Protein AF-0000000081811800 (afdb_homodimer)

pLDDT: mean 91.44, std 15.51, range [19.8, 98.88]

Structure (mmCIF, N/CA/C/O backbone):
data_AF-0000000081811800-model_v1
#
loop_
_entity.id
_entity.type
_entity.pdbx_description
1 polymer 'Aminopeptidase NAALADL1'
#
loop_
_atom_site.group_PDB
_atom_site.id
_atom_site.type_symbol
_atom_site.label_atom_id
_atom_site.label_alt_id
_atom_site.label_comp_id
_atom_site.label_asym_id
_atom_site.label_entity_id
_atom_site.label_seq_id
_atom_site.pdbx_PDB_ins_code
_atom_site.Cartn_x
_atom_site.Cartn_y
_atom_site.Cartn_z
_atom_site.occupancy
_atom_site.B_iso_or_equiv
_atom_site.auth_seq_id
_atom_site.auth_comp_id
_atom_site.auth_asym_id
_atom_site.auth_atom_id
_atom_site.pdbx_PDB_model_num
ATOM 1 N N . MET A 1 1 ? 34.844 41.281 -78.25 1 20.95 1 MET A N 1
ATOM 2 C CA . MET A 1 1 ? 34.562 39.875 -78.062 1 20.95 1 MET A CA 1
ATOM 3 C C . MET A 1 1 ? 35.406 39.281 -76.938 1 20.95 1 MET A C 1
ATOM 5 O O . MET A 1 1 ? 35.125 38.188 -76.438 1 20.95 1 MET A O 1
ATOM 9 N N . VAL A 1 2 ? 36.656 39.844 -76.625 1 21.12 2 VAL A N 1
ATOM 10 C CA . VAL A 1 2 ? 37.844 39.281 -76.062 1 21.12 2 VAL A CA 1
ATOM 11 C C . VAL A 1 2 ? 37.656 39.125 -74.562 1 21.12 2 VAL A C 1
ATOM 13 O O . VAL A 1 2 ? 38.188 38.188 -73.938 1 21.12 2 VAL A O 1
ATOM 16 N N . ALA A 1 3 ? 37.281 40.188 -73.938 1 24.48 3 ALA A N 1
ATOM 17 C CA . ALA A 1 3 ? 37.688 40.562 -72.562 1 24.48 3 ALA A CA 1
ATOM 18 C C . ALA A 1 3 ? 37 39.656 -71.562 1 24.48 3 ALA A C 1
ATOM 20 O O . ALA A 1 3 ? 37.281 39.719 -70.375 1 24.48 3 ALA A O 1
ATOM 21 N N . GLN A 1 4 ? 35.875 39.031 -71.938 1 25.56 4 GLN A N 1
ATOM 22 C CA . GLN A 1 4 ? 34.938 38.594 -70.875 1 25.56 4 GLN A CA 1
ATOM 23 C C . GLN A 1 4 ? 35.406 37.312 -70.25 1 25.56 4 GLN A C 1
ATOM 25 O O . GLN A 1 4 ? 34.656 36.656 -69.5 1 25.56 4 GLN A O 1
ATOM 30 N N . SER A 1 5 ? 36.656 36.75 -70.625 1 28.62 5 SER A N 1
ATOM 31 C CA . SER A 1 5 ? 36.969 35.344 -70.375 1 28.62 5 SER A CA 1
ATOM 32 C C . SER A 1 5 ? 37.344 35.125 -68.875 1 28.62 5 SER A C 1
ATOM 34 O O . SER A 1 5 ? 37.438 34 -68.438 1 28.62 5 SER A O 1
ATOM 36 N N . ASN A 1 6 ? 37.938 36.188 -68.25 1 26.92 6 ASN A N 1
ATOM 37 C CA . ASN A 1 6 ? 38.812 35.875 -67.125 1 26.92 6 ASN A CA 1
ATOM 38 C C . ASN A 1 6 ? 37.969 35.5 -65.875 1 26.92 6 ASN A C 1
ATOM 40 O O . ASN A 1 6 ? 38.531 35.25 -64.812 1 26.92 6 ASN A O 1
ATOM 44 N N . VAL A 1 7 ? 36.688 35.938 -65.812 1 31.7 7 VAL A N 1
ATOM 45 C CA . VAL A 1 7 ? 35.969 35.906 -64.5 1 31.7 7 VAL A CA 1
ATOM 46 C C . VAL A 1 7 ? 35.656 34.469 -64.125 1 31.7 7 VAL A C 1
ATOM 48 O O . VAL A 1 7 ? 35.25 34.219 -62.969 1 31.7 7 VAL A O 1
ATOM 51 N N . ILE A 1 8 ? 35.719 33.469 -65.125 1 29.41 8 ILE A N 1
ATOM 52 C CA . ILE A 1 8 ? 35.094 32.188 -64.812 1 29.41 8 ILE A CA 1
ATOM 53 C C . ILE A 1 8 ? 36.031 31.359 -63.969 1 29.41 8 ILE A C 1
ATOM 55 O O . ILE A 1 8 ? 35.594 30.469 -63.219 1 29.41 8 ILE A O 1
ATOM 59 N N . VAL A 1 9 ? 37.406 31.641 -64 1 31.67 9 VAL A N 1
ATOM 60 C CA . VAL A 1 9 ? 38.312 30.656 -63.438 1 31.67 9 VAL A CA 1
ATOM 61 C C . VAL A 1 9 ? 38.281 30.734 -61.906 1 31.67 9 VAL A C 1
ATOM 63 O O . VAL A 1 9 ? 38.531 29.734 -61.219 1 31.67 9 VAL A O 1
ATOM 66 N N . THR A 1 10 ? 38.031 31.953 -61.312 1 33.56 10 THR A N 1
ATOM 67 C CA . THR A 1 10 ? 38.281 32.125 -59.875 1 33.56 10 THR A CA 1
ATOM 68 C C . THR A 1 10 ? 37.188 31.406 -59.094 1 33.56 10 THR A C 1
ATOM 70 O O . THR A 1 10 ? 37.375 31.078 -57.906 1 33.56 10 THR A O 1
ATOM 73 N N . SER A 1 11 ? 35.969 31.172 -59.719 1 31.98 11 SER A N 1
ATOM 74 C CA . SER A 1 11 ? 34.875 30.625 -58.875 1 31.98 11 SER A CA 1
ATOM 75 C C . SER A 1 11 ? 35.094 29.156 -58.594 1 31.98 11 SER A C 1
ATOM 77 O O . SER A 1 11 ? 34.469 28.609 -57.688 1 31.98 11 SER A O 1
ATOM 79 N N . ILE A 1 12 ? 35.875 28.422 -59.438 1 36.06 12 ILE A N 1
ATOM 80 C CA . ILE A 1 12 ? 35.969 26.984 -59.25 1 36.06 12 ILE A CA 1
ATOM 81 C C . ILE A 1 12 ? 36.844 26.688 -58.031 1 36.06 12 ILE A C 1
ATOM 83 O O . ILE A 1 12 ? 36.594 25.719 -57.312 1 36.06 12 ILE A O 1
ATOM 87 N N . ALA A 1 13 ? 37.875 27.547 -57.719 1 36.97 13 ALA A N 1
ATOM 88 C CA . ALA A 1 13 ? 38.812 27.172 -56.656 1 36.97 13 ALA A CA 1
ATOM 89 C C . ALA A 1 13 ? 38.156 27.25 -55.281 1 36.97 13 ALA A C 1
ATOM 91 O O . ALA A 1 13 ? 38.469 26.453 -54.406 1 36.97 13 ALA A O 1
ATOM 92 N N . LEU A 1 14 ? 37.188 28.172 -55.062 1 40.38 14 LEU A N 1
ATOM 93 C CA . LEU A 1 14 ? 36.625 28.312 -53.719 1 40.38 14 LEU A CA 1
ATOM 94 C C . LEU A 1 14 ? 35.75 27.125 -53.375 1 40.38 14 LEU A C 1
ATOM 96 O O . LEU A 1 14 ? 35.562 26.812 -52.188 1 40.38 14 LEU A O 1
ATOM 100 N N . GLY A 1 15 ? 35.219 26.391 -54.375 1 39.19 15 GLY A N 1
ATOM 101 C CA . GLY A 1 15 ? 34.375 25.25 -54.062 1 39.19 15 GLY A CA 1
ATOM 102 C C . GLY A 1 15 ? 35.156 24.078 -53.5 1 39.19 15 GLY A C 1
ATOM 103 O O . GLY A 1 15 ? 34.594 23.281 -52.719 1 39.19 15 GLY A O 1
ATOM 104 N N . ALA A 1 16 ? 36.406 23.922 -53.938 1 44.5 16 ALA A N 1
ATOM 105 C CA . ALA A 1 16 ? 37.156 22.75 -53.469 1 44.5 16 ALA A CA 1
ATOM 106 C C . ALA A 1 16 ? 37.531 22.891 -52 1 44.5 16 ALA A C 1
ATOM 108 O O . ALA A 1 16 ? 37.594 21.906 -51.281 1 44.5 16 ALA A O 1
ATOM 109 N N . VAL A 1 17 ? 37.781 24.172 -51.531 1 44.5 17 VAL A N 1
ATOM 110 C CA . VAL A 1 17 ? 38.188 24.312 -50.156 1 44.5 17 VAL A CA 1
ATOM 111 C C . VAL A 1 17 ? 37 24 -49.25 1 44.5 17 VAL A C 1
ATOM 113 O O . VAL A 1 17 ? 37.156 23.359 -48.188 1 44.5 17 VAL A O 1
ATOM 116 N N . VAL A 1 18 ? 35.75 24.344 -49.656 1 45.03 18 VAL A N 1
ATOM 117 C CA . VAL A 1 18 ? 34.625 24.047 -48.781 1 45.03 18 VAL A CA 1
ATOM 118 C C . VAL A 1 18 ? 34.375 22.547 -48.719 1 45.03 18 VAL A C 1
ATOM 120 O O . VAL A 1 18 ? 34.125 22 -47.656 1 45.03 18 VAL A O 1
ATOM 123 N N . ALA A 1 19 ? 34.625 21.812 -49.812 1 46.81 19 ALA A N 1
ATOM 124 C CA . ALA A 1 19 ? 34.406 20.375 -49.75 1 46.81 19 ALA A CA 1
ATOM 125 C C . ALA A 1 19 ? 35.469 19.719 -48.844 1 46.81 19 ALA A C 1
ATOM 127 O O . ALA A 1 19 ? 35.188 18.781 -48.094 1 46.81 19 ALA A O 1
ATOM 128 N N . PHE A 1 20 ? 36.688 20.297 -48.875 1 46.12 20 PHE A N 1
ATOM 129 C CA . PHE A 1 20 ? 37.719 19.719 -48 1 46.12 20 PHE A CA 1
ATOM 130 C C . PHE A 1 20 ? 37.375 20 -46.531 1 46.12 20 PHE A C 1
ATOM 132 O O . PHE A 1 20 ? 37.469 19.094 -45.688 1 46.12 20 PHE A O 1
ATOM 139 N N . LEU A 1 21 ? 36.875 21.234 -46.188 1 45.75 21 LEU A N 1
ATOM 140 C CA . LEU A 1 21 ? 36.531 21.5 -44.781 1 45.75 21 LEU A CA 1
ATOM 141 C C . LEU A 1 21 ? 35.312 20.688 -44.375 1 45.75 21 LEU A C 1
ATOM 143 O O . LEU A 1 21 ? 35.25 20.203 -43.25 1 45.75 21 LEU A O 1
ATOM 147 N N . LEU A 1 22 ? 34.375 20.438 -45.344 1 46.72 22 LEU A N 1
ATOM 148 C CA . LEU A 1 22 ? 33.25 19.578 -44.969 1 46.72 22 LEU A CA 1
ATOM 149 C C . LEU A 1 22 ? 33.719 18.141 -44.812 1 46.72 22 LEU A C 1
ATOM 151 O O . LEU A 1 22 ? 33.281 17.438 -43.906 1 46.72 22 LEU A O 1
ATOM 155 N N . GLY A 1 23 ? 34.719 17.672 -45.562 1 44.84 23 GLY A N 1
ATOM 156 C CA . GLY A 1 23 ? 35.25 16.344 -45.344 1 44.84 23 GLY A CA 1
ATOM 157 C C . GLY A 1 23 ? 35.969 16.219 -44 1 44.84 23 GLY A C 1
ATOM 158 O O . GLY A 1 23 ? 35.875 15.172 -43.344 1 44.84 23 GLY A O 1
ATOM 159 N N . MET A 1 24 ? 36.688 17.297 -43.625 1 46.88 24 MET A N 1
ATOM 160 C CA . MET A 1 24 ? 37.344 17.203 -42.312 1 46.88 24 MET A CA 1
ATOM 161 C C . MET A 1 24 ? 36.344 17.203 -41.188 1 46.88 24 MET A C 1
ATOM 163 O O . MET A 1 24 ? 36.531 16.547 -40.156 1 46.88 24 MET A O 1
ATOM 167 N N . ILE A 1 25 ? 35.25 17.969 -41.312 1 45.59 25 ILE A N 1
ATOM 168 C CA . ILE A 1 25 ? 34.219 17.906 -40.281 1 45.59 25 ILE A CA 1
ATOM 169 C C . ILE A 1 25 ? 33.594 16.531 -40.281 1 45.59 25 ILE A C 1
ATOM 171 O O . ILE A 1 25 ? 33.375 15.93 -39.219 1 45.59 25 ILE A O 1
ATOM 175 N N . VAL A 1 26 ? 33.344 15.938 -41.5 1 44.62 26 VAL A N 1
ATOM 176 C CA . VAL A 1 26 ? 32.781 14.586 -41.531 1 44.62 26 VAL A CA 1
ATOM 177 C C . VAL A 1 26 ? 33.812 13.602 -40.969 1 44.62 26 VAL A C 1
ATOM 179 O O . VAL A 1 26 ? 33.469 12.711 -40.188 1 44.62 26 VAL A O 1
ATOM 182 N N . TYR A 1 27 ? 35.094 13.75 -41.219 1 42.38 27 TYR A N 1
ATOM 183 C CA . TYR A 1 27 ? 36.094 12.852 -40.656 1 42.38 27 TYR A CA 1
ATOM 184 C C . TYR A 1 27 ? 36.219 13.023 -39.156 1 42.38 27 TYR A C 1
ATOM 186 O O . TYR A 1 27 ? 36.25 12.031 -38.406 1 42.38 27 TYR A O 1
ATOM 194 N N . GLU A 1 28 ? 36.281 14.234 -38.625 1 41.09 28 GLU A N 1
ATOM 195 C CA . GLU A 1 28 ? 36.312 14.406 -37.156 1 41.09 28 GLU A CA 1
ATOM 196 C C . GLU A 1 28 ? 35 13.938 -36.531 1 41.09 28 GLU A C 1
ATOM 198 O O . GLU A 1 28 ? 35 13.344 -35.438 1 41.09 28 GLU A O 1
ATOM 203 N N . VAL A 1 29 ? 33.875 14.094 -37.156 1 40.25 29 VAL A N 1
ATOM 204 C CA . VAL A 1 29 ? 32.625 13.523 -36.656 1 40.25 29 VAL A CA 1
ATOM 205 C C . VAL A 1 29 ? 32.688 12 -36.719 1 40.25 29 VAL A C 1
ATOM 207 O O . VAL A 1 29 ? 32.281 11.305 -35.781 1 40.25 29 VAL A O 1
ATOM 210 N N . ILE A 1 30 ? 33.344 11.406 -37.719 1 40.19 30 ILE A N 1
ATOM 211 C CA . ILE A 1 30 ? 33.5 9.953 -37.781 1 40.19 30 ILE A CA 1
ATOM 212 C C . ILE A 1 30 ? 34.469 9.5 -36.688 1 40.19 30 ILE A C 1
ATOM 214 O O . ILE A 1 30 ? 34.219 8.508 -36 1 40.19 30 ILE A O 1
ATOM 218 N N . ILE A 1 31 ? 35.594 10.156 -36.438 1 39.25 31 ILE A N 1
ATOM 219 C CA . ILE A 1 31 ? 36.5 9.758 -35.375 1 39.25 31 ILE A CA 1
ATOM 220 C C . ILE A 1 31 ? 35.812 9.992 -34 1 39.25 31 ILE A C 1
ATOM 222 O O . ILE A 1 31 ? 35.906 9.156 -33.125 1 39.25 31 ILE A O 1
ATOM 226 N N . LEU A 1 32 ? 35.156 11.141 -33.781 1 35.09 32 LEU A N 1
ATOM 227 C CA . LEU A 1 32 ? 34.438 11.336 -32.531 1 35.09 32 LEU A CA 1
ATOM 228 C C . LEU A 1 32 ? 33.281 10.32 -32.438 1 35.09 32 LEU A C 1
ATOM 230 O O . LEU A 1 32 ? 33 9.805 -31.344 1 35.09 32 LEU A O 1
ATOM 234 N N . VAL A 1 33 ? 32.625 9.961 -33.562 1 36.19 33 VAL A N 1
ATOM 235 C CA . VAL A 1 33 ? 31.625 8.891 -33.531 1 36.19 33 VAL A CA 1
ATOM 236 C C . VAL A 1 33 ? 32.312 7.547 -33.344 1 36.19 33 VAL A C 1
ATOM 238 O O . VAL A 1 33 ? 31.844 6.691 -32.594 1 36.19 33 VAL A O 1
ATOM 241 N N . GLN A 1 34 ? 33.469 7.297 -33.875 1 35.81 34 GLN A N 1
ATOM 242 C CA . GLN A 1 34 ? 34.188 6.043 -33.656 1 35.81 34 GLN A CA 1
ATOM 243 C C . GLN A 1 34 ? 34.812 6.004 -32.281 1 35.81 34 GLN A C 1
ATOM 245 O O . GLN A 1 34 ? 34.875 4.945 -31.641 1 35.81 34 GLN A O 1
ATOM 250 N N . GLN A 1 35 ? 35.406 7.051 -31.734 1 36.62 35 GLN A N 1
ATOM 251 C CA . GLN A 1 35 ? 35.844 7.082 -30.328 1 36.62 35 GLN A CA 1
ATOM 252 C C . GLN A 1 35 ? 34.656 7.066 -29.391 1 36.62 35 GLN A C 1
ATOM 254 O O . GLN A 1 35 ? 34.719 6.539 -28.281 1 36.62 35 GLN A O 1
ATOM 259 N N . GLY A 1 36 ? 33.5 7.672 -29.641 1 34.72 36 GLY A N 1
ATOM 260 C CA . GLY A 1 36 ? 32.25 7.504 -28.922 1 34.72 36 GLY A CA 1
ATOM 261 C C . GLY A 1 36 ? 31.719 6.082 -28.984 1 34.72 36 GLY A C 1
ATOM 262 O O . GLY A 1 36 ? 31.172 5.582 -27.984 1 34.72 36 GLY A O 1
ATOM 263 N N . THR A 1 37 ? 31.875 5.43 -30.094 1 38.56 37 THR A N 1
ATOM 264 C CA . THR A 1 37 ? 31.516 4.02 -30.219 1 38.56 37 THR A CA 1
ATOM 265 C C . THR A 1 37 ? 32.469 3.148 -29.406 1 38.56 37 THR A C 1
ATOM 267 O O . THR A 1 37 ? 32.062 2.145 -28.828 1 38.56 37 THR A O 1
ATOM 270 N N . ALA A 1 38 ? 33.781 3.309 -29.406 1 42.59 38 ALA A N 1
ATOM 271 C CA . ALA A 1 38 ? 34.719 2.527 -28.609 1 42.59 38 ALA A CA 1
ATOM 272 C C . ALA A 1 38 ? 34.5 2.756 -27.125 1 42.59 38 ALA A C 1
ATOM 274 O O . ALA A 1 38 ? 34.531 1.811 -26.328 1 42.59 38 ALA A O 1
ATOM 275 N N . ASP A 1 39 ? 34.25 4.008 -26.734 1 38.12 39 ASP A N 1
ATOM 276 C CA . ASP A 1 39 ? 33.938 4.316 -25.344 1 38.12 39 ASP A CA 1
ATOM 277 C C . ASP A 1 39 ? 32.562 3.77 -24.969 1 38.12 39 ASP A C 1
ATOM 279 O O . ASP A 1 39 ? 32.375 3.277 -23.859 1 38.12 39 ASP A O 1
ATOM 283 N N . GLU A 1 40 ? 31.656 3.773 -25.859 1 38.22 40 GLU A N 1
ATOM 284 C CA . GLU A 1 40 ? 30.375 3.096 -25.656 1 38.22 40 GLU A CA 1
ATOM 285 C C . GLU A 1 40 ? 30.562 1.582 -25.594 1 38.22 40 GLU A C 1
ATOM 287 O O . GLU A 1 40 ? 29.938 0.912 -24.766 1 38.22 40 GLU A O 1
ATOM 292 N N . ASN A 1 41 ? 31.422 1.091 -26.5 1 40.84 41 ASN A N 1
ATOM 293 C CA . ASN A 1 41 ? 31.734 -0.334 -26.438 1 40.84 41 ASN A CA 1
ATOM 294 C C . ASN A 1 41 ? 32.469 -0.703 -25.156 1 40.84 41 ASN A C 1
ATOM 296 O O . ASN A 1 41 ? 32.188 -1.752 -24.562 1 40.84 41 ASN A O 1
ATOM 300 N N . TYR A 1 42 ? 33.312 0.144 -24.734 1 39.72 42 TYR A N 1
ATOM 301 C CA . TYR A 1 42 ? 34.031 -0.119 -23.484 1 39.72 42 TYR A CA 1
ATOM 302 C C . TYR A 1 42 ? 33.062 -0.025 -22.297 1 39.72 42 TYR A C 1
ATOM 304 O O . TYR A 1 42 ? 33.094 -0.871 -21.406 1 39.72 42 TYR A O 1
ATOM 312 N N . ALA A 1 43 ? 32.281 0.9 -22.234 1 42.84 43 ALA A N 1
ATOM 313 C CA . ALA A 1 43 ? 31.312 1.041 -21.156 1 42.84 43 ALA A CA 1
ATOM 314 C C . ALA A 1 43 ? 30.312 -0.113 -21.188 1 42.84 43 ALA A C 1
ATOM 316 O O . ALA A 1 43 ? 29.953 -0.651 -20.125 1 42.84 43 ALA A O 1
ATOM 317 N N . VAL A 1 44 ? 29.797 -0.459 -22.375 1 44.75 44 VAL A N 1
ATOM 318 C CA . VAL A 1 44 ? 28.906 -1.604 -22.531 1 44.75 44 VAL A CA 1
ATOM 319 C C . VAL A 1 44 ? 29.625 -2.881 -22.094 1 44.75 44 VAL A C 1
ATOM 321 O O . VAL A 1 44 ? 29.047 -3.732 -21.422 1 44.75 44 VAL A O 1
ATOM 324 N N . GLN A 1 45 ? 30.859 -2.902 -22.484 1 45.97 45 GLN A N 1
ATOM 325 C CA . GLN A 1 45 ? 31.641 -4.062 -22.062 1 45.97 45 GLN A CA 1
ATOM 326 C C . GLN A 1 45 ? 31.844 -4.07 -20.547 1 45.97 45 GLN A C 1
ATOM 328 O O . GLN A 1 45 ? 31.734 -5.117 -19.906 1 45.97 45 GLN A O 1
ATOM 333 N N . LYS A 1 46 ? 32.062 -2.916 -19.922 1 48.75 46 LYS A N 1
ATOM 334 C CA . LYS A 1 46 ? 32.281 -2.814 -18.484 1 48.75 46 LYS A CA 1
ATOM 335 C C . LYS A 1 46 ? 31.016 -3.131 -17.703 1 48.75 46 LYS A C 1
ATOM 337 O O . LYS A 1 46 ? 31.047 -3.873 -16.719 1 48.75 46 LYS A O 1
ATOM 342 N N . ILE A 1 47 ? 29.922 -2.568 -18.141 1 45.56 47 ILE A N 1
ATOM 343 C CA . ILE A 1 47 ? 28.656 -2.879 -17.484 1 45.56 47 ILE A CA 1
ATOM 344 C C . ILE A 1 47 ? 28.328 -4.359 -17.672 1 45.56 47 ILE A C 1
ATOM 346 O O . ILE A 1 47 ? 27.859 -5.02 -16.734 1 45.56 47 ILE A O 1
ATOM 350 N N . SER A 1 48 ? 28.562 -4.77 -18.891 1 48.06 48 SER A N 1
ATOM 351 C CA . SER A 1 48 ? 28.375 -6.195 -19.141 1 48.06 48 SER A CA 1
ATOM 352 C C . SER A 1 48 ? 29.25 -7.043 -18.219 1 48.06 48 SER A C 1
ATOM 354 O O . SER A 1 48 ? 28.828 -8.086 -17.734 1 48.06 48 SER A O 1
ATOM 356 N N . GLU A 1 49 ? 30.438 -6.551 -18.016 1 48.72 49 GLU A N 1
ATOM 357 C CA . GLU A 1 49 ? 31.344 -7.273 -17.125 1 48.72 49 GLU A CA 1
ATOM 358 C C . GLU A 1 49 ? 30.828 -7.25 -15.68 1 48.72 49 GLU A C 1
ATOM 360 O O . GLU A 1 49 ? 30.969 -8.234 -14.953 1 48.72 49 GLU A O 1
ATOM 365 N N . LEU A 1 50 ? 30.219 -6.152 -15.383 1 51.22 50 LEU A N 1
ATOM 366 C CA . LEU A 1 50 ? 29.734 -5.965 -14.016 1 51.22 50 LEU A CA 1
ATOM 367 C C . LEU A 1 50 ? 28.438 -6.727 -13.789 1 51.22 50 LEU A C 1
ATOM 369 O O . LEU A 1 50 ? 28.062 -7.008 -12.648 1 51.22 50 LEU A O 1
ATOM 373 N N . THR A 1 51 ? 27.812 -6.918 -14.883 1 46.38 51 THR A N 1
ATOM 374 C CA . THR A 1 51 ? 26.594 -7.727 -14.805 1 46.38 51 THR A CA 1
ATOM 375 C C . THR A 1 51 ? 26.891 -9.18 -15.188 1 46.38 51 THR A C 1
ATOM 377 O O . THR A 1 51 ? 26.031 -10.047 -15.047 1 46.38 51 THR A O 1
ATOM 380 N N . ARG A 1 52 ? 28.219 -9.188 -15.898 1 50.06 52 ARG A N 1
ATOM 381 C CA . ARG A 1 52 ? 28.641 -10.516 -16.328 1 50.06 52 ARG A CA 1
ATOM 382 C C . ARG A 1 52 ? 29.047 -11.383 -15.141 1 50.06 52 ARG A C 1
ATOM 384 O O . ARG A 1 52 ? 29.625 -10.883 -14.172 1 50.06 52 ARG A O 1
ATOM 391 N N . THR A 1 53 ? 28.453 -12.555 -15.031 1 51.16 53 THR A N 1
ATOM 392 C CA . THR A 1 53 ? 28.672 -13.648 -14.094 1 51.16 53 THR A CA 1
ATOM 393 C C . THR A 1 53 ? 30.031 -14.305 -14.32 1 51.16 53 THR A C 1
ATOM 395 O O . THR A 1 53 ? 30.109 -15.5 -14.617 1 51.16 53 THR A O 1
ATOM 398 N N . ASP A 1 54 ? 30.969 -13.617 -14.773 1 47.06 54 ASP A N 1
ATOM 399 C CA . ASP A 1 54 ? 32.219 -14.281 -15.141 1 47.06 54 ASP A CA 1
ATOM 400 C C . ASP A 1 54 ? 32.625 -15.312 -14.086 1 47.06 54 ASP A C 1
ATOM 402 O O . ASP A 1 54 ? 33.281 -16.312 -14.398 1 47.06 54 ASP A O 1
ATOM 406 N N . SER A 1 55 ? 32.281 -14.914 -12.867 1 47.91 55 SER A N 1
ATOM 407 C CA . SER A 1 55 ? 32.75 -15.844 -11.836 1 47.91 55 SER A CA 1
ATOM 408 C C . SER A 1 55 ? 32.031 -17.203 -11.961 1 47.91 55 SER A C 1
ATOM 410 O O . SER A 1 55 ? 32.469 -18.172 -11.352 1 47.91 55 SER A O 1
ATOM 412 N N . VAL A 1 56 ? 30.969 -17.172 -12.672 1 56.84 56 VAL A N 1
ATOM 413 C CA . VAL A 1 56 ? 30.234 -18.438 -12.727 1 56.84 56 VAL A CA 1
ATOM 414 C C . VAL A 1 56 ? 30.578 -19.172 -14.023 1 56.84 56 VAL A C 1
ATOM 416 O O . VAL A 1 56 ? 29.922 -20.156 -14.383 1 56.84 56 VAL A O 1
ATOM 419 N N . LYS A 1 57 ? 31.562 -18.562 -14.906 1 53.62 57 LYS A N 1
ATOM 420 C CA . LYS A 1 57 ? 31.875 -19.094 -16.234 1 53.62 57 LYS A CA 1
ATOM 421 C C . LYS A 1 57 ? 32.375 -20.516 -16.172 1 53.62 57 LYS A C 1
ATOM 423 O O . LYS A 1 57 ? 32.594 -21.156 -17.203 1 53.62 57 LYS A O 1
ATOM 428 N N . ASP A 1 58 ? 32.312 -21.016 -14.938 1 62.16 58 ASP A N 1
ATOM 429 C CA . ASP A 1 58 ? 32.969 -22.328 -14.836 1 62.16 58 ASP A CA 1
ATOM 430 C C . ASP A 1 58 ? 31.953 -23.438 -15.109 1 62.16 58 ASP A C 1
ATOM 432 O O . ASP A 1 58 ? 30.766 -23.281 -14.859 1 62.16 58 ASP A O 1
ATOM 436 N N . ASP A 1 59 ? 32.25 -24.297 -16 1 86.62 59 ASP A N 1
ATOM 437 C CA . ASP A 1 59 ? 31.516 -25.516 -16.375 1 86.62 59 ASP A CA 1
ATOM 438 C C . ASP A 1 59 ? 31.25 -26.391 -15.156 1 86.62 59 ASP A C 1
ATOM 440 O O . ASP A 1 59 ? 30.688 -27.484 -15.281 1 86.62 59 ASP A O 1
ATOM 444 N N . PHE A 1 60 ? 31.562 -25.75 -14.062 1 93.31 60 PHE A N 1
ATOM 445 C CA . PHE A 1 60 ? 31.453 -26.578 -12.859 1 93.31 60 PHE A CA 1
ATOM 446 C C . PHE A 1 60 ? 30 -26.938 -12.602 1 93.31 60 PHE A C 1
ATOM 448 O O . PHE A 1 60 ? 29.672 -28.109 -12.383 1 93.31 60 PHE A O 1
ATOM 455 N N . ILE A 1 61 ? 29.172 -25.922 -12.617 1 96.5 61 ILE A N 1
ATOM 456 C CA . ILE A 1 61 ? 27.766 -26.109 -12.266 1 96.5 61 ILE A CA 1
ATOM 457 C C . ILE A 1 61 ? 27.141 -27.141 -13.203 1 96.5 61 ILE A C 1
ATOM 459 O O . ILE A 1 61 ? 26.5 -28.094 -12.742 1 96.5 61 ILE A O 1
ATOM 463 N N . VAL A 1 62 ? 27.359 -26.984 -14.438 1 97.06 62 VAL A N 1
ATOM 464 C CA . VAL A 1 62 ? 26.781 -27.875 -15.43 1 97.06 62 VAL A CA 1
ATOM 465 C C . VAL A 1 62 ? 27.312 -29.297 -15.227 1 97.06 62 VAL A C 1
ATOM 467 O O . VAL A 1 62 ? 26.562 -30.266 -15.258 1 97.06 62 VAL A O 1
ATOM 470 N N . ASN A 1 63 ? 28.578 -29.406 -14.945 1 96.75 63 ASN A N 1
ATOM 471 C CA . ASN A 1 63 ? 29.219 -30.703 -14.805 1 96.75 63 ASN A CA 1
ATOM 472 C C . ASN A 1 63 ? 28.844 -31.375 -13.492 1 96.75 63 ASN A C 1
ATOM 474 O O . ASN A 1 63 ? 28.891 -32.594 -13.383 1 96.75 63 ASN A O 1
ATOM 478 N N . GLU A 1 64 ? 28.531 -30.562 -12.539 1 97.38 64 GLU A N 1
ATOM 479 C CA . GLU A 1 64 ? 28.234 -31.094 -11.211 1 97.38 64 GLU A CA 1
ATOM 480 C C . GLU A 1 64 ? 26.812 -31.656 -11.141 1 97.38 64 GLU A C 1
ATOM 482 O O . GLU A 1 64 ? 26.516 -32.469 -10.281 1 97.38 64 GLU A O 1
ATOM 487 N N . VAL A 1 65 ? 25.938 -31.219 -11.977 1 98.5 65 VAL A N 1
ATOM 488 C CA . VAL A 1 65 ? 24.562 -31.688 -11.984 1 98.5 65 VAL A CA 1
ATOM 489 C C . VAL A 1 65 ? 24.531 -33.188 -12.195 1 98.5 65 VAL A C 1
ATOM 491 O O . VAL A 1 65 ? 25.203 -33.719 -13.086 1 98.5 65 VAL A O 1
ATOM 494 N N . ASN A 1 66 ? 23.734 -33.875 -11.352 1 98.5 66 ASN A N 1
ATOM 495 C CA . ASN A 1 66 ? 23.688 -35.344 -11.367 1 98.5 66 ASN A CA 1
ATOM 496 C C . ASN A 1 66 ? 22.266 -35.844 -11.57 1 98.5 66 ASN A C 1
ATOM 498 O O . ASN A 1 66 ? 21.453 -35.812 -10.641 1 98.5 66 ASN A O 1
ATOM 502 N N . ALA A 1 67 ? 22.016 -36.406 -12.695 1 98.5 67 ALA A N 1
ATOM 503 C CA . ALA A 1 67 ? 20.688 -36.906 -13.062 1 98.5 67 ALA A CA 1
ATOM 504 C C . ALA A 1 67 ? 20.234 -38.031 -12.133 1 98.5 67 ALA A C 1
ATOM 506 O O . ALA A 1 67 ? 19.047 -38.125 -11.82 1 98.5 67 ALA A O 1
ATOM 507 N N . SER A 1 68 ? 21.125 -38.844 -11.703 1 98.5 68 SER A N 1
ATOM 508 C CA . SER A 1 68 ? 20.781 -39.969 -10.852 1 98.5 68 SER A CA 1
ATOM 509 C C . SER A 1 68 ? 20.281 -39.5 -9.484 1 98.5 68 SER A C 1
ATOM 511 O O . SER A 1 68 ? 19.391 -40.125 -8.898 1 98.5 68 SER A O 1
ATOM 513 N N . LYS A 1 69 ? 20.859 -38.406 -9 1 98.5 69 LYS A N 1
ATOM 514 C CA . LYS A 1 69 ? 20.406 -37.875 -7.723 1 98.5 69 LYS A CA 1
ATOM 515 C C . LYS A 1 69 ? 19.016 -37.281 -7.848 1 98.5 69 LYS A C 1
ATOM 517 O O . LYS A 1 69 ? 18.203 -37.375 -6.914 1 98.5 69 LYS A O 1
ATOM 522 N N . ILE A 1 70 ? 18.797 -36.625 -8.945 1 98.81 70 ILE A N 1
ATOM 523 C CA . ILE A 1 70 ? 17.469 -36.094 -9.211 1 98.81 70 ILE A CA 1
ATOM 524 C C . ILE A 1 70 ? 16.453 -37.25 -9.242 1 98.81 70 ILE A C 1
ATOM 526 O O . ILE A 1 70 ? 15.375 -37.156 -8.664 1 98.81 70 ILE A O 1
ATOM 530 N N . ARG A 1 71 ? 16.844 -38.312 -9.938 1 98.75 71 ARG A N 1
ATOM 531 C CA . ARG A 1 71 ? 16 -39.5 -10.031 1 98.75 71 ARG A CA 1
ATOM 532 C C . ARG A 1 71 ? 15.695 -40.062 -8.648 1 98.75 71 ARG A C 1
ATOM 534 O O . ARG A 1 71 ? 14.555 -40.406 -8.359 1 98.75 71 ARG A O 1
ATOM 541 N N . ASP A 1 72 ? 16.719 -40.188 -7.789 1 98.62 72 ASP A N 1
ATOM 542 C CA . ASP A 1 72 ? 16.547 -40.719 -6.441 1 98.62 72 ASP A CA 1
ATOM 543 C C . ASP A 1 72 ? 15.617 -39.844 -5.613 1 98.62 72 ASP A C 1
ATOM 545 O O . ASP A 1 72 ? 14.781 -40.344 -4.855 1 98.62 72 ASP A O 1
ATOM 549 N N . ASN A 1 73 ? 15.836 -38.531 -5.719 1 98.69 73 ASN A N 1
ATOM 550 C CA . ASN A 1 73 ? 14.945 -37.594 -5.043 1 98.69 73 ASN A CA 1
ATOM 551 C C . ASN A 1 73 ? 13.492 -37.812 -5.445 1 98.69 73 ASN A C 1
ATOM 553 O O . ASN A 1 73 ? 12.602 -37.844 -4.594 1 98.69 73 ASN A O 1
ATOM 557 N N . LEU A 1 74 ? 13.266 -37.875 -6.754 1 98.69 74 LEU A N 1
ATOM 558 C CA . LEU A 1 74 ? 11.906 -38.031 -7.258 1 98.69 74 LEU A CA 1
ATOM 559 C C . LEU A 1 74 ? 11.281 -39.344 -6.77 1 98.69 74 LEU A C 1
ATOM 561 O O . LEU A 1 74 ? 10.102 -39.375 -6.43 1 98.69 74 LEU A O 1
ATOM 565 N N . ARG A 1 75 ? 12.078 -40.406 -6.785 1 98.38 75 ARG A N 1
ATOM 566 C CA . ARG A 1 75 ? 11.602 -41.688 -6.32 1 98.38 75 ARG A CA 1
ATOM 567 C C . ARG A 1 75 ? 11.086 -41.594 -4.887 1 98.38 75 ARG A C 1
ATOM 569 O O . ARG A 1 75 ? 10 -42.094 -4.578 1 98.38 75 ARG A O 1
ATOM 576 N N . TYR A 1 76 ? 11.805 -41.031 -4.062 1 98.06 76 TYR A N 1
ATOM 577 C CA . TYR A 1 76 ? 11.391 -40.875 -2.674 1 98.06 76 TYR A CA 1
ATOM 578 C C . TYR A 1 76 ? 10.109 -40.062 -2.57 1 98.06 76 TYR A C 1
ATOM 580 O O . TYR A 1 76 ? 9.164 -40.438 -1.884 1 98.06 76 TYR A O 1
ATOM 588 N N . LEU A 1 77 ? 10.07 -38.938 -3.23 1 98.31 77 LEU A N 1
ATOM 589 C CA . LEU A 1 77 ? 9 -37.938 -3.1 1 98.31 77 LEU A CA 1
ATOM 590 C C . LEU A 1 77 ? 7.68 -38.5 -3.613 1 98.31 77 LEU A C 1
ATOM 592 O O . LEU A 1 77 ? 6.609 -38.031 -3.232 1 98.31 77 LEU A O 1
ATOM 596 N N . THR A 1 78 ? 7.711 -39.531 -4.508 1 98.06 78 THR A N 1
ATOM 597 C CA . THR A 1 78 ? 6.504 -40.031 -5.145 1 98.06 78 THR A CA 1
ATOM 598 C C . THR A 1 78 ? 6.117 -41.406 -4.562 1 98.06 78 THR A C 1
ATOM 600 O O . THR A 1 78 ? 5.285 -42.094 -5.133 1 98.06 78 THR A O 1
ATOM 603 N N . SER A 1 79 ? 6.688 -41.719 -3.469 1 97.25 79 SER A N 1
ATOM 604 C CA . SER A 1 79 ? 6.492 -43.062 -2.893 1 97.25 79 SER A CA 1
ATOM 605 C C . SER A 1 79 ? 5.133 -43.156 -2.211 1 97.25 79 SER A C 1
ATOM 607 O O . SER A 1 79 ? 4.633 -44.281 -1.984 1 97.25 79 SER A O 1
ATOM 609 N N . ALA A 1 80 ? 4.523 -42.031 -1.881 1 97.81 80 ALA A N 1
ATOM 610 C CA . ALA A 1 80 ? 3.205 -42 -1.257 1 97.81 80 ALA A CA 1
ATOM 611 C C . ALA A 1 80 ? 2.439 -40.75 -1.682 1 97.81 80 ALA A C 1
ATOM 613 O O . ALA A 1 80 ? 3.045 -39.719 -2.018 1 97.81 80 ALA A O 1
ATOM 614 N N . PRO A 1 81 ? 1.09 -40.938 -1.743 1 97.94 81 PRO A N 1
ATOM 615 C CA . PRO A 1 81 ? 0.357 -39.688 -1.924 1 97.94 81 PRO A CA 1
ATOM 616 C C . PRO A 1 81 ? 0.62 -38.688 -0.803 1 97.94 81 PRO A C 1
ATOM 618 O O . PRO A 1 81 ? 0.746 -39.062 0.362 1 97.94 81 PRO A O 1
ATOM 621 N N . HIS A 1 82 ? 0.761 -37.375 -1.076 1 98.19 82 HIS A N 1
ATOM 622 C CA . HIS A 1 82 ? 1.179 -36.438 -0.06 1 98.19 82 HIS A CA 1
ATOM 623 C C . HIS A 1 82 ? 0.443 -35.094 -0.218 1 98.19 82 HIS A C 1
ATOM 625 O O . HIS A 1 82 ? 1.068 -34.062 -0.435 1 98.19 82 HIS A O 1
ATOM 631 N N . VAL A 1 83 ? -0.85 -35.125 0.019 1 98.19 83 VAL A N 1
ATOM 632 C CA . VAL A 1 83 ? -1.725 -33.969 -0.01 1 98.19 83 VAL A CA 1
ATOM 633 C C . VAL A 1 83 ? -1.448 -33.094 1.205 1 98.19 83 VAL A C 1
ATOM 635 O O . VAL A 1 83 ? -1.157 -33.594 2.293 1 98.19 83 VAL A O 1
ATOM 638 N N . ALA A 1 84 ? -1.482 -31.812 1.029 1 98.56 84 ALA A N 1
ATOM 639 C CA . ALA A 1 84 ? -1.258 -30.891 2.143 1 98.56 84 ALA A CA 1
ATOM 640 C C . ALA A 1 84 ? -2.154 -31.234 3.328 1 98.56 84 ALA A C 1
ATOM 642 O O . ALA A 1 84 ? -3.324 -31.578 3.15 1 98.56 84 ALA A O 1
ATOM 643 N N . GLY A 1 85 ? -1.609 -31.062 4.52 1 97.5 85 GLY A N 1
ATOM 644 C CA . GLY A 1 85 ? -2.361 -31.297 5.742 1 97.5 85 GLY A CA 1
ATOM 645 C C . GLY A 1 85 ? -2.357 -32.75 6.172 1 97.5 85 GLY A C 1
ATOM 646 O O . GLY A 1 85 ? -2.961 -33.094 7.188 1 97.5 85 GLY A O 1
ATOM 647 N N . THR A 1 86 ? -1.717 -33.656 5.453 1 97.12 86 THR A N 1
ATOM 648 C CA . THR A 1 86 ? -1.657 -35.062 5.793 1 97.12 86 THR A CA 1
ATOM 649 C C . THR A 1 86 ? -0.319 -35.406 6.438 1 97.12 86 THR A C 1
ATOM 651 O O . THR A 1 86 ? 0.628 -34.625 6.379 1 97.12 86 THR A O 1
ATOM 654 N N . ALA A 1 87 ? -0.278 -36.594 7.051 1 96.81 87 ALA A N 1
ATOM 655 C CA . ALA A 1 87 ? 0.955 -37.062 7.672 1 96.81 87 ALA A CA 1
ATOM 656 C C . ALA A 1 87 ? 2.037 -37.312 6.621 1 96.81 87 ALA A C 1
ATOM 658 O O . ALA A 1 87 ? 3.221 -37.062 6.875 1 96.81 87 ALA A O 1
ATOM 659 N N . GLU A 1 88 ? 1.622 -37.812 5.426 1 97.19 88 GLU A N 1
ATOM 660 C CA . GLU A 1 88 ? 2.568 -38.094 4.352 1 97.19 88 GLU A CA 1
ATOM 661 C C . GLU A 1 88 ? 3.242 -36.812 3.867 1 97.19 88 GLU A C 1
ATOM 663 O O . GLU A 1 88 ? 4.441 -36.812 3.582 1 97.19 88 GLU A O 1
ATOM 668 N N . GLN A 1 89 ? 2.436 -35.812 3.754 1 97.25 89 GLN A N 1
ATOM 669 C CA . GLN A 1 89 ? 3.016 -34.531 3.365 1 97.25 89 GLN A CA 1
ATOM 670 C C . GLN A 1 89 ? 3.984 -34.031 4.426 1 97.25 89 GLN A C 1
ATOM 672 O O . GLN A 1 89 ? 5.035 -33.469 4.102 1 97.25 89 GLN A O 1
ATOM 677 N N . ALA A 1 90 ? 3.674 -34.125 5.715 1 97.5 90 ALA A N 1
ATOM 678 C CA . ALA A 1 90 ? 4.57 -33.75 6.805 1 97.5 90 ALA A CA 1
ATOM 679 C C . ALA A 1 90 ? 5.891 -34.5 6.715 1 97.5 90 ALA A C 1
ATOM 681 O O . ALA A 1 90 ? 6.949 -33.938 7.027 1 97.5 90 ALA A O 1
ATOM 682 N N . ASP A 1 91 ? 5.812 -35.719 6.297 1 97.69 91 ASP A N 1
ATOM 683 C CA . ASP A 1 91 ? 7.016 -36.531 6.121 1 97.69 91 ASP A CA 1
ATOM 684 C C . ASP A 1 91 ? 7.918 -35.938 5.039 1 97.69 91 ASP A C 1
ATOM 686 O O . ASP A 1 91 ? 9.141 -35.938 5.18 1 97.69 91 ASP A O 1
ATOM 690 N N . THR A 1 92 ? 7.316 -35.5 3.957 1 98.06 92 THR A N 1
ATOM 691 C CA . THR A 1 92 ? 8.117 -34.906 2.896 1 98.06 92 THR A CA 1
ATOM 692 C C . THR A 1 92 ? 8.773 -33.625 3.381 1 98.06 92 THR A C 1
ATOM 694 O O . THR A 1 92 ? 9.898 -33.312 2.99 1 98.06 92 THR A O 1
ATOM 697 N N . ALA A 1 93 ? 8.102 -32.812 4.195 1 98.56 93 ALA A N 1
ATOM 698 C CA . ALA A 1 93 ? 8.68 -31.609 4.777 1 98.56 93 ALA A CA 1
ATOM 699 C C . ALA A 1 93 ? 9.898 -31.938 5.633 1 98.56 93 ALA A C 1
ATOM 701 O O . ALA A 1 93 ? 10.93 -31.266 5.543 1 98.56 93 ALA A O 1
ATOM 702 N N . GLN A 1 94 ? 9.703 -32.938 6.461 1 98.44 94 GLN A N 1
ATOM 703 C CA . GLN A 1 94 ? 10.805 -33.375 7.309 1 98.44 94 GLN A CA 1
ATOM 704 C C . GLN A 1 94 ? 11.984 -33.844 6.465 1 98.44 94 GLN A C 1
ATOM 706 O O . GLN A 1 94 ? 13.141 -33.594 6.801 1 98.44 94 GLN A O 1
ATOM 711 N N . TRP A 1 95 ? 11.68 -34.562 5.438 1 98.69 95 TRP A N 1
ATOM 712 C CA . TRP A 1 95 ? 12.727 -35.062 4.551 1 98.69 95 TRP A CA 1
ATOM 713 C C . TRP A 1 95 ? 13.516 -33.906 3.939 1 98.69 95 TRP A C 1
ATOM 715 O O . TRP A 1 95 ? 14.742 -33.938 3.91 1 98.69 95 TRP A O 1
ATOM 725 N N . VAL A 1 96 ? 12.852 -32.906 3.428 1 98.75 96 VAL A N 1
ATOM 726 C CA . VAL A 1 96 ? 13.508 -31.719 2.855 1 98.75 96 VAL A CA 1
ATOM 727 C C . VAL A 1 96 ? 14.375 -31.047 3.918 1 98.75 96 VAL A C 1
ATOM 729 O O . VAL A 1 96 ? 15.523 -30.688 3.652 1 98.75 96 VAL A O 1
ATOM 732 N N . TYR A 1 97 ? 13.781 -30.797 5.113 1 98.69 97 TYR A N 1
ATOM 733 C CA . TYR A 1 97 ? 14.5 -30.219 6.242 1 98.69 97 TYR A CA 1
ATOM 734 C C . TYR A 1 97 ? 15.82 -30.953 6.484 1 98.69 97 TYR A C 1
ATOM 736 O O . TYR A 1 97 ? 16.875 -30.328 6.562 1 98.69 97 TYR A O 1
ATOM 744 N N . ASP A 1 98 ? 15.773 -32.281 6.535 1 98.62 98 ASP A N 1
ATOM 745 C CA . ASP A 1 98 ? 16.938 -33.125 6.82 1 98.62 98 ASP A CA 1
ATOM 746 C C . ASP A 1 98 ? 17.953 -33.062 5.68 1 98.62 98 ASP A C 1
ATOM 748 O O . ASP A 1 98 ? 19.156 -33 5.918 1 98.62 98 ASP A O 1
ATOM 752 N N . GLN A 1 99 ? 17.453 -33.156 4.457 1 98.44 99 GLN A N 1
ATOM 753 C CA . GLN A 1 99 ? 18.344 -33.094 3.301 1 98.44 99 GLN A CA 1
ATOM 754 C C . GLN A 1 99 ? 19.125 -31.781 3.281 1 98.44 99 GLN A C 1
ATOM 756 O O . GLN A 1 99 ? 20.328 -31.781 2.99 1 98.44 99 GLN A O 1
ATOM 761 N N . TRP A 1 100 ? 18.484 -30.656 3.506 1 98.69 100 TRP A N 1
ATOM 762 C CA . TRP A 1 100 ? 19.172 -29.359 3.477 1 98.69 100 TRP A CA 1
ATOM 763 C C . TRP A 1 100 ? 20.203 -29.266 4.594 1 98.69 100 TRP A C 1
ATOM 765 O O . TRP A 1 100 ? 21.297 -28.719 4.395 1 98.69 100 TRP A O 1
ATOM 775 N N . LEU A 1 101 ? 19.875 -29.844 5.754 1 98.25 101 LEU A N 1
ATOM 776 C CA . LEU A 1 101 ? 20.875 -29.906 6.82 1 98.25 101 LEU A CA 1
ATOM 777 C C . LEU A 1 101 ? 22.078 -30.734 6.387 1 98.25 101 LEU A C 1
ATOM 779 O O . LEU A 1 101 ? 23.219 -30.328 6.605 1 98.25 101 LEU A O 1
ATOM 783 N N . GLN A 1 102 ? 21.812 -31.812 5.812 1 98.06 102 GLN A N 1
ATOM 784 C CA . GLN A 1 102 ? 22.859 -32.719 5.379 1 98.06 102 GLN A CA 1
ATOM 785 C C . GLN A 1 102 ? 23.734 -32.094 4.305 1 98.06 102 GLN A C 1
ATOM 787 O O . GLN A 1 102 ? 24.953 -32.344 4.246 1 98.06 102 GLN A O 1
ATOM 792 N N . GLN A 1 103 ? 23.141 -31.312 3.482 1 98 103 GLN A N 1
ATOM 793 C CA . GLN A 1 103 ? 23.859 -30.656 2.402 1 98 103 GLN A CA 1
ATOM 794 C C . GLN A 1 103 ? 24.703 -29.5 2.932 1 98 103 GLN A C 1
ATOM 796 O O . GLN A 1 103 ? 25.562 -28.969 2.221 1 98 103 GLN A O 1
ATOM 801 N N . GLY A 1 104 ? 24.406 -29.047 4.164 1 97.38 104 GLY A N 1
ATOM 802 C CA . GLY A 1 104 ? 25.234 -28.016 4.773 1 97.38 104 GLY A CA 1
ATOM 803 C C . GLY A 1 104 ? 24.578 -26.641 4.754 1 97.38 104 GLY A C 1
ATOM 804 O O . GLY A 1 104 ? 25.234 -25.641 5.074 1 97.38 104 GLY A O 1
ATOM 805 N N . LEU A 1 105 ? 23.328 -26.516 4.352 1 97.75 105 LEU A N 1
ATOM 806 C CA . LEU A 1 105 ? 22.641 -25.234 4.453 1 97.75 105 LEU A CA 1
ATOM 807 C C . LEU A 1 105 ? 22.438 -24.844 5.914 1 97.75 105 LEU A C 1
ATOM 809 O O . LEU A 1 105 ? 22.516 -25.688 6.805 1 97.75 105 LEU A O 1
ATOM 813 N N . VAL A 1 106 ? 22.266 -23.516 6.121 1 94.88 106 VAL A N 1
ATOM 814 C CA . VAL A 1 106 ? 22.109 -23.031 7.484 1 94.88 106 VAL A CA 1
ATOM 815 C C . VAL A 1 106 ? 20.734 -22.375 7.648 1 94.88 106 VAL A C 1
ATOM 817 O O . VAL A 1 106 ? 19.984 -22.25 6.68 1 94.88 106 VAL A O 1
ATOM 820 N N . ASP A 1 107 ? 20.375 -22.109 8.914 1 93.75 107 ASP A N 1
ATOM 821 C CA . ASP A 1 107 ? 19.094 -21.516 9.258 1 93.75 107 ASP A CA 1
ATOM 822 C C . ASP A 1 107 ? 17.938 -22.328 8.672 1 93.75 107 ASP A C 1
ATOM 824 O O . ASP A 1 107 ? 17.031 -21.781 8.055 1 93.75 107 ASP A O 1
ATOM 828 N N . VAL A 1 108 ? 18.125 -23.625 8.711 1 97.88 108 VAL A N 1
ATOM 829 C CA . VAL A 1 108 ? 17.047 -24.484 8.242 1 97.88 108 VAL A CA 1
ATOM 830 C C . VAL A 1 108 ? 15.891 -24.453 9.242 1 97.88 108 VAL A C 1
ATOM 832 O O . VAL A 1 108 ? 16.062 -24.781 10.422 1 97.88 108 VAL A O 1
ATOM 835 N N . LYS A 1 109 ? 14.711 -23.984 8.812 1 97.75 109 LYS A N 1
ATOM 836 C CA . LYS A 1 109 ? 13.57 -23.766 9.695 1 97.75 109 LYS A CA 1
ATOM 837 C C . LYS A 1 109 ? 12.289 -24.328 9.094 1 97.75 109 LYS A C 1
ATOM 839 O O . LYS A 1 109 ? 12.141 -24.375 7.875 1 97.75 109 LYS A O 1
ATOM 844 N N . THR A 1 110 ? 11.453 -24.859 9.953 1 98.06 110 THR A N 1
ATOM 845 C CA . THR A 1 110 ? 10.07 -25.156 9.594 1 98.06 110 THR A CA 1
ATOM 846 C C . THR A 1 110 ? 9.141 -24.031 10.07 1 98.06 110 THR A C 1
ATOM 848 O O . THR A 1 110 ? 9.281 -23.547 11.195 1 98.06 110 THR A O 1
ATOM 851 N N . ILE A 1 111 ? 8.266 -23.531 9.242 1 97.81 111 ILE A N 1
ATOM 852 C CA . ILE A 1 111 ? 7.34 -22.453 9.57 1 97.81 111 ILE A CA 1
ATOM 853 C C . ILE A 1 111 ? 5.902 -22.938 9.398 1 97.81 111 ILE A C 1
ATOM 855 O O . ILE A 1 111 ? 5.402 -23.047 8.273 1 97.81 111 ILE A O 1
ATOM 859 N N . PRO A 1 112 ? 5.184 -23.172 10.43 1 97.75 112 PRO A N 1
ATOM 860 C CA . PRO A 1 112 ? 3.818 -23.703 10.367 1 97.75 112 PRO A CA 1
ATOM 861 C C . PRO A 1 112 ? 2.766 -22.609 10.211 1 97.75 112 PRO A C 1
ATOM 863 O O . PRO A 1 112 ? 2.969 -21.484 10.664 1 97.75 112 PRO A O 1
ATOM 866 N N . TYR A 1 113 ? 1.658 -22.844 9.586 1 98.44 113 TYR A N 1
ATOM 867 C CA . TYR A 1 113 ? 0.442 -22.047 9.508 1 98.44 113 TYR A CA 1
ATOM 868 C C . TYR A 1 113 ? -0.796 -22.922 9.711 1 98.44 113 TYR A C 1
ATOM 870 O O . TYR A 1 113 ? -0.827 -24.078 9.297 1 98.44 113 TYR A O 1
ATOM 878 N N . GLU A 1 114 ? -1.784 -22.438 10.375 1 98 114 GLU A N 1
ATOM 879 C CA . GLU A 1 114 ? -3.09 -23.078 10.477 1 98 114 GLU A CA 1
ATOM 880 C C . GLU A 1 114 ? -4.066 -22.516 9.453 1 98 114 GLU A C 1
ATOM 882 O O . GLU A 1 114 ? -4.465 -21.359 9.531 1 98 114 GLU A O 1
ATOM 887 N N . VAL A 1 115 ? -4.508 -23.375 8.469 1 98.69 115 VAL A N 1
ATOM 888 C CA . VAL A 1 115 ? -5.23 -22.844 7.316 1 98.69 115 VAL A CA 1
ATOM 889 C C . VAL A 1 115 ? -6.438 -23.734 7.012 1 98.69 115 VAL A C 1
ATOM 891 O O . VAL A 1 115 ? -6.496 -24.891 7.449 1 98.69 115 VAL A O 1
ATOM 894 N N . LEU A 1 116 ? -7.398 -23.156 6.301 1 98.69 116 LEU A N 1
ATOM 895 C CA . LEU A 1 116 ? -8.586 -23.891 5.875 1 98.69 116 LEU A CA 1
ATOM 896 C C . LEU A 1 116 ? -8.297 -24.703 4.625 1 98.69 116 LEU A C 1
ATOM 898 O O . LEU A 1 116 ? -8.039 -24.156 3.555 1 98.69 116 LEU A O 1
ATOM 902 N N . LEU A 1 117 ? -8.336 -26.047 4.723 1 98.62 117 LEU A N 1
ATOM 903 C CA . LEU A 1 117 ? -8.156 -26.953 3.586 1 98.62 117 LEU A CA 1
ATOM 904 C C . LEU A 1 117 ? -9.453 -27.688 3.271 1 98.62 117 LEU A C 1
ATOM 906 O O . LEU A 1 117 ? -10.469 -27.484 3.943 1 98.62 117 LEU A O 1
ATOM 910 N N . SER A 1 118 ? -9.469 -28.422 2.229 1 98.62 118 SER A N 1
ATOM 911 C CA . SER A 1 118 ? -10.68 -29.031 1.695 1 98.62 118 SER A CA 1
ATOM 912 C C . SER A 1 118 ? -10.422 -30.469 1.262 1 98.62 118 SER A C 1
ATOM 914 O O . SER A 1 118 ? -9.438 -30.75 0.571 1 98.62 118 SER A O 1
ATOM 916 N N . TYR A 1 119 ? -11.336 -31.422 1.718 1 98.12 119 TYR A N 1
ATOM 917 C CA . TYR A 1 119 ? -11.125 -32.844 1.454 1 98.12 119 TYR A CA 1
ATOM 918 C C . TYR A 1 119 ? -12.43 -33.531 1.058 1 98.12 119 TYR A C 1
ATOM 920 O O . TYR A 1 119 ? -13.508 -33.062 1.44 1 98.12 119 TYR A O 1
ATOM 928 N N . PRO A 1 120 ? -12.305 -34.594 0.188 1 97.62 120 PRO A N 1
ATOM 929 C CA . PRO A 1 120 ? -13.5 -35.406 -0.03 1 97.62 120 PRO A CA 1
ATOM 930 C C . PRO A 1 120 ? -13.867 -36.219 1.191 1 97.62 120 PRO A C 1
ATOM 932 O O . PRO A 1 120 ? -13.031 -36.469 2.059 1 97.62 120 PRO A O 1
ATOM 935 N N . ASP A 1 121 ? -15.133 -36.594 1.261 1 96.69 121 ASP A N 1
ATOM 936 C CA . ASP A 1 121 ? -15.578 -37.5 2.316 1 96.69 121 ASP A CA 1
ATOM 937 C C . ASP A 1 121 ? -15.172 -38.938 2.01 1 96.69 121 ASP A C 1
ATOM 939 O O . ASP A 1 121 ? -15.516 -39.469 0.953 1 96.69 121 ASP A O 1
ATOM 943 N N . GLU A 1 122 ? -14.547 -39.625 2.934 1 92.25 122 GLU A N 1
ATOM 944 C CA . GLU A 1 122 ? -14.016 -40.969 2.721 1 92.25 122 GLU A CA 1
ATOM 945 C C . GLU A 1 122 ? -15.141 -42 2.674 1 92.25 122 GLU A C 1
ATOM 947 O O . GLU A 1 122 ? -15.039 -43 1.968 1 92.25 122 GLU A O 1
ATOM 952 N N . ASN A 1 123 ? -16.172 -41.75 3.383 1 95 123 ASN A N 1
ATOM 953 C CA . ASN A 1 123 ? -17.25 -42.719 3.508 1 95 123 ASN A CA 1
ATOM 954 C C . ASN A 1 123 ? -18.391 -42.406 2.539 1 95 123 ASN A C 1
ATOM 956 O O . ASN A 1 123 ? -19.172 -43.312 2.209 1 95 123 ASN A O 1
ATOM 960 N N . ASN A 1 124 ? -18.484 -41.25 2.119 1 96.44 124 ASN A N 1
ATOM 961 C CA . ASN A 1 124 ? -19.5 -40.812 1.166 1 96.44 124 ASN A CA 1
ATOM 962 C C . ASN A 1 124 ? -18.891 -40.125 -0.041 1 96.44 124 ASN A C 1
ATOM 964 O O . ASN A 1 124 ? -18.984 -38.906 -0.166 1 96.44 124 ASN A O 1
ATOM 968 N N . PRO A 1 125 ? -18.406 -40.875 -0.979 1 97.19 125 PRO A N 1
ATOM 969 C CA . PRO A 1 125 ? -17.719 -40.281 -2.127 1 97.19 125 PRO A CA 1
ATOM 970 C C . PRO A 1 125 ? -18.641 -39.406 -2.988 1 97.19 125 PRO A C 1
ATOM 972 O O . PRO A 1 125 ? -19.859 -39.656 -3.039 1 97.19 125 PRO A O 1
ATOM 975 N N . ASN A 1 126 ? -18.062 -38.406 -3.633 1 98.12 126 ASN A N 1
ATOM 976 C CA . ASN A 1 126 ? -18.781 -37.625 -4.633 1 98.12 126 ASN A CA 1
ATOM 977 C C . ASN A 1 126 ? -19.156 -38.469 -5.844 1 98.12 126 ASN A C 1
ATOM 979 O O . ASN A 1 126 ? -18.438 -39.406 -6.207 1 98.12 126 ASN A O 1
ATOM 983 N N . ARG A 1 127 ? -20.359 -38.094 -6.426 1 96.88 127 ARG A N 1
ATOM 984 C CA . ARG A 1 127 ? -20.828 -38.875 -7.574 1 96.88 127 ARG A CA 1
ATOM 985 C C . ARG A 1 127 ? -21.578 -38 -8.555 1 96.88 127 ARG A C 1
ATOM 987 O O . ARG A 1 127 ? -22.188 -37 -8.164 1 96.88 127 ARG A O 1
ATOM 994 N N . VAL A 1 128 ? -21.438 -38.375 -9.781 1 98.69 128 VAL A N 1
ATOM 995 C CA . VAL A 1 128 ? -22.312 -37.875 -10.844 1 98.69 128 VAL A CA 1
ATOM 996 C C . VAL A 1 128 ? -23.141 -39.031 -11.398 1 98.69 128 VAL A C 1
ATOM 998 O O . VAL A 1 128 ? -22.594 -40.094 -11.781 1 98.69 128 VAL A O 1
ATOM 1001 N N . ARG A 1 129 ? -24.5 -38.812 -11.508 1 98.38 129 ARG A N 1
ATOM 1002 C CA . ARG A 1 129 ? -25.406 -39.906 -11.898 1 98.38 129 ARG A CA 1
ATOM 1003 C C . ARG A 1 129 ? -26.359 -39.438 -13 1 98.38 129 ARG A C 1
ATOM 1005 O O . ARG A 1 129 ? -26.672 -38.25 -13.102 1 98.38 129 ARG A O 1
ATOM 1012 N N . LEU A 1 130 ? -26.672 -40.438 -13.852 1 98.06 130 LEU A N 1
ATOM 1013 C CA . LEU A 1 130 ? -27.875 -40.312 -14.688 1 98.06 130 LEU A CA 1
ATOM 1014 C C . LEU A 1 130 ? -29.078 -40.969 -14.008 1 98.06 130 LEU A C 1
ATOM 1016 O O . LEU A 1 130 ? -29.031 -42.156 -13.656 1 98.06 130 LEU A O 1
ATOM 1020 N N . VAL A 1 131 ? -30.109 -40.125 -13.906 1 97.56 131 VAL A N 1
ATOM 1021 C CA . VAL A 1 131 ? -31.281 -40.594 -13.172 1 97.56 131 VAL A CA 1
ATOM 1022 C C . VAL A 1 131 ? -32.531 -40.469 -14.047 1 97.56 131 VAL A C 1
ATOM 1024 O O . VAL A 1 131 ? -32.656 -39.469 -14.781 1 97.56 131 VAL A O 1
ATOM 1027 N N . SER A 1 132 ? -33.438 -41.438 -13.93 1 96.06 132 SER A N 1
ATOM 1028 C CA . SER A 1 132 ? -34.688 -41.375 -14.648 1 96.06 132 SER A CA 1
ATOM 1029 C C . SER A 1 132 ? -35.688 -40.469 -13.953 1 96.06 132 SER A C 1
ATOM 1031 O O . SER A 1 132 ? -35.938 -40.594 -12.75 1 96.06 132 SER A O 1
ATOM 1033 N N . LYS A 1 133 ? -36.25 -39.625 -14.758 1 92.5 133 LYS A N 1
ATOM 1034 C CA . LYS A 1 133 ? -37.281 -38.75 -14.219 1 92.5 133 LYS A CA 1
ATOM 1035 C C . LYS A 1 133 ? -38.531 -39.531 -13.82 1 92.5 133 LYS A C 1
ATOM 1037 O O . LYS A 1 133 ? -39.281 -39.125 -12.945 1 92.5 133 LYS A O 1
ATOM 1042 N N . THR A 1 134 ? -38.75 -40.594 -14.438 1 92.06 134 THR A N 1
ATOM 1043 C CA . THR A 1 134 ? -39.969 -41.375 -14.297 1 92.06 134 THR A CA 1
ATOM 1044 C C . THR A 1 134 ? -40.031 -42.062 -12.938 1 92.06 134 THR A C 1
ATOM 1046 O O . THR A 1 134 ? -41.062 -42.031 -12.258 1 92.06 134 THR A O 1
ATOM 1049 N N . ASP A 1 135 ? -38.906 -42.688 -12.508 1 93.31 135 ASP A N 1
ATOM 1050 C CA . ASP A 1 135 ? -39 -43.469 -11.281 1 93.31 135 ASP A CA 1
ATOM 1051 C C . ASP A 1 135 ? -37.781 -43.188 -10.367 1 93.31 135 ASP A C 1
ATOM 1053 O O . ASP A 1 135 ? -37.656 -43.812 -9.312 1 93.31 135 ASP A O 1
ATOM 1057 N N . GLY A 1 136 ? -36.969 -42.469 -10.859 1 93 136 GLY A N 1
ATOM 1058 C CA . GLY A 1 136 ? -35.844 -42.094 -10.016 1 93 136 GLY A CA 1
ATOM 1059 C C . GLY A 1 136 ? -34.719 -43.125 -10.047 1 93 136 GLY A C 1
ATOM 1060 O O . GLY A 1 136 ? -33.719 -42.969 -9.344 1 93 136 GLY A O 1
ATOM 1061 N N . SER A 1 137 ? -34.75 -44.031 -10.883 1 95.69 137 SER A N 1
ATOM 1062 C CA . SER A 1 137 ? -33.719 -45.062 -10.953 1 95.69 137 SER A CA 1
ATOM 1063 C C . SER A 1 137 ? -32.438 -44.531 -11.539 1 95.69 137 SER A C 1
ATOM 1065 O O . SER A 1 137 ? -32.438 -43.719 -12.469 1 95.69 137 SER A O 1
ATOM 1067 N N . VAL A 1 138 ? -31.344 -45.062 -11.008 1 96.94 138 VAL A N 1
ATOM 1068 C CA . VAL A 1 138 ? -30.016 -44.656 -11.484 1 96.94 138 VAL A CA 1
ATOM 1069 C C . VAL A 1 138 ? -29.625 -45.531 -12.68 1 96.94 138 VAL A C 1
ATOM 1071 O O . VAL A 1 138 ? -29.547 -46.75 -12.562 1 96.94 138 VAL A O 1
ATOM 1074 N N . VAL A 1 139 ? -29.344 -44.875 -13.812 1 95.5 139 VAL A N 1
ATOM 1075 C CA . VAL A 1 139 ? -29 -45.562 -15.047 1 95.5 139 VAL A CA 1
ATOM 1076 C C . VAL A 1 139 ? -27.484 -45.625 -15.211 1 95.5 139 VAL A C 1
ATOM 1078 O O . VAL A 1 139 ? -26.953 -46.5 -15.891 1 95.5 139 VAL A O 1
ATOM 1081 N N . PHE A 1 140 ? -26.812 -44.719 -14.648 1 97.5 140 PHE A N 1
ATOM 1082 C CA . PHE A 1 140 ? -25.359 -44.625 -14.695 1 97.5 140 PHE A CA 1
ATOM 1083 C C . PHE A 1 140 ? -24.812 -43.875 -13.477 1 97.5 140 PHE A C 1
ATOM 1085 O O . PHE A 1 140 ? -25.453 -42.969 -12.977 1 97.5 140 PHE A O 1
ATOM 1092 N N . GLU A 1 141 ? -23.688 -44.375 -13.008 1 97.81 141 GLU A N 1
ATOM 1093 C CA . GLU A 1 141 ? -22.984 -43.719 -11.906 1 97.81 141 GLU A CA 1
ATOM 1094 C C . GLU A 1 141 ? -21.484 -43.656 -12.18 1 97.81 141 GLU A C 1
ATOM 1096 O O . GLU A 1 141 ? -20.875 -44.656 -12.562 1 97.81 141 GLU A O 1
ATOM 1101 N N . SER A 1 142 ? -20.922 -42.469 -11.953 1 97.69 142 SER A N 1
ATOM 1102 C CA . SER A 1 142 ? -19.5 -42.281 -12.188 1 97.69 142 SER A CA 1
ATOM 1103 C C . SER A 1 142 ? -18.656 -43.031 -11.156 1 97.69 142 SER A C 1
ATOM 1105 O O . SER A 1 142 ? -19.109 -43.25 -10.039 1 97.69 142 SER A O 1
ATOM 1107 N N . VAL A 1 143 ? -17.422 -43.281 -11.539 1 96.38 143 VAL A N 1
ATOM 1108 C CA . VAL A 1 143 ? -16.453 -43.875 -10.609 1 96.38 143 VAL A CA 1
ATOM 1109 C C . VAL A 1 143 ? -15.922 -42.812 -9.672 1 96.38 143 VAL A C 1
ATOM 1111 O O . VAL A 1 143 ? -15.766 -41.656 -10.062 1 96.38 143 VAL A O 1
ATOM 1114 N N . PHE A 1 144 ? -15.703 -43.281 -8.422 1 95.94 144 PHE A N 1
ATOM 1115 C CA . PHE A 1 144 ? -15.266 -42.25 -7.461 1 95.94 144 PHE A CA 1
ATOM 1116 C C . PHE A 1 144 ? -13.781 -42.438 -7.148 1 95.94 144 PHE A C 1
ATOM 1118 O O . PHE A 1 144 ? -13.195 -41.594 -6.449 1 95.94 144 PHE A O 1
ATOM 1125 N N . ARG A 1 145 ? -13.125 -43.438 -7.66 1 96.44 145 ARG A N 1
ATOM 1126 C CA . ARG A 1 145 ? -11.688 -43.656 -7.551 1 96.44 145 ARG A CA 1
ATOM 1127 C C . ARG A 1 145 ? -11.086 -44.062 -8.898 1 96.44 145 ARG A C 1
ATOM 1129 O O . ARG A 1 145 ? -11.688 -44.812 -9.656 1 96.44 145 ARG A O 1
ATOM 1136 N N . GLN A 1 146 ? -9.938 -43.531 -9.148 1 97.25 146 GLN A N 1
ATOM 1137 C CA . GLN A 1 146 ? -9.266 -43.906 -10.391 1 97.25 146 GLN A CA 1
ATOM 1138 C C . GLN A 1 146 ? -8.703 -45.312 -10.32 1 97.25 146 GLN A C 1
ATOM 1140 O O . GLN A 1 146 ? -8.234 -45.75 -9.266 1 97.25 146 GLN A O 1
ATOM 1145 N N . GLU A 1 147 ? -8.648 -45.969 -11.406 1 96.75 147 GLU A N 1
ATOM 1146 C CA . GLU A 1 147 ? -8.219 -47.375 -11.469 1 96.75 147 GLU A CA 1
ATOM 1147 C C . GLU A 1 147 ? -6.699 -47.469 -11.562 1 96.75 147 GLU A C 1
ATOM 1149 O O . GLU A 1 147 ? -6.078 -46.844 -12.414 1 96.75 147 GLU A O 1
ATOM 1154 N N . PRO A 1 148 ? -6.086 -48.312 -10.617 1 97.88 148 PRO A N 1
ATOM 1155 C CA . PRO A 1 148 ? -4.66 -48.594 -10.82 1 97.88 148 PRO A CA 1
ATOM 1156 C C . PRO A 1 148 ? -4.383 -49.312 -12.133 1 97.88 148 PRO A C 1
ATOM 1158 O O . PRO A 1 148 ? -5.066 -50.281 -12.453 1 97.88 148 PRO A O 1
ATOM 1161 N N . LEU A 1 149 ? -3.361 -48.875 -12.812 1 97.88 149 LEU A N 1
ATOM 1162 C CA . LEU A 1 149 ? -3.131 -49.438 -14.133 1 97.88 149 LEU A CA 1
ATOM 1163 C C . LEU A 1 149 ? -1.738 -50.062 -14.227 1 97.88 149 LEU A C 1
ATOM 1165 O O . LEU A 1 149 ? -1.514 -51 -15.008 1 97.88 149 LEU A O 1
ATOM 1169 N N . TYR A 1 150 ? -0.765 -49.562 -13.5 1 97.75 150 TYR A N 1
ATOM 1170 C CA . TYR A 1 150 ? 0.587 -50 -13.805 1 97.75 150 TYR A CA 1
ATOM 1171 C C . TYR A 1 150 ? 1.471 -49.938 -12.562 1 97.75 150 TYR A C 1
ATOM 1173 O O . TYR A 1 150 ? 1.837 -51 -12 1 97.75 150 TYR A O 1
ATOM 1181 N N . ALA A 1 151 ? 1.78 -48.719 -12.07 1 97.12 151 ALA A N 1
ATOM 1182 C CA . ALA A 1 151 ? 2.707 -48.531 -10.953 1 97.12 151 ALA A CA 1
ATOM 1183 C C . ALA A 1 151 ? 2.104 -49.062 -9.648 1 97.12 151 ALA A C 1
ATOM 1185 O O . ALA A 1 151 ? 0.909 -48.875 -9.398 1 97.12 151 ALA A O 1
ATOM 1186 N N . PRO A 1 152 ? 2.912 -49.688 -8.805 1 95.5 152 PRO A N 1
ATOM 1187 C CA . PRO A 1 152 ? 2.381 -50.25 -7.57 1 95.5 152 PRO A CA 1
ATOM 1188 C C . PRO A 1 152 ? 1.726 -49.219 -6.664 1 95.5 152 PRO A C 1
ATOM 1190 O O . PRO A 1 152 ? 0.737 -49.531 -5.988 1 95.5 152 PRO A O 1
ATOM 1193 N N . GLU A 1 153 ? 2.26 -48.062 -6.602 1 95.44 153 GLU A N 1
ATOM 1194 C CA . GLU A 1 153 ? 1.749 -47.031 -5.699 1 95.44 153 GLU A CA 1
ATOM 1195 C C . GLU A 1 153 ? 0.341 -46.594 -6.094 1 95.44 153 GLU A C 1
ATOM 1197 O O . GLU A 1 153 ? -0.385 -46 -5.289 1 95.44 153 GLU A O 1
ATOM 1202 N N . GLU A 1 154 ? -0.076 -46.875 -7.332 1 97.62 154 GLU A N 1
ATOM 1203 C CA . GLU A 1 154 ? -1.41 -46.5 -7.797 1 97.62 154 GLU A CA 1
ATOM 1204 C C . GLU A 1 154 ? -2.49 -47.156 -6.957 1 97.62 154 GLU A C 1
ATOM 1206 O O . GLU A 1 154 ? -3.629 -46.688 -6.906 1 97.62 154 GLU A O 1
ATOM 1211 N N . ALA A 1 155 ? -2.111 -48.25 -6.324 1 97.06 155 ALA A N 1
ATOM 1212 C CA . ALA A 1 155 ? -3.08 -49 -5.535 1 97.06 155 ALA A CA 1
ATOM 1213 C C . ALA A 1 155 ? -3.049 -48.594 -4.07 1 97.06 155 ALA A C 1
ATOM 1215 O O . ALA A 1 155 ? -3.719 -49.188 -3.229 1 97.06 155 ALA A O 1
ATOM 1216 N N . ASP A 1 156 ? -2.338 -47.594 -3.711 1 97.25 156 ASP A N 1
ATOM 1217 C CA . ASP A 1 156 ? -2.246 -47.125 -2.336 1 97.25 156 ASP A CA 1
ATOM 1218 C C . ASP A 1 156 ? -3.617 -46.719 -1.803 1 97.25 156 ASP A C 1
ATOM 1220 O O . ASP A 1 156 ? -4.285 -45.844 -2.391 1 97.25 156 ASP A O 1
ATOM 1224 N N . PRO A 1 157 ? -4.027 -47.188 -0.658 1 95.44 157 PRO A N 1
ATOM 1225 C CA . PRO A 1 157 ? -5.367 -46.906 -0.146 1 95.44 157 PRO A CA 1
ATOM 1226 C C . PRO A 1 157 ? -5.516 -45.469 0.344 1 95.44 157 PRO A C 1
ATOM 1228 O O . PRO A 1 157 ? -6.633 -45 0.563 1 95.44 157 PRO A O 1
ATOM 1231 N N . ARG A 1 158 ? -4.508 -44.844 0.568 1 95.25 158 ARG A N 1
ATOM 1232 C CA . ARG A 1 158 ? -4.531 -43.5 1.09 1 95.25 158 ARG A CA 1
ATOM 1233 C C . ARG A 1 158 ? -4.832 -42.469 -0.017 1 95.25 158 ARG A C 1
ATOM 1235 O O . ARG A 1 158 ? -4.965 -41.281 0.244 1 95.25 158 ARG A O 1
ATOM 1242 N N . VAL A 1 159 ? -4.867 -42.875 -1.305 1 97.25 159 VAL A N 1
ATOM 1243 C CA . VAL A 1 159 ? -5.25 -42 -2.412 1 97.25 159 VAL A CA 1
ATOM 1244 C C . VAL A 1 159 ? -6.68 -41.531 -2.209 1 97.25 159 VAL A C 1
ATOM 1246 O O . VAL A 1 159 ? -7.578 -42.312 -1.915 1 97.25 159 VAL A O 1
ATOM 1249 N N . LEU A 1 160 ? -6.887 -40.25 -2.389 1 96.25 160 LEU A N 1
ATOM 1250 C CA . LEU A 1 160 ? -8.188 -39.625 -2.152 1 96.25 160 LEU A CA 1
ATOM 1251 C C . LEU A 1 160 ? -9.156 -39.969 -3.283 1 96.25 160 LEU A C 1
ATOM 1253 O O . LEU A 1 160 ? -8.734 -40.25 -4.406 1 96.25 160 LEU A O 1
ATOM 1257 N N . HIS A 1 161 ? -10.461 -39.906 -2.904 1 97.44 161 HIS A N 1
ATOM 1258 C CA . HIS A 1 161 ? -11.5 -39.969 -3.924 1 97.44 161 HIS A CA 1
ATOM 1259 C C . HIS A 1 161 ? -11.43 -38.781 -4.875 1 97.44 161 HIS A C 1
ATOM 1261 O O . HIS A 1 161 ? -10.891 -37.75 -4.52 1 97.44 161 HIS A O 1
ATOM 1267 N N . ASN A 1 162 ? -11.969 -39 -6.113 1 98.06 162 ASN A N 1
ATOM 1268 C CA . ASN A 1 162 ? -12.023 -37.938 -7.082 1 98.06 162 ASN A CA 1
ATOM 1269 C C . ASN A 1 162 ? -12.836 -36.75 -6.551 1 98.06 162 ASN A C 1
ATOM 1271 O O . ASN A 1 162 ? -13.93 -36.938 -6.023 1 98.06 162 ASN A O 1
ATOM 1275 N N . TYR A 1 163 ? -12.266 -35.5 -6.66 1 98.38 163 TYR A N 1
ATOM 1276 C CA . TYR A 1 163 ? -13.016 -34.344 -6.219 1 98.38 163 TYR A CA 1
ATOM 1277 C C . TYR A 1 163 ? -12.336 -33.031 -6.664 1 98.38 163 TYR A C 1
ATOM 1279 O O . TYR A 1 163 ? -11.195 -33.062 -7.141 1 98.38 163 TYR A O 1
ATOM 1287 N N . ASN A 1 164 ? -13 -31.984 -6.641 1 98.5 164 ASN A N 1
ATOM 1288 C CA . ASN A 1 164 ? -12.453 -30.625 -6.664 1 98.5 164 ASN A CA 1
ATOM 1289 C C . ASN A 1 164 ? -12.492 -29.984 -5.281 1 98.5 164 ASN A C 1
ATOM 1291 O O . ASN A 1 164 ? -13.555 -29.859 -4.676 1 98.5 164 ASN A O 1
ATOM 1295 N N . ALA A 1 165 ? -11.305 -29.578 -4.848 1 98.56 165 ALA A N 1
ATOM 1296 C CA . ALA A 1 165 ? -11.211 -28.953 -3.527 1 98.56 165 ALA A CA 1
ATOM 1297 C C . ALA A 1 165 ? -12.016 -27.656 -3.473 1 98.56 165 ALA A C 1
ATOM 1299 O O . ALA A 1 165 ? -12.023 -26.875 -4.43 1 98.56 165 ALA A O 1
ATOM 1300 N N . TYR A 1 166 ? -12.789 -27.406 -2.311 1 98.38 166 TYR A N 1
ATOM 1301 C CA . TYR A 1 166 ? -13.594 -26.25 -1.96 1 98.38 166 TYR A CA 1
ATOM 1302 C C . TYR A 1 166 ? -14.914 -26.25 -2.723 1 98.38 166 TYR A C 1
ATOM 1304 O O . TYR A 1 166 ? -15.648 -25.266 -2.705 1 98.38 166 TYR A O 1
ATOM 1312 N N . SER A 1 167 ? -15.164 -27.328 -3.469 1 98 167 SER A N 1
ATOM 1313 C CA . SER A 1 167 ? -16.516 -27.516 -3.996 1 98 167 SER A CA 1
ATOM 1314 C C . SER A 1 167 ? -17.562 -27.422 -2.885 1 98 167 SER A C 1
ATOM 1316 O O . SER A 1 167 ? -17.344 -27.922 -1.781 1 98 167 SER A O 1
ATOM 1318 N N . ALA A 1 168 ? -18.688 -26.812 -3.213 1 97.44 168 ALA A N 1
ATOM 1319 C CA . ALA A 1 168 ? -19.781 -26.828 -2.246 1 97.44 168 ALA A CA 1
ATOM 1320 C C . ALA A 1 168 ? -20.312 -28.234 -2.031 1 97.44 168 ALA A C 1
ATOM 1322 O O . ALA A 1 168 ? -20.391 -29.031 -2.975 1 97.44 168 ALA A O 1
ATOM 1323 N N . ALA A 1 169 ? -20.609 -28.531 -0.797 1 97.5 169 ALA A N 1
ATOM 1324 C CA . ALA A 1 169 ? -21.297 -29.797 -0.5 1 97.5 169 ALA A CA 1
ATOM 1325 C C . ALA A 1 169 ? -22.797 -29.672 -0.761 1 97.5 169 ALA A C 1
ATOM 1327 O O . ALA A 1 169 ? -23.484 -28.891 -0.107 1 97.5 169 ALA A O 1
ATOM 1328 N N . ALA A 1 170 ? -23.266 -30.406 -1.741 1 97.88 170 ALA A N 1
ATOM 1329 C CA . ALA A 1 170 ? -24.672 -30.344 -2.107 1 97.88 170 ALA A CA 1
ATOM 1330 C C . ALA A 1 170 ? -25.047 -31.484 -3.053 1 97.88 170 ALA A C 1
ATOM 1332 O O . ALA A 1 170 ? -24.172 -32.125 -3.629 1 97.88 170 ALA A O 1
ATOM 1333 N N . THR A 1 171 ? -26.328 -31.766 -3.105 1 98.06 171 THR A N 1
ATOM 1334 C CA . THR A 1 171 ? -26.922 -32.625 -4.129 1 98.06 171 THR A CA 1
ATOM 1335 C C . THR A 1 171 ? -27.875 -31.828 -5.016 1 98.06 171 THR A C 1
ATOM 1337 O O . THR A 1 171 ? -28.859 -31.266 -4.531 1 98.06 171 THR A O 1
ATOM 1340 N N . VAL A 1 172 ? -27.5 -31.781 -6.234 1 98.38 172 VAL A N 1
ATOM 1341 C CA . VAL A 1 172 ? -28.344 -31.062 -7.191 1 98.38 172 VAL A CA 1
ATOM 1342 C C . VAL A 1 172 ? -28.719 -31.984 -8.344 1 98.38 172 VAL A C 1
ATOM 1344 O O . VAL A 1 172 ? -27.984 -32.938 -8.656 1 98.38 172 VAL A O 1
ATOM 1347 N N . GLN A 1 173 ? -29.844 -31.781 -8.914 1 97.88 173 GLN A N 1
ATOM 1348 C CA . GLN A 1 173 ? -30.375 -32.594 -10 1 97.88 173 GLN A CA 1
ATOM 1349 C C . GLN A 1 173 ? -31.125 -31.75 -11.023 1 97.88 173 GLN A C 1
ATOM 1351 O O . GLN A 1 173 ? -31.844 -30.812 -10.656 1 97.88 173 GLN A O 1
ATOM 1356 N N . GLY A 1 174 ? -30.859 -32.031 -12.289 1 96.88 174 GLY A N 1
ATOM 1357 C CA . GLY A 1 174 ? -31.562 -31.266 -13.32 1 96.88 174 GLY A CA 1
ATOM 1358 C C . GLY A 1 174 ? -31.047 -31.562 -14.719 1 96.88 174 GLY A C 1
ATOM 1359 O O . GLY A 1 174 ? -30.344 -32.531 -14.945 1 96.88 174 GLY A O 1
ATOM 1360 N N . ASP A 1 175 ? -31.5 -30.703 -15.648 1 97.19 175 ASP A N 1
ATOM 1361 C CA . ASP A 1 175 ? -31.062 -30.781 -17.031 1 97.19 175 ASP A CA 1
ATOM 1362 C C . ASP A 1 175 ? -29.578 -30.438 -17.172 1 97.19 175 ASP A C 1
ATOM 1364 O O . ASP A 1 175 ? -28.969 -29.938 -16.219 1 97.19 175 ASP A O 1
ATOM 1368 N N . LEU A 1 176 ? -29.047 -30.797 -18.312 1 98.31 176 LEU A N 1
ATOM 1369 C CA . LEU A 1 176 ? -27.609 -30.672 -18.516 1 98.31 176 LEU A CA 1
ATOM 1370 C C . LEU A 1 176 ? -27.312 -29.781 -19.734 1 98.31 176 LEU A C 1
ATOM 1372 O O . LEU A 1 176 ? -27.953 -29.922 -20.781 1 98.31 176 LEU A O 1
ATOM 1376 N N . VAL A 1 177 ? -26.391 -28.844 -19.531 1 98.81 177 VAL A N 1
ATOM 1377 C CA . VAL A 1 177 ? -25.938 -28 -20.641 1 98.81 177 VAL A CA 1
ATOM 1378 C C . VAL A 1 177 ? -24.438 -28.188 -20.859 1 98.81 177 VAL A C 1
ATOM 1380 O O . VAL A 1 177 ? -23.656 -28.125 -19.922 1 98.81 177 VAL A O 1
ATOM 1383 N N . TYR A 1 178 ? -24.047 -28.484 -22.125 1 98.81 178 TYR A N 1
ATOM 1384 C CA . TYR A 1 178 ? -22.656 -28.562 -22.516 1 98.81 178 TYR A CA 1
ATOM 1385 C C . TYR A 1 178 ? -22.094 -27.188 -22.844 1 98.81 178 TYR A C 1
ATOM 1387 O O . TYR A 1 178 ? -22.578 -26.5 -23.75 1 98.81 178 TYR A O 1
ATOM 1395 N N . ALA A 1 179 ? -21.031 -26.828 -22.109 1 98.62 179 ALA A N 1
ATOM 1396 C CA . ALA A 1 179 ? -20.531 -25.469 -22.234 1 98.62 179 ALA A CA 1
ATOM 1397 C C . ALA A 1 179 ? -19.078 -25.453 -22.703 1 98.62 179 ALA A C 1
ATOM 1399 O O . ALA A 1 179 ? -18.281 -24.641 -22.234 1 98.62 179 ALA A O 1
ATOM 1400 N N . ASN A 1 180 ? -18.672 -26.344 -23.531 1 98.44 180 ASN A N 1
ATOM 1401 C CA . ASN A 1 180 ? -17.328 -26.375 -24.078 1 98.44 180 ASN A CA 1
ATOM 1402 C C . ASN A 1 180 ? -16.266 -26.281 -22.969 1 98.44 180 ASN A C 1
ATOM 1404 O O . ASN A 1 180 ? -16.25 -27.094 -22.047 1 98.44 180 ASN A O 1
ATOM 1408 N N . TYR A 1 181 ? -15.477 -25.203 -22.938 1 97.56 181 TYR A N 1
ATOM 1409 C CA . TYR A 1 181 ? -14.43 -25.094 -21.922 1 97.56 181 TYR A CA 1
ATOM 1410 C C . TYR A 1 181 ? -14.891 -24.234 -20.75 1 97.56 181 TYR A C 1
ATOM 1412 O O . TYR A 1 181 ? -14.109 -23.938 -19.844 1 97.56 181 TYR A O 1
ATOM 1420 N N . GLY A 1 182 ? -16.094 -23.859 -20.75 1 96.88 182 GLY A N 1
ATOM 1421 C CA . GLY A 1 182 ? -16.656 -23.109 -19.656 1 96.88 182 GLY A CA 1
ATOM 1422 C C . GLY A 1 182 ? -16.047 -21.719 -19.516 1 96.88 182 GLY A C 1
ATOM 1423 O O . GLY A 1 182 ? -15.883 -21.203 -18.406 1 96.88 182 GLY A O 1
ATOM 1424 N N . ARG A 1 183 ? -15.555 -21.078 -20.562 1 93.81 183 ARG A N 1
ATOM 1425 C CA . ARG A 1 183 ? -15.023 -19.719 -20.562 1 93.81 183 ARG A CA 1
ATOM 1426 C C . ARG A 1 183 ? -16.141 -18.703 -20.672 1 93.81 183 ARG A C 1
ATOM 1428 O O . ARG A 1 183 ? -17.266 -19.031 -21.062 1 93.81 183 ARG A O 1
ATOM 1435 N N . GLU A 1 184 ? -15.828 -17.5 -20.391 1 89.62 184 GLU A N 1
ATOM 1436 C CA . GLU A 1 184 ? -16.812 -16.438 -20.516 1 89.62 184 GLU A CA 1
ATOM 1437 C C . GLU A 1 184 ? -17.375 -16.359 -21.938 1 89.62 184 GLU A C 1
ATOM 1439 O O . GLU A 1 184 ? -18.562 -16.141 -22.125 1 89.62 184 GLU A O 1
ATOM 1444 N N . GLU A 1 185 ? -16.484 -16.5 -22.891 1 90.75 185 GLU A N 1
ATOM 1445 C CA . GLU A 1 185 ? -16.922 -16.453 -24.297 1 90.75 185 GLU A CA 1
ATOM 1446 C C . GLU A 1 185 ? -17.828 -17.625 -24.625 1 90.75 185 GLU A C 1
ATOM 1448 O O . GLU A 1 185 ? -18.703 -17.516 -25.484 1 90.75 185 GLU A O 1
ATOM 1453 N N . ASP A 1 186 ? -17.672 -18.781 -23.969 1 96.69 186 ASP A N 1
ATOM 1454 C CA . ASP A 1 186 ? -18.531 -19.938 -24.188 1 96.69 186 ASP A CA 1
ATOM 1455 C C . ASP A 1 186 ? -19.938 -19.703 -23.656 1 96.69 186 ASP A C 1
ATOM 1457 O O . ASP A 1 186 ? -20.922 -20.047 -24.312 1 96.69 186 ASP A O 1
ATOM 1461 N N . PHE A 1 187 ? -20.062 -19.109 -22.562 1 95.81 187 PHE A N 1
ATOM 1462 C CA . PHE A 1 187 ? -21.375 -18.797 -22.016 1 95.81 187 PHE A CA 1
ATOM 1463 C C . PHE A 1 187 ? -22.078 -17.734 -22.859 1 95.81 187 PHE A C 1
ATOM 1465 O O . PHE A 1 187 ? -23.297 -17.797 -23.031 1 95.81 187 PHE A O 1
ATOM 1472 N N . ALA A 1 188 ? -21.25 -16.781 -23.344 1 91.75 188 ALA A N 1
ATOM 1473 C CA . ALA A 1 188 ? -21.812 -15.781 -24.25 1 91.75 188 ALA A CA 1
ATOM 1474 C C . ALA A 1 188 ? -22.375 -16.438 -25.5 1 91.75 188 ALA A C 1
ATOM 1476 O O . ALA A 1 188 ? -23.422 -16.047 -26 1 91.75 188 ALA A O 1
ATOM 1477 N N . GLU A 1 189 ? -21.656 -17.375 -26 1 95.62 189 GLU A N 1
ATOM 1478 C CA . GLU A 1 189 ? -22.094 -18.094 -27.188 1 95.62 189 GLU A CA 1
ATOM 1479 C C . GLU A 1 189 ? -23.359 -18.891 -26.906 1 95.62 189 GLU A C 1
ATOM 1481 O O . GLU A 1 189 ? -24.266 -18.938 -27.75 1 95.62 189 GLU A O 1
ATOM 1486 N N . LEU A 1 190 ? -23.469 -19.562 -25.797 1 97.69 190 LEU A N 1
ATOM 1487 C CA . LEU A 1 190 ? -24.688 -20.281 -25.406 1 97.69 190 LEU A CA 1
ATOM 1488 C C . LEU A 1 190 ? -25.875 -19.328 -25.359 1 97.69 190 LEU A C 1
ATOM 1490 O O . LEU A 1 190 ? -26.953 -19.656 -25.875 1 97.69 190 LEU A O 1
ATOM 1494 N N . ALA A 1 191 ? -25.641 -18.188 -24.766 1 94.88 191 ALA A N 1
ATOM 1495 C CA . ALA A 1 191 ? -26.703 -17.203 -24.688 1 94.88 191 ALA A CA 1
ATOM 1496 C C . ALA A 1 191 ? -27.156 -16.766 -26.078 1 94.88 191 ALA A C 1
ATOM 1498 O O . ALA A 1 191 ? -28.359 -16.609 -26.328 1 94.88 191 ALA A O 1
ATOM 1499 N N . ARG A 1 192 ? -26.219 -16.484 -26.922 1 94.56 192 ARG A N 1
ATOM 1500 C CA . ARG A 1 192 ? -26.516 -16.078 -28.297 1 94.56 192 ARG A CA 1
ATOM 1501 C C . ARG A 1 192 ? -27.344 -17.141 -29 1 94.56 192 ARG A C 1
ATOM 1503 O O . ARG A 1 192 ? -28.203 -16.812 -29.828 1 94.56 192 ARG A O 1
ATOM 1510 N N . ARG A 1 193 ? -27.188 -18.391 -28.609 1 96.12 193 ARG A N 1
ATOM 1511 C CA . ARG A 1 193 ? -27.891 -19.516 -29.234 1 96.12 193 ARG A CA 1
ATOM 1512 C C . ARG A 1 193 ? -29.188 -19.828 -28.516 1 96.12 193 ARG A C 1
ATOM 1514 O O . ARG A 1 193 ? -29.906 -20.766 -28.891 1 96.12 193 ARG A O 1
ATOM 1521 N N . GLY A 1 194 ? -29.438 -19.078 -27.484 1 95.69 194 GLY A N 1
ATOM 1522 C CA . GLY A 1 194 ? -30.688 -19.219 -26.75 1 95.69 194 GLY A CA 1
ATOM 1523 C C . GLY A 1 194 ? -30.656 -20.344 -25.75 1 95.69 194 GLY A C 1
ATOM 1524 O O . GLY A 1 194 ? -31.719 -20.812 -25.312 1 95.69 194 GLY A O 1
ATOM 1525 N N . VAL A 1 195 ? -29.5 -20.844 -25.422 1 97.12 195 VAL A N 1
ATOM 1526 C CA . VAL A 1 195 ? -29.359 -21.906 -24.422 1 97.12 195 VAL A CA 1
ATOM 1527 C C . VAL A 1 195 ? -29.156 -21.297 -23.047 1 97.12 195 VAL A C 1
ATOM 1529 O O . VAL A 1 195 ? -28.125 -20.656 -22.781 1 97.12 195 VAL A O 1
ATOM 1532 N N . ASP A 1 196 ? -30.062 -21.516 -22.156 1 95.56 196 ASP A N 1
ATOM 1533 C CA . ASP A 1 196 ? -30.047 -20.953 -20.812 1 95.56 196 ASP A CA 1
ATOM 1534 C C . ASP A 1 196 ? -29.516 -21.969 -19.797 1 95.56 196 ASP A C 1
ATOM 1536 O O . ASP A 1 196 ? -30.016 -23.094 -19.719 1 95.56 196 ASP A O 1
ATOM 1540 N N . VAL A 1 197 ? -28.531 -21.531 -18.969 1 97.75 197 VAL A N 1
ATOM 1541 C CA . VAL A 1 197 ? -27.891 -22.469 -18.047 1 97.75 197 VAL A CA 1
ATOM 1542 C C . VAL A 1 197 ? -28.5 -22.312 -16.656 1 97.75 197 VAL A C 1
ATOM 1544 O O . VAL A 1 197 ? -28.219 -23.109 -15.758 1 97.75 197 VAL A O 1
ATOM 1547 N N . THR A 1 198 ? -29.344 -21.281 -16.438 1 97.75 198 THR A N 1
ATOM 1548 C CA . THR A 1 198 ? -29.938 -21.031 -15.133 1 97.75 198 THR A CA 1
ATOM 1549 C C . THR A 1 198 ? -30.719 -22.25 -14.633 1 97.75 198 THR A C 1
ATOM 1551 O O . THR A 1 198 ? -31.578 -22.766 -15.336 1 97.75 198 THR A O 1
ATOM 1554 N N . GLY A 1 199 ? -30.391 -22.641 -13.477 1 97.75 199 GLY A N 1
ATOM 1555 C CA . GLY A 1 199 ? -31.109 -23.75 -12.859 1 97.75 199 GLY A CA 1
ATOM 1556 C C . GLY A 1 199 ? -30.75 -25.094 -13.469 1 97.75 199 GLY A C 1
ATOM 1557 O O . GLY A 1 199 ? -31.484 -26.062 -13.281 1 97.75 199 GLY A O 1
ATOM 1558 N N . LYS A 1 200 ? -29.734 -25.203 -14.227 1 98.31 200 LYS A N 1
ATOM 1559 C CA . LYS A 1 200 ? -29.281 -26.438 -14.859 1 98.31 200 LYS A CA 1
ATOM 1560 C C . LYS A 1 200 ? -27.875 -26.812 -14.391 1 98.31 200 LYS A C 1
ATOM 1562 O O . LYS A 1 200 ? -27.219 -26.016 -13.703 1 98.31 200 LYS A O 1
ATOM 1567 N N . ILE A 1 201 ? -27.531 -28.016 -14.656 1 98.69 201 ILE A N 1
ATOM 1568 C CA . ILE A 1 201 ? -26.172 -28.453 -14.422 1 98.69 201 ILE A CA 1
ATOM 1569 C C . ILE A 1 201 ? -25.328 -28.25 -15.688 1 98.69 201 ILE A C 1
ATOM 1571 O O . ILE A 1 201 ? -25.812 -28.469 -16.797 1 98.69 201 ILE A O 1
ATOM 1575 N N . VAL A 1 202 ? -24.141 -27.781 -15.508 1 98.88 202 VAL A N 1
ATOM 1576 C CA . VAL A 1 202 ? -23.25 -27.531 -16.641 1 98.88 202 VAL A CA 1
ATOM 1577 C C . VAL A 1 202 ? -22.172 -28.609 -16.688 1 98.88 202 VAL A C 1
ATOM 1579 O O . VAL A 1 202 ? -21.656 -29.016 -15.641 1 98.88 202 VAL A O 1
ATOM 1582 N N . ILE A 1 203 ? -21.859 -29.125 -17.828 1 98.81 203 ILE A N 1
ATOM 1583 C CA . ILE A 1 203 ? -20.688 -29.953 -18.062 1 98.81 203 ILE A CA 1
ATOM 1584 C C . ILE A 1 203 ? -19.719 -29.25 -19 1 98.81 203 ILE A C 1
ATOM 1586 O O . ILE A 1 203 ? -20.141 -28.672 -20.016 1 98.81 203 ILE A O 1
ATOM 1590 N N . ALA A 1 204 ? -18.453 -29.188 -18.641 1 98.81 204 ALA A N 1
ATOM 1591 C CA . ALA A 1 204 ? -17.453 -28.469 -19.438 1 98.81 204 ALA A CA 1
ATOM 1592 C C . ALA A 1 204 ? -16.141 -29.25 -19.484 1 98.81 204 ALA A C 1
ATOM 1594 O O . ALA A 1 204 ? -15.867 -30.062 -18.594 1 98.81 204 ALA A O 1
ATOM 1595 N N . LYS A 1 205 ? -15.359 -28.969 -20.5 1 98.31 205 LYS A N 1
ATOM 1596 C CA . LYS A 1 205 ? -14.023 -29.531 -20.656 1 98.31 205 LYS A CA 1
ATOM 1597 C C . LYS A 1 205 ? -13.023 -28.844 -19.734 1 98.31 205 LYS A C 1
ATOM 1599 O O . LYS A 1 205 ? -13.109 -27.625 -19.516 1 98.31 205 LYS A O 1
ATOM 1604 N N . TYR A 1 206 ? -12.094 -29.656 -19.188 1 96.62 206 TYR A N 1
ATOM 1605 C CA . TYR A 1 206 ? -10.867 -29.047 -18.688 1 96.62 206 TYR A CA 1
ATOM 1606 C C . TYR A 1 206 ? -10.07 -28.406 -19.812 1 96.62 206 TYR A C 1
ATOM 1608 O O . TYR A 1 206 ? -10.219 -28.781 -20.984 1 96.62 206 TYR A O 1
ATOM 1616 N N . GLY A 1 207 ? -9.242 -27.328 -19.422 1 92.69 207 GLY A N 1
ATOM 1617 C CA . GLY A 1 207 ? -8.336 -26.719 -20.375 1 92.69 207 GLY A CA 1
ATOM 1618 C C . GLY A 1 207 ? -8.672 -25.266 -20.672 1 92.69 207 GLY A C 1
ATOM 1619 O O . GLY A 1 207 ? -9.773 -24.812 -20.375 1 92.69 207 GLY A O 1
ATOM 1620 N N . LYS A 1 208 ? -7.707 -24.531 -21.125 1 90.38 208 LYS A N 1
ATOM 1621 C CA . LYS A 1 208 ? -7.766 -23.172 -21.641 1 90.38 208 LYS A CA 1
ATOM 1622 C C . LYS A 1 208 ? -7.836 -22.156 -20.516 1 90.38 208 LYS A C 1
ATOM 1624 O O . LYS A 1 208 ? -7.246 -21.078 -20.594 1 90.38 208 LYS A O 1
ATOM 1629 N N . ASN A 1 209 ? -8.609 -22.375 -19.516 1 90.62 209 ASN A N 1
ATOM 1630 C CA . ASN A 1 209 ? -8.695 -21.453 -18.375 1 90.62 209 ASN A CA 1
ATOM 1631 C C . ASN A 1 209 ? -8.688 -22.219 -17.047 1 90.62 209 ASN A C 1
ATOM 1633 O O . ASN A 1 209 ? -8.703 -23.438 -17.031 1 90.62 209 ASN A O 1
ATOM 1637 N N . PHE A 1 210 ? -8.555 -21.453 -15.945 1 92.38 210 PHE A N 1
ATOM 1638 C CA . PHE A 1 210 ? -8.531 -22 -14.586 1 92.38 210 PHE A CA 1
ATOM 1639 C C . PHE A 1 210 ? -9.883 -22.594 -14.227 1 92.38 210 PHE A C 1
ATOM 1641 O O . PHE A 1 210 ? -10.93 -21.984 -14.469 1 92.38 210 PHE A O 1
ATOM 1648 N N . ARG A 1 211 ? -9.953 -23.734 -13.68 1 95.5 211 ARG A N 1
ATOM 1649 C CA . ARG A 1 211 ? -11.18 -24.453 -13.336 1 95.5 211 ARG A CA 1
ATOM 1650 C C . ARG A 1 211 ? -12.016 -23.656 -12.344 1 95.5 211 ARG A C 1
ATOM 1652 O O . ARG A 1 211 ? -13.25 -23.719 -12.375 1 95.5 211 ARG A O 1
ATOM 1659 N N . GLY A 1 212 ? -11.32 -22.891 -11.43 1 94.94 212 GLY A N 1
ATOM 1660 C CA . GLY A 1 212 ? -12.062 -22.047 -10.523 1 94.94 212 GLY A CA 1
ATOM 1661 C C . GLY A 1 212 ? -12.836 -20.938 -11.227 1 94.94 212 GLY A C 1
ATOM 1662 O O . GLY A 1 212 ? -13.914 -20.547 -10.781 1 94.94 212 GLY A O 1
ATOM 1663 N N . ASP A 1 213 ? -12.32 -20.438 -12.305 1 94 213 ASP A N 1
ATOM 1664 C CA . ASP A 1 213 ? -13.008 -19.422 -13.094 1 94 213 ASP A CA 1
ATOM 1665 C C . ASP A 1 213 ? -14.258 -20 -13.766 1 94 213 ASP A C 1
ATOM 1667 O O . ASP A 1 213 ? -15.258 -19.297 -13.938 1 94 213 ASP A O 1
ATOM 1671 N N . LYS A 1 214 ? -14.203 -21.297 -14.133 1 96.5 214 LYS A N 1
ATOM 1672 C CA . LYS A 1 214 ? -15.375 -21.969 -14.688 1 96.5 214 LYS A CA 1
ATOM 1673 C C . LYS A 1 214 ? -16.5 -22.047 -13.656 1 96.5 214 LYS A C 1
ATOM 1675 O O . LYS A 1 214 ? -17.656 -21.797 -13.977 1 96.5 214 LYS A O 1
ATOM 1680 N N . ALA A 1 215 ? -16.094 -22.484 -12.492 1 97.31 215 ALA A N 1
ATOM 1681 C CA . ALA A 1 215 ? -17.078 -22.594 -11.414 1 97.31 215 ALA A CA 1
ATOM 1682 C C . ALA A 1 215 ? -17.703 -21.234 -11.109 1 97.31 215 ALA A C 1
ATOM 1684 O O . ALA A 1 215 ? -18.922 -21.141 -10.914 1 97.31 215 ALA A O 1
ATOM 1685 N N . LYS A 1 216 ? -16.859 -20.234 -11.062 1 95.31 216 LYS A N 1
ATOM 1686 C CA . LYS A 1 216 ? -17.359 -18.891 -10.82 1 95.31 216 LYS A CA 1
ATOM 1687 C C . LYS A 1 216 ? -18.328 -18.438 -11.914 1 95.31 216 LYS A C 1
ATOM 1689 O O . LYS A 1 216 ? -19.375 -17.875 -11.625 1 95.31 216 LYS A O 1
ATOM 1694 N N . ALA A 1 217 ? -17.984 -18.641 -13.172 1 95 217 ALA A N 1
ATOM 1695 C CA . ALA A 1 217 ? -18.859 -18.297 -14.297 1 95 217 ALA A CA 1
ATOM 1696 C C . ALA A 1 217 ? -20.188 -19.016 -14.195 1 95 217 ALA A C 1
ATOM 1698 O O . ALA A 1 217 ? -21.25 -18.422 -14.422 1 95 217 ALA A O 1
ATOM 1699 N N . CYS A 1 218 ? -20.172 -20.312 -13.883 1 97.62 218 CYS A N 1
ATOM 1700 C CA . CYS A 1 218 ? -21.391 -21.094 -13.703 1 97.62 218 CYS A CA 1
ATOM 1701 C C . CYS A 1 218 ? -22.281 -20.484 -12.633 1 97.62 218 CYS A C 1
ATOM 1703 O O . CYS A 1 218 ? -23.484 -20.312 -12.844 1 97.62 218 CYS A O 1
ATOM 1705 N N . GLN A 1 219 ? -21.641 -20.203 -11.539 1 96.31 219 GLN A N 1
ATOM 1706 C CA . GLN A 1 219 ? -22.375 -19.594 -10.43 1 96.31 219 GLN A CA 1
ATOM 1707 C C . GLN A 1 219 ? -23 -18.266 -10.859 1 96.31 219 GLN A C 1
ATOM 1709 O O . GLN A 1 219 ? -24.172 -18.016 -10.578 1 96.31 219 GLN A O 1
ATOM 1714 N N . GLU A 1 220 ? -22.266 -17.422 -11.516 1 94.31 220 GLU A N 1
ATOM 1715 C CA . GLU A 1 220 ? -22.719 -16.094 -11.922 1 94.31 220 GLU A CA 1
ATOM 1716 C C . GLU A 1 220 ? -23.844 -16.172 -12.945 1 94.31 220 GLU A C 1
ATOM 1718 O O . GLU A 1 220 ? -24.719 -15.305 -12.992 1 94.31 220 GLU A O 1
ATOM 1723 N N . HIS A 1 221 ? -23.859 -17.25 -13.734 1 96.31 221 HIS A N 1
ATOM 1724 C CA . HIS A 1 221 ? -24.906 -17.422 -14.742 1 96.31 221 HIS A CA 1
ATOM 1725 C C . HIS A 1 221 ? -26.062 -18.25 -14.203 1 96.31 221 HIS A C 1
ATOM 1727 O O . HIS A 1 221 ? -27 -18.578 -14.945 1 96.31 221 HIS A O 1
ATOM 1733 N N . GLY A 1 222 ? -25.984 -18.688 -12.938 1 97.44 222 GLY A N 1
ATOM 1734 C CA . GLY A 1 222 ? -27.125 -19.266 -12.25 1 97.44 222 GLY A CA 1
ATOM 1735 C C . GLY A 1 222 ? -27.188 -20.781 -12.359 1 97.44 222 GLY A C 1
ATOM 1736 O O . GLY A 1 222 ? -28.219 -21.391 -12.094 1 97.44 222 GLY A O 1
ATOM 1737 N N . ALA A 1 223 ? -26.109 -21.438 -12.766 1 98.5 223 ALA A N 1
ATOM 1738 C CA . ALA A 1 223 ? -26.062 -22.906 -12.844 1 98.5 223 ALA A CA 1
ATOM 1739 C C . ALA A 1 223 ? -26.156 -23.531 -11.461 1 98.5 223 ALA A C 1
ATOM 1741 O O . ALA A 1 223 ? -25.75 -22.922 -10.469 1 98.5 223 ALA A O 1
ATOM 1742 N N . LEU A 1 224 ? -26.656 -24.75 -11.398 1 98.19 224 LEU A N 1
ATOM 1743 C CA . LEU A 1 224 ? -26.812 -25.469 -10.141 1 98.19 224 LEU A CA 1
ATOM 1744 C C . LEU A 1 224 ? -25.516 -26.156 -9.742 1 98.19 224 LEU A C 1
ATOM 1746 O O . LEU A 1 224 ? -25.281 -26.406 -8.562 1 98.19 224 LEU A O 1
ATOM 1750 N N . GLY A 1 225 ? -24.75 -26.531 -10.727 1 98.5 225 GLY A N 1
ATOM 1751 C CA . GLY A 1 225 ? -23.516 -27.266 -10.516 1 98.5 225 GLY A CA 1
ATOM 1752 C C . GLY A 1 225 ? -22.672 -27.391 -11.766 1 98.5 225 GLY A C 1
ATOM 1753 O O . GLY A 1 225 ? -23.094 -26.984 -12.852 1 98.5 225 GLY A O 1
ATOM 1754 N N . LEU A 1 226 ? -21.469 -27.922 -11.555 1 98.88 226 LEU A N 1
ATOM 1755 C CA . LEU A 1 226 ? -20.5 -28.031 -12.641 1 98.88 226 LEU A CA 1
ATOM 1756 C C . LEU A 1 226 ? -19.844 -29.422 -12.641 1 98.88 226 LEU A C 1
ATOM 1758 O O . LEU A 1 226 ? -19.391 -29.891 -11.594 1 98.88 226 LEU A O 1
ATOM 1762 N N . VAL A 1 227 ? -19.891 -30.062 -13.734 1 98.88 227 VAL A N 1
ATOM 1763 C CA . VAL A 1 227 ? -19.141 -31.297 -13.977 1 98.88 227 VAL A CA 1
ATOM 1764 C C . VAL A 1 227 ? -18 -31.016 -14.953 1 98.88 227 VAL A C 1
ATOM 1766 O O . VAL A 1 227 ? -18.203 -30.422 -16.016 1 98.88 227 VAL A O 1
ATOM 1769 N N . LEU A 1 228 ? -16.812 -31.453 -14.594 1 98.81 228 LEU A N 1
ATOM 1770 C CA . LEU A 1 228 ? -15.648 -31.25 -15.438 1 98.81 228 LEU A CA 1
ATOM 1771 C C . LEU A 1 228 ? -15.078 -32.594 -15.93 1 98.81 228 LEU A C 1
ATOM 1773 O O . LEU A 1 228 ? -15.117 -33.562 -15.203 1 98.81 228 LEU A O 1
ATOM 1777 N N . TYR A 1 229 ? -14.562 -32.531 -17.141 1 98.5 229 TYR A N 1
ATOM 1778 C CA . TYR A 1 229 ? -13.883 -33.719 -17.656 1 98.5 229 TYR A CA 1
ATOM 1779 C C . TYR A 1 229 ? -12.797 -33.344 -18.656 1 98.5 229 TYR A C 1
ATOM 1781 O O . TYR A 1 229 ? -12.812 -32.219 -19.188 1 98.5 229 TYR A O 1
ATOM 1789 N N . ASN A 1 230 ? -11.828 -34.25 -18.844 1 97.88 230 ASN A N 1
ATOM 1790 C CA . ASN A 1 230 ? -10.773 -34.062 -19.844 1 97.88 230 ASN A CA 1
ATOM 1791 C C . ASN A 1 230 ? -11.148 -34.719 -21.188 1 97.88 230 ASN A C 1
ATOM 1793 O O . ASN A 1 230 ? -11.125 -35.938 -21.312 1 97.88 230 ASN A O 1
ATOM 1797 N N . ASP A 1 231 ? -11.414 -33.875 -22.172 1 97.69 231 ASP A N 1
ATOM 1798 C CA . ASP A 1 231 ? -11.828 -34.406 -23.469 1 97.69 231 ASP A CA 1
ATOM 1799 C C . ASP A 1 231 ? -10.648 -35 -24.219 1 97.69 231 ASP A C 1
ATOM 1801 O O . ASP A 1 231 ? -9.57 -34.406 -24.297 1 97.69 231 ASP A O 1
ATOM 1805 N N . PRO A 1 232 ? -10.852 -36.156 -24.859 1 95.62 232 PRO A N 1
ATOM 1806 C CA . PRO A 1 232 ? -9.734 -36.812 -25.531 1 95.62 232 PRO A CA 1
ATOM 1807 C C . PRO A 1 232 ? -9.195 -36 -26.703 1 95.62 232 PRO A C 1
ATOM 1809 O O . PRO A 1 232 ? -8.055 -36.219 -27.141 1 95.62 232 PRO A O 1
ATOM 1812 N N . ALA A 1 233 ? -9.992 -35.094 -27.203 1 94.81 233 ALA A N 1
ATOM 1813 C CA . ALA A 1 233 ? -9.484 -34.25 -28.266 1 94.81 233 ALA A CA 1
ATOM 1814 C C . ALA A 1 233 ? -8.234 -33.469 -27.828 1 94.81 233 ALA A C 1
ATOM 1816 O O . ALA A 1 233 ? -7.352 -33.188 -28.641 1 94.81 233 ALA A O 1
ATOM 1817 N N . ASP A 1 234 ? -8.172 -33.219 -26.562 1 94.06 234 ASP A N 1
ATOM 1818 C CA . ASP A 1 234 ? -7.051 -32.438 -26.016 1 94.06 234 ASP A CA 1
ATOM 1819 C C . ASP A 1 234 ? -6.004 -33.375 -25.406 1 94.06 234 ASP A C 1
ATOM 1821 O O . ASP A 1 234 ? -4.812 -33.062 -25.406 1 94.06 234 ASP A O 1
ATOM 1825 N N . TYR A 1 235 ? -6.398 -34.562 -24.922 1 93.44 235 TYR A N 1
ATOM 1826 C CA . TYR A 1 235 ? -5.531 -35.312 -24.016 1 93.44 235 TYR A CA 1
ATOM 1827 C C . TYR A 1 235 ? -5.203 -36.656 -24.594 1 93.44 235 TYR A C 1
ATOM 1829 O O . TYR A 1 235 ? -4.395 -37.406 -24.031 1 93.44 235 TYR A O 1
ATOM 1837 N N . ASP A 1 236 ? -5.812 -37 -25.672 1 90.44 236 ASP A N 1
ATOM 1838 C CA . ASP A 1 236 ? -5.527 -38.188 -26.5 1 90.44 236 ASP A CA 1
ATOM 1839 C C . ASP A 1 236 ? -5.957 -37.938 -27.938 1 90.44 236 ASP A C 1
ATOM 1841 O O . ASP A 1 236 ? -6.742 -38.719 -28.5 1 90.44 236 ASP A O 1
ATOM 1845 N N . PRO A 1 237 ? -5.371 -36.969 -28.578 1 86.69 237 PRO A N 1
ATOM 1846 C CA . PRO A 1 237 ? -5.898 -36.531 -29.875 1 86.69 237 PRO A CA 1
ATOM 1847 C C . PRO A 1 237 ? -5.789 -37.594 -30.953 1 86.69 237 PRO A C 1
ATOM 1849 O O . PRO A 1 237 ? -6.621 -37.625 -31.859 1 86.69 237 PRO A O 1
ATOM 1852 N N . ASP A 1 238 ? -4.852 -38.406 -30.906 1 84.62 238 ASP A N 1
ATOM 1853 C CA . ASP A 1 238 ? -4.648 -39.406 -31.969 1 84.62 238 ASP A CA 1
ATOM 1854 C C . ASP A 1 238 ? -5.422 -40.688 -31.688 1 84.62 238 ASP A C 1
ATOM 1856 O O . ASP A 1 238 ? -5.625 -41.5 -32.562 1 84.62 238 ASP A O 1
ATOM 1860 N N . GLY A 1 239 ? -5.859 -40.844 -30.484 1 84.19 239 GLY A N 1
ATOM 1861 C CA . GLY A 1 239 ? -6.617 -42.031 -30.109 1 84.19 239 GLY A CA 1
ATOM 1862 C C . GLY A 1 239 ? -5.812 -43.312 -30.188 1 84.19 239 GLY A C 1
ATOM 1863 O O . GLY A 1 239 ? -6.348 -44.344 -30.547 1 84.19 239 GLY A O 1
ATOM 1864 N N . LEU A 1 240 ? -4.633 -43.156 -29.922 1 86.69 240 LEU A N 1
ATOM 1865 C CA . LEU A 1 240 ? -3.736 -44.312 -30.016 1 86.69 240 LEU A CA 1
ATOM 1866 C C . LEU A 1 240 ? -3.436 -44.875 -28.625 1 86.69 240 LEU A C 1
ATOM 1868 O O . LEU A 1 240 ? -4.352 -45.125 -27.828 1 86.69 240 LEU A O 1
ATOM 1872 N N . GLU A 1 241 ? -2.188 -45 -28.297 1 91.94 241 GLU A N 1
ATOM 1873 C CA . GLU A 1 241 ? -1.82 -45.594 -27 1 91.94 241 GLU A CA 1
ATOM 1874 C C . GLU A 1 241 ? -1.954 -44.562 -25.875 1 91.94 241 GLU A C 1
ATOM 1876 O O . GLU A 1 241 ? -1.634 -43.375 -26.062 1 91.94 241 GLU A O 1
ATOM 1881 N N . VAL A 1 242 ? -2.467 -45.062 -24.812 1 96.25 242 VAL A N 1
ATOM 1882 C CA . VAL A 1 242 ? -2.602 -44.219 -23.609 1 96.25 242 VAL A CA 1
ATOM 1883 C C . VAL A 1 242 ? -1.789 -44.844 -22.469 1 96.25 242 VAL A C 1
ATOM 1885 O O . VAL A 1 242 ? -1.158 -45.875 -22.641 1 96.25 242 VAL A O 1
ATOM 1888 N N . TYR A 1 243 ? -1.602 -44.094 -21.375 1 96.5 243 TYR A N 1
ATOM 1889 C CA . TYR A 1 243 ? -0.949 -44.625 -20.188 1 96.5 243 TYR A CA 1
ATOM 1890 C C . TYR A 1 243 ? -1.529 -45.969 -19.797 1 96.5 243 TYR A C 1
ATOM 1892 O O . TYR A 1 243 ? -2.748 -46.156 -19.797 1 96.5 243 TYR A O 1
ATOM 1900 N N . PRO A 1 244 ? -0.687 -46.969 -19.547 1 96.88 244 PRO A N 1
ATOM 1901 C CA . PRO A 1 244 ? 0.731 -46.844 -19.203 1 96.88 244 PRO A CA 1
ATOM 1902 C C . PRO A 1 244 ? 1.648 -47.031 -20.406 1 96.88 244 PRO A C 1
ATOM 1904 O O . PRO A 1 244 ? 2.871 -47.094 -20.25 1 96.88 244 PRO A O 1
ATOM 1907 N N . ASP A 1 245 ? 1.071 -47.094 -21.578 1 96.12 245 ASP A N 1
ATOM 1908 C CA . ASP A 1 245 ? 1.896 -47.375 -22.75 1 96.12 245 ASP A CA 1
ATOM 1909 C C . ASP A 1 245 ? 2.393 -46.062 -23.375 1 96.12 245 ASP A C 1
ATOM 1911 O O . ASP A 1 245 ? 3.312 -46.062 -24.203 1 96.12 245 ASP A O 1
ATOM 1915 N N . SER A 1 246 ? 1.812 -45.031 -23.062 1 94.88 246 SER A N 1
ATOM 1916 C CA . SER A 1 246 ? 2.219 -43.719 -23.484 1 94.88 246 SER A CA 1
ATOM 1917 C C . SER A 1 246 ? 1.908 -42.656 -22.422 1 94.88 246 SER A C 1
ATOM 1919 O O . SER A 1 246 ? 1.397 -43 -21.344 1 94.88 246 SER A O 1
ATOM 1921 N N . VAL A 1 247 ? 2.209 -41.438 -22.75 1 94.56 247 VAL A N 1
ATOM 1922 C CA . VAL A 1 247 ? 2.006 -40.375 -21.781 1 94.56 247 VAL A CA 1
ATOM 1923 C C . VAL A 1 247 ? 0.597 -39.812 -21.922 1 94.56 247 VAL A C 1
ATOM 1925 O O . VAL A 1 247 ? 0.199 -38.906 -21.156 1 94.56 247 VAL A O 1
ATOM 1928 N N . MET A 1 248 ? -0.202 -40.281 -22.906 1 96.25 248 MET A N 1
ATOM 1929 C CA . MET A 1 248 ? -1.547 -39.781 -23.156 1 96.25 248 MET A CA 1
ATOM 1930 C C . MET A 1 248 ? -2.531 -40.281 -22.109 1 96.25 248 MET A C 1
ATOM 1932 O O . MET A 1 248 ? -2.295 -41.312 -21.484 1 96.25 248 MET A O 1
ATOM 1936 N N . MET A 1 249 ? -3.578 -39.625 -21.953 1 97.12 249 MET A N 1
ATOM 1937 C CA . MET A 1 249 ? -4.516 -39.875 -20.859 1 97.12 249 MET A CA 1
ATOM 1938 C C . MET A 1 249 ? -5.398 -41.094 -21.141 1 97.12 249 MET A C 1
ATOM 1940 O O . MET A 1 249 ? -5.988 -41.188 -22.219 1 97.12 249 MET A O 1
ATOM 1944 N N . PRO A 1 250 ? -5.48 -42.031 -20.172 1 97.12 250 PRO A N 1
ATOM 1945 C CA . PRO A 1 250 ? -6.441 -43.125 -20.312 1 97.12 250 PRO A CA 1
ATOM 1946 C C . PRO A 1 250 ? -7.863 -42.719 -19.938 1 97.12 250 PRO A C 1
ATOM 1948 O O . PRO A 1 250 ? -8.062 -41.688 -19.297 1 97.12 250 PRO A O 1
ATOM 1951 N N . SER A 1 251 ? -8.859 -43.5 -20.328 1 96.62 251 SER A N 1
ATOM 1952 C CA . SER A 1 251 ? -10.273 -43.156 -20.141 1 96.62 251 SER A CA 1
ATOM 1953 C C . SER A 1 251 ? -10.672 -43.219 -18.672 1 96.62 251 SER A C 1
ATOM 1955 O O . SER A 1 251 ? -11.742 -42.75 -18.297 1 96.62 251 SER A O 1
ATOM 1957 N N . THR A 1 252 ? -9.789 -43.688 -17.812 1 96.5 252 THR A N 1
ATOM 1958 C CA . THR A 1 252 ? -10.102 -43.844 -16.406 1 96.5 252 THR A CA 1
ATOM 1959 C C . THR A 1 252 ? -9.523 -42.688 -15.586 1 96.5 252 THR A C 1
ATOM 1961 O O . THR A 1 252 ? -9.766 -42.594 -14.375 1 96.5 252 THR A O 1
ATOM 1964 N N . ALA A 1 253 ? -8.758 -41.844 -16.188 1 97.88 253 ALA A N 1
ATOM 1965 C CA . ALA A 1 253 ? -8.078 -40.781 -15.477 1 97.88 253 ALA A CA 1
ATOM 1966 C C . ALA A 1 253 ? -9.055 -39.625 -15.141 1 97.88 253 ALA A C 1
ATOM 1968 O O . ALA A 1 253 ? -9.922 -39.312 -15.953 1 97.88 253 ALA A O 1
ATOM 1969 N N . THR A 1 254 ? -8.961 -39.094 -13.969 1 98 254 THR A N 1
ATOM 1970 C CA . THR A 1 254 ? -9.719 -37.938 -13.539 1 98 254 THR A CA 1
ATOM 1971 C C . THR A 1 254 ? -8.789 -36.844 -13 1 98 254 THR A C 1
ATOM 1973 O O . THR A 1 254 ? -8.062 -37.062 -12.031 1 98 254 THR A O 1
ATOM 1976 N N . GLN A 1 255 ? -8.789 -35.688 -13.617 1 98 255 GLN A N 1
ATOM 1977 C CA . GLN A 1 255 ? -7.984 -34.531 -13.156 1 98 255 GLN A CA 1
ATOM 1978 C C . GLN A 1 255 ? -8.625 -33.875 -11.938 1 98 255 GLN A C 1
ATOM 1980 O O . GLN A 1 255 ? -9.766 -33.406 -12 1 98 255 GLN A O 1
ATOM 1985 N N . MET A 1 256 ? -7.914 -33.906 -10.836 1 97.94 256 MET A N 1
ATOM 1986 C CA . MET A 1 256 ? -8.359 -33.219 -9.625 1 97.94 256 MET A CA 1
ATOM 1987 C C . MET A 1 256 ? -7.805 -31.797 -9.57 1 97.94 256 MET A C 1
ATOM 1989 O O . MET A 1 256 ? -7.113 -31.359 -10.492 1 97.94 256 MET A O 1
ATOM 1993 N N . GLY A 1 257 ? -8.18 -31.016 -8.477 1 97.5 257 GLY A N 1
ATOM 1994 C CA . GLY A 1 257 ? -7.648 -29.688 -8.289 1 97.5 257 GLY A CA 1
ATOM 1995 C C . GLY A 1 257 ? -8.555 -28.797 -7.461 1 97.5 257 GLY A C 1
ATOM 1996 O O . GLY A 1 257 ? -9.711 -29.141 -7.203 1 97.5 257 GLY A O 1
ATOM 1997 N N . SER A 1 258 ? -8.016 -27.703 -7.121 1 97.56 258 SER A N 1
ATOM 1998 C CA . SER A 1 258 ? -8.766 -26.719 -6.355 1 97.56 258 SER A CA 1
ATOM 1999 C C . SER A 1 258 ? -9.586 -25.812 -7.273 1 97.56 258 SER A C 1
ATOM 2001 O O . SER A 1 258 ? -9.164 -25.5 -8.391 1 97.56 258 SER A O 1
ATOM 2003 N N . ILE A 1 259 ? -10.742 -25.344 -6.82 1 97.25 259 ILE A N 1
ATOM 2004 C CA . ILE A 1 259 ? -11.5 -24.359 -7.566 1 97.25 259 ILE A CA 1
ATOM 2005 C C . ILE A 1 259 ? -11.578 -23.062 -6.762 1 97.25 259 ILE A C 1
ATOM 2007 O O . ILE A 1 259 ? -12.414 -22.188 -7.039 1 97.25 259 ILE A O 1
ATOM 2011 N N . LEU A 1 260 ? -10.719 -22.953 -5.754 1 96.25 260 LEU A N 1
ATOM 2012 C CA . LEU A 1 260 ? -10.633 -21.719 -4.973 1 96.25 260 LEU A CA 1
ATOM 2013 C C . LEU A 1 260 ? -10.133 -20.562 -5.832 1 96.25 260 LEU A C 1
ATOM 2015 O O . LEU A 1 260 ? -9.086 -20.672 -6.473 1 96.25 260 LEU A O 1
ATOM 2019 N N . GLY A 1 261 ? -10.844 -19.438 -5.805 1 92.06 261 GLY A N 1
ATOM 2020 C CA . GLY A 1 261 ? -10.469 -18.297 -6.617 1 92.06 261 GLY A CA 1
ATOM 2021 C C . GLY A 1 261 ? -9.469 -17.375 -5.93 1 92.06 261 GLY A C 1
ATOM 2022 O O . GLY A 1 261 ? -8.688 -16.703 -6.594 1 92.06 261 GLY A O 1
ATOM 2023 N N . THR A 1 262 ? -9.406 -17.312 -4.617 1 93.5 262 THR A N 1
ATOM 2024 C CA . THR A 1 262 ? -8.531 -16.422 -3.855 1 93.5 262 THR A CA 1
ATOM 2025 C C . THR A 1 262 ? -7.184 -17.094 -3.6 1 93.5 262 THR A C 1
ATOM 2027 O O . THR A 1 262 ? -7.035 -18.297 -3.812 1 93.5 262 THR A O 1
ATOM 2030 N N . LYS A 1 263 ? -6.184 -16.344 -3.283 1 96.69 263 LYS A N 1
ATOM 2031 C CA . LYS A 1 263 ? -4.863 -16.844 -2.936 1 96.69 263 LYS A CA 1
ATOM 2032 C C . LYS A 1 263 ? -4.609 -16.75 -1.434 1 96.69 263 LYS A C 1
ATOM 2034 O O . LYS A 1 263 ? -5.008 -15.766 -0.8 1 96.69 263 LYS A O 1
ATOM 2039 N N . GLY A 1 264 ? -3.926 -17.781 -0.896 1 97.88 264 GLY A N 1
ATOM 2040 C CA . GLY A 1 264 ? -3.727 -17.797 0.545 1 97.88 264 GLY A CA 1
ATOM 2041 C C . GLY A 1 264 ? -4.918 -18.344 1.303 1 97.88 264 GLY A C 1
ATOM 2042 O O . GLY A 1 264 ? -5.883 -18.828 0.696 1 97.88 264 GLY A O 1
ATOM 2043 N N . ASP A 1 265 ? -4.848 -18.391 2.605 1 98.56 265 ASP A N 1
ATOM 2044 C CA . ASP A 1 265 ? -5.938 -18.875 3.453 1 98.56 265 ASP A CA 1
ATOM 2045 C C . ASP A 1 265 ? -7.176 -17.984 3.301 1 98.56 265 ASP A C 1
ATOM 2047 O O . ASP A 1 265 ? -7.125 -16.781 3.578 1 98.56 265 ASP A O 1
ATOM 2051 N N . PRO A 1 266 ? -8.344 -18.594 2.928 1 98.12 266 PRO A N 1
ATOM 2052 C CA . PRO A 1 266 ? -9.539 -17.781 2.725 1 98.12 266 PRO A CA 1
ATOM 2053 C C . PRO A 1 266 ? -10.062 -17.172 4.023 1 98.12 266 PRO A C 1
ATOM 2055 O O . PRO A 1 266 ? -10.859 -16.234 3.99 1 98.12 266 PRO A O 1
ATOM 2058 N N . GLN A 1 267 ? -9.578 -17.688 5.168 1 98.25 267 GLN A N 1
ATOM 2059 C CA . GLN A 1 267 ? -10.086 -17.188 6.441 1 98.25 267 GLN A CA 1
ATOM 2060 C C . GLN A 1 267 ? -9.266 -15.992 6.926 1 98.25 267 GLN A C 1
ATOM 2062 O O . GLN A 1 267 ? -9.688 -15.273 7.84 1 98.25 267 GLN A O 1
ATOM 2067 N N . THR A 1 268 ? -8.141 -15.789 6.418 1 98.12 268 THR A N 1
ATOM 2068 C CA . THR A 1 268 ? -7.293 -14.68 6.852 1 98.12 268 THR A CA 1
ATOM 2069 C C . THR A 1 268 ? -6.816 -13.859 5.652 1 98.12 268 THR A C 1
ATOM 2071 O O . THR A 1 268 ? -5.613 -13.672 5.469 1 98.12 268 THR A O 1
ATOM 2074 N N . PRO A 1 269 ? -7.676 -13.375 4.82 1 97 269 PRO A N 1
ATOM 2075 C CA . PRO A 1 269 ? -7.273 -12.617 3.631 1 97 269 PRO A CA 1
ATOM 2076 C C . PRO A 1 269 ? -6.359 -11.438 3.963 1 97 269 PRO A C 1
ATOM 2078 O O . PRO A 1 269 ? -6.59 -10.734 4.949 1 97 269 PRO A O 1
ATOM 2081 N N . PHE A 1 270 ? -5.199 -11.289 3.266 1 96.25 270 PHE A N 1
ATOM 2082 C CA . PHE A 1 270 ? -4.27 -10.164 3.281 1 96.25 270 PHE A CA 1
ATOM 2083 C C . PHE A 1 270 ? -3.301 -10.281 4.453 1 96.25 270 PHE A C 1
ATOM 2085 O O . PHE A 1 270 ? -2.332 -9.523 4.543 1 96.25 270 PHE A O 1
ATOM 2092 N N . TYR A 1 271 ? -3.547 -11.188 5.414 1 97.69 271 TYR A N 1
ATOM 2093 C CA . TYR A 1 271 ? -2.703 -11.375 6.59 1 97.69 271 TYR A CA 1
ATOM 2094 C C . TYR A 1 271 ? -2.322 -12.844 6.762 1 97.69 271 TYR A C 1
ATOM 2096 O O . TYR A 1 271 ? -3.037 -13.734 6.293 1 97.69 271 TYR A O 1
ATOM 2104 N N . PRO A 1 272 ? -1.169 -13.094 7.383 1 98.12 272 PRO A N 1
ATOM 2105 C CA . PRO A 1 272 ? -0.746 -14.484 7.527 1 98.12 272 PRO A CA 1
ATOM 2106 C C . PRO A 1 272 ? -1.625 -15.273 8.5 1 98.12 272 PRO A C 1
ATOM 2108 O O . PRO A 1 272 ? -2.08 -14.719 9.508 1 98.12 272 PRO A O 1
ATOM 2111 N N . ALA A 1 273 ? -1.773 -16.5 8.242 1 98.38 273 ALA A N 1
ATOM 2112 C CA . ALA A 1 273 ? -2.607 -17.375 9.055 1 98.38 273 ALA A CA 1
ATOM 2113 C C . ALA A 1 273 ? -1.866 -17.828 10.312 1 98.38 273 ALA A C 1
ATOM 2115 O O . ALA A 1 273 ? -1.607 -19.016 10.5 1 98.38 273 ALA A O 1
ATOM 2116 N N . ILE A 1 274 ? -1.588 -16.953 11.156 1 97.19 274 ILE A N 1
ATOM 2117 C CA . ILE A 1 274 ? -0.886 -17.219 12.406 1 97.19 274 ILE A CA 1
ATOM 2118 C C . ILE A 1 274 ? -1.859 -17.109 13.578 1 97.19 274 ILE A C 1
ATOM 2120 O O . ILE A 1 274 ? -3.037 -16.797 13.383 1 97.19 274 ILE A O 1
ATOM 2124 N N . GLU A 1 275 ? -1.427 -17.344 14.781 1 95.81 275 GLU A N 1
ATOM 2125 C CA . GLU A 1 275 ? -2.271 -17.453 15.969 1 95.81 275 GLU A CA 1
ATOM 2126 C C . GLU A 1 275 ? -3.045 -16.172 16.219 1 95.81 275 GLU A C 1
ATOM 2128 O O . GLU A 1 275 ? -4.219 -16.203 16.594 1 95.81 275 GLU A O 1
ATOM 2133 N N . SER A 1 276 ? -2.459 -15.023 16 1 95.75 276 SER A N 1
ATOM 2134 C CA . SER A 1 276 ? -3.051 -13.742 16.359 1 95.75 276 SER A CA 1
ATOM 2135 C C . SER A 1 276 ? -3.986 -13.234 15.266 1 95.75 276 SER A C 1
ATOM 2137 O O . SER A 1 276 ? -4.637 -12.203 15.43 1 95.75 276 SER A O 1
ATOM 2139 N N . SER A 1 277 ? -4.113 -13.945 14.227 1 97.06 277 SER A N 1
ATOM 2140 C CA . SER A 1 277 ? -4.883 -13.453 13.094 1 97.06 277 SER A CA 1
ATOM 2141 C C . SER A 1 277 ? -6.383 -13.5 13.375 1 97.06 277 SER A C 1
ATOM 2143 O O . SER A 1 277 ? -6.852 -14.375 14.109 1 97.06 277 SER A O 1
ATOM 2145 N N . PHE A 1 278 ? -7.102 -12.492 12.883 1 97.25 278 PHE A N 1
ATOM 2146 C CA . PHE A 1 278 ? -8.555 -12.586 12.812 1 97.25 278 PHE A CA 1
ATOM 2147 C C . PHE A 1 278 ? -8.984 -13.578 11.734 1 97.25 278 PHE A C 1
ATOM 2149 O O . PHE A 1 278 ? -8.5 -13.516 10.602 1 97.25 278 PHE A O 1
ATOM 2156 N N . ARG A 1 279 ? -9.828 -14.453 12.047 1 97.56 279 ARG A N 1
ATOM 2157 C CA . ARG A 1 279 ? -10.312 -15.461 11.109 1 97.56 279 ARG A CA 1
ATOM 2158 C C . ARG A 1 279 ? -11.789 -15.266 10.805 1 97.56 279 ARG A C 1
ATOM 2160 O O . ARG A 1 279 ? -12.625 -15.25 11.711 1 97.56 279 ARG A O 1
ATOM 2167 N N . TYR A 1 280 ? -12.102 -15.125 9.602 1 97.12 280 TYR A N 1
ATOM 2168 C CA . TYR A 1 280 ? -13.492 -15.055 9.172 1 97.12 280 TYR A CA 1
ATOM 2169 C C . TYR A 1 280 ? -14.164 -16.422 9.281 1 97.12 280 TYR A C 1
ATOM 2171 O O . TYR A 1 280 ? -13.547 -17.438 8.984 1 97.12 280 TYR A O 1
ATOM 2179 N N . PRO A 1 281 ? -15.453 -16.344 9.703 1 96.19 281 PRO A N 1
ATOM 2180 C CA . PRO A 1 281 ? -16.203 -17.594 9.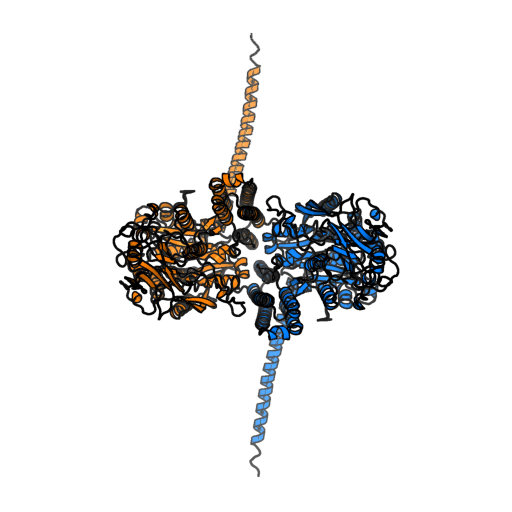586 1 96.19 281 PRO A CA 1
ATOM 2181 C C . PRO A 1 281 ? -16.328 -18.062 8.141 1 96.19 281 PRO A C 1
ATOM 2183 O O . PRO A 1 281 ? -16.359 -17.25 7.215 1 96.19 281 PRO A O 1
ATOM 2186 N N . GLU A 1 282 ? -16.359 -19.375 7.984 1 95.81 282 GLU A N 1
ATOM 2187 C CA . GLU A 1 282 ? -16.344 -19.984 6.656 1 95.81 282 GLU A CA 1
ATOM 2188 C C . GLU A 1 282 ? -17.438 -19.406 5.766 1 95.81 282 GLU A C 1
ATOM 2190 O O . GLU A 1 282 ? -17.219 -19.203 4.566 1 95.81 282 GLU A O 1
ATOM 2195 N N . ASP A 1 283 ? -18.625 -19.141 6.328 1 94.94 283 ASP A N 1
ATOM 2196 C CA . ASP A 1 283 ? -19.781 -18.688 5.551 1 94.94 283 ASP A CA 1
ATOM 2197 C C . ASP A 1 283 ? -19.594 -17.25 5.074 1 94.94 283 ASP A C 1
ATOM 2199 O O . ASP A 1 283 ? -20.359 -16.766 4.234 1 94.94 283 ASP A O 1
ATOM 2203 N N . GLU A 1 284 ? -18.484 -16.594 5.582 1 95.38 284 GLU A N 1
ATOM 2204 C CA . GLU A 1 284 ? -18.172 -15.234 5.145 1 95.38 284 GLU A CA 1
ATOM 2205 C C . GLU A 1 284 ? -16.984 -15.227 4.188 1 95.38 284 GLU A C 1
ATOM 2207 O O . GLU A 1 284 ? -16.641 -14.188 3.623 1 95.38 284 GLU A O 1
ATOM 2212 N N . CYS A 1 285 ? -16.359 -16.328 3.984 1 96.12 285 CYS A N 1
ATOM 2213 C CA . CYS A 1 285 ? -15.211 -16.453 3.086 1 96.12 285 CYS A CA 1
ATOM 2214 C C . CYS A 1 285 ? -15.664 -16.5 1.632 1 96.12 285 CYS A C 1
ATOM 2216 O O . CYS A 1 285 ? -16.797 -16.906 1.341 1 96.12 285 CYS A O 1
ATOM 2218 N N . GLU A 1 286 ? -14.836 -15.984 0.788 1 93.75 286 GLU A N 1
ATOM 2219 C CA . GLU A 1 286 ? -15.094 -16.094 -0.644 1 93.75 286 GLU A CA 1
ATOM 2220 C C . GLU A 1 286 ? -14.812 -17.516 -1.144 1 93.75 286 GLU A C 1
ATOM 2222 O O . GLU A 1 286 ? -13.758 -17.766 -1.732 1 93.75 286 GLU A O 1
ATOM 2227 N N . LEU A 1 287 ? -15.773 -18.406 -1.02 1 96.81 287 LEU A N 1
ATOM 2228 C CA . LEU A 1 287 ? -15.68 -19.797 -1.442 1 96.81 287 LEU A CA 1
ATOM 2229 C C . LEU A 1 287 ? -16.688 -20.094 -2.549 1 96.81 287 LEU A C 1
ATOM 2231 O O . LEU A 1 287 ? -17.719 -19.422 -2.66 1 96.81 287 LEU A O 1
ATOM 2235 N N . PRO A 1 288 ? -16.328 -21.062 -3.434 1 96.06 288 PRO A N 1
ATOM 2236 C CA . PRO A 1 288 ? -17.328 -21.484 -4.426 1 96.06 288 PRO A CA 1
ATOM 2237 C C . PRO A 1 288 ? -18.641 -21.938 -3.787 1 96.06 288 PRO A C 1
ATOM 2239 O O . PRO A 1 288 ? -18.625 -22.609 -2.744 1 96.06 288 PRO A O 1
ATOM 2242 N N . ALA A 1 289 ? -19.734 -21.641 -4.5 1 95.62 289 ALA A N 1
ATOM 2243 C CA . ALA A 1 289 ? -21.047 -21.859 -3.865 1 95.62 289 ALA A CA 1
ATOM 2244 C C . ALA A 1 289 ? -21.812 -22.969 -4.555 1 95.62 289 ALA A C 1
ATOM 2246 O O . ALA A 1 289 ? -22.922 -23.328 -4.129 1 95.62 289 ALA A O 1
ATOM 2247 N N . ILE A 1 290 ? -21.328 -23.547 -5.598 1 97.44 290 ILE A N 1
ATOM 2248 C CA . ILE A 1 290 ? -22 -24.641 -6.285 1 97.44 290 ILE A CA 1
ATOM 2249 C C . ILE A 1 290 ? -21.141 -25.906 -6.238 1 97.44 290 ILE A C 1
ATOM 2251 O O . ILE A 1 290 ? -19.922 -25.812 -6.133 1 97.44 290 ILE A O 1
ATOM 2255 N N . PRO A 1 291 ? -21.828 -27.062 -6.254 1 98.31 291 PRO A N 1
ATOM 2256 C CA . PRO A 1 291 ? -21.031 -28.281 -6.34 1 98.31 291 PRO A CA 1
ATOM 2257 C C . PRO A 1 291 ? -20.297 -28.422 -7.676 1 98.31 291 PRO A C 1
ATOM 2259 O O . PRO A 1 291 ? -20.844 -28.047 -8.719 1 98.31 291 PRO A O 1
ATOM 2262 N N . CYS A 1 292 ? -19.094 -28.828 -7.633 1 98.69 292 CYS A N 1
ATOM 2263 C CA . CYS A 1 292 ? -18.25 -29.094 -8.781 1 98.69 292 CYS A CA 1
ATOM 2264 C C . CYS A 1 292 ? -17.562 -30.453 -8.648 1 98.69 292 CYS A C 1
ATOM 2266 O O . CYS A 1 292 ? -16.922 -30.734 -7.633 1 98.69 292 CYS A O 1
ATOM 2268 N N . GLN A 1 293 ? -17.688 -31.266 -9.641 1 98.69 293 GLN A N 1
ATOM 2269 C CA . GLN A 1 293 ? -17.125 -32.594 -9.578 1 98.69 293 GLN A CA 1
ATOM 2270 C C . GLN A 1 293 ? -16.453 -33 -10.898 1 98.69 293 GLN A C 1
ATOM 2272 O O . GLN A 1 293 ? -17.062 -32.875 -11.961 1 98.69 293 GLN A O 1
ATOM 2277 N N . PRO A 1 294 ? -15.211 -33.406 -10.797 1 98.69 294 PRO A N 1
ATOM 2278 C CA . PRO A 1 294 ? -14.539 -33.938 -11.984 1 98.69 294 PRO A CA 1
ATOM 2279 C C . PRO A 1 294 ? -14.828 -35.406 -12.211 1 98.69 294 PRO A C 1
ATOM 2281 O O . PRO A 1 294 ? -14.945 -36.188 -11.25 1 98.69 294 PRO A O 1
ATOM 2284 N N . ILE A 1 295 ? -14.938 -35.812 -13.438 1 98.69 295 ILE A N 1
ATOM 2285 C CA . ILE A 1 295 ? -15.109 -37.219 -13.82 1 98.69 295 ILE A CA 1
ATOM 2286 C C . ILE A 1 295 ? -14.164 -37.562 -14.969 1 98.69 295 ILE A C 1
ATOM 2288 O O . ILE A 1 295 ? -13.578 -36.656 -15.586 1 98.69 295 ILE A O 1
ATOM 2292 N N . SER A 1 296 ? -13.961 -38.844 -15.227 1 98.19 296 SER A N 1
ATOM 2293 C CA . SER A 1 296 ? -13.133 -39.281 -16.344 1 98.19 296 SER A CA 1
ATOM 2294 C C . SER A 1 296 ? -13.852 -39.094 -17.672 1 98.19 296 SER A C 1
ATOM 2296 O O . SER A 1 296 ? -15.078 -38.938 -17.703 1 98.19 296 SER A O 1
ATOM 2298 N N . TYR A 1 297 ? -13.016 -39.031 -18.734 1 97.75 297 TYR A N 1
ATOM 2299 C CA . TYR A 1 297 ? -13.703 -38.906 -20.016 1 97.75 297 TYR A CA 1
ATOM 2300 C C . TYR A 1 297 ? -14.43 -40.188 -20.375 1 97.75 297 TYR A C 1
ATOM 2302 O O . TYR A 1 297 ? -15.359 -40.188 -21.188 1 97.75 297 TYR A O 1
ATOM 2310 N N . GLY A 1 298 ? -14.078 -41.344 -19.719 1 97.44 298 GLY A N 1
ATOM 2311 C CA . GLY A 1 298 ? -14.883 -42.531 -19.828 1 97.44 298 GLY A CA 1
ATOM 2312 C C . GLY A 1 298 ? -16.266 -42.406 -19.234 1 97.44 298 GLY A C 1
ATOM 2313 O O . GLY A 1 298 ? -17.25 -42.844 -19.812 1 97.44 298 GLY A O 1
ATOM 2314 N N . ASP A 1 299 ? -16.344 -41.812 -18.125 1 98.19 299 ASP A N 1
ATOM 2315 C CA . ASP A 1 299 ? -17.625 -41.531 -17.484 1 98.19 299 ASP A CA 1
ATOM 2316 C C . ASP A 1 299 ? -18.422 -40.5 -18.281 1 98.19 299 ASP A C 1
ATOM 2318 O O . ASP A 1 299 ? -19.625 -40.656 -18.453 1 98.19 299 ASP A O 1
ATOM 2322 N N . ALA A 1 300 ? -17.719 -39.5 -18.719 1 98.5 300 ALA A N 1
ATOM 2323 C CA . ALA A 1 300 ? -18.375 -38.406 -19.469 1 98.5 300 ALA A CA 1
ATOM 2324 C C . ALA A 1 300 ? -19.031 -38.969 -20.734 1 98.5 300 ALA A C 1
ATOM 2326 O O . ALA A 1 300 ? -20.047 -38.438 -21.188 1 98.5 300 ALA A O 1
ATOM 2327 N N . TYR A 1 301 ? -18.453 -40 -21.312 1 98 301 TYR A N 1
ATOM 2328 C CA . TYR A 1 301 ? -19 -40.625 -22.5 1 98 301 TYR A CA 1
ATOM 2329 C C . TYR A 1 301 ? -20.469 -41.031 -22.297 1 98 301 TYR A C 1
ATOM 2331 O O . TYR A 1 301 ? -21.312 -40.719 -23.141 1 98 301 TYR A O 1
ATOM 2339 N N . HIS A 1 302 ? -20.812 -41.594 -21.188 1 97.19 302 HIS A N 1
ATOM 2340 C CA . HIS A 1 302 ? -22.156 -42.094 -20.891 1 97.19 302 HIS A CA 1
ATOM 2341 C C . HIS A 1 302 ? -23.125 -40.938 -20.688 1 97.19 302 HIS A C 1
ATOM 2343 O O . HIS A 1 302 ? -24.297 -41.031 -21.062 1 97.19 302 HIS A O 1
ATOM 2349 N N . ILE A 1 303 ? -22.625 -39.875 -20.156 1 97.94 303 ILE A N 1
ATOM 2350 C CA . ILE A 1 303 ? -23.469 -38.719 -19.828 1 97.94 303 ILE A CA 1
ATOM 2351 C C . ILE A 1 303 ? -23.719 -37.906 -21.078 1 97.94 303 ILE A C 1
ATOM 2353 O O . ILE A 1 303 ? -24.875 -37.594 -21.422 1 97.94 303 ILE A O 1
ATOM 2357 N N . LEU A 1 304 ? -22.656 -37.594 -21.797 1 98.25 304 LEU A N 1
ATOM 2358 C CA . LEU A 1 304 ? -22.75 -36.688 -22.953 1 98.25 304 LEU A CA 1
ATOM 2359 C C . LEU A 1 304 ? -23.5 -37.375 -24.094 1 98.25 304 LEU A C 1
ATOM 2361 O O . LEU A 1 304 ? -24.203 -36.688 -24.859 1 98.25 304 LEU A O 1
ATOM 2365 N N . ARG A 1 305 ? -23.391 -38.656 -24.234 1 96.94 305 ARG A N 1
ATOM 2366 C CA . ARG A 1 305 ? -24.062 -39.375 -25.328 1 96.94 305 ARG A CA 1
ATOM 2367 C C . ARG A 1 305 ? -25.578 -39.312 -25.172 1 96.94 305 ARG A C 1
ATOM 2369 O O . ARG A 1 305 ? -26.312 -39.438 -26.156 1 96.94 305 ARG A O 1
ATOM 2376 N N . ALA A 1 306 ? -26.047 -39.094 -23.953 1 96.75 306 ALA A N 1
ATOM 2377 C CA . ALA A 1 306 ? -27.484 -39.062 -23.672 1 96.75 306 ALA A CA 1
ATOM 2378 C C . ALA A 1 306 ? -28.062 -37.688 -23.953 1 96.75 306 ALA A C 1
ATOM 2380 O O . ALA A 1 306 ? -29.297 -37.5 -23.938 1 96.75 306 ALA A O 1
ATOM 2381 N N . MET A 1 307 ? -27.25 -36.688 -24.266 1 97.5 307 MET A N 1
ATOM 2382 C CA . MET A 1 307 ? -27.719 -35.312 -24.375 1 97.5 307 MET A CA 1
ATOM 2383 C C . MET A 1 307 ? -28.453 -35.094 -25.703 1 97.5 307 MET A C 1
ATOM 2385 O O . MET A 1 307 ? -28.047 -35.656 -26.734 1 97.5 307 MET A O 1
ATOM 2389 N N . GLU A 1 308 ? -29.469 -34.375 -25.656 1 96.19 308 GLU A N 1
ATOM 2390 C CA . GLU A 1 308 ? -30.203 -33.906 -26.828 1 96.19 308 GLU A CA 1
ATOM 2391 C C . GLU A 1 308 ? -30.031 -32.406 -27.047 1 96.19 308 GLU A C 1
ATOM 2393 O O . GLU A 1 308 ? -29.047 -31.828 -26.562 1 96.19 308 GLU A O 1
ATOM 2398 N N . GLY A 1 309 ? -30.906 -31.844 -27.844 1 95.44 309 GLY A N 1
ATOM 2399 C CA . GLY A 1 309 ? -30.812 -30.422 -28.141 1 95.44 309 GLY A CA 1
ATOM 2400 C C . GLY A 1 309 ? -30 -30.141 -29.391 1 95.44 309 GLY A C 1
ATOM 2401 O O . GLY A 1 309 ? -29.672 -31.047 -30.156 1 95.44 309 GLY A O 1
ATOM 2402 N N . ASP A 1 310 ? -29.594 -28.875 -29.562 1 97 310 ASP A N 1
ATOM 2403 C CA . ASP A 1 310 ? -28.875 -28.453 -30.766 1 97 310 ASP A CA 1
ATOM 2404 C C . ASP A 1 310 ? -27.484 -29.094 -30.812 1 97 310 ASP A C 1
ATOM 2406 O O . ASP A 1 310 ? -26.828 -29.234 -29.781 1 97 310 ASP A O 1
ATOM 2410 N N . GLU A 1 311 ? -27.125 -29.469 -32.062 1 97.44 311 GLU A N 1
ATOM 2411 C CA . GLU A 1 311 ? -25.75 -29.891 -32.25 1 97.44 311 GLU A CA 1
ATOM 2412 C C . GLU A 1 311 ? -24.766 -28.797 -31.875 1 97.44 311 GLU A C 1
ATOM 2414 O O . GLU A 1 311 ? -24.953 -27.625 -32.219 1 97.44 311 GLU A O 1
ATOM 2419 N N . ALA A 1 312 ? -23.766 -29.172 -31.062 1 98.06 312 ALA A N 1
ATOM 2420 C CA . ALA A 1 312 ? -22.734 -28.188 -30.719 1 98.06 312 ALA A CA 1
ATOM 2421 C C . ALA A 1 312 ? -22.016 -27.688 -31.953 1 98.06 312 ALA A C 1
ATOM 2423 O O . ALA A 1 312 ? -21.844 -28.422 -32.938 1 98.06 312 ALA A O 1
ATOM 2424 N N . PRO A 1 313 ? -21.484 -26.422 -31.906 1 96.81 313 PRO A N 1
ATOM 2425 C CA . PRO A 1 313 ? -20.688 -25.922 -33.031 1 96.81 313 PRO A CA 1
ATOM 2426 C C . PRO A 1 313 ? -19.469 -26.812 -33.312 1 96.81 313 PRO A C 1
ATOM 2428 O O . PRO A 1 313 ? -18.984 -27.516 -32.438 1 96.81 313 PRO A O 1
ATOM 2431 N N . ALA A 1 314 ? -19 -26.703 -34.562 1 96.69 314 ALA A N 1
ATOM 2432 C CA . ALA A 1 314 ? -17.875 -27.516 -35.031 1 96.69 314 ALA A CA 1
ATOM 2433 C C . ALA A 1 314 ? -16.672 -27.359 -34.094 1 96.69 314 ALA A C 1
ATOM 2435 O O . ALA A 1 314 ? -15.992 -28.328 -33.781 1 96.69 314 ALA A O 1
ATOM 2436 N N . SER A 1 315 ? -16.453 -26.172 -33.656 1 96.25 315 SER A N 1
ATOM 2437 C CA . SER A 1 315 ? -15.289 -25.875 -32.844 1 96.25 315 SER A CA 1
ATOM 2438 C C . SER A 1 315 ? -15.469 -26.406 -31.406 1 96.25 315 SER A C 1
ATOM 2440 O O . SER A 1 315 ? -14.516 -26.469 -30.641 1 96.25 315 SER A O 1
ATOM 2442 N N . TRP A 1 316 ? -16.719 -26.812 -31.062 1 97.94 316 TRP A N 1
ATOM 2443 C CA . TRP A 1 316 ? -17.016 -27.312 -29.719 1 97.94 316 TRP A CA 1
ATOM 2444 C C . TRP A 1 316 ? -17.016 -28.844 -29.688 1 97.94 316 TRP A C 1
ATOM 2446 O O . TRP A 1 316 ? -17.031 -29.453 -28.625 1 97.94 316 TRP A O 1
ATOM 2456 N N . GLN A 1 317 ? -16.984 -29.438 -30.875 1 97.5 317 GLN A N 1
ATOM 2457 C CA . GLN A 1 317 ? -16.922 -30.891 -30.922 1 97.5 317 GLN A CA 1
ATOM 2458 C C . GLN A 1 317 ? -15.648 -31.406 -30.266 1 97.5 317 GLN A C 1
ATOM 2460 O O . GLN A 1 317 ? -14.641 -30.703 -30.203 1 97.5 317 GLN A O 1
ATOM 2465 N N . GLY A 1 318 ? -15.781 -32.688 -29.766 1 96.38 318 GLY A N 1
ATOM 2466 C CA . GLY A 1 318 ? -14.656 -33.281 -29.062 1 96.38 318 GLY A CA 1
ATOM 2467 C C . GLY A 1 318 ? -14.219 -34.625 -29.641 1 96.38 318 GLY A C 1
ATOM 2468 O O . GLY A 1 318 ? -14.445 -34.875 -30.812 1 96.38 318 GLY A O 1
ATOM 2469 N N . GLY A 1 319 ? -13.453 -35.312 -28.828 1 96 319 GLY A N 1
ATOM 2470 C CA . GLY A 1 319 ? -12.828 -36.531 -29.328 1 96 319 GLY A CA 1
ATOM 2471 C C . GLY A 1 319 ? -13.617 -37.781 -28.984 1 96 319 GLY A C 1
ATOM 2472 O O . GLY A 1 319 ? -13.227 -38.875 -29.375 1 96 319 GLY A O 1
ATOM 2473 N N . LEU A 1 320 ? -14.695 -37.688 -28.266 1 96.44 320 LEU A N 1
ATOM 2474 C CA . LEU A 1 320 ? -15.531 -38.844 -28 1 96.44 320 LEU A CA 1
ATOM 2475 C C . LEU A 1 320 ? -16.359 -39.188 -29.234 1 96.44 320 LEU A C 1
ATOM 2477 O O . LEU A 1 320 ? -16.766 -38.312 -30 1 96.44 320 LEU A O 1
ATOM 2481 N N . ASN A 1 321 ? -16.625 -40.438 -29.453 1 94 321 ASN A N 1
ATOM 2482 C CA . ASN A 1 321 ? -17.172 -40.938 -30.703 1 94 321 ASN A CA 1
ATOM 2483 C C . ASN A 1 321 ? -18.688 -40.781 -30.781 1 94 321 ASN A C 1
ATOM 2485 O O . ASN A 1 321 ? -19.422 -41.75 -30.906 1 94 321 ASN A O 1
ATOM 2489 N N . PHE A 1 322 ? -19.188 -39.594 -30.766 1 96.25 322 PHE A N 1
ATOM 2490 C CA . PHE A 1 322 ? -20.578 -39.188 -30.984 1 96.25 322 PHE A CA 1
ATOM 2491 C C . PHE A 1 322 ? -20.641 -37.688 -31.312 1 96.25 322 PHE A C 1
ATOM 2493 O O . PHE A 1 322 ? -19.656 -36.969 -31.188 1 96.25 322 PHE A O 1
ATOM 2500 N N . THR A 1 323 ? -21.766 -37.25 -31.828 1 97.38 323 THR A N 1
ATOM 2501 C CA . THR A 1 323 ? -21.984 -35.844 -32.062 1 97.38 323 THR A CA 1
ATOM 2502 C C . THR A 1 323 ? -22.359 -35.125 -30.75 1 97.38 323 THR A C 1
ATOM 2504 O O . THR A 1 323 ? -23.312 -35.531 -30.078 1 97.38 323 THR A O 1
ATOM 2507 N N . TYR A 1 324 ? -21.656 -34.125 -30.422 1 98.31 324 TYR A N 1
ATOM 2508 C CA . TYR A 1 324 ? -21.906 -33.375 -29.203 1 98.31 324 TYR A CA 1
ATOM 2509 C C . TYR A 1 324 ? -23.141 -32.469 -29.375 1 98.31 324 TYR A C 1
ATOM 2511 O O . TYR A 1 324 ? -23.344 -31.875 -30.422 1 98.31 324 TYR A O 1
ATOM 2519 N N . HIS A 1 325 ? -23.953 -32.406 -28.359 1 98.25 325 HIS A N 1
ATOM 2520 C CA . HIS A 1 325 ? -25.141 -31.578 -28.328 1 98.25 325 HIS A CA 1
ATOM 2521 C C . HIS A 1 325 ? -25.094 -30.609 -27.141 1 98.25 325 HIS A C 1
ATOM 2523 O O . HIS A 1 325 ? -24.438 -30.875 -26.141 1 98.25 325 HIS A O 1
ATOM 2529 N N . LEU A 1 326 ? -25.797 -29.578 -27.219 1 98.31 326 LEU A N 1
ATOM 2530 C CA . LEU A 1 326 ? -25.719 -28.5 -26.234 1 98.31 326 LEU A CA 1
ATOM 2531 C C . LEU A 1 326 ? -26.672 -28.766 -25.062 1 98.31 326 LEU A C 1
ATOM 2533 O O . LEU A 1 326 ? -26.438 -28.281 -23.953 1 98.31 326 LEU A O 1
ATOM 2537 N N . GLY A 1 327 ? -27.656 -29.594 -25.219 1 96.06 327 GLY A N 1
ATOM 2538 C CA . GLY A 1 327 ? -28.719 -29.734 -24.234 1 96.06 327 GLY A CA 1
ATOM 2539 C C . GLY A 1 327 ? -29.859 -28.766 -24.438 1 96.06 327 GLY A C 1
ATOM 2540 O O . GLY A 1 327 ? -30.062 -28.25 -25.547 1 96.06 327 GLY A O 1
ATOM 2541 N N . PRO A 1 328 ? -30.688 -28.625 -23.406 1 96.25 328 PRO A N 1
ATOM 2542 C CA . PRO A 1 328 ? -30.469 -29.047 -22.031 1 96.25 328 PRO A CA 1
ATOM 2543 C C . PRO A 1 328 ? -31.062 -30.422 -21.734 1 96.25 328 PRO A C 1
ATOM 2545 O O . PRO A 1 328 ? -30.781 -31 -20.672 1 96.25 328 PRO A O 1
ATOM 2548 N N . THR A 1 329 ? -31.875 -30.906 -22.672 1 94.19 329 THR A N 1
ATOM 2549 C CA . THR A 1 329 ? -32.625 -32.125 -22.375 1 94.19 329 THR A CA 1
ATOM 2550 C C . THR A 1 329 ? -31.766 -33.375 -22.656 1 94.19 329 THR A C 1
ATOM 2552 O O . THR A 1 329 ? -30.828 -33.312 -23.453 1 94.19 329 THR A O 1
ATOM 2555 N N . LEU A 1 330 ? -32.062 -34.469 -21.906 1 95.94 330 LEU A N 1
ATOM 2556 C CA . LEU A 1 330 ? -31.453 -35.781 -22.125 1 95.94 330 LEU A CA 1
ATOM 2557 C C . LEU A 1 330 ? -32.469 -36.781 -22.656 1 95.94 330 LEU A C 1
ATOM 2559 O O . LEU A 1 330 ? -33.656 -36.688 -22.359 1 95.94 330 LEU A O 1
ATOM 2563 N N . ALA A 1 331 ? -31.984 -37.656 -23.328 1 92.38 331 ALA A N 1
ATOM 2564 C CA . ALA A 1 331 ? -32.844 -38.688 -23.922 1 92.38 331 ALA A CA 1
ATOM 2565 C C . ALA A 1 331 ? -33.531 -39.531 -22.844 1 92.38 331 ALA A C 1
ATOM 2567 O O . ALA A 1 331 ? -33 -39.688 -21.734 1 92.38 331 ALA A O 1
ATOM 2568 N N . SER A 1 332 ? -34.75 -40 -23.234 1 91.19 332 SER A N 1
ATOM 2569 C CA . SER A 1 332 ? -35.469 -41 -22.453 1 91.19 332 SER A CA 1
ATOM 2570 C C . SER A 1 332 ? -35.844 -40.469 -21.078 1 91.19 332 SER A C 1
ATOM 2572 O O . SER A 1 332 ? -35.875 -41.219 -20.094 1 91.19 332 SER A O 1
ATOM 2574 N N . GLY A 1 333 ? -35.969 -39.188 -20.906 1 93.19 333 GLY A N 1
ATOM 2575 C CA . GLY A 1 333 ? -36.406 -38.562 -19.672 1 93.19 333 GLY A CA 1
ATOM 2576 C C . GLY A 1 333 ? -35.375 -38.625 -18.562 1 93.19 333 GLY A C 1
ATOM 2577 O O . GLY A 1 333 ? -35.719 -38.75 -17.391 1 93.19 333 GLY A O 1
ATOM 2578 N N . LEU A 1 334 ? -34.156 -38.594 -18.922 1 96.56 334 LEU A N 1
ATOM 2579 C CA . LEU A 1 334 ? -33.062 -38.656 -17.953 1 96.56 334 LEU A CA 1
ATOM 2580 C C . LEU A 1 334 ? -32.688 -37.25 -17.469 1 96.56 334 LEU A C 1
ATOM 2582 O O . LEU A 1 334 ? -32.969 -36.281 -18.156 1 96.56 334 LEU A O 1
ATOM 2586 N N . GLU A 1 335 ? -32.125 -37.25 -16.25 1 97.31 335 GLU A N 1
ATOM 2587 C CA . GLU A 1 335 ? -31.5 -36.062 -15.656 1 97.31 335 GLU A CA 1
ATOM 2588 C C . GLU A 1 335 ? -30.141 -36.406 -15.062 1 97.31 335 GLU A C 1
ATOM 2590 O O . GLU A 1 335 ? -29.812 -37.594 -14.883 1 97.31 335 GLU A O 1
ATOM 2595 N N . VAL A 1 336 ? -29.406 -35.344 -14.812 1 98.25 336 VAL A N 1
ATOM 2596 C CA . VAL A 1 336 ? -28.109 -35.531 -14.164 1 98.25 336 VAL A CA 1
ATOM 2597 C C . VAL A 1 336 ? -28.219 -35.156 -12.688 1 98.25 336 VAL A C 1
ATOM 2599 O O . VAL A 1 336 ? -28.875 -34.188 -12.344 1 98.25 336 VAL A O 1
ATOM 2602 N N . GLN A 1 337 ? -27.641 -35.938 -11.875 1 98.44 337 GLN A N 1
ATOM 2603 C CA . GLN A 1 337 ? -27.5 -35.625 -10.453 1 98.44 337 GLN A CA 1
ATOM 2604 C C . GLN A 1 337 ? -26.031 -35.5 -10.062 1 98.44 337 GLN A C 1
ATOM 2606 O O . GLN A 1 337 ? -25.234 -36.375 -10.391 1 98.44 337 GLN A O 1
ATOM 2611 N N . VAL A 1 338 ? -25.656 -34.406 -9.492 1 98.69 338 VAL A N 1
ATOM 2612 C CA . VAL A 1 338 ? -24.328 -34.188 -8.93 1 98.69 338 VAL A CA 1
ATOM 2613 C C . VAL A 1 338 ? -24.406 -34.188 -7.402 1 98.69 338 VAL A C 1
ATOM 2615 O O . VAL A 1 338 ? -25.125 -33.375 -6.82 1 98.69 338 VAL A O 1
ATOM 2618 N N . GLU A 1 339 ? -23.719 -35.094 -6.781 1 98.25 339 GLU A N 1
ATOM 2619 C CA . GLU A 1 339 ? -23.688 -35.188 -5.328 1 98.25 339 GLU A CA 1
ATOM 2620 C C . GLU A 1 339 ? -22.266 -35.031 -4.797 1 98.25 339 GLU A C 1
ATOM 2622 O O . GLU A 1 339 ? -21.391 -35.875 -5.07 1 98.25 339 GLU A O 1
ATOM 2627 N N . THR A 1 340 ? -22.031 -33.969 -4.098 1 98.44 340 THR A N 1
ATOM 2628 C CA . THR A 1 340 ? -20.703 -33.688 -3.52 1 98.44 340 THR A CA 1
ATOM 2629 C C . THR A 1 340 ? -20.797 -33.625 -1.998 1 98.44 340 THR A C 1
ATOM 2631 O O . THR A 1 340 ? -21.75 -33.094 -1.443 1 98.44 340 THR A O 1
ATOM 2634 N N . HIS A 1 341 ? -19.828 -34.281 -1.356 1 98 341 HIS A N 1
ATOM 2635 C CA . HIS A 1 341 ? -19.719 -34.312 0.097 1 98 341 HIS A CA 1
ATOM 2636 C C . HIS A 1 341 ? -18.375 -33.75 0.556 1 98 341 HIS A C 1
ATOM 2638 O O . HIS A 1 341 ? -17.859 -34.156 1.6 1 98 341 HIS A O 1
ATOM 2644 N N . THR A 1 342 ? -17.797 -32.906 -0.241 1 96.81 342 THR A N 1
ATOM 2645 C CA . THR A 1 342 ? -16.531 -32.25 0.076 1 96.81 342 THR A CA 1
ATOM 2646 C C . THR A 1 342 ? -16.672 -31.406 1.329 1 96.81 342 THR A C 1
ATOM 2648 O O . THR A 1 342 ? -17.656 -30.672 1.48 1 96.81 342 THR A O 1
ATOM 2651 N N . THR A 1 343 ? -15.734 -31.5 2.246 1 95.56 343 THR A N 1
ATOM 2652 C CA . THR A 1 343 ? -15.773 -30.719 3.48 1 95.56 343 THR A CA 1
ATOM 2653 C C . THR A 1 343 ? -14.469 -29.969 3.686 1 95.56 343 THR A C 1
ATOM 2655 O O . THR A 1 343 ? -13.406 -30.406 3.246 1 95.56 343 THR A O 1
ATOM 2658 N N . ASN A 1 344 ? -14.578 -28.844 4.312 1 97.62 344 ASN A N 1
ATOM 2659 C CA . ASN A 1 344 ? -13.414 -28.031 4.668 1 97.62 344 ASN A CA 1
ATOM 2660 C C . ASN A 1 344 ? -13.047 -28.203 6.141 1 97.62 344 ASN A C 1
ATOM 2662 O O . ASN A 1 344 ? -13.914 -28.438 6.98 1 97.62 344 ASN A O 1
ATOM 2666 N N . ARG A 1 345 ? -11.805 -28.156 6.453 1 96.69 345 ARG A N 1
ATOM 2667 C CA . ARG A 1 345 ? -11.344 -28.172 7.84 1 96.69 345 ARG A CA 1
ATOM 2668 C C . ARG A 1 345 ? -10.016 -27.438 7.988 1 96.69 345 ARG A C 1
ATOM 2670 O O . ARG A 1 345 ? -9.234 -27.359 7.035 1 96.69 345 ARG A O 1
ATOM 2677 N N . ARG A 1 346 ? -9.789 -26.953 9.156 1 97.06 346 ARG A N 1
ATOM 2678 C CA . ARG A 1 346 ? -8.5 -26.344 9.453 1 97.06 346 ARG A CA 1
ATOM 2679 C C . ARG A 1 346 ? -7.422 -27.391 9.688 1 97.06 346 ARG A C 1
ATOM 2681 O O . ARG A 1 346 ? -7.672 -28.406 10.336 1 97.06 346 ARG A O 1
ATOM 2688 N N . ALA A 1 347 ? -6.277 -27.156 9.141 1 97.62 347 ALA A N 1
ATOM 2689 C CA . ALA A 1 347 ? -5.125 -28.047 9.305 1 97.62 347 ALA A CA 1
ATOM 2690 C C . ALA A 1 347 ? -3.826 -27.234 9.336 1 97.62 347 ALA A C 1
ATOM 2692 O O . ALA A 1 347 ? -3.781 -26.094 8.883 1 97.62 347 ALA A O 1
ATOM 2693 N N . THR A 1 348 ? -2.812 -27.812 9.898 1 97.69 348 THR A N 1
ATOM 2694 C CA . THR A 1 348 ? -1.493 -27.188 9.93 1 97.69 348 THR A CA 1
ATOM 2695 C C . THR A 1 348 ? -0.704 -27.531 8.664 1 97.69 348 THR A C 1
ATOM 2697 O O . THR A 1 348 ? -0.605 -28.703 8.297 1 97.69 348 THR A O 1
ATOM 2700 N N . ILE A 1 349 ? -0.272 -26.609 7.977 1 98.5 349 ILE A N 1
ATOM 2701 C CA . ILE A 1 349 ? 0.694 -26.812 6.902 1 98.5 349 ILE A CA 1
ATOM 2702 C C . ILE A 1 349 ? 2.066 -26.312 7.34 1 98.5 349 ILE A C 1
ATOM 2704 O O . ILE A 1 349 ? 2.174 -25.547 8.297 1 98.5 349 ILE A O 1
ATOM 2708 N N . THR A 1 350 ? 3.146 -26.719 6.633 1 98.38 350 THR A N 1
ATOM 2709 C CA . THR A 1 350 ? 4.492 -26.391 7.09 1 98.38 350 THR A CA 1
ATOM 2710 C C . THR A 1 350 ? 5.395 -26.062 5.906 1 98.38 350 THR A C 1
ATOM 2712 O O . THR A 1 350 ? 5.668 -26.906 5.059 1 98.38 350 THR A O 1
ATOM 2715 N N . ASN A 1 351 ? 5.84 -24.828 5.836 1 98.69 351 ASN A N 1
ATOM 2716 C CA . ASN A 1 351 ? 6.93 -24.469 4.934 1 98.69 351 ASN A CA 1
ATOM 2717 C C . ASN A 1 351 ? 8.281 -24.891 5.5 1 98.69 351 ASN A C 1
ATOM 2719 O O . ASN A 1 351 ? 8.445 -24.984 6.719 1 98.69 351 ASN A O 1
ATOM 2723 N N . VAL A 1 352 ? 9.242 -25.172 4.672 1 98.81 352 VAL A N 1
ATOM 2724 C CA . VAL A 1 352 ? 10.641 -25.375 5.059 1 98.81 352 VAL A CA 1
ATOM 2725 C C . VAL A 1 352 ? 11.523 -24.359 4.348 1 98.81 352 VAL A C 1
ATOM 2727 O O . VAL A 1 352 ? 11.469 -24.219 3.121 1 98.81 352 VAL A O 1
ATOM 2730 N N . ILE A 1 353 ? 12.281 -23.609 5.105 1 98.44 353 ILE A N 1
ATOM 2731 C CA . ILE A 1 353 ? 13.156 -22.578 4.586 1 98.44 353 ILE A CA 1
ATOM 2732 C C . ILE A 1 353 ? 14.602 -22.875 4.961 1 98.44 353 ILE A C 1
ATOM 2734 O O . ILE A 1 353 ? 14.875 -23.391 6.051 1 98.44 353 ILE A O 1
ATOM 2738 N N . ALA A 1 354 ? 15.555 -22.594 4.074 1 98.25 354 ALA A N 1
ATOM 2739 C CA . ALA A 1 354 ? 16.984 -22.766 4.324 1 98.25 354 ALA A CA 1
ATOM 2740 C C . ALA A 1 354 ? 17.797 -21.703 3.584 1 98.25 354 ALA A C 1
ATOM 2742 O O . ALA A 1 354 ? 17.312 -21.109 2.615 1 98.25 354 ALA A O 1
ATOM 2743 N N . THR A 1 355 ? 19.062 -21.531 4.051 1 96.5 355 THR A N 1
ATOM 2744 C CA . THR A 1 355 ? 19.844 -20.438 3.467 1 96.5 355 THR A CA 1
ATOM 2745 C C . THR A 1 355 ? 21.25 -20.906 3.129 1 96.5 355 THR A C 1
ATOM 2747 O O . THR A 1 355 ? 21.844 -21.703 3.857 1 96.5 355 THR A O 1
ATOM 2750 N N . ILE A 1 356 ? 21.719 -20.531 1.998 1 96.12 356 ILE A N 1
ATOM 2751 C CA . ILE A 1 356 ? 23.156 -20.375 1.74 1 96.12 356 ILE A CA 1
ATOM 2752 C C . ILE A 1 356 ? 23.562 -18.922 1.992 1 96.12 356 ILE A C 1
ATOM 2754 O O . ILE A 1 356 ? 23.234 -18.031 1.205 1 96.12 356 ILE A O 1
ATOM 2758 N N . PRO A 1 357 ? 24.219 -18.672 3.061 1 91.25 357 PRO A N 1
ATOM 2759 C CA . PRO A 1 357 ? 24.516 -17.281 3.422 1 91.25 357 PRO A CA 1
ATOM 2760 C C . PRO A 1 357 ? 25.578 -16.656 2.516 1 91.25 357 PRO A C 1
ATOM 2762 O O . PRO A 1 357 ? 26.438 -17.359 1.99 1 91.25 357 PRO A O 1
ATOM 2765 N N . GLN A 1 358 ? 25.422 -15.344 2.428 1 85.94 358 GLN A N 1
ATOM 2766 C CA . GLN A 1 358 ? 26.484 -14.602 1.75 1 85.94 358 GLN A CA 1
ATOM 2767 C C . GLN A 1 358 ? 27.812 -14.758 2.482 1 85.94 358 GLN A C 1
ATOM 2769 O O . GLN A 1 358 ? 27.844 -14.805 3.713 1 85.94 358 GLN A O 1
ATOM 2774 N N . THR A 1 359 ? 28.797 -14.789 1.771 1 73.25 359 THR A N 1
ATOM 2775 C CA . THR A 1 359 ? 30.109 -14.891 2.402 1 73.25 359 THR A CA 1
ATOM 2776 C C . THR A 1 359 ? 31.047 -13.805 1.89 1 73.25 359 THR A C 1
ATOM 2778 O O . THR A 1 359 ? 32.156 -13.641 2.398 1 73.25 359 THR A O 1
ATOM 2781 N N . ALA A 1 360 ? 30.516 -13.125 0.883 1 67.69 360 ALA A N 1
ATOM 2782 C CA . ALA A 1 360 ? 31.297 -11.969 0.439 1 67.69 360 ALA A CA 1
ATOM 2783 C C . ALA A 1 360 ? 30.703 -10.672 0.992 1 67.69 360 ALA A C 1
ATOM 2785 O O . ALA A 1 360 ? 29.516 -10.602 1.292 1 67.69 360 ALA A O 1
ATOM 2786 N N . GLY A 1 361 ? 31.422 -9.82 1.598 1 61.91 361 GLY A N 1
ATOM 2787 C CA . GLY A 1 361 ? 31.062 -8.648 2.379 1 61.91 361 GLY A CA 1
ATOM 2788 C C . GLY A 1 361 ? 30.406 -7.559 1.553 1 61.91 361 GLY A C 1
ATOM 2789 O O . GLY A 1 361 ? 30.281 -6.422 2.004 1 61.91 361 GLY A O 1
ATOM 2790 N N . ASP A 1 362 ? 29.656 -7.762 0.417 1 68.25 362 ASP A N 1
ATOM 2791 C CA . ASP A 1 362 ? 29.297 -6.605 -0.389 1 68.25 362 ASP A CA 1
ATOM 2792 C C . ASP A 1 362 ? 27.797 -6.312 -0.274 1 68.25 362 ASP A C 1
ATOM 2794 O O . ASP A 1 362 ? 27.391 -5.152 -0.199 1 68.25 362 ASP A O 1
ATOM 2798 N N . ASP A 1 363 ? 26.906 -7.348 -0.276 1 78.19 363 ASP A N 1
ATOM 2799 C CA . ASP A 1 363 ? 25.469 -7.141 -0.143 1 78.19 363 ASP A CA 1
ATOM 2800 C C . ASP A 1 363 ? 24.844 -8.172 0.798 1 78.19 363 ASP A C 1
ATOM 2802 O O . ASP A 1 363 ? 23.953 -8.93 0.403 1 78.19 363 ASP A O 1
ATOM 2806 N N . PRO A 1 364 ? 25.25 -8.102 2.018 1 71.56 364 PRO A N 1
ATOM 2807 C CA . PRO A 1 364 ? 24.875 -9.203 2.908 1 71.56 364 PRO A CA 1
ATOM 2808 C C . PRO A 1 364 ? 23.391 -9.203 3.27 1 71.56 364 PRO A C 1
ATOM 2810 O O . PRO A 1 364 ? 22.875 -10.203 3.783 1 71.56 364 PRO A O 1
ATOM 2813 N N . ASP A 1 365 ? 22.688 -8.211 2.898 1 85.44 365 ASP A N 1
ATOM 2814 C CA . ASP A 1 365 ? 21.312 -8.141 3.365 1 85.44 365 ASP A CA 1
ATOM 2815 C C . ASP A 1 365 ? 20.328 -8.312 2.207 1 85.44 365 ASP A C 1
ATOM 2817 O O . ASP A 1 365 ? 19.156 -7.945 2.316 1 85.44 365 ASP A O 1
ATOM 2821 N N . ARG A 1 366 ? 20.812 -8.836 1.102 1 93.44 366 ARG A N 1
ATOM 2822 C CA . ARG A 1 366 ? 19.938 -9.086 -0.038 1 93.44 366 ARG A CA 1
ATOM 2823 C C . ARG A 1 366 ? 19.734 -10.578 -0.262 1 93.44 366 ARG A C 1
ATOM 2825 O O . ARG A 1 366 ? 20.609 -11.383 0.072 1 93.44 366 ARG A O 1
ATOM 2832 N N . PHE A 1 367 ? 18.547 -10.914 -0.882 1 95.69 367 PHE A N 1
ATOM 2833 C CA . PHE A 1 367 ? 18.156 -12.32 -1.021 1 95.69 367 PHE A CA 1
ATOM 2834 C C . PHE A 1 367 ? 17.891 -12.664 -2.48 1 95.69 367 PHE A C 1
ATOM 2836 O O . PHE A 1 367 ? 17.219 -11.906 -3.184 1 95.69 367 PHE A O 1
ATOM 2843 N N . VAL A 1 368 ? 18.453 -13.75 -2.914 1 97.94 368 VAL A N 1
ATOM 2844 C CA . VAL A 1 368 ? 17.922 -14.492 -4.055 1 97.94 368 VAL A CA 1
ATOM 2845 C C . VAL A 1 368 ? 17.062 -15.656 -3.559 1 97.94 368 VAL A C 1
ATOM 2847 O O . VAL A 1 368 ? 17.547 -16.562 -2.879 1 97.94 368 VAL A O 1
ATOM 2850 N N . VAL A 1 369 ? 15.773 -15.633 -3.922 1 98.69 369 VAL A N 1
ATOM 2851 C CA . VAL A 1 369 ? 14.859 -16.625 -3.371 1 98.69 369 VAL A CA 1
ATOM 2852 C C . VAL A 1 369 ? 14.555 -17.688 -4.422 1 98.69 369 VAL A C 1
ATOM 2854 O O . VAL A 1 369 ? 14.312 -17.375 -5.59 1 98.69 369 VAL A O 1
ATOM 2857 N N . VAL A 1 370 ? 14.633 -18.938 -4.051 1 98.88 370 VAL A N 1
ATOM 2858 C CA . VAL A 1 370 ? 14.289 -20.078 -4.883 1 98.88 370 VAL A CA 1
ATOM 2859 C C . VAL A 1 370 ? 13.172 -20.875 -4.219 1 98.88 370 VAL A C 1
ATOM 2861 O O . VAL A 1 370 ? 13.266 -21.234 -3.039 1 98.88 370 VAL A O 1
ATOM 2864 N N . GLY A 1 371 ? 12.117 -21.172 -4.984 1 98.75 371 GLY A N 1
ATOM 2865 C CA . GLY A 1 371 ? 11.016 -21.844 -4.309 1 98.75 371 GLY A CA 1
ATOM 2866 C C . GLY A 1 371 ? 10.336 -22.906 -5.168 1 98.75 371 GLY A C 1
ATOM 2867 O O . GLY A 1 371 ? 10.336 -22.797 -6.398 1 98.75 371 GLY A O 1
ATOM 2868 N N . ASN A 1 372 ? 9.789 -23.875 -4.562 1 98.69 372 ASN A N 1
ATOM 2869 C CA . ASN A 1 372 ? 8.922 -24.922 -5.086 1 98.69 372 ASN A CA 1
ATOM 2870 C C . ASN A 1 372 ? 7.918 -25.406 -4.039 1 98.69 372 ASN A C 1
ATOM 2872 O O . ASN A 1 372 ? 8.219 -25.422 -2.846 1 98.69 372 ASN A O 1
ATOM 2876 N N . HIS A 1 373 ? 6.75 -25.688 -4.469 1 98.62 373 HIS A N 1
ATOM 2877 C CA . HIS A 1 373 ? 5.84 -26.344 -3.533 1 98.62 373 HIS A CA 1
ATOM 2878 C C . HIS A 1 373 ? 6 -27.859 -3.57 1 98.62 373 HIS A C 1
ATOM 2880 O O . HIS A 1 373 ? 6.398 -28.422 -4.594 1 98.62 373 HIS A O 1
ATOM 2886 N N . ARG A 1 374 ? 5.602 -28.516 -2.488 1 97.88 374 ARG A N 1
ATOM 2887 C CA . ARG A 1 374 ? 5.863 -29.938 -2.324 1 97.88 374 ARG A CA 1
ATOM 2888 C C . ARG A 1 374 ? 4.562 -30.734 -2.332 1 97.88 374 ARG A C 1
ATOM 2890 O O . ARG A 1 374 ? 4.559 -31.922 -2.666 1 97.88 374 ARG A O 1
ATOM 2897 N N . ASP A 1 375 ? 3.484 -30.141 -1.933 1 98.5 375 ASP A N 1
ATOM 2898 C CA . ASP A 1 375 ? 2.221 -30.859 -1.822 1 98.5 375 ASP A CA 1
ATOM 2899 C C . ASP A 1 375 ? 1.676 -31.234 -3.201 1 98.5 375 ASP A C 1
ATOM 2901 O O . ASP A 1 375 ? 1.804 -30.453 -4.152 1 98.5 375 ASP A O 1
ATOM 2905 N N . ALA A 1 376 ? 1.132 -32.406 -3.312 1 98.38 376 ALA A N 1
ATOM 2906 C CA . ALA A 1 376 ? 0.516 -32.906 -4.535 1 98.38 376 ALA A CA 1
ATOM 2907 C C . ALA A 1 376 ? -0.874 -33.469 -4.254 1 98.38 376 ALA A C 1
ATOM 2909 O O . ALA A 1 376 ? -1.176 -33.875 -3.121 1 98.38 376 ALA A O 1
ATOM 2910 N N . TRP A 1 377 ? -1.674 -33.5 -5.223 1 98 377 TRP A N 1
ATOM 2911 C CA . TRP A 1 377 ? -2.994 -34.094 -5.062 1 98 377 TRP A CA 1
ATOM 2912 C C . TRP A 1 377 ? -2.883 -35.625 -4.855 1 98 377 TRP A C 1
ATOM 2914 O O . TRP A 1 377 ? -3.738 -36.219 -4.203 1 98 377 TRP A O 1
ATOM 2924 N N . MET A 1 378 ? -1.851 -36.281 -5.383 1 97.56 378 MET A N 1
ATOM 2925 C CA . MET A 1 378 ? -1.548 -37.719 -5.234 1 97.56 378 MET A CA 1
ATOM 2926 C C . MET A 1 378 ? -0.043 -37.938 -5.141 1 97.56 378 MET A C 1
ATOM 2928 O O . MET A 1 378 ? 0.602 -37.469 -4.195 1 97.56 378 MET A O 1
ATOM 2932 N N . PHE A 1 379 ? 0.537 -38.531 -6.254 1 98 379 PHE A N 1
ATOM 2933 C CA . PHE A 1 379 ? 1.969 -38.781 -6.18 1 98 379 PHE A CA 1
ATOM 2934 C C . PHE A 1 379 ? 2.766 -37.625 -6.777 1 98 379 PHE A C 1
ATOM 2936 O O . PHE A 1 379 ? 3.91 -37.375 -6.391 1 98 379 PHE A O 1
ATOM 2943 N N . GLY A 1 380 ? 2.244 -36.969 -7.75 1 97.94 380 GLY A N 1
ATOM 2944 C CA . GLY A 1 380 ? 2.736 -35.719 -8.281 1 97.94 380 GLY A CA 1
ATOM 2945 C C . GLY A 1 380 ? 4.152 -35.812 -8.82 1 97.94 380 GLY A C 1
ATOM 2946 O O . GLY A 1 380 ? 4.98 -34.938 -8.555 1 97.94 380 GLY A O 1
ATOM 2947 N N . SER A 1 381 ? 4.457 -36.844 -9.625 1 98.25 381 SER A N 1
ATOM 2948 C CA . SER A 1 381 ? 5.812 -37 -10.141 1 98.25 381 SER A CA 1
ATOM 2949 C C . SER A 1 381 ? 6.199 -35.812 -11.039 1 98.25 381 SER A C 1
ATOM 2951 O O . SER A 1 381 ? 7.375 -35.438 -11.125 1 98.25 381 SER A O 1
ATOM 2953 N N . VAL A 1 382 ? 5.207 -35.25 -11.734 1 97.56 382 VAL A N 1
ATOM 2954 C CA . VAL A 1 382 ? 5.438 -34.062 -12.555 1 97.56 382 VAL A CA 1
ATOM 2955 C C . VAL A 1 382 ? 5.105 -32.812 -11.758 1 97.56 382 VAL A C 1
ATOM 2957 O O . VAL A 1 382 ? 5.969 -3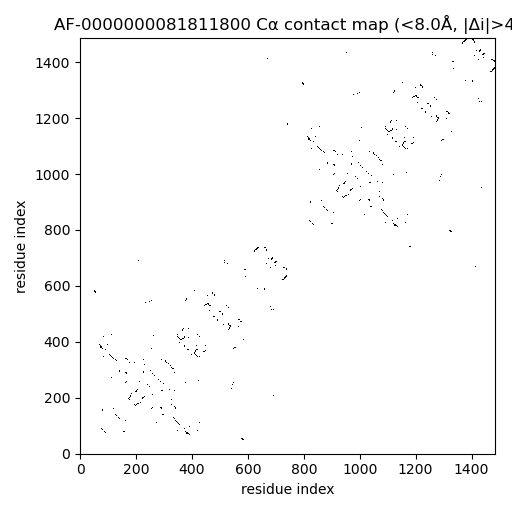1.969 -11.547 1 97.56 382 VAL A O 1
ATOM 2960 N N . ASP A 1 383 ? 3.996 -32.781 -11.258 1 97.31 383 ASP A N 1
ATOM 2961 C CA . ASP A 1 383 ? 3.531 -31.656 -10.453 1 97.31 383 ASP A CA 1
ATOM 2962 C C . ASP A 1 383 ? 3.223 -32.094 -9.023 1 97.31 383 ASP A C 1
ATOM 2964 O O . ASP A 1 383 ? 2.188 -32.719 -8.766 1 97.31 383 ASP A O 1
ATOM 2968 N N . PRO A 1 384 ? 4.074 -31.781 -8.164 1 97.94 384 PRO A N 1
ATOM 2969 C CA . PRO A 1 384 ? 5.188 -30.844 -8.297 1 97.94 384 PRO A CA 1
ATOM 2970 C C . PRO A 1 384 ? 6.543 -31.484 -8.008 1 97.94 384 PRO A C 1
ATOM 2972 O O . PRO A 1 384 ? 7.562 -30.781 -7.969 1 97.94 384 PRO A O 1
ATOM 2975 N N . SER A 1 385 ? 6.574 -32.719 -7.785 1 98.5 385 SER A N 1
ATOM 2976 C CA . SER A 1 385 ? 7.75 -33.344 -7.176 1 98.5 385 SER A CA 1
ATOM 2977 C C . SER A 1 385 ? 8.961 -33.25 -8.102 1 98.5 385 SER A C 1
ATOM 2979 O O . SER A 1 385 ? 10.102 -33.312 -7.645 1 98.5 385 SER A O 1
ATOM 2981 N N . SER A 1 386 ? 8.68 -33.125 -9.414 1 98.5 386 SER A N 1
ATOM 2982 C CA . SER A 1 386 ? 9.789 -32.844 -10.328 1 98.5 386 SER A CA 1
ATOM 2983 C C . SER A 1 386 ? 10.531 -31.578 -9.914 1 98.5 386 SER A C 1
ATOM 2985 O O . SER A 1 386 ? 11.766 -31.531 -9.961 1 98.5 386 SER A O 1
ATOM 2987 N N . GLY A 1 387 ? 9.781 -30.531 -9.492 1 98.62 387 GLY A N 1
ATOM 2988 C CA . GLY A 1 387 ? 10.375 -29.281 -9.039 1 98.62 387 GLY A CA 1
ATOM 2989 C C . GLY A 1 387 ? 11.156 -29.422 -7.746 1 98.62 387 GLY A C 1
ATOM 2990 O O . GLY A 1 387 ? 12.25 -28.875 -7.609 1 98.62 387 GLY A O 1
ATOM 2991 N N . THR A 1 388 ? 10.602 -30.141 -6.762 1 98.75 388 THR A N 1
ATOM 2992 C CA . THR A 1 388 ? 11.32 -30.375 -5.516 1 98.75 388 THR A CA 1
ATOM 2993 C C . THR A 1 388 ? 12.602 -31.156 -5.77 1 98.75 388 THR A C 1
ATOM 2995 O O . THR A 1 388 ? 13.648 -30.859 -5.184 1 98.75 388 THR A O 1
ATOM 2998 N N . ALA A 1 389 ? 12.484 -32.188 -6.629 1 98.81 389 ALA A N 1
ATOM 2999 C CA . ALA A 1 389 ? 13.656 -33 -6.957 1 98.81 389 ALA A CA 1
ATOM 3000 C C . ALA A 1 389 ? 14.781 -32.125 -7.531 1 98.81 389 ALA A C 1
ATOM 3002 O O . ALA A 1 389 ? 15.938 -32.281 -7.145 1 98.81 389 ALA A O 1
ATOM 3003 N N . VAL A 1 390 ? 14.398 -31.297 -8.414 1 98.69 390 VAL A N 1
ATOM 3004 C CA . VAL A 1 390 ? 15.344 -30.391 -9.07 1 98.69 390 VAL A CA 1
ATOM 3005 C C . VAL A 1 390 ? 15.883 -29.391 -8.055 1 98.69 390 VAL A C 1
ATOM 3007 O O . VAL A 1 390 ? 17.078 -29.094 -8.047 1 98.69 390 VAL A O 1
ATOM 3010 N N . MET A 1 391 ? 15.047 -28.797 -7.23 1 98.81 391 MET A N 1
ATOM 3011 C CA . MET A 1 391 ? 15.461 -27.812 -6.238 1 98.81 391 MET A CA 1
ATOM 3012 C C . MET A 1 391 ? 16.484 -28.406 -5.273 1 98.81 391 MET A C 1
ATOM 3014 O O . MET A 1 391 ? 17.453 -27.75 -4.906 1 98.81 391 MET A O 1
ATOM 3018 N N . MET A 1 392 ? 16.297 -29.688 -4.871 1 98.75 392 MET A N 1
ATOM 3019 C CA . MET A 1 392 ? 17.25 -30.359 -4.004 1 98.75 392 MET A CA 1
ATOM 3020 C C . MET A 1 392 ? 18.609 -30.5 -4.691 1 98.75 392 MET A C 1
ATOM 3022 O O . MET A 1 392 ? 19.656 -30.391 -4.047 1 98.75 392 MET A O 1
ATOM 3026 N N . GLU A 1 393 ? 18.562 -30.766 -5.953 1 98.81 393 GLU A N 1
ATOM 3027 C CA . GLU A 1 393 ? 19.812 -30.875 -6.699 1 98.81 393 GLU A CA 1
ATOM 3028 C C . GLU A 1 393 ? 20.469 -29.516 -6.875 1 98.81 393 GLU A C 1
ATOM 3030 O O . GLU A 1 393 ? 21.703 -29.406 -6.844 1 98.81 393 GLU A O 1
ATOM 3035 N N . ILE A 1 394 ? 19.703 -28.438 -7.105 1 98.81 394 ILE A N 1
ATOM 3036 C CA . ILE A 1 394 ? 20.25 -27.094 -7.211 1 98.81 394 ILE A CA 1
ATOM 3037 C C . ILE A 1 394 ? 21.016 -26.734 -5.941 1 98.81 394 ILE A C 1
ATOM 3039 O O . ILE A 1 394 ? 22.156 -26.281 -6.004 1 98.81 394 ILE A O 1
ATOM 3043 N N . SER A 1 395 ? 20.391 -26.938 -4.742 1 98.69 395 SER A N 1
ATOM 3044 C CA . SER A 1 395 ? 21.062 -26.609 -3.484 1 98.69 395 SER A CA 1
ATOM 3045 C C . SER A 1 395 ? 22.328 -27.438 -3.295 1 98.69 395 SER A C 1
ATOM 3047 O O . SER A 1 395 ? 23.344 -26.922 -2.854 1 98.69 395 SER A O 1
ATOM 3049 N N . ARG A 1 396 ? 22.312 -28.719 -3.709 1 98.56 396 ARG A N 1
ATOM 3050 C CA . ARG A 1 396 ? 23.484 -29.562 -3.602 1 98.56 396 ARG A CA 1
ATOM 3051 C C . ARG A 1 396 ? 24.609 -29.047 -4.492 1 98.56 396 ARG A C 1
ATOM 3053 O O . ARG A 1 396 ? 25.766 -28.969 -4.062 1 98.56 396 ARG A O 1
ATOM 3060 N N . VAL A 1 397 ? 24.266 -28.766 -5.703 1 98.25 397 VAL A N 1
ATOM 3061 C CA . VAL A 1 397 ? 25.234 -28.312 -6.691 1 98.25 397 VAL A CA 1
ATOM 3062 C C . VAL A 1 397 ? 25.891 -27.016 -6.215 1 98.25 397 VAL A C 1
ATOM 3064 O O . VAL A 1 397 ? 27.094 -26.844 -6.328 1 98.25 397 VAL A O 1
ATOM 3067 N N . LEU A 1 398 ? 25.094 -26.094 -5.703 1 97.69 398 LEU A N 1
ATOM 3068 C CA . LEU A 1 398 ? 25.625 -24.812 -5.258 1 97.69 398 LEU A CA 1
ATOM 3069 C C . LEU A 1 398 ? 26.516 -24.984 -4.027 1 97.69 398 LEU A C 1
ATOM 3071 O O . LEU A 1 398 ? 27.516 -24.297 -3.883 1 97.69 398 LEU A O 1
ATOM 3075 N N . MET A 1 399 ? 26.109 -25.906 -3.119 1 97.12 399 MET A N 1
ATOM 3076 C CA . MET A 1 399 ? 26.969 -26.203 -1.972 1 97.12 399 MET A CA 1
ATOM 3077 C C . MET A 1 399 ? 28.281 -26.828 -2.422 1 97.12 399 MET A C 1
ATOM 3079 O O . MET A 1 399 ? 29.344 -26.5 -1.888 1 97.12 399 MET A O 1
ATOM 3083 N N . ALA A 1 400 ? 28.25 -27.688 -3.398 1 96.69 400 ALA A N 1
ATOM 3084 C CA . ALA A 1 400 ? 29.469 -28.25 -3.969 1 96.69 400 ALA A CA 1
ATOM 3085 C C . ALA A 1 400 ? 30.328 -27.172 -4.605 1 96.69 400 ALA A C 1
ATOM 3087 O O . ALA A 1 400 ? 31.562 -27.203 -4.496 1 96.69 400 ALA A O 1
ATOM 3088 N N . TYR A 1 401 ? 29.641 -26.328 -5.289 1 95.31 401 TYR A N 1
ATOM 3089 C CA . TYR A 1 401 ? 30.344 -25.219 -5.922 1 95.31 401 TYR A CA 1
ATOM 3090 C C . TYR A 1 401 ? 31.125 -24.406 -4.891 1 95.31 401 TYR A C 1
ATOM 3092 O O . TYR A 1 401 ? 32.281 -24.062 -5.105 1 95.31 401 TYR A O 1
ATOM 3100 N N . ILE A 1 402 ? 30.562 -24.109 -3.799 1 94.25 402 ILE A N 1
ATOM 3101 C CA . ILE A 1 402 ? 31.203 -23.391 -2.707 1 94.25 402 ILE A CA 1
ATOM 3102 C C . ILE A 1 402 ? 32.375 -24.219 -2.156 1 94.25 402 ILE A C 1
ATOM 3104 O O . ILE A 1 402 ? 33.469 -23.719 -2.053 1 94.25 402 ILE A O 1
ATOM 3108 N N . ASN A 1 403 ? 32.125 -25.422 -1.837 1 93.88 403 ASN A N 1
ATOM 3109 C CA . ASN A 1 403 ? 33.094 -26.266 -1.138 1 93.88 403 ASN A CA 1
ATOM 3110 C C . ASN A 1 403 ? 34.312 -26.562 -2.008 1 93.88 403 ASN A C 1
ATOM 3112 O O . ASN A 1 403 ? 35.438 -26.672 -1.505 1 93.88 403 ASN A O 1
ATOM 3116 N N . GLU A 1 404 ? 34.125 -26.625 -3.254 1 93.44 404 GLU A N 1
ATOM 3117 C CA . GLU A 1 404 ? 35.188 -27.109 -4.117 1 93.44 404 GLU A CA 1
ATOM 3118 C C . GLU A 1 404 ? 35.938 -25.938 -4.777 1 93.44 404 GLU A C 1
ATOM 3120 O O . GLU A 1 404 ? 37.094 -26.062 -5.105 1 93.44 404 GLU A O 1
ATOM 3125 N N . THR A 1 405 ? 35.219 -24.875 -4.977 1 91.88 405 THR A N 1
ATOM 3126 C CA . THR A 1 405 ? 35.844 -23.797 -5.727 1 91.88 405 THR A CA 1
ATOM 3127 C C . THR A 1 405 ? 36.094 -22.594 -4.828 1 91.88 405 THR A C 1
ATOM 3129 O O . THR A 1 405 ? 36.844 -21.672 -5.203 1 91.88 405 THR A O 1
ATOM 3132 N N . GLY A 1 406 ? 35.469 -22.516 -3.715 1 90.62 406 GLY A N 1
ATOM 3133 C CA . GLY A 1 406 ? 35.562 -21.344 -2.852 1 90.62 406 GLY A CA 1
ATOM 3134 C C . GLY A 1 406 ? 34.656 -20.203 -3.285 1 90.62 406 GLY A C 1
ATOM 3135 O O . GLY A 1 406 ? 34.844 -19.062 -2.846 1 90.62 406 GLY A O 1
ATOM 3136 N N . TRP A 1 407 ? 33.719 -20.531 -4.156 1 90.75 407 TRP A N 1
ATOM 3137 C CA . TRP A 1 407 ? 32.75 -19.531 -4.578 1 90.75 407 TRP A CA 1
ATOM 3138 C C . TRP A 1 407 ? 32.094 -18.891 -3.371 1 90.75 407 TRP A C 1
ATOM 3140 O O . TRP A 1 407 ? 31.719 -19.578 -2.414 1 90.75 407 TRP A O 1
ATOM 3150 N N . SER A 1 408 ? 32 -17.547 -3.434 1 88.56 408 SER A N 1
ATOM 3151 C CA . SER A 1 408 ? 31.391 -16.766 -2.359 1 88.56 408 SER A CA 1
ATOM 3152 C C . SER A 1 408 ? 30.297 -15.859 -2.891 1 88.56 408 SER A C 1
ATOM 3154 O O . SER A 1 408 ? 30.562 -14.75 -3.354 1 88.56 408 SER A O 1
ATOM 3156 N N . PRO A 1 409 ? 29.047 -16.281 -2.729 1 92.5 409 PRO A N 1
ATOM 3157 C CA . PRO A 1 409 ? 27.953 -15.422 -3.217 1 92.5 409 PRO A CA 1
ATOM 3158 C C . PRO A 1 409 ? 27.906 -14.07 -2.504 1 92.5 409 PRO A C 1
ATOM 3160 O O . PRO A 1 409 ? 28.141 -13.992 -1.296 1 92.5 409 PRO A O 1
ATOM 3163 N N . ARG A 1 410 ? 27.578 -13.031 -3.244 1 91.75 410 ARG A N 1
ATOM 3164 C CA . ARG A 1 410 ? 27.453 -11.672 -2.723 1 91.75 410 ARG A CA 1
ATOM 3165 C C . ARG A 1 410 ? 26.125 -11.484 -1.994 1 91.75 410 ARG A C 1
ATOM 3167 O O . ARG A 1 410 ? 26 -10.594 -1.154 1 91.75 410 ARG A O 1
ATOM 3174 N N . ARG A 1 411 ? 25.203 -12.312 -2.299 1 94.31 411 ARG A N 1
ATOM 3175 C CA . ARG A 1 411 ? 23.859 -12.289 -1.729 1 94.31 411 ARG A CA 1
ATOM 3176 C C . ARG A 1 411 ? 23.469 -13.664 -1.208 1 94.31 411 ARG A C 1
ATOM 3178 O O . ARG A 1 411 ? 23.844 -14.688 -1.775 1 94.31 411 ARG A O 1
ATOM 3185 N N . SER A 1 412 ? 22.656 -13.633 -0.153 1 94.69 412 SER A N 1
ATOM 3186 C CA . SER A 1 412 ? 22.203 -14.914 0.384 1 94.69 412 SER A CA 1
ATOM 3187 C C . SER A 1 412 ? 21.188 -15.562 -0.538 1 94.69 412 SER A C 1
ATOM 3189 O O . SER A 1 412 ? 20.375 -14.875 -1.158 1 94.69 412 SER A O 1
ATOM 3191 N N . ILE A 1 413 ? 21.281 -16.844 -0.611 1 97.44 413 ILE A N 1
ATOM 3192 C CA . ILE A 1 413 ? 20.297 -17.625 -1.34 1 97.44 413 ILE A CA 1
ATOM 3193 C C . ILE A 1 413 ? 19.328 -18.281 -0.355 1 97.44 413 ILE A C 1
ATOM 3195 O O . ILE A 1 413 ? 19.75 -18.969 0.568 1 97.44 413 ILE A O 1
ATOM 3199 N N . VAL A 1 414 ? 18.078 -18 -0.498 1 98.12 414 VAL A N 1
ATOM 3200 C CA . VAL A 1 414 ? 17.047 -18.562 0.387 1 98.12 414 VAL A CA 1
ATOM 3201 C C . VAL A 1 414 ? 16.219 -19.594 -0.369 1 98.12 414 VAL A C 1
ATOM 3203 O O . VAL A 1 414 ? 15.539 -19.266 -1.336 1 98.12 414 VAL A O 1
ATOM 3206 N N . PHE A 1 415 ? 16.328 -20.844 0.067 1 98.75 415 PHE A N 1
ATOM 3207 C CA . PHE A 1 415 ? 15.523 -21.922 -0.501 1 98.75 415 PHE A CA 1
ATOM 3208 C C . PHE A 1 415 ? 14.227 -22.094 0.271 1 98.75 415 PHE A C 1
ATOM 3210 O O . PHE A 1 415 ? 14.227 -22.109 1.504 1 98.75 415 PHE A O 1
ATOM 3217 N N . CYS A 1 416 ? 13.164 -22.188 -0.487 1 98.81 416 CYS A N 1
ATOM 3218 C CA . CYS A 1 416 ? 11.836 -22.266 0.119 1 98.81 416 CYS A CA 1
ATOM 3219 C C . CYS A 1 416 ? 11.047 -23.453 -0.42 1 98.81 416 CYS A C 1
ATOM 3221 O O . CYS A 1 416 ? 10.742 -23.5 -1.612 1 98.81 416 CYS A O 1
ATOM 3223 N N . SER A 1 417 ? 10.719 -24.375 0.423 1 98.88 417 SER A N 1
ATOM 3224 C CA . SER A 1 417 ? 9.781 -25.453 0.127 1 98.88 417 SER A CA 1
ATOM 3225 C C . SER A 1 417 ? 8.391 -25.156 0.667 1 98.88 417 SER A C 1
ATOM 3227 O O . SER A 1 417 ? 8.164 -25.219 1.876 1 98.88 417 SER A O 1
ATOM 3229 N N . TRP A 1 418 ? 7.5 -24.859 -0.232 1 98.81 418 TRP A N 1
ATOM 3230 C CA . TRP A 1 418 ? 6.172 -24.391 0.149 1 98.81 418 TRP A CA 1
ATOM 3231 C C . TRP A 1 418 ? 5.223 -25.562 0.366 1 98.81 418 TRP A C 1
ATOM 3233 O O . TRP A 1 418 ? 5.379 -26.609 -0.25 1 98.81 418 TRP A O 1
ATOM 3243 N N . ASP A 1 419 ? 4.238 -25.328 1.225 1 98.75 419 ASP A N 1
ATOM 3244 C CA . ASP A 1 419 ? 3.146 -26.281 1.453 1 98.75 419 ASP A CA 1
ATOM 3245 C C . ASP A 1 419 ? 1.815 -25.703 0.978 1 98.75 419 ASP A C 1
ATOM 3247 O O . ASP A 1 419 ? 1.667 -24.484 0.867 1 98.75 419 ASP A O 1
ATOM 3251 N N . ALA A 1 420 ? 0.902 -26.562 0.503 1 98.75 420 ALA A N 1
ATOM 3252 C CA . ALA A 1 420 ? -0.493 -26.281 0.177 1 98.75 420 ALA A CA 1
ATOM 3253 C C . ALA A 1 420 ? -0.597 -25.312 -1 1 98.75 420 ALA A C 1
ATOM 3255 O O . ALA A 1 420 ? -1.469 -24.438 -1.021 1 98.75 420 ALA A O 1
ATOM 3256 N N . GLU A 1 421 ? 0.323 -25.312 -1.9 1 98.62 421 GLU A N 1
ATOM 3257 C CA . GLU A 1 421 ? 0.16 -24.562 -3.145 1 98.62 421 GLU A CA 1
ATOM 3258 C C . GLU A 1 421 ? -1.09 -25.016 -3.896 1 98.62 421 GLU A C 1
ATOM 3260 O O . GLU A 1 421 ? -1.821 -24.188 -4.445 1 98.62 421 GLU A O 1
ATOM 3265 N N . GLU A 1 422 ? -1.342 -26.281 -3.902 1 98.12 422 GLU A N 1
ATOM 3266 C CA . GLU A 1 422 ? -2.42 -26.891 -4.68 1 98.12 422 GLU A CA 1
ATOM 3267 C C . GLU A 1 422 ? -3.783 -26.375 -4.215 1 98.12 422 GLU A C 1
ATOM 3269 O O . GLU A 1 422 ? -4.758 -26.422 -4.969 1 98.12 422 GLU A O 1
ATOM 3274 N N . PHE A 1 423 ? -3.857 -25.953 -3.01 1 98.31 423 PHE A N 1
ATOM 3275 C CA . PHE A 1 423 ? -5.133 -25.5 -2.459 1 98.31 423 PHE A CA 1
ATOM 3276 C C . PHE A 1 423 ? -5.359 -24.031 -2.734 1 98.31 423 PHE A C 1
ATOM 3278 O O . PHE A 1 423 ? -6.43 -23.484 -2.449 1 98.31 423 PHE A O 1
ATOM 3285 N N . GLY A 1 424 ? -4.395 -23.375 -3.256 1 97.31 424 GLY A N 1
ATOM 3286 C CA . GLY A 1 424 ? -4.551 -21.953 -3.521 1 97.31 424 GLY A CA 1
ATOM 3287 C C . GLY A 1 424 ? -3.328 -21.141 -3.145 1 97.31 424 GLY A C 1
ATOM 3288 O O . GLY A 1 424 ? -3.453 -20.047 -2.584 1 97.31 424 GLY A O 1
ATOM 3289 N N . LEU A 1 425 ? -2.154 -21.656 -3.355 1 98.25 425 LEU A N 1
ATOM 3290 C CA . LEU A 1 425 ? -0.877 -21 -3.107 1 98.25 425 LEU A CA 1
ATOM 3291 C C . LEU A 1 425 ? -0.762 -20.562 -1.648 1 98.25 425 LEU A C 1
ATOM 3293 O O . LEU A 1 425 ? -0.318 -19.453 -1.357 1 98.25 425 LEU A O 1
ATOM 3297 N N . ILE A 1 426 ? -1.134 -21.328 -0.744 1 98.75 426 ILE A N 1
ATOM 3298 C CA . ILE A 1 426 ? -1.358 -20.906 0.632 1 98.75 426 ILE A CA 1
ATOM 3299 C C . ILE A 1 426 ? -0.019 -20.703 1.336 1 98.75 426 ILE A C 1
ATOM 3301 O O . ILE A 1 426 ? 0.245 -19.641 1.888 1 98.75 426 ILE A O 1
ATOM 3305 N N . GLY A 1 427 ? 0.888 -21.688 1.263 1 98.69 427 GLY A N 1
ATOM 3306 C CA . GLY A 1 427 ? 2.135 -21.609 2.008 1 98.69 427 GLY A CA 1
ATOM 3307 C C . GLY A 1 427 ? 2.973 -20.391 1.654 1 98.69 427 GLY A C 1
ATOM 3308 O O . GLY A 1 427 ? 3.424 -19.672 2.541 1 98.69 427 GLY A O 1
ATOM 3309 N N . SER A 1 428 ? 3.234 -20.188 0.363 1 98.75 428 SER A N 1
ATOM 3310 C CA . SER A 1 428 ? 4.043 -19.062 -0.081 1 98.75 428 SER A CA 1
ATOM 3311 C C . SER A 1 428 ? 3.357 -17.734 0.236 1 98.75 428 SER A C 1
ATOM 3313 O O . SER A 1 428 ? 4.012 -16.781 0.648 1 98.75 428 SER A O 1
ATOM 3315 N N . THR A 1 429 ? 2.008 -17.656 0.066 1 98.62 429 THR A N 1
ATOM 3316 C CA . THR A 1 429 ? 1.263 -16.438 0.334 1 98.62 429 THR A CA 1
ATOM 3317 C C . THR A 1 429 ? 1.341 -16.078 1.813 1 98.62 429 THR A C 1
ATOM 3319 O O . THR A 1 429 ? 1.611 -14.922 2.158 1 98.62 429 THR A O 1
ATOM 3322 N N . GLU A 1 430 ? 1.147 -17.078 2.705 1 98.62 430 GLU A N 1
ATOM 3323 C CA . GLU A 1 430 ? 1.229 -16.812 4.141 1 98.62 430 GLU A CA 1
ATOM 3324 C C . GLU A 1 430 ? 2.611 -16.297 4.527 1 98.62 430 GLU A C 1
ATOM 3326 O O . GLU A 1 430 ? 2.727 -15.359 5.324 1 98.62 430 GLU A O 1
ATOM 3331 N N . TRP A 1 431 ? 3.625 -16.891 3.969 1 98.69 431 TRP A N 1
ATOM 3332 C CA . TRP A 1 431 ? 4.992 -16.516 4.312 1 98.69 431 TRP A CA 1
ATOM 3333 C C . TRP A 1 431 ? 5.32 -15.109 3.816 1 98.69 431 TRP A C 1
ATOM 3335 O O . TRP A 1 431 ? 5.93 -14.32 4.535 1 98.69 431 TRP A O 1
ATOM 3345 N N . THR A 1 432 ? 4.906 -14.789 2.613 1 98.25 432 THR A N 1
ATOM 3346 C CA . THR A 1 432 ? 5.188 -13.461 2.068 1 98.25 432 THR A CA 1
ATOM 3347 C C . THR A 1 432 ? 4.387 -12.398 2.807 1 98.25 432 THR A C 1
ATOM 3349 O O . THR A 1 432 ? 4.844 -11.258 2.953 1 98.25 432 THR A O 1
ATOM 3352 N N . GLN A 1 433 ? 3.174 -12.742 3.293 1 97.94 433 GLN A N 1
ATOM 3353 C CA . GLN A 1 433 ? 2.4 -11.82 4.113 1 97.94 433 GLN A CA 1
ATOM 3354 C C . GLN A 1 433 ? 3.061 -11.602 5.473 1 97.94 433 GLN A C 1
ATOM 3356 O O . GLN A 1 433 ? 3.104 -10.477 5.973 1 97.94 433 GLN A O 1
ATOM 3361 N N . GLN A 1 434 ? 3.592 -12.641 6 1 97.75 434 GLN A N 1
ATOM 3362 C CA . GLN A 1 434 ? 4.203 -12.555 7.324 1 97.75 434 GLN A CA 1
ATOM 3363 C C . GLN A 1 434 ? 5.488 -11.734 7.281 1 97.75 434 GLN A C 1
ATOM 3365 O O . GLN A 1 434 ? 5.781 -10.984 8.219 1 97.75 434 GLN A O 1
ATOM 3370 N N . PHE A 1 435 ? 6.246 -11.859 6.211 1 97.62 435 PHE A N 1
ATOM 3371 C CA . PHE A 1 435 ? 7.555 -11.219 6.125 1 97.62 435 PHE A CA 1
ATOM 3372 C C . PHE A 1 435 ? 7.598 -10.219 4.977 1 97.62 435 PHE A C 1
ATOM 3374 O O . PHE A 1 435 ? 8.633 -10.062 4.324 1 97.62 435 PHE A O 1
ATOM 3381 N N . SER A 1 436 ? 6.469 -9.594 4.684 1 96.88 436 SER A N 1
ATOM 3382 C CA . SER A 1 436 ? 6.309 -8.703 3.537 1 96.88 436 SER A CA 1
ATOM 3383 C C . SER A 1 436 ? 7.312 -7.559 3.584 1 96.88 436 SER A C 1
ATOM 3385 O O . SER A 1 436 ? 7.863 -7.164 2.555 1 96.88 436 SER A O 1
ATOM 3387 N N . LYS A 1 437 ? 7.637 -7.004 4.773 1 95.44 437 LYS A N 1
ATOM 3388 C CA . LYS A 1 437 ? 8.508 -5.836 4.895 1 95.44 437 LYS A CA 1
ATOM 3389 C C . LYS A 1 437 ? 9.938 -6.176 4.477 1 95.44 437 LYS A C 1
ATOM 3391 O O . LYS A 1 437 ? 10.531 -5.48 3.645 1 95.44 437 LYS A O 1
ATOM 3396 N N . GLN A 1 438 ? 10.453 -7.273 4.938 1 94.44 438 GLN A N 1
ATOM 3397 C CA . GLN A 1 438 ? 11.812 -7.711 4.621 1 94.44 438 GLN A CA 1
ATOM 3398 C C . GLN A 1 438 ? 11.938 -8.094 3.15 1 94.44 438 GLN A C 1
ATOM 3400 O O . GLN A 1 438 ? 12.906 -7.711 2.488 1 94.44 438 GLN A O 1
ATOM 3405 N N . LEU A 1 439 ? 10.953 -8.82 2.738 1 97.19 439 LEU A N 1
ATOM 3406 C CA . LEU A 1 439 ? 11.039 -9.352 1.383 1 97.19 439 LEU A CA 1
ATOM 3407 C C . LEU A 1 439 ? 10.922 -8.234 0.352 1 97.19 439 LEU A C 1
ATOM 3409 O O . LEU A 1 439 ? 11.664 -8.219 -0.636 1 97.19 439 LEU A O 1
ATOM 3413 N N . SER A 1 440 ? 10.039 -7.332 0.555 1 95.12 440 SER A N 1
ATOM 3414 C CA . SER A 1 440 ? 9.906 -6.203 -0.362 1 95.12 440 SER A CA 1
ATOM 3415 C C . SER A 1 440 ? 11.18 -5.367 -0.398 1 95.12 440 SER A C 1
ATOM 3417 O O . SER A 1 440 ? 11.57 -4.859 -1.453 1 95.12 440 SER A O 1
ATOM 3419 N N . ASP A 1 441 ? 11.805 -5.266 0.703 1 93.69 441 ASP A N 1
ATOM 3420 C CA . ASP A 1 441 ? 12.969 -4.402 0.835 1 93.69 441 ASP A CA 1
ATOM 3421 C C . ASP A 1 441 ? 14.234 -5.105 0.348 1 93.69 441 ASP A C 1
ATOM 3423 O O . ASP A 1 441 ? 15.164 -4.461 -0.136 1 93.69 441 ASP A O 1
ATOM 3427 N N . ARG A 1 442 ? 14.25 -6.48 0.414 1 95 442 ARG A N 1
ATOM 3428 C CA . ARG A 1 442 ? 15.57 -7.113 0.354 1 95 442 ARG A CA 1
ATOM 3429 C C . ARG A 1 442 ? 15.617 -8.172 -0.741 1 95 442 ARG A C 1
ATOM 3431 O O . ARG A 1 442 ? 16.703 -8.555 -1.192 1 95 442 ARG A O 1
ATOM 3438 N N . ALA A 1 443 ? 14.539 -8.727 -1.154 1 97.56 443 ALA A N 1
ATOM 3439 C CA . ALA A 1 443 ? 14.578 -9.758 -2.186 1 97.56 443 ALA A CA 1
ATOM 3440 C C . ALA A 1 443 ? 14.844 -9.156 -3.561 1 97.56 443 ALA A C 1
ATOM 3442 O O . ALA A 1 443 ? 14.203 -8.172 -3.949 1 97.56 443 ALA A O 1
ATOM 3443 N N . VAL A 1 444 ? 15.828 -9.75 -4.297 1 97.56 444 VAL A N 1
ATOM 3444 C CA . VAL A 1 444 ? 16.203 -9.148 -5.57 1 97.56 444 VAL A CA 1
ATOM 3445 C C . VAL A 1 444 ? 15.602 -9.938 -6.723 1 97.56 444 VAL A C 1
ATOM 3447 O O . VAL A 1 444 ? 15.453 -9.422 -7.832 1 97.56 444 VAL A O 1
ATOM 3450 N N . ALA A 1 445 ? 15.266 -11.211 -6.461 1 98.69 445 ALA A N 1
ATOM 3451 C CA . ALA A 1 445 ? 14.625 -12.062 -7.457 1 98.69 445 ALA A CA 1
ATOM 3452 C C . ALA A 1 445 ? 14.008 -13.297 -6.809 1 98.69 445 ALA A C 1
ATOM 3454 O O . ALA A 1 445 ? 14.469 -13.75 -5.762 1 98.69 445 ALA A O 1
ATOM 3455 N N . TYR A 1 446 ? 12.969 -13.758 -7.379 1 98.75 446 TYR A N 1
ATOM 3456 C CA . TYR A 1 446 ? 12.352 -15.016 -6.996 1 98.75 446 TYR A CA 1
ATOM 3457 C C . TYR A 1 446 ? 12.328 -15.992 -8.164 1 98.75 446 TYR A C 1
ATOM 3459 O O . TYR A 1 446 ? 11.758 -15.695 -9.219 1 98.75 446 TYR A O 1
ATOM 3467 N N . LEU A 1 447 ? 12.961 -17.078 -8.016 1 98.81 447 LEU A N 1
ATOM 3468 C CA . LEU A 1 447 ? 12.93 -18.156 -9 1 98.81 447 LEU A CA 1
ATOM 3469 C C . LEU A 1 447 ? 11.977 -19.266 -8.562 1 98.81 447 LEU A C 1
ATOM 3471 O O . LEU A 1 447 ? 12.227 -19.953 -7.566 1 98.81 447 LEU A O 1
ATOM 3475 N N . ASN A 1 448 ? 10.961 -19.422 -9.297 1 98.69 448 ASN A N 1
ATOM 3476 C CA . ASN A 1 448 ? 9.953 -20.453 -9.07 1 98.69 448 ASN A CA 1
ATOM 3477 C C . ASN A 1 448 ? 10.188 -21.672 -9.961 1 98.69 448 ASN A C 1
ATOM 3479 O O . ASN A 1 448 ? 10.398 -21.531 -11.164 1 98.69 448 ASN A O 1
ATOM 3483 N N . ILE A 1 449 ? 10.188 -22.812 -9.375 1 97.88 449 ILE A N 1
ATOM 3484 C CA . ILE A 1 449 ? 10.156 -24.078 -10.117 1 97.88 449 ILE A CA 1
ATOM 3485 C C . ILE A 1 449 ? 8.914 -24.875 -9.734 1 97.88 449 ILE A C 1
ATOM 3487 O O . ILE A 1 449 ? 9 -25.812 -8.922 1 97.88 449 ILE A O 1
ATOM 3491 N N . ASP A 1 450 ? 7.898 -24.562 -10.305 1 96.81 450 ASP A N 1
ATOM 3492 C CA . ASP A 1 450 ? 6.652 -25.266 -10.023 1 96.81 450 ASP A CA 1
ATOM 3493 C C . ASP A 1 450 ? 6.75 -26.734 -10.414 1 96.81 450 ASP A C 1
ATOM 3495 O O . ASP A 1 450 ? 6.895 -27.609 -9.547 1 96.81 450 ASP A O 1
ATOM 3499 N N . GLN A 1 451 ? 6.762 -26.969 -11.742 1 96.5 451 GLN A N 1
ATOM 3500 C CA . GLN A 1 451 ? 7.188 -28.203 -12.406 1 96.5 451 GLN A CA 1
ATOM 3501 C C . GLN A 1 451 ? 8.484 -27.984 -13.18 1 96.5 451 GLN A C 1
ATOM 3503 O O . GLN A 1 451 ? 8.602 -27.031 -13.953 1 96.5 451 GLN A O 1
ATOM 3508 N N . ALA A 1 452 ? 9.398 -28.859 -12.922 1 97.19 452 ALA A N 1
ATOM 3509 C CA . ALA A 1 452 ? 10.648 -28.734 -13.664 1 97.19 452 ALA A CA 1
ATOM 3510 C C . ALA A 1 452 ? 10.5 -29.266 -15.086 1 97.19 452 ALA A C 1
ATOM 3512 O O . ALA A 1 452 ? 11.312 -28.953 -15.961 1 97.19 452 ALA A O 1
ATOM 3513 N N . PHE A 1 453 ? 9.445 -30.047 -15.148 1 94.25 453 PHE A N 1
ATOM 3514 C CA . PHE A 1 453 ? 9.305 -30.812 -16.375 1 94.25 453 PHE A CA 1
ATOM 3515 C C . PHE A 1 453 ? 7.852 -31.25 -16.578 1 94.25 453 PHE A C 1
ATOM 3517 O O . PHE A 1 453 ? 7.223 -31.781 -15.672 1 94.25 453 PHE A O 1
ATOM 3524 N N . ASN A 1 454 ? 7.324 -30.953 -17.828 1 93.88 454 ASN A N 1
ATOM 3525 C CA . ASN A 1 454 ? 6.055 -31.578 -18.172 1 93.88 454 ASN A CA 1
ATOM 3526 C C . ASN A 1 454 ? 6.008 -31.953 -19.656 1 93.88 454 ASN A C 1
ATOM 3528 O O . ASN A 1 454 ? 4.938 -32 -20.25 1 93.88 454 ASN A O 1
ATOM 3532 N N . GLY A 1 455 ? 7.164 -32.156 -20.234 1 94.19 455 GLY A N 1
ATOM 3533 C CA . GLY A 1 455 ? 7.387 -32.531 -21.609 1 94.19 455 GLY A CA 1
ATOM 3534 C C . GLY A 1 455 ? 8.82 -32.312 -22.062 1 94.19 455 GLY A C 1
ATOM 3535 O O . GLY A 1 455 ? 9.594 -31.641 -21.391 1 94.19 455 GLY A O 1
ATOM 3536 N N . ASN A 1 456 ? 9.195 -32.875 -23.203 1 94.62 456 ASN A N 1
ATOM 3537 C CA . ASN A 1 456 ? 10.594 -32.844 -23.609 1 94.62 456 ASN A CA 1
ATOM 3538 C C . ASN A 1 456 ? 10.773 -32.156 -24.969 1 94.62 456 ASN A C 1
ATOM 3540 O O . ASN A 1 456 ? 11.781 -32.375 -25.641 1 94.62 456 ASN A O 1
ATOM 3544 N N . TYR A 1 457 ? 9.781 -31.359 -25.344 1 95.75 457 TYR A N 1
ATOM 3545 C CA . TYR A 1 457 ? 9.805 -30.766 -26.672 1 95.75 457 TYR A CA 1
ATOM 3546 C C . TYR A 1 457 ? 10.641 -29.484 -26.672 1 95.75 457 TYR A C 1
ATOM 3548 O O . TYR A 1 457 ? 11.453 -29.266 -27.578 1 95.75 457 TYR A O 1
ATOM 3556 N N . THR A 1 458 ? 10.461 -28.656 -25.719 1 97.56 458 THR A N 1
ATOM 3557 C CA . THR A 1 458 ? 11.172 -27.391 -25.672 1 97.56 458 THR A CA 1
ATOM 3558 C C . THR A 1 458 ? 11.258 -26.859 -24.234 1 97.56 458 THR A C 1
ATOM 3560 O O . THR A 1 458 ? 10.492 -27.297 -23.359 1 97.56 458 THR A O 1
ATOM 3563 N N . PHE A 1 459 ? 12.266 -25.984 -24.031 1 97.88 459 PHE A N 1
ATOM 3564 C CA . PHE A 1 459 ? 12.328 -25.172 -22.828 1 97.88 459 PHE A CA 1
ATOM 3565 C C . PHE A 1 459 ? 11.266 -24.078 -22.859 1 97.88 459 PHE A C 1
ATOM 3567 O O . PHE A 1 459 ? 10.844 -23.656 -23.938 1 97.88 459 PHE A O 1
ATOM 3574 N N . ARG A 1 460 ? 10.773 -23.703 -21.734 1 97 460 ARG A N 1
ATOM 3575 C CA . ARG A 1 460 ? 9.812 -22.609 -21.578 1 97 460 ARG A CA 1
ATOM 3576 C C . ARG A 1 460 ? 10.102 -21.797 -20.328 1 97 460 ARG A C 1
ATOM 3578 O O . ARG A 1 460 ? 10.461 -22.359 -19.281 1 97 460 ARG A O 1
ATOM 3585 N N . ALA A 1 461 ? 9.914 -20.516 -20.453 1 97.5 461 ALA A N 1
ATOM 3586 C CA . ALA A 1 461 ? 10.039 -19.625 -19.297 1 97.5 461 ALA A CA 1
ATOM 3587 C C . ALA A 1 461 ? 8.938 -18.578 -19.281 1 97.5 461 ALA A C 1
ATOM 3589 O O . ALA A 1 461 ? 8.445 -18.172 -20.344 1 97.5 461 ALA A O 1
ATOM 3590 N N . GLN A 1 462 ? 8.484 -18.203 -18.141 1 96.69 462 GLN A N 1
ATOM 3591 C CA . GLN A 1 462 ? 7.73 -17 -17.844 1 96.69 462 GLN A CA 1
ATOM 3592 C C . GLN A 1 462 ? 8.477 -16.109 -16.844 1 96.69 462 GLN A C 1
ATOM 3594 O O . GLN A 1 462 ? 9.133 -16.625 -15.938 1 96.69 462 GLN A O 1
ATOM 3599 N N . ALA A 1 463 ? 8.43 -14.812 -17.094 1 97.81 463 ALA A N 1
ATOM 3600 C CA . ALA A 1 463 ? 9.258 -13.992 -16.219 1 97.81 463 ALA A CA 1
ATOM 3601 C C . ALA A 1 463 ? 8.844 -12.523 -16.281 1 97.81 463 ALA A C 1
ATOM 3603 O O . ALA A 1 463 ? 8.195 -12.102 -17.234 1 97.81 463 ALA A O 1
ATOM 3604 N N . SER A 1 464 ? 9.227 -11.82 -15.195 1 97.5 464 SER A N 1
ATOM 3605 C CA . SER A 1 464 ? 9.312 -10.367 -15.305 1 97.5 464 SER A CA 1
ATOM 3606 C C . SER A 1 464 ? 10.195 -9.953 -16.469 1 97.5 464 SER A C 1
ATOM 3608 O O . SER A 1 464 ? 11.234 -10.57 -16.719 1 97.5 464 SER A O 1
ATOM 3610 N N . PRO A 1 465 ? 9.828 -8.812 -17.109 1 97 465 PRO A N 1
ATOM 3611 C CA . PRO A 1 465 ? 10.695 -8.312 -18.188 1 97 465 PRO A CA 1
ATOM 3612 C C . PRO A 1 465 ? 12.125 -8.047 -17.703 1 97 465 PRO A C 1
ATOM 3614 O O . PRO A 1 465 ? 13.07 -8.141 -18.484 1 97 465 PRO A O 1
ATOM 3617 N N . LEU A 1 466 ? 12.312 -7.832 -16.484 1 98.12 466 LEU A N 1
ATOM 3618 C CA . LEU A 1 466 ? 13.617 -7.504 -15.914 1 98.12 466 LEU A CA 1
ATOM 3619 C C . LEU A 1 466 ? 14.547 -8.711 -15.945 1 98.12 466 LEU A C 1
ATOM 3621 O O . LEU A 1 466 ? 15.758 -8.57 -15.805 1 98.12 466 LEU A O 1
ATOM 3625 N N . LEU A 1 467 ? 14 -9.922 -16.094 1 98.38 467 LEU A N 1
ATOM 3626 C CA . LEU A 1 467 ? 14.828 -11.117 -15.945 1 98.38 467 LEU A CA 1
ATOM 3627 C C . LEU A 1 467 ? 15.008 -11.828 -17.281 1 98.38 467 LEU A C 1
ATOM 3629 O O . LEU A 1 467 ? 15.453 -12.977 -17.328 1 98.38 467 LEU A O 1
ATOM 3633 N N . ARG A 1 468 ? 14.703 -11.203 -18.375 1 97.25 468 ARG A N 1
ATOM 3634 C CA . ARG A 1 468 ? 14.727 -11.781 -19.703 1 97.25 468 ARG A CA 1
ATOM 3635 C C . ARG A 1 468 ? 16.141 -12.242 -20.078 1 97.25 468 ARG A C 1
ATOM 3637 O O . ARG A 1 468 ? 16.344 -13.414 -20.391 1 97.25 468 ARG A O 1
ATOM 3644 N N . ASP A 1 469 ? 17.125 -11.383 -20.016 1 97.31 469 ASP A N 1
ATOM 3645 C CA . ASP A 1 469 ? 18.453 -11.656 -20.547 1 97.31 469 ASP A CA 1
ATOM 3646 C C . ASP A 1 469 ? 19.172 -12.695 -19.703 1 97.31 469 ASP A C 1
ATOM 3648 O O . ASP A 1 469 ? 19.969 -13.492 -20.234 1 97.31 469 ASP A O 1
ATOM 3652 N N . ILE A 1 470 ? 18.938 -12.703 -18.422 1 97.56 470 ILE A N 1
ATOM 3653 C CA . ILE A 1 470 ? 19.641 -13.672 -17.594 1 97.56 470 ILE A CA 1
ATOM 3654 C C . ILE A 1 470 ? 19.156 -15.078 -17.922 1 97.56 470 ILE A C 1
ATOM 3656 O O . ILE A 1 470 ? 19.938 -16.031 -17.859 1 97.56 470 ILE A O 1
ATOM 3660 N N . ILE A 1 471 ? 17.922 -15.25 -18.297 1 98.56 471 ILE A N 1
ATOM 3661 C CA . ILE A 1 471 ? 17.406 -16.547 -18.703 1 98.56 471 ILE A CA 1
ATOM 3662 C C . ILE A 1 471 ? 18.031 -16.953 -20.031 1 98.56 471 ILE A C 1
ATOM 3664 O O . ILE A 1 471 ? 18.484 -18.094 -20.188 1 98.56 471 ILE A O 1
ATOM 3668 N N . TYR A 1 472 ? 18.094 -16 -20.984 1 98.31 472 TYR A N 1
ATOM 3669 C CA . TYR A 1 472 ? 18.703 -16.281 -22.266 1 98.31 472 TYR A CA 1
ATOM 3670 C C . TYR A 1 472 ? 20.156 -16.703 -22.094 1 98.31 472 TYR A C 1
ATOM 3672 O O . TYR A 1 472 ? 20.578 -17.719 -22.656 1 98.31 472 TYR A O 1
ATOM 3680 N N . ASN A 1 473 ? 20.859 -15.977 -21.344 1 97.12 473 ASN A N 1
ATOM 3681 C CA . ASN A 1 473 ? 22.281 -16.25 -21.172 1 97.12 473 ASN A CA 1
ATOM 3682 C C . ASN A 1 473 ? 22.531 -17.609 -20.531 1 97.12 473 ASN A C 1
ATOM 3684 O O . ASN A 1 473 ? 23.406 -18.359 -20.984 1 97.12 473 ASN A O 1
ATOM 3688 N N . ALA A 1 474 ? 21.766 -17.891 -19.531 1 97.69 474 ALA A N 1
ATOM 3689 C CA . ALA A 1 474 ? 21.938 -19.188 -18.859 1 97.69 474 ALA A CA 1
ATOM 3690 C C . ALA A 1 474 ? 21.625 -20.328 -19.812 1 97.69 474 ALA A C 1
ATOM 3692 O O . ALA A 1 474 ? 22.344 -21.344 -19.828 1 97.69 474 ALA A O 1
ATOM 3693 N N . THR A 1 475 ? 20.625 -20.234 -20.625 1 98.38 475 THR A N 1
ATOM 3694 C CA . THR A 1 475 ? 20.219 -21.328 -21.516 1 98.38 475 THR A CA 1
ATOM 3695 C C . THR A 1 475 ? 21.203 -21.484 -22.656 1 98.38 475 THR A C 1
ATOM 3697 O O . THR A 1 475 ? 21.328 -22.578 -23.234 1 98.38 475 THR A O 1
ATOM 3700 N N . LYS A 1 476 ? 21.906 -20.469 -23 1 97.88 476 LYS A N 1
ATOM 3701 C CA . LYS A 1 476 ? 22.953 -20.562 -24.016 1 97.88 476 LYS A CA 1
ATOM 3702 C C . LYS A 1 476 ? 24.141 -21.359 -23.5 1 97.88 476 LYS A C 1
ATOM 3704 O O . LYS A 1 476 ? 24.859 -21.984 -24.297 1 97.88 476 LYS A O 1
ATOM 3709 N N . GLU A 1 477 ? 24.25 -21.422 -22.219 1 96.75 477 GLU A N 1
ATOM 3710 C CA . GLU A 1 477 ? 25.422 -22.031 -21.625 1 96.75 477 GLU A CA 1
ATOM 3711 C C . GLU A 1 477 ? 25.172 -23.484 -21.234 1 96.75 477 GLU A C 1
ATOM 3713 O O . GLU A 1 477 ? 26.094 -24.219 -20.875 1 96.75 477 GLU A O 1
ATOM 3718 N N . VAL A 1 478 ? 24.016 -23.938 -21.297 1 98.06 478 VAL A N 1
ATOM 3719 C CA . VAL A 1 478 ? 23.688 -25.297 -20.906 1 98.06 478 VAL A CA 1
ATOM 3720 C C . VAL A 1 478 ? 23.516 -26.188 -22.141 1 98.06 478 VAL A C 1
ATOM 3722 O O . VAL A 1 478 ? 22.75 -25.844 -23.047 1 98.06 478 VAL A O 1
ATOM 3725 N N . PRO A 1 479 ? 24.203 -27.312 -22.188 1 97.69 479 PRO A N 1
ATOM 3726 C CA . PRO A 1 479 ? 24.094 -28.203 -23.344 1 97.69 479 PRO A CA 1
ATOM 3727 C C . PRO A 1 479 ? 22.672 -28.734 -23.562 1 97.69 479 PRO A C 1
ATOM 3729 O O . PRO A 1 479 ? 21.953 -28.969 -22.594 1 97.69 479 PRO A O 1
ATOM 3732 N N . ASN A 1 480 ? 22.391 -28.953 -24.828 1 98 480 ASN A N 1
ATOM 3733 C CA . ASN A 1 480 ? 21.094 -29.516 -25.188 1 98 480 ASN A CA 1
ATOM 3734 C C . ASN A 1 480 ? 20.969 -30.953 -24.719 1 98 480 ASN A C 1
ATOM 3736 O O . ASN A 1 480 ? 21.828 -31.797 -25.016 1 98 480 ASN A O 1
ATOM 3740 N N . PRO A 1 481 ? 19.922 -31.25 -24.016 1 97.69 481 PRO A N 1
ATOM 3741 C CA . PRO A 1 481 ? 19.766 -32.625 -23.516 1 97.69 481 PRO A CA 1
ATOM 3742 C C . PRO A 1 481 ? 19.266 -33.594 -24.578 1 97.69 481 PRO A C 1
ATOM 3744 O O . PRO A 1 481 ? 19.266 -34.781 -24.375 1 97.69 481 PRO A O 1
ATOM 3747 N N . ASP A 1 482 ? 18.797 -33.125 -25.672 1 96.56 482 ASP A N 1
ATOM 3748 C CA . ASP A 1 482 ? 18.25 -33.969 -26.75 1 96.56 482 ASP A CA 1
ATOM 3749 C C . ASP A 1 482 ? 19.312 -34.281 -27.797 1 96.56 482 ASP A C 1
ATOM 3751 O O . ASP A 1 482 ? 19.703 -33.438 -28.594 1 96.56 482 ASP A O 1
ATOM 3755 N N . PRO A 1 483 ? 19.688 -35.531 -27.875 1 95.19 483 PRO A N 1
ATOM 3756 C CA . PRO A 1 483 ? 20.75 -35.906 -28.812 1 95.19 483 PRO A CA 1
ATOM 3757 C C . PRO A 1 483 ? 20.359 -35.656 -30.281 1 95.19 483 PRO A C 1
ATOM 3759 O O . PRO A 1 483 ? 21.219 -35.312 -31.094 1 95.19 483 PRO A O 1
ATOM 3762 N N . ALA A 1 484 ? 19.109 -35.844 -30.609 1 96.38 484 ALA A N 1
ATOM 3763 C CA . ALA A 1 484 ? 18.672 -35.594 -31.984 1 96.38 484 ALA A CA 1
ATOM 3764 C C . ALA A 1 484 ? 18.828 -34.125 -32.344 1 96.38 484 ALA A C 1
ATOM 3766 O O . ALA A 1 484 ? 19.188 -33.781 -33.469 1 96.38 484 ALA A O 1
ATOM 3767 N N . GLU A 1 485 ? 18.531 -33.281 -31.422 1 97.31 485 GLU A N 1
ATOM 3768 C CA . GLU A 1 485 ? 18.688 -31.844 -31.656 1 97.31 485 GLU A CA 1
ATOM 3769 C C . GLU A 1 485 ? 20.156 -31.469 -31.766 1 97.31 485 GLU A C 1
ATOM 3771 O O . GLU A 1 485 ? 20.516 -30.609 -32.562 1 97.31 485 GLU A O 1
ATOM 3776 N N . VAL A 1 486 ? 20.984 -32.031 -30.922 1 97.62 486 VAL A N 1
ATOM 3777 C CA . VAL A 1 486 ? 22.422 -31.797 -31 1 97.62 486 VAL A CA 1
ATOM 3778 C C . VAL A 1 486 ? 22.953 -32.188 -32.375 1 97.62 486 VAL A C 1
ATOM 3780 O O . VAL A 1 486 ? 23.719 -31.453 -33 1 97.62 486 VAL A O 1
ATOM 3783 N N . ALA A 1 487 ? 22.531 -33.312 -32.844 1 97.75 487 ALA A N 1
ATOM 3784 C CA . ALA A 1 487 ? 22.953 -33.812 -34.156 1 97.75 487 ALA A CA 1
ATOM 3785 C C . ALA A 1 487 ? 22.5 -32.875 -35.25 1 97.75 487 ALA A C 1
ATOM 3787 O O . ALA A 1 487 ? 23.156 -32.75 -36.281 1 97.75 487 ALA A O 1
ATOM 3788 N N . ALA A 1 488 ? 21.391 -32.25 -35.031 1 98 488 ALA A N 1
ATOM 3789 C CA . ALA A 1 488 ? 20.844 -31.312 -36 1 98 488 ALA A CA 1
ATOM 3790 C C . ALA A 1 488 ? 21.516 -29.953 -35.906 1 98 488 ALA A C 1
ATOM 3792 O O . ALA A 1 488 ? 21.156 -29.016 -36.625 1 98 488 ALA A O 1
ATOM 3793 N N . GLY A 1 489 ? 22.453 -29.734 -35 1 97.88 489 GLY A N 1
ATOM 3794 C CA . GLY A 1 489 ? 23.25 -28.531 -34.906 1 97.88 489 GLY A CA 1
ATOM 3795 C C . GLY A 1 489 ? 22.797 -27.594 -33.781 1 97.88 489 GLY A C 1
ATOM 3796 O O . GLY A 1 489 ? 23.312 -26.484 -33.656 1 97.88 489 GLY A O 1
ATOM 3797 N N . ARG A 1 490 ? 21.812 -27.906 -33.062 1 98.5 490 ARG A N 1
ATOM 3798 C CA . ARG A 1 490 ? 21.328 -27.141 -31.938 1 98.5 490 ARG A CA 1
ATOM 3799 C C . ARG A 1 490 ? 21.906 -27.672 -30.625 1 98.5 490 ARG A C 1
ATOM 3801 O O . ARG A 1 490 ? 21.359 -28.594 -30.031 1 98.5 490 ARG A O 1
ATOM 3808 N N . THR A 1 491 ? 22.906 -27.062 -30.156 1 98.25 491 THR A N 1
ATOM 3809 C CA . THR A 1 491 ? 23.797 -27.688 -29.188 1 98.25 491 THR A CA 1
ATOM 3810 C C . THR A 1 491 ? 23.484 -27.188 -27.781 1 98.25 491 THR A C 1
ATOM 3812 O O . THR A 1 491 ? 23.938 -27.766 -26.797 1 98.25 491 THR A O 1
ATOM 3815 N N . SER A 1 492 ? 22.656 -26.172 -27.672 1 98.38 492 SER A N 1
ATOM 3816 C CA . SER A 1 492 ? 22.312 -25.641 -26.344 1 98.38 492 SER A CA 1
ATOM 3817 C C . SER A 1 492 ? 20.797 -25.656 -26.125 1 98.38 492 SER A C 1
ATOM 3819 O O . SER A 1 492 ? 20.031 -25.812 -27.078 1 98.38 492 SER A O 1
ATOM 3821 N N . VAL A 1 493 ? 20.422 -25.562 -24.859 1 98.56 493 VAL A N 1
ATOM 3822 C CA . VAL A 1 493 ? 19.016 -25.438 -24.5 1 98.56 493 VAL A CA 1
ATOM 3823 C C . VAL A 1 493 ? 18.391 -24.266 -25.266 1 98.56 493 VAL A C 1
ATOM 3825 O O . VAL A 1 493 ? 17.281 -24.375 -25.781 1 98.56 493 VAL A O 1
ATOM 3828 N N . TYR A 1 494 ? 19.125 -23.172 -25.422 1 98.69 494 TYR A N 1
ATOM 3829 C CA . TYR A 1 494 ? 18.672 -21.969 -26.109 1 98.69 494 TYR A CA 1
ATOM 3830 C C . TYR A 1 494 ? 18.328 -22.25 -27.562 1 98.69 494 TYR A C 1
ATOM 3832 O O . TYR A 1 494 ? 17.328 -21.766 -28.078 1 98.69 494 TYR A O 1
ATOM 3840 N N . ASP A 1 495 ? 19.172 -23.016 -28.188 1 98.56 495 ASP A N 1
ATOM 3841 C CA . ASP A 1 495 ? 19.031 -23.266 -29.625 1 98.56 495 ASP A CA 1
ATOM 3842 C C . ASP A 1 495 ? 17.688 -23.906 -29.938 1 98.56 495 ASP A C 1
ATOM 3844 O O . ASP A 1 495 ? 16.984 -23.484 -30.859 1 98.56 495 ASP A O 1
ATOM 3848 N N . THR A 1 496 ? 17.359 -24.969 -29.25 1 98.5 496 THR A N 1
ATOM 3849 C CA . THR A 1 496 ? 16.094 -25.641 -29.484 1 98.5 496 THR A CA 1
ATOM 3850 C C . THR A 1 496 ? 14.914 -24.781 -29.047 1 98.5 496 THR A C 1
ATOM 3852 O O . THR A 1 496 ? 13.859 -24.797 -29.688 1 98.5 496 THR A O 1
ATOM 3855 N N . TRP A 1 497 ? 15.117 -24.078 -27.922 1 98.62 497 TRP A N 1
ATOM 3856 C CA . TRP A 1 497 ? 14.086 -23.156 -27.469 1 98.62 497 TRP A CA 1
ATOM 3857 C C . TRP A 1 497 ? 13.75 -22.141 -28.547 1 98.62 497 TRP A C 1
ATOM 3859 O O . TRP A 1 497 ? 12.586 -21.938 -28.891 1 98.62 497 TRP A O 1
ATOM 3869 N N . LEU A 1 498 ? 14.695 -21.5 -29.156 1 98.38 498 LEU A N 1
ATOM 3870 C CA . LEU A 1 498 ? 14.523 -20.531 -30.219 1 98.38 498 LEU A CA 1
ATOM 3871 C C . LEU A 1 498 ? 13.867 -21.172 -31.438 1 98.38 498 LEU A C 1
ATOM 3873 O O . LEU A 1 498 ? 12.969 -20.594 -32.062 1 98.38 498 LEU A O 1
ATOM 3877 N N . HIS A 1 499 ? 14.289 -22.328 -31.734 1 97.88 499 HIS A N 1
ATOM 3878 C CA . HIS A 1 499 ? 13.82 -23.031 -32.938 1 97.88 499 HIS A CA 1
ATOM 3879 C C . HIS A 1 499 ? 12.344 -23.406 -32.781 1 97.88 499 HIS A C 1
ATOM 3881 O O . HIS A 1 499 ? 11.586 -23.297 -33.75 1 97.88 499 HIS A O 1
ATOM 3887 N N . ARG A 1 500 ? 11.969 -23.844 -31.656 1 97.75 500 ARG A N 1
ATOM 3888 C CA . ARG A 1 500 ? 10.648 -24.453 -31.516 1 97.75 500 ARG A CA 1
ATOM 3889 C C . ARG A 1 500 ? 9.648 -23.484 -30.891 1 97.75 500 ARG A C 1
ATOM 3891 O O . ARG A 1 500 ? 8.438 -23.703 -31 1 97.75 500 ARG A O 1
ATOM 3898 N N . LEU A 1 501 ? 10.141 -22.469 -30.25 1 97.56 501 LEU A N 1
ATOM 3899 C CA . LEU A 1 501 ? 9.258 -21.531 -29.562 1 97.56 501 LEU A CA 1
ATOM 3900 C C . LEU A 1 501 ? 9.797 -20.109 -29.656 1 97.56 501 LEU A C 1
ATOM 3902 O O . LEU A 1 501 ? 10.039 -19.453 -28.641 1 97.56 501 LEU A O 1
ATOM 3906 N N . ALA A 1 502 ? 9.922 -19.609 -30.797 1 96.69 502 ALA A N 1
ATOM 3907 C CA . ALA A 1 502 ? 10.406 -18.25 -31.047 1 96.69 502 ALA A CA 1
ATOM 3908 C C . ALA A 1 502 ? 9.352 -17.219 -30.688 1 96.69 502 ALA A C 1
ATOM 3910 O O . ALA A 1 502 ? 8.156 -17.516 -30.672 1 96.69 502 ALA A O 1
ATOM 3911 N N . ASP A 1 503 ? 9.875 -16.062 -30.312 1 94.19 503 ASP A N 1
ATOM 3912 C CA . ASP A 1 503 ? 8.992 -14.914 -30.109 1 94.19 503 ASP A CA 1
ATOM 3913 C C . ASP A 1 503 ? 8.406 -14.445 -31.438 1 94.19 503 ASP A C 1
ATOM 3915 O O . ASP A 1 503 ? 9.141 -14.031 -32.344 1 94.19 503 ASP A O 1
ATOM 3919 N N . LEU A 1 504 ? 7.156 -14.445 -31.609 1 90.56 504 LEU A N 1
ATOM 3920 C CA . LEU A 1 504 ? 6.504 -14.125 -32.875 1 90.56 504 LEU A CA 1
ATOM 3921 C C . LEU A 1 504 ? 6.676 -12.648 -33.219 1 90.56 504 LEU A C 1
ATOM 3923 O O . LEU A 1 504 ? 6.574 -12.266 -34.375 1 90.56 504 LEU A O 1
ATOM 3927 N N . ASP A 1 505 ? 6.871 -11.812 -32.219 1 86.56 505 ASP A N 1
ATOM 3928 C CA . ASP A 1 505 ? 7.109 -10.391 -32.469 1 86.56 505 ASP A CA 1
ATOM 3929 C C . ASP A 1 505 ? 8.555 -10.148 -32.875 1 86.56 505 ASP A C 1
ATOM 3931 O O . ASP A 1 505 ? 8.867 -9.109 -33.469 1 86.56 505 ASP A O 1
ATOM 3935 N N . ASP A 1 506 ? 9.422 -11.008 -32.5 1 92.06 506 ASP A N 1
ATOM 3936 C CA . ASP A 1 506 ?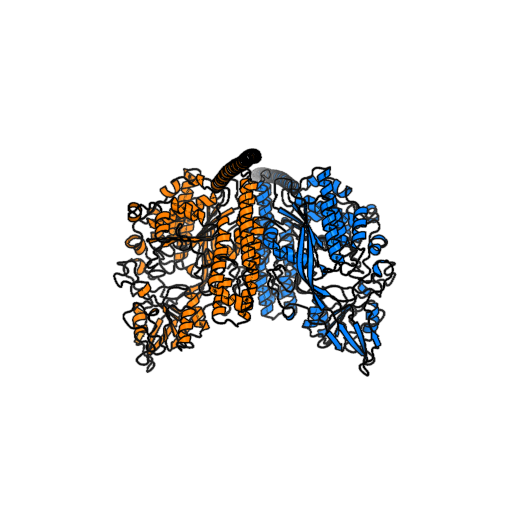 10.836 -10.969 -32.844 1 92.06 506 ASP A CA 1
ATOM 3937 C C . ASP A 1 506 ? 11.414 -12.375 -32.969 1 92.06 506 ASP A C 1
ATOM 3939 O O . ASP A 1 506 ? 11.906 -12.93 -31.984 1 92.06 506 ASP A O 1
ATOM 3943 N N . LEU A 1 507 ? 11.531 -12.922 -34.125 1 95.38 507 LEU A N 1
ATOM 3944 C CA . LEU A 1 507 ? 11.836 -14.32 -34.344 1 95.38 507 LEU A CA 1
ATOM 3945 C C . LEU A 1 507 ? 13.305 -14.617 -34.062 1 95.38 507 LEU A C 1
ATOM 3947 O O . LEU A 1 507 ? 13.734 -15.773 -34.094 1 95.38 507 LEU A O 1
ATOM 3951 N N . THR A 1 508 ? 14.055 -13.633 -33.656 1 96.12 508 THR A N 1
ATOM 3952 C CA . THR A 1 508 ? 15.477 -13.828 -33.375 1 96.12 508 THR A CA 1
ATOM 3953 C C . THR A 1 508 ? 15.703 -14.211 -31.922 1 96.12 508 THR A C 1
ATOM 3955 O O . THR A 1 508 ? 16.844 -14.406 -31.484 1 96.12 508 THR A O 1
ATOM 3958 N N . ARG A 1 509 ? 14.68 -14.359 -31.172 1 96.94 509 ARG A N 1
ATOM 3959 C CA . ARG A 1 509 ? 14.789 -14.734 -29.766 1 96.94 509 ARG A CA 1
ATOM 3960 C C . ARG A 1 509 ? 13.648 -15.664 -29.359 1 96.94 509 ARG A C 1
ATOM 3962 O O . ARG A 1 509 ? 12.578 -15.648 -29.969 1 96.94 509 ARG A O 1
ATOM 3969 N N . PRO A 1 510 ? 13.867 -16.469 -28.281 1 98 510 PRO A N 1
ATOM 3970 C CA . PRO A 1 510 ? 12.773 -17.297 -27.797 1 98 510 PRO A CA 1
ATOM 3971 C C . PRO A 1 510 ? 11.688 -16.5 -27.094 1 98 510 PRO A C 1
ATOM 3973 O O . PRO A 1 510 ? 11.961 -15.414 -26.562 1 98 510 PRO A O 1
ATOM 3976 N N . TRP A 1 511 ? 10.531 -17.047 -27.031 1 96.88 511 TRP A N 1
ATOM 3977 C CA . TRP A 1 511 ? 9.398 -16.422 -26.375 1 96.88 511 TRP A CA 1
ATOM 3978 C C . TRP A 1 511 ? 9.453 -16.641 -24.875 1 96.88 511 TRP A C 1
ATOM 3980 O O . TRP A 1 511 ? 9.688 -17.766 -24.406 1 96.88 511 TRP A O 1
ATOM 3990 N N . ILE A 1 512 ? 9.352 -15.602 -24.109 1 96.69 512 ILE A N 1
ATOM 3991 C CA . ILE A 1 512 ? 9.156 -15.656 -22.656 1 96.69 512 ILE A CA 1
ATOM 3992 C C . ILE A 1 512 ? 7.762 -15.141 -22.312 1 96.69 512 ILE A C 1
ATOM 3994 O O . ILE A 1 512 ? 7.398 -14.023 -22.672 1 96.69 512 ILE A O 1
ATOM 3998 N N . GLY A 1 513 ? 7 -15.938 -21.641 1 94.81 513 GLY A N 1
ATOM 3999 C CA . GLY A 1 513 ? 5.645 -15.547 -21.266 1 94.81 513 GLY A CA 1
ATOM 4000 C C . GLY A 1 513 ? 5.598 -14.617 -20.062 1 94.81 513 GLY A C 1
ATOM 4001 O O . GLY A 1 513 ? 6.566 -14.516 -19.312 1 94.81 513 GLY A O 1
ATOM 4002 N N . ASN A 1 514 ? 4.449 -13.969 -19.906 1 93.56 514 ASN A N 1
ATOM 4003 C CA . ASN A 1 514 ? 4.199 -13.133 -18.734 1 93.56 514 ASN A CA 1
ATOM 4004 C C . ASN A 1 514 ? 3.748 -13.969 -17.547 1 93.56 514 ASN A C 1
ATOM 4006 O O . ASN A 1 514 ? 3.033 -14.961 -17.703 1 93.56 514 ASN A O 1
ATOM 4010 N N . LEU A 1 515 ? 4.148 -13.523 -16.375 1 92.88 515 LEU A N 1
ATOM 4011 C CA . LEU A 1 515 ? 3.721 -14.195 -15.148 1 92.88 515 LEU A CA 1
ATOM 4012 C C . LEU A 1 515 ? 2.279 -13.836 -14.805 1 92.88 515 LEU A C 1
ATOM 4014 O O . LEU A 1 515 ? 1.872 -12.68 -14.945 1 92.88 515 LEU A O 1
ATOM 4018 N N . ALA A 1 516 ? 1.541 -14.781 -14.414 1 87.62 516 ALA A N 1
ATOM 4019 C CA . ALA A 1 516 ? 0.181 -14.586 -13.914 1 87.62 516 ALA A CA 1
ATOM 4020 C C . ALA A 1 516 ? 0.093 -14.914 -12.422 1 87.62 516 ALA A C 1
ATOM 4022 O O . ALA A 1 516 ? 0.888 -14.422 -11.625 1 87.62 516 ALA A O 1
ATOM 4023 N N . SER A 1 517 ? -0.895 -15.664 -12.055 1 87.5 517 SER A N 1
ATOM 4024 C CA . SER A 1 517 ? -1.053 -16.031 -10.648 1 87.5 517 SER A CA 1
ATOM 4025 C C . SER A 1 517 ? -1.249 -17.531 -10.477 1 87.5 517 SER A C 1
ATOM 4027 O O . SER A 1 517 ? -1.986 -17.969 -9.594 1 87.5 517 SER A O 1
ATOM 4029 N N . GLY A 1 518 ? -0.601 -18.281 -11.297 1 89.75 518 GLY A N 1
ATOM 4030 C CA . GLY A 1 518 ? -0.854 -19.719 -11.305 1 89.75 518 GLY A CA 1
ATOM 4031 C C . GLY A 1 518 ? 0.078 -20.484 -10.391 1 89.75 518 GLY A C 1
ATOM 4032 O O . GLY A 1 518 ? -0.074 -21.703 -10.219 1 89.75 518 GLY A O 1
ATOM 4033 N N . SER A 1 519 ? 1.063 -19.781 -9.859 1 95.19 519 SER A N 1
ATOM 4034 C CA . SER A 1 519 ? 1.998 -20.469 -8.969 1 95.19 519 SER A CA 1
ATOM 4035 C C . SER A 1 519 ? 2.564 -19.5 -7.93 1 95.19 519 SER A C 1
ATOM 4037 O O . SER A 1 519 ? 2.074 -18.391 -7.777 1 95.19 519 SER A O 1
ATOM 4039 N N . ASP A 1 520 ? 3.523 -19.984 -7.223 1 97.94 520 ASP A N 1
ATOM 4040 C CA . ASP A 1 520 ? 3.969 -19.328 -5.992 1 97.94 520 ASP A CA 1
ATOM 4041 C C . ASP A 1 520 ? 4.723 -18.047 -6.293 1 97.94 520 ASP A C 1
ATOM 4043 O O . ASP A 1 520 ? 5.09 -17.297 -5.375 1 97.94 520 ASP A O 1
ATOM 4047 N N . TYR A 1 521 ? 4.902 -17.609 -7.543 1 97.62 521 TYR A N 1
ATOM 4048 C CA . TYR A 1 521 ? 5.504 -16.328 -7.867 1 97.62 521 TYR A CA 1
ATOM 4049 C C . TYR A 1 521 ? 4.508 -15.188 -7.668 1 97.62 521 TYR A C 1
ATOM 4051 O O . TYR A 1 521 ? 4.891 -14.008 -7.656 1 97.62 521 TYR A O 1
ATOM 4059 N N . TYR A 1 522 ? 3.227 -15.461 -7.457 1 96.75 522 TYR A N 1
ATOM 4060 C CA . TYR A 1 522 ? 2.143 -14.492 -7.344 1 96.75 522 TYR A CA 1
ATOM 4061 C C . TYR A 1 522 ? 2.48 -13.406 -6.324 1 96.75 522 TYR A C 1
ATOM 4063 O O . TYR A 1 522 ? 2.537 -12.227 -6.66 1 96.75 522 TYR A O 1
ATOM 4071 N N . SER A 1 523 ? 2.732 -13.805 -5.113 1 97.56 523 SER A N 1
ATOM 4072 C CA . SER A 1 523 ? 2.92 -12.836 -4.031 1 97.56 523 SER A CA 1
ATOM 4073 C C . SER A 1 523 ? 4.18 -12.008 -4.242 1 97.56 523 SER A C 1
ATOM 4075 O O . SER A 1 523 ? 4.219 -10.828 -3.887 1 97.56 523 SER A O 1
ATOM 4077 N N . PHE A 1 524 ? 5.215 -12.594 -4.84 1 98.25 524 PHE A N 1
ATOM 4078 C CA . PHE A 1 524 ? 6.465 -11.891 -5.086 1 98.25 524 PHE A CA 1
ATOM 4079 C C . PHE A 1 524 ? 6.301 -10.867 -6.199 1 98.25 524 PHE A C 1
ATOM 4081 O O . PHE A 1 524 ? 6.645 -9.695 -6.027 1 98.25 524 PHE A O 1
ATOM 4088 N N . GLN A 1 525 ? 5.66 -11.328 -7.27 1 97.12 525 GLN A N 1
ATOM 4089 C CA . GLN A 1 525 ? 5.547 -10.484 -8.453 1 97.12 525 GLN A CA 1
ATOM 4090 C C . GLN A 1 525 ? 4.391 -9.5 -8.328 1 97.12 525 GLN A C 1
ATOM 4092 O O . GLN A 1 525 ? 4.547 -8.305 -8.602 1 97.12 525 GLN A O 1
ATOM 4097 N N . GLN A 1 526 ? 3.217 -9.953 -7.898 1 96.44 526 GLN A N 1
ATOM 4098 C CA . GLN A 1 526 ? 1.98 -9.188 -7.992 1 96.44 526 GLN A CA 1
ATOM 4099 C C . GLN A 1 526 ? 1.78 -8.312 -6.762 1 96.44 526 GLN A C 1
ATOM 4101 O O . GLN A 1 526 ? 1.041 -7.328 -6.805 1 96.44 526 GLN A O 1
ATOM 4106 N N . VAL A 1 527 ? 2.449 -8.656 -5.656 1 97.31 527 VAL A N 1
ATOM 4107 C CA . VAL A 1 527 ? 2.141 -7.977 -4.402 1 97.31 527 VAL A CA 1
ATOM 4108 C C . VAL A 1 527 ? 3.375 -7.227 -3.906 1 97.31 527 VAL A C 1
ATOM 4110 O O . VAL A 1 527 ? 3.293 -6.047 -3.557 1 97.31 527 VAL A O 1
ATOM 4113 N N . LEU A 1 528 ? 4.551 -7.855 -3.939 1 97.75 528 LEU A N 1
ATOM 4114 C CA . LEU A 1 528 ? 5.734 -7.285 -3.301 1 97.75 528 LEU A CA 1
ATOM 4115 C C . LEU A 1 528 ? 6.598 -6.551 -4.32 1 97.75 528 LEU A C 1
ATOM 4117 O O . LEU A 1 528 ? 7.488 -5.781 -3.945 1 97.75 528 LEU A O 1
ATOM 4121 N N . GLY A 1 529 ? 6.445 -6.793 -5.617 1 97.25 529 GLY A N 1
ATOM 4122 C CA . GLY A 1 529 ? 7.266 -6.156 -6.637 1 97.25 529 GLY A CA 1
ATOM 4123 C C . GLY A 1 529 ? 8.656 -6.742 -6.73 1 97.25 529 GLY A C 1
ATOM 4124 O O . GLY A 1 529 ? 9.625 -6.027 -7.012 1 97.25 529 GLY A O 1
ATOM 4125 N N . VAL A 1 530 ? 8.828 -8.031 -6.41 1 98.44 530 VAL A N 1
ATOM 4126 C CA . VAL A 1 530 ? 10.078 -8.766 -6.586 1 98.44 530 VAL A CA 1
ATOM 4127 C C . VAL A 1 530 ? 10.078 -9.461 -7.949 1 98.44 530 VAL A C 1
ATOM 4129 O O . VAL A 1 530 ? 9.258 -10.336 -8.203 1 98.44 530 VAL A O 1
ATOM 4132 N N . PRO A 1 531 ? 10.969 -9.047 -8.836 1 98.56 531 PRO A N 1
ATOM 4133 C CA . PRO A 1 531 ? 10.992 -9.727 -10.133 1 98.56 531 PRO A CA 1
ATOM 4134 C C . PRO A 1 531 ? 11.078 -11.242 -10 1 98.56 531 PRO A C 1
ATOM 4136 O O . PRO A 1 531 ? 11.922 -11.758 -9.258 1 98.56 531 PRO A O 1
ATOM 4139 N N . SER A 1 532 ? 10.227 -11.93 -10.734 1 98.56 532 SER A N 1
ATOM 4140 C CA . SER A 1 532 ? 10.094 -13.375 -10.578 1 98.56 532 SER A CA 1
ATOM 4141 C C . SER A 1 532 ? 10.18 -14.086 -11.922 1 98.56 532 SER A C 1
ATOM 4143 O O . SER A 1 532 ? 10.047 -13.453 -12.977 1 98.56 532 SER A O 1
ATOM 4145 N N . MET A 1 533 ? 10.461 -15.336 -11.859 1 98.56 533 MET A N 1
ATOM 4146 C CA . MET A 1 533 ? 10.508 -16.188 -13.047 1 98.56 533 MET A CA 1
ATOM 4147 C C . MET A 1 533 ? 10.039 -17.594 -12.711 1 98.56 533 MET A C 1
ATOM 4149 O O . MET A 1 533 ? 10.07 -18.016 -11.555 1 98.56 533 MET A O 1
ATOM 4153 N N . ASP A 1 534 ? 9.586 -18.25 -13.672 1 98.06 534 ASP A N 1
ATOM 4154 C CA . ASP A 1 534 ? 9.211 -19.672 -13.68 1 98.06 534 ASP A CA 1
ATOM 4155 C C . ASP A 1 534 ? 9.758 -20.375 -14.914 1 98.06 534 ASP A C 1
ATOM 4157 O O . ASP A 1 534 ? 9.812 -19.781 -16 1 98.06 534 ASP A O 1
ATOM 4161 N N . MET A 1 535 ? 10.258 -21.594 -14.742 1 98 535 MET A N 1
ATOM 4162 C CA . MET A 1 535 ? 10.852 -22.266 -15.898 1 98 535 MET A CA 1
ATOM 4163 C C . MET A 1 535 ? 10.617 -23.766 -15.82 1 98 535 MET A C 1
ATOM 4165 O O . MET A 1 535 ? 10.5 -24.328 -14.727 1 98 535 MET A O 1
ATOM 4169 N N . ARG A 1 536 ? 10.602 -24.406 -16.984 1 97.88 536 ARG A N 1
ATOM 4170 C CA . ARG A 1 536 ? 10.438 -25.844 -17.125 1 97.88 536 ARG A CA 1
ATOM 4171 C C . ARG A 1 536 ? 10.719 -26.281 -18.547 1 97.88 536 ARG A C 1
ATOM 4173 O O . ARG A 1 536 ? 10.766 -25.469 -19.469 1 97.88 536 ARG A O 1
ATOM 4180 N N . TYR A 1 537 ? 10.953 -27.562 -18.719 1 97.5 537 TYR A N 1
ATOM 4181 C CA . TYR A 1 537 ? 10.766 -28.172 -20.031 1 97.5 537 TYR A CA 1
ATOM 4182 C C . TYR A 1 537 ? 9.305 -28.562 -20.25 1 97.5 537 TYR A C 1
ATOM 4184 O O . TYR A 1 537 ? 8.633 -29.031 -19.328 1 97.5 537 TYR A O 1
ATOM 4192 N N . THR A 1 538 ? 8.844 -28.375 -21.516 1 96.19 538 THR A N 1
ATOM 4193 C CA . THR A 1 538 ? 7.434 -28.609 -21.812 1 96.19 538 THR A CA 1
ATOM 4194 C C . THR A 1 538 ? 7.266 -29.203 -23.203 1 96.19 538 THR A C 1
ATOM 4196 O O . THR A 1 538 ? 8.242 -29.391 -23.938 1 96.19 538 THR A O 1
ATOM 4199 N N . ASP A 1 539 ? 6.098 -29.688 -23.484 1 92.5 539 ASP A N 1
ATOM 4200 C CA . ASP A 1 539 ? 5.676 -30.109 -24.812 1 92.5 539 ASP A CA 1
ATOM 4201 C C . ASP A 1 539 ? 4.477 -29.297 -25.297 1 92.5 539 ASP A C 1
ATOM 4203 O O . ASP A 1 539 ? 3.338 -29.562 -24.906 1 92.5 539 ASP A O 1
ATOM 4207 N N . THR A 1 540 ? 4.699 -28.344 -26.156 1 85.75 540 THR A N 1
ATOM 4208 C CA . THR A 1 540 ? 3.676 -27.406 -26.594 1 85.75 540 THR A CA 1
ATOM 4209 C C . THR A 1 540 ? 2.693 -28.078 -27.547 1 85.75 540 THR A C 1
ATOM 4211 O O . THR A 1 540 ? 1.67 -27.5 -27.906 1 85.75 540 THR A O 1
ATOM 4214 N N . ARG A 1 541 ? 2.965 -29.281 -28 1 79.19 541 ARG A N 1
ATOM 4215 C CA . ARG A 1 541 ? 2.131 -29.984 -28.969 1 79.19 541 ARG A CA 1
ATOM 4216 C C . ARG A 1 541 ? 0.923 -30.625 -28.297 1 79.19 541 ARG A C 1
ATOM 4218 O O . ARG A 1 541 ? -0.172 -30.641 -28.859 1 79.19 541 ARG A O 1
ATOM 4225 N N . TYR A 1 542 ? 1.115 -31.078 -26.984 1 76.81 542 TYR A N 1
ATOM 4226 C CA . TYR A 1 542 ? -0.017 -31.734 -26.344 1 76.81 542 TYR A CA 1
ATOM 4227 C C . TYR A 1 542 ? -0.076 -31.359 -24.859 1 76.81 542 TYR A C 1
ATOM 4229 O O . TYR A 1 542 ? -1.011 -31.75 -24.156 1 76.81 542 TYR A O 1
ATOM 4237 N N . GLY A 1 543 ? 0.833 -30.609 -24.359 1 84.38 543 GLY A N 1
ATOM 4238 C CA . GLY A 1 543 ? 0.796 -30.203 -22.969 1 84.38 543 GLY A CA 1
ATOM 4239 C C . GLY A 1 543 ? 1.127 -31.328 -22.016 1 84.38 543 GLY A C 1
ATOM 4240 O O . GLY A 1 543 ? 2.08 -32.062 -22.234 1 84.38 543 GLY A O 1
ATOM 4241 N N . GLU A 1 544 ? 0.449 -31.375 -20.812 1 89.81 544 GLU A N 1
ATOM 4242 C CA . GLU A 1 544 ? 0.633 -32.375 -19.766 1 89.81 544 GLU A CA 1
ATOM 4243 C C . GLU A 1 544 ? -0.634 -33.219 -19.578 1 89.81 544 GLU A C 1
ATOM 4245 O O . GLU A 1 544 ? -1.383 -33 -18.625 1 89.81 544 GLU A O 1
ATOM 4250 N N . PRO A 1 545 ? -0.728 -34.25 -20.297 1 93.75 545 PRO A N 1
ATOM 4251 C CA . PRO A 1 545 ? -2.012 -34.969 -20.328 1 93.75 545 PRO A CA 1
ATOM 4252 C C . PRO A 1 545 ? -2.391 -35.562 -18.969 1 93.75 545 PRO A C 1
ATOM 4254 O O . PRO A 1 545 ? -3.574 -35.594 -18.625 1 93.75 545 PRO A O 1
ATOM 4257 N N . LEU A 1 546 ? -1.441 -35.938 -18.203 1 96.44 546 LEU A N 1
ATOM 4258 C CA . LEU A 1 546 ? -1.761 -36.688 -17 1 96.44 546 LEU A CA 1
ATOM 4259 C C . LEU A 1 546 ? -1.701 -35.812 -15.773 1 96.44 546 LEU A C 1
ATOM 4261 O O . LEU A 1 546 ? -1.658 -36.281 -14.641 1 96.44 546 LEU A O 1
ATOM 4265 N N . TYR A 1 547 ? -1.746 -34.5 -15.992 1 95.06 547 TYR A N 1
ATOM 4266 C CA . TYR A 1 547 ? -1.703 -33.469 -14.961 1 95.06 547 TYR A CA 1
ATOM 4267 C C . TYR A 1 547 ? -2.754 -33.719 -13.891 1 95.06 547 TYR A C 1
ATOM 4269 O O . TYR A 1 547 ? -3.936 -33.875 -14.195 1 95.06 547 TYR A O 1
ATOM 4277 N N . HIS A 1 548 ? -2.338 -33.844 -12.555 1 97.12 548 HIS A N 1
ATOM 4278 C CA . HIS A 1 548 ? -3.197 -33.938 -11.375 1 97.12 548 HIS A CA 1
ATOM 4279 C C . HIS A 1 548 ? -4.02 -35.219 -11.367 1 97.12 548 HIS A C 1
ATOM 4281 O O . HIS A 1 548 ? -5.148 -35.219 -10.875 1 97.12 548 HIS A O 1
ATOM 4287 N N . THR A 1 549 ? -3.535 -36.312 -11.992 1 98.06 549 THR A N 1
ATOM 4288 C CA . THR A 1 549 ? -4.207 -37.594 -11.961 1 98.06 549 THR A CA 1
ATOM 4289 C C . THR A 1 549 ? -3.408 -38.594 -11.133 1 98.06 549 THR A C 1
ATOM 4291 O O . THR A 1 549 ? -2.299 -38.312 -10.688 1 98.06 549 THR A O 1
ATOM 4294 N N . LEU A 1 550 ? -4.047 -39.781 -11 1 98.31 550 LEU A N 1
ATOM 4295 C CA . LEU A 1 550 ? -3.43 -40.906 -10.281 1 98.31 550 LEU A CA 1
ATOM 4296 C C . LEU A 1 550 ? -2.133 -41.344 -10.961 1 98.31 550 LEU A C 1
ATOM 4298 O O . LEU A 1 550 ? -1.256 -41.906 -10.32 1 98.31 550 LEU A O 1
ATOM 4302 N N . TYR A 1 551 ? -1.938 -40.969 -12.148 1 98.06 551 TYR A N 1
ATOM 4303 C CA . TYR A 1 551 ? -0.938 -41.656 -12.977 1 98.06 551 TYR A CA 1
ATOM 4304 C C . TYR A 1 551 ? 0.344 -40.812 -13.047 1 98.06 551 TYR A C 1
ATOM 4306 O O . TYR A 1 551 ? 1.277 -41.188 -13.766 1 98.06 551 TYR A O 1
ATOM 4314 N N . GLU A 1 552 ? 0.409 -39.75 -12.281 1 97.12 552 GLU A N 1
ATOM 4315 C CA . GLU A 1 552 ? 1.675 -39.062 -12.086 1 97.12 552 GLU A CA 1
ATOM 4316 C C . GLU A 1 552 ? 2.586 -39.812 -11.133 1 97.12 552 GLU A C 1
ATOM 4318 O O . GLU A 1 552 ? 2.953 -39.281 -10.07 1 97.12 552 GLU A O 1
ATOM 4323 N N . THR A 1 553 ? 3.012 -40.906 -11.578 1 97.81 553 THR A N 1
ATOM 4324 C CA . THR A 1 553 ? 3.854 -41.781 -10.789 1 97.81 553 THR A CA 1
ATOM 4325 C C . THR A 1 553 ? 5.324 -41.625 -11.164 1 97.81 553 THR A C 1
ATOM 4327 O O . THR A 1 553 ? 5.645 -40.938 -12.141 1 97.81 553 THR A O 1
ATOM 4330 N N . PHE A 1 554 ? 6.18 -42.219 -10.281 1 98.12 554 PHE A N 1
ATOM 4331 C CA . PHE A 1 554 ? 7.605 -42.25 -10.594 1 98.12 554 PHE A CA 1
ATOM 4332 C C . PHE A 1 554 ? 7.852 -42.906 -11.938 1 98.12 554 PHE A C 1
ATOM 4334 O O . PHE A 1 554 ? 8.648 -42.438 -12.742 1 98.12 554 PHE A O 1
ATOM 4341 N N . GLU A 1 555 ? 7.16 -44 -12.281 1 97.81 555 GLU A N 1
ATOM 4342 C CA . GLU A 1 555 ? 7.332 -44.781 -13.5 1 97.81 555 GLU A CA 1
ATOM 4343 C C . GLU A 1 555 ? 6.973 -43.969 -14.742 1 97.81 555 GLU A C 1
ATOM 4345 O O . GLU A 1 555 ? 7.582 -44.125 -15.797 1 97.81 555 GLU A O 1
ATOM 4350 N N . LEU A 1 556 ? 5.969 -43.125 -14.602 1 97.19 556 LEU A N 1
ATOM 4351 C CA . LEU A 1 556 ? 5.605 -42.25 -15.711 1 97.19 556 LEU A CA 1
ATOM 4352 C C . LEU A 1 556 ? 6.82 -41.469 -16.203 1 97.19 556 LEU A C 1
ATOM 4354 O O . LEU A 1 556 ? 7.086 -41.406 -17.406 1 97.19 556 LEU A O 1
ATOM 4358 N N . VAL A 1 557 ? 7.57 -40.875 -15.266 1 97.5 557 VAL A N 1
ATOM 4359 C CA . VAL A 1 557 ? 8.703 -40.031 -15.617 1 97.5 557 VAL A CA 1
ATOM 4360 C C . VAL A 1 557 ? 9.898 -40.875 -16 1 97.5 557 VAL A C 1
ATOM 4362 O O . VAL A 1 557 ? 10.531 -40.656 -17.031 1 97.5 557 VAL A O 1
ATOM 4365 N N . ASP A 1 558 ? 10.195 -41.875 -15.219 1 97.62 558 ASP A N 1
ATOM 4366 C CA . ASP A 1 558 ? 11.391 -42.688 -15.328 1 97.62 558 ASP A CA 1
ATOM 4367 C C . ASP A 1 558 ? 11.359 -43.531 -16.594 1 97.62 558 ASP A C 1
ATOM 4369 O O . ASP A 1 558 ? 12.398 -43.75 -17.234 1 97.62 558 ASP A O 1
ATOM 4373 N N . GLU A 1 559 ? 10.148 -44 -17 1 97.25 559 GLU A N 1
ATOM 4374 C CA . GLU A 1 559 ? 10.086 -44.969 -18.062 1 97.25 559 GLU A CA 1
ATOM 4375 C C . GLU A 1 559 ? 9.508 -44.375 -19.344 1 97.25 559 GLU A C 1
ATOM 4377 O O . GLU A 1 559 ? 9.719 -44.906 -20.438 1 97.25 559 GLU A O 1
ATOM 4382 N N . LEU A 1 560 ? 8.766 -43.281 -19.188 1 95.06 560 LEU A N 1
ATOM 4383 C CA . LEU A 1 560 ? 8.062 -42.812 -20.375 1 95.06 560 LEU A CA 1
ATOM 4384 C C . LEU A 1 560 ? 8.508 -41.406 -20.734 1 95.06 560 LEU A C 1
ATOM 4386 O O . LEU A 1 560 ? 8.859 -41.125 -21.891 1 95.06 560 LEU A O 1
ATOM 4390 N N . TYR A 1 561 ? 8.562 -40.469 -19.875 1 92.88 561 TYR A N 1
ATOM 4391 C CA . TYR A 1 561 ? 8.664 -39.031 -20.141 1 92.88 561 TYR A CA 1
ATOM 4392 C C . TYR A 1 561 ? 10.117 -38.594 -20.281 1 92.88 561 TYR A C 1
ATOM 4394 O O . TYR A 1 561 ? 10.469 -37.875 -21.234 1 92.88 561 TYR A O 1
ATOM 4402 N N . ASP A 1 562 ? 10.922 -38.938 -19.281 1 96.44 562 ASP A N 1
ATOM 4403 C CA . ASP A 1 562 ? 12.289 -38.438 -19.25 1 96.44 562 ASP A CA 1
ATOM 4404 C C . ASP A 1 562 ? 13.273 -39.531 -18.844 1 96.44 562 ASP A C 1
ATOM 4406 O O . ASP A 1 562 ? 13.945 -39.438 -17.828 1 96.44 562 ASP A O 1
ATOM 4410 N N . LYS A 1 563 ? 13.406 -40.5 -19.734 1 95.81 563 LYS A N 1
ATOM 4411 C CA . LYS A 1 563 ? 14.359 -41.562 -19.5 1 95.81 563 LYS A CA 1
ATOM 4412 C C . LYS A 1 563 ? 15.773 -41.031 -19.312 1 95.81 563 LYS A C 1
ATOM 4414 O O . LYS A 1 563 ? 16.281 -40.281 -20.172 1 95.81 563 LYS A O 1
ATOM 4419 N N . GLY A 1 564 ? 16.312 -41.344 -18.203 1 97 564 GLY A N 1
ATOM 4420 C CA . GLY A 1 564 ? 17.656 -40.875 -17.891 1 97 564 GLY A CA 1
ATOM 4421 C C . GLY A 1 564 ? 17.688 -39.531 -17.219 1 97 564 GLY A C 1
ATOM 4422 O O . GLY A 1 564 ? 18.75 -39.031 -16.828 1 97 564 GLY A O 1
ATOM 4423 N N . PHE A 1 565 ? 16.562 -38.844 -17.094 1 98.38 565 PHE A N 1
ATOM 4424 C CA . PHE A 1 565 ? 16.359 -37.594 -16.391 1 98.38 565 PHE A CA 1
ATOM 4425 C C . PHE A 1 565 ? 17.219 -36.5 -16.984 1 98.38 565 PHE A C 1
ATOM 4427 O O . PHE A 1 565 ? 17.797 -35.688 -16.266 1 98.38 565 PHE A O 1
ATOM 4434 N N . LEU A 1 566 ? 17.344 -36.469 -18.266 1 97.69 566 LEU A N 1
ATOM 4435 C CA . LEU A 1 566 ? 18.219 -35.531 -18.984 1 97.69 566 LEU A CA 1
ATOM 4436 C C . LEU A 1 566 ? 17.625 -34.125 -19 1 97.69 566 LEU A C 1
ATOM 4438 O O . LEU A 1 566 ? 18.344 -33.156 -18.859 1 97.69 566 LEU A O 1
ATOM 4442 N N . TYR A 1 567 ? 16.375 -34.094 -19.188 1 98.12 567 TYR A N 1
ATOM 4443 C CA . TYR A 1 567 ? 15.719 -32.781 -19.25 1 98.12 567 TYR A CA 1
ATOM 4444 C C . TYR A 1 567 ? 15.586 -32.156 -17.859 1 98.12 567 TYR A C 1
ATOM 4446 O O . TYR A 1 567 ? 15.727 -30.953 -17.688 1 98.12 567 TYR A O 1
ATOM 4454 N N . HIS A 1 568 ? 15.367 -33 -16.812 1 98.5 568 HIS A N 1
ATOM 4455 C CA . HIS A 1 568 ? 15.445 -32.531 -15.43 1 98.5 568 HIS A CA 1
ATOM 4456 C C . HIS A 1 568 ? 16.812 -31.938 -15.125 1 98.5 568 HIS A C 1
ATOM 4458 O O . HIS A 1 568 ? 16.922 -30.891 -14.484 1 98.5 568 HIS A O 1
ATOM 4464 N N . ALA A 1 569 ? 17.797 -32.594 -15.578 1 98.62 569 ALA A N 1
ATOM 4465 C CA . ALA A 1 569 ? 19.172 -32.125 -15.367 1 98.62 569 ALA A CA 1
ATOM 4466 C C . ALA A 1 569 ? 19.422 -30.797 -16.062 1 98.62 569 ALA A C 1
ATOM 4468 O O . ALA A 1 569 ? 20.078 -29.906 -15.5 1 98.62 569 ALA A O 1
ATOM 4469 N N . ALA A 1 570 ? 18.938 -30.656 -17.25 1 98.5 570 ALA A N 1
ATOM 4470 C CA . ALA A 1 570 ? 19.094 -29.391 -17.984 1 98.5 570 ALA A CA 1
ATOM 4471 C C . ALA A 1 570 ? 18.391 -28.25 -17.25 1 98.5 570 ALA A C 1
ATOM 4473 O O . ALA A 1 570 ? 18.953 -27.156 -17.125 1 98.5 570 ALA A O 1
ATOM 4474 N N . THR A 1 571 ? 17.156 -28.484 -16.812 1 98.62 571 THR A N 1
ATOM 4475 C CA . THR A 1 571 ? 16.438 -27.469 -16.031 1 98.62 571 THR A CA 1
ATOM 4476 C C . THR A 1 571 ? 17.219 -27.094 -14.773 1 98.62 571 THR A C 1
ATOM 4478 O O . THR A 1 571 ? 17.297 -25.922 -14.414 1 98.62 571 THR A O 1
ATOM 4481 N N . THR A 1 572 ? 17.781 -28.094 -14.102 1 98.69 572 THR A N 1
ATOM 4482 C CA . THR A 1 572 ? 18.594 -27.875 -12.914 1 98.69 572 THR A CA 1
ATOM 4483 C C . THR A 1 572 ? 19.781 -26.969 -13.227 1 98.69 572 THR A C 1
ATOM 4485 O O . THR A 1 572 ? 20.047 -26.016 -12.492 1 98.69 572 THR A O 1
ATOM 4488 N N . ALA A 1 573 ? 20.453 -27.266 -14.305 1 98.5 573 ALA A N 1
ATOM 4489 C CA . ALA A 1 573 ? 21.641 -26.516 -14.688 1 98.5 573 ALA A CA 1
ATOM 4490 C C . ALA A 1 573 ? 21.297 -25.062 -15 1 98.5 573 ALA A C 1
ATOM 4492 O O . ALA A 1 573 ? 21.984 -24.141 -14.555 1 98.5 573 ALA A O 1
ATOM 4493 N N . VAL A 1 574 ? 20.25 -24.844 -15.758 1 98.56 574 VAL A N 1
ATOM 4494 C CA . VAL A 1 574 ? 19.812 -23.5 -16.094 1 98.56 574 VAL A CA 1
ATOM 4495 C C . VAL A 1 574 ? 19.484 -22.719 -14.828 1 98.56 574 VAL A C 1
ATOM 4497 O O . VAL A 1 574 ? 19.953 -21.594 -14.641 1 98.56 574 VAL A O 1
ATOM 4500 N N . ALA A 1 575 ? 18.719 -23.312 -13.969 1 98.69 575 ALA A N 1
ATOM 4501 C CA . ALA A 1 575 ? 18.297 -22.656 -12.734 1 98.69 575 ALA A CA 1
ATOM 4502 C C . ALA A 1 575 ? 19.484 -22.328 -11.844 1 98.69 575 ALA A C 1
ATOM 4504 O O . ALA A 1 575 ? 19.594 -21.234 -11.305 1 98.69 575 ALA A O 1
ATOM 4505 N N . ALA A 1 576 ? 20.328 -23.312 -11.672 1 98.44 576 ALA A N 1
ATOM 4506 C CA . ALA A 1 576 ? 21.5 -23.109 -10.82 1 98.44 576 ALA A CA 1
ATOM 4507 C C . ALA A 1 576 ? 22.406 -22 -11.359 1 98.44 576 ALA A C 1
ATOM 4509 O O . ALA A 1 576 ? 22.953 -21.219 -10.586 1 98.44 576 ALA A O 1
ATOM 4510 N N . LYS A 1 577 ? 22.562 -21.969 -12.664 1 97.69 577 LYS A N 1
ATOM 4511 C CA . LYS A 1 577 ? 23.375 -20.906 -13.281 1 97.69 577 LYS A CA 1
ATOM 4512 C C . LYS A 1 577 ? 22.75 -19.531 -13.047 1 97.69 577 LYS A C 1
ATOM 4514 O O . LYS A 1 577 ? 23.453 -18.562 -12.773 1 97.69 577 LYS A O 1
ATOM 4519 N N . ILE A 1 578 ? 21.453 -19.422 -13.172 1 98.06 578 ILE A N 1
ATOM 4520 C CA . ILE A 1 578 ? 20.766 -18.156 -12.953 1 98.06 578 ILE A CA 1
ATOM 4521 C C . ILE A 1 578 ? 20.953 -17.719 -11.508 1 98.06 578 ILE A C 1
ATOM 4523 O O . ILE A 1 578 ? 21.312 -16.562 -11.25 1 98.06 578 ILE A O 1
ATOM 4527 N N . VAL A 1 579 ? 20.734 -18.625 -10.547 1 98.06 579 VAL A N 1
ATOM 4528 C CA . VAL A 1 579 ? 20.844 -18.297 -9.133 1 98.06 579 VAL A CA 1
ATOM 4529 C C . VAL A 1 579 ? 22.266 -17.844 -8.828 1 98.06 579 VAL A C 1
ATOM 4531 O O . VAL A 1 579 ? 22.469 -16.828 -8.148 1 98.06 579 VAL A O 1
ATOM 4534 N N . ALA A 1 580 ? 23.219 -18.547 -9.344 1 96.38 580 ALA A N 1
ATOM 4535 C CA . ALA A 1 580 ? 24.609 -18.203 -9.117 1 96.38 580 ALA A CA 1
ATOM 4536 C C . ALA A 1 580 ? 24.938 -16.828 -9.727 1 96.38 580 ALA A C 1
ATOM 4538 O O . ALA A 1 580 ? 25.656 -16.031 -9.117 1 96.38 580 ALA A O 1
ATOM 4539 N N . ALA A 1 581 ? 24.406 -16.594 -10.875 1 95.25 581 ALA A N 1
ATOM 4540 C CA . ALA A 1 581 ? 24.672 -15.336 -11.555 1 95.25 581 ALA A CA 1
ATOM 4541 C C . ALA A 1 581 ? 24.078 -14.164 -10.766 1 95.25 581 ALA A C 1
ATOM 4543 O O . ALA A 1 581 ? 24.75 -13.156 -10.539 1 95.25 581 ALA A O 1
ATOM 4544 N N . VAL A 1 582 ? 22.844 -14.281 -10.359 1 96.31 582 VAL A N 1
ATOM 4545 C CA . VAL A 1 582 ? 22.188 -13.211 -9.617 1 96.31 582 VAL A CA 1
ATOM 4546 C C . VAL A 1 582 ? 22.859 -13.008 -8.273 1 96.31 582 VAL A C 1
ATOM 4548 O O . VAL A 1 582 ? 23 -11.875 -7.801 1 96.31 582 VAL A O 1
ATOM 4551 N N . ALA A 1 583 ? 23.297 -14.07 -7.676 1 94.94 583 ALA A N 1
ATOM 4552 C CA . ALA A 1 583 ? 23.906 -14.016 -6.352 1 94.94 583 ALA A CA 1
ATOM 4553 C C . ALA A 1 583 ? 25.312 -13.445 -6.422 1 94.94 583 ALA A C 1
ATOM 4555 O O . ALA A 1 583 ? 25.875 -13.008 -5.406 1 94.94 583 ALA A O 1
ATOM 4556 N N . SER A 1 584 ? 25.922 -13.359 -7.633 1 91.62 584 SER A N 1
ATOM 4557 C CA . SER A 1 584 ? 27.344 -13.016 -7.734 1 91.62 584 SER A CA 1
ATOM 4558 C C . SER A 1 584 ? 27.531 -11.641 -8.375 1 91.62 584 SER A C 1
ATOM 4560 O O . SER A 1 584 ? 28.547 -10.992 -8.18 1 91.62 584 SER A O 1
ATOM 4562 N N . ALA A 1 585 ? 26.625 -11.242 -9.203 1 91.56 585 ALA A N 1
ATOM 4563 C CA . ALA A 1 585 ? 26.828 -10.055 -10.023 1 91.56 585 ALA A CA 1
ATOM 4564 C C . ALA A 1 585 ? 26.953 -8.805 -9.156 1 91.56 585 ALA A C 1
ATOM 4566 O O . ALA A 1 585 ? 26.141 -8.578 -8.266 1 91.56 585 ALA A O 1
ATOM 4567 N N . PRO A 1 586 ? 28 -7.98 -9.438 1 90.19 586 PRO A N 1
ATOM 4568 C CA . PRO A 1 586 ? 28.094 -6.723 -8.695 1 90.19 586 PRO A CA 1
ATOM 4569 C C . PRO A 1 586 ? 26.875 -5.816 -8.914 1 90.19 586 PRO A C 1
ATOM 4571 O O . PRO A 1 586 ? 26.344 -5.25 -7.957 1 90.19 586 PRO A O 1
ATOM 4574 N N . LEU A 1 587 ? 26.516 -5.727 -10.172 1 93.25 587 LEU A N 1
ATOM 4575 C CA . LEU A 1 587 ? 25.266 -5.055 -10.5 1 93.25 587 LEU A CA 1
ATOM 4576 C C . LEU A 1 587 ? 24.188 -6.07 -10.852 1 93.25 587 LEU A C 1
ATOM 4578 O O . LEU A 1 587 ? 24.453 -7.051 -11.547 1 93.25 587 LEU A O 1
ATOM 4582 N N . LEU A 1 588 ? 23.031 -5.84 -10.328 1 95.56 588 LEU A N 1
ATOM 4583 C CA . LEU A 1 588 ? 21.953 -6.762 -10.625 1 95.56 588 LEU A CA 1
ATOM 4584 C C . LEU A 1 588 ? 21.766 -6.926 -12.125 1 95.56 588 LEU A C 1
ATOM 4586 O O . LEU A 1 588 ? 21.672 -5.934 -12.859 1 95.56 588 LEU A O 1
ATOM 4590 N N . PRO A 1 589 ? 21.75 -8.086 -12.578 1 96 589 PRO A N 1
ATOM 4591 C CA . PRO A 1 589 ? 21.656 -8.32 -14.023 1 96 589 PRO A CA 1
ATOM 4592 C C . PRO A 1 589 ? 20.219 -8.195 -14.547 1 96 589 PRO A C 1
ATOM 4594 O O . PRO A 1 589 ? 19.719 -9.109 -15.203 1 96 589 PRO A O 1
ATOM 4597 N N . TYR A 1 590 ? 19.594 -7.043 -14.383 1 97.44 590 TYR A N 1
ATOM 4598 C CA . TYR A 1 590 ? 18.234 -6.754 -14.805 1 97.44 590 TYR A CA 1
ATOM 4599 C C . TYR A 1 590 ? 18.203 -6.258 -16.25 1 97.44 590 TYR A C 1
ATOM 4601 O O . TYR A 1 590 ? 19.094 -5.516 -16.672 1 97.44 590 TYR A O 1
ATOM 4609 N N . SER A 1 591 ? 17.234 -6.738 -16.922 1 97.62 591 SER A N 1
ATOM 4610 C CA . SER A 1 591 ? 17.016 -6.262 -18.281 1 97.62 591 SER A CA 1
ATOM 4611 C C . SER A 1 591 ? 16.172 -4.988 -18.297 1 97.62 591 SER A C 1
ATOM 4613 O O . SER A 1 591 ? 15.148 -4.918 -18.969 1 97.62 591 SER A O 1
ATOM 4615 N N . TYR A 1 592 ? 16.656 -3.91 -17.641 1 97.06 592 TYR A N 1
ATOM 4616 C CA . TYR A 1 592 ? 15.852 -2.707 -17.438 1 97.06 592 TYR A CA 1
ATOM 4617 C C . TYR A 1 592 ? 15.656 -1.958 -18.75 1 97.06 592 TYR A C 1
ATOM 4619 O O . TYR A 1 592 ? 14.664 -1.237 -18.922 1 97.06 592 TYR A O 1
ATOM 4627 N N . THR A 1 593 ? 16.5 -2.113 -19.766 1 96.69 593 THR A N 1
ATOM 4628 C CA . THR A 1 593 ? 16.391 -1.406 -21.031 1 96.69 593 THR A CA 1
ATOM 4629 C C . THR A 1 593 ? 15.258 -1.983 -21.875 1 96.69 593 THR A C 1
ATOM 4631 O O . THR A 1 593 ? 14.766 -1.328 -22.797 1 96.69 593 THR A O 1
ATOM 4634 N N . PHE A 1 594 ? 14.859 -3.209 -21.578 1 96.19 594 PHE A N 1
ATOM 4635 C CA . PHE A 1 594 ? 13.805 -3.879 -22.328 1 96.19 594 PHE A CA 1
ATOM 4636 C C . PHE A 1 594 ? 12.43 -3.445 -21.828 1 96.19 594 PHE A C 1
ATOM 4638 O O . PHE A 1 594 ? 11.438 -3.549 -22.547 1 96.19 594 PHE A O 1
ATOM 4645 N N . TYR A 1 595 ? 12.344 -2.969 -20.641 1 97 595 TYR A N 1
ATOM 4646 C CA . TYR A 1 595 ? 11.07 -2.76 -19.969 1 97 595 TYR A CA 1
ATOM 4647 C C . TYR A 1 595 ? 10.219 -1.738 -20.703 1 97 595 TYR A C 1
ATOM 4649 O O . TYR A 1 595 ? 9.016 -1.952 -20.906 1 97 595 TYR A O 1
ATOM 4657 N N . PRO A 1 596 ? 10.766 -0.564 -21.141 1 97.69 596 PRO A N 1
ATOM 4658 C CA . PRO A 1 596 ? 9.953 0.395 -21.891 1 97.69 596 PRO A CA 1
ATOM 4659 C C . PRO A 1 596 ? 9.406 -0.19 -23.203 1 97.69 596 PRO A C 1
ATOM 4661 O O . PRO A 1 596 ? 8.273 0.1 -23.578 1 97.69 596 PRO A O 1
ATOM 4664 N N . GLU A 1 597 ? 10.211 -0.997 -23.844 1 96.38 597 GLU A N 1
ATOM 4665 C CA . GLU A 1 597 ? 9.758 -1.641 -25.078 1 96.38 597 GLU A CA 1
ATOM 4666 C C . GLU A 1 597 ? 8.594 -2.588 -24.812 1 96.38 597 GLU A C 1
ATOM 4668 O O . GLU A 1 597 ? 7.656 -2.668 -25.609 1 96.38 597 GLU A O 1
ATOM 4673 N N . PHE A 1 598 ? 8.727 -3.311 -23.797 1 96.69 598 PHE A N 1
ATOM 4674 C CA . PHE A 1 598 ? 7.664 -4.23 -23.391 1 96.69 598 PHE A CA 1
ATOM 4675 C C . PHE A 1 598 ? 6.344 -3.488 -23.219 1 96.69 598 PHE A C 1
ATOM 4677 O O . PHE A 1 598 ? 5.312 -3.902 -23.75 1 96.69 598 PHE A O 1
ATOM 4684 N N . ILE A 1 599 ? 6.371 -2.357 -22.469 1 97.94 599 ILE A N 1
ATOM 4685 C CA . ILE A 1 599 ? 5.16 -1.587 -22.188 1 97.94 599 ILE A CA 1
ATOM 4686 C C . ILE A 1 599 ? 4.656 -0.943 -23.484 1 97.94 599 ILE A C 1
ATOM 4688 O O . ILE A 1 599 ? 3.451 -0.922 -23.734 1 97.94 599 ILE A O 1
ATOM 4692 N N . ARG A 1 600 ? 5.551 -0.394 -24.281 1 97.38 600 ARG A N 1
ATOM 4693 C CA . ARG A 1 600 ? 5.176 0.231 -25.547 1 97.38 600 ARG A CA 1
ATOM 4694 C C . ARG A 1 600 ? 4.43 -0.75 -26.438 1 97.38 600 ARG A C 1
ATOM 4696 O O . ARG A 1 600 ? 3.404 -0.404 -27.031 1 97.38 600 ARG A O 1
ATOM 4703 N N . SER A 1 601 ? 4.973 -1.958 -26.531 1 95.69 601 SER A N 1
ATOM 4704 C CA . SER A 1 601 ? 4.328 -2.98 -27.359 1 95.69 601 SER A CA 1
ATOM 4705 C C . SER A 1 601 ? 2.91 -3.262 -26.875 1 95.69 601 SER A C 1
ATOM 4707 O O . SER A 1 601 ? 2 -3.459 -27.672 1 95.69 601 SER A O 1
ATOM 4709 N N . ALA A 1 602 ? 2.752 -3.336 -25.625 1 95.69 602 ALA A N 1
ATOM 4710 C CA . ALA A 1 602 ? 1.433 -3.584 -25.047 1 95.69 602 ALA A CA 1
ATOM 4711 C C . ALA A 1 602 ? 0.471 -2.443 -25.375 1 95.69 602 ALA A C 1
ATOM 4713 O O . ALA A 1 602 ? -0.705 -2.678 -25.656 1 95.69 602 ALA A O 1
ATOM 4714 N N . VAL A 1 603 ? 0.938 -1.179 -25.266 1 97.38 603 VAL A N 1
ATOM 4715 C CA . VAL A 1 603 ? 0.112 -0.013 -25.562 1 97.38 603 VAL A CA 1
ATOM 4716 C C . VAL A 1 603 ? -0.286 -0.021 -27.031 1 97.38 603 VAL A C 1
ATOM 4718 O O . VAL A 1 603 ? -1.434 0.274 -27.375 1 97.38 603 VAL A O 1
ATOM 4721 N N . VAL A 1 604 ? 0.606 -0.367 -27.891 1 95.81 604 VAL A N 1
ATOM 4722 C CA . VAL A 1 604 ? 0.339 -0.449 -29.312 1 95.81 604 VAL A CA 1
ATOM 4723 C C . VAL A 1 604 ? -0.719 -1.518 -29.578 1 95.81 604 VAL A C 1
ATOM 4725 O O . VAL A 1 604 ? -1.629 -1.31 -30.391 1 95.81 604 VAL A O 1
ATOM 4728 N N . ASP A 1 605 ? -0.585 -2.609 -28.938 1 93.88 605 ASP A N 1
ATOM 4729 C CA . ASP A 1 605 ? -1.564 -3.682 -29.094 1 93.88 605 ASP A CA 1
ATOM 4730 C C . ASP A 1 605 ? -2.957 -3.213 -28.672 1 93.88 605 ASP A C 1
ATOM 4732 O O . ASP A 1 605 ? -3.947 -3.533 -29.328 1 93.88 605 ASP A O 1
ATOM 4736 N N . LEU A 1 606 ? -3.055 -2.502 -27.547 1 95.5 606 LEU A N 1
ATOM 4737 C CA . LEU A 1 606 ? -4.328 -1.953 -27.094 1 95.5 606 LEU A CA 1
ATOM 4738 C C . LEU A 1 606 ? -4.918 -1.018 -28.156 1 95.5 606 LEU A C 1
ATOM 4740 O O . LEU A 1 606 ? -6.121 -1.062 -28.422 1 95.5 606 LEU A O 1
ATOM 4744 N N . GLN A 1 607 ? -4.062 -0.161 -28.672 1 96.06 607 GLN A N 1
ATOM 4745 C CA . GLN A 1 607 ? -4.5 0.795 -29.688 1 96.06 607 GLN A CA 1
ATOM 4746 C C . GLN A 1 607 ? -5.008 0.082 -30.938 1 96.06 607 GLN A C 1
ATOM 4748 O O . GLN A 1 607 ? -6.023 0.482 -31.516 1 96.06 607 GLN A O 1
ATOM 4753 N N . GLN A 1 608 ? -4.34 -0.949 -31.344 1 95.81 608 GLN A N 1
ATOM 4754 C CA . GLN A 1 60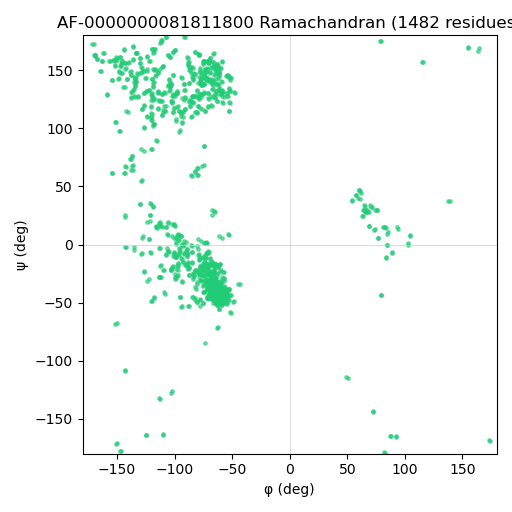8 ? -4.719 -1.697 -32.531 1 95.81 608 GLN A CA 1
ATOM 4755 C C . GLN A 1 608 ? -6.043 -2.426 -32.344 1 95.81 608 GLN A C 1
ATOM 4757 O O . GLN A 1 608 ? -6.891 -2.451 -33.25 1 95.81 608 GLN A O 1
ATOM 4762 N N . GLN A 1 609 ? -6.18 -2.965 -31.219 1 94.56 609 GLN A N 1
ATOM 4763 C CA . GLN A 1 609 ? -7.34 -3.811 -30.969 1 94.56 609 GLN A CA 1
ATOM 4764 C C . GLN A 1 609 ? -8.562 -2.973 -30.594 1 94.56 609 GLN A C 1
ATOM 4766 O O . GLN A 1 609 ? -9.688 -3.318 -30.953 1 94.56 609 GLN A O 1
ATOM 4771 N N . TYR A 1 610 ? -8.328 -1.86 -29.828 1 96.44 610 TYR A N 1
ATOM 4772 C CA . TYR A 1 610 ? -9.469 -1.179 -29.219 1 96.44 610 TYR A CA 1
ATOM 4773 C C . TYR A 1 610 ? -9.445 0.311 -29.547 1 96.44 610 TYR A C 1
ATOM 4775 O O . TYR A 1 610 ? -10.211 1.088 -28.969 1 96.44 610 TYR A O 1
ATOM 4783 N N . GLY A 1 611 ? -8.578 0.814 -30.359 1 96.69 611 GLY A N 1
ATOM 4784 C CA . GLY A 1 611 ? -8.406 2.23 -30.641 1 96.69 611 GLY A CA 1
ATOM 4785 C C . GLY A 1 611 ? -9.703 2.924 -31.016 1 96.69 611 GLY A C 1
ATOM 4786 O O . GLY A 1 611 ? -9.984 4.023 -30.547 1 96.69 611 GLY A O 1
ATOM 4787 N N . ASP A 1 612 ? -10.531 2.312 -31.859 1 96.88 612 ASP A N 1
ATOM 4788 C CA . ASP A 1 612 ? -11.797 2.889 -32.312 1 96.88 612 ASP A CA 1
ATOM 4789 C C . ASP A 1 612 ? -12.789 2.992 -31.141 1 96.88 612 ASP A C 1
ATOM 4791 O O . ASP A 1 612 ? -13.492 3.996 -31.016 1 96.88 612 ASP A O 1
ATOM 4795 N N . LEU A 1 613 ? -12.797 1.921 -30.391 1 97 613 LEU A N 1
ATOM 4796 C CA . LEU A 1 613 ? -13.664 1.931 -29.219 1 97 613 LEU A CA 1
ATOM 4797 C C . LEU A 1 613 ? -13.281 3.053 -28.266 1 97 613 LEU A C 1
ATOM 4799 O O . LEU A 1 613 ? -14.141 3.781 -27.766 1 97 613 LEU A O 1
ATOM 4803 N N . ILE A 1 614 ? -12.031 3.234 -27.984 1 97.62 614 ILE A N 1
ATOM 4804 C CA . ILE A 1 614 ? -11.508 4.258 -27.094 1 97.62 614 ILE A CA 1
ATOM 4805 C C . ILE A 1 614 ? -11.867 5.645 -27.625 1 97.62 614 ILE A C 1
ATOM 4807 O O . ILE A 1 614 ? -12.367 6.492 -26.875 1 97.62 614 ILE A O 1
ATOM 4811 N N . ALA A 1 615 ? -11.695 5.848 -28.859 1 96.38 615 ALA A N 1
ATOM 4812 C CA . ALA A 1 615 ? -11.969 7.133 -29.5 1 96.38 615 ALA A CA 1
ATOM 4813 C C . ALA A 1 615 ? -13.461 7.441 -29.484 1 96.38 615 ALA A C 1
ATOM 4815 O O . ALA A 1 615 ? -13.867 8.602 -29.391 1 96.38 615 ALA A O 1
ATOM 4816 N N . SER A 1 616 ? -14.258 6.434 -29.594 1 95.44 616 SER A N 1
ATOM 4817 C CA . SER A 1 616 ? -15.703 6.609 -29.656 1 95.44 616 SER A CA 1
ATOM 4818 C C . SER A 1 616 ? -16.234 7.254 -28.375 1 95.44 616 SER A C 1
ATOM 4820 O O . SER A 1 616 ? -17.328 7.82 -28.375 1 95.44 616 SER A O 1
ATOM 4822 N N . HIS A 1 617 ? -15.508 7.203 -27.344 1 94.81 617 HIS A N 1
ATOM 4823 C CA . HIS A 1 617 ? -15.914 7.805 -26.078 1 94.81 617 HIS A CA 1
ATOM 4824 C C . HIS A 1 617 ? -15.023 8.984 -25.719 1 94.81 617 HIS A C 1
ATOM 4826 O O . HIS A 1 617 ? -14.828 9.281 -24.531 1 94.81 617 HIS A O 1
ATOM 4832 N N . ASN A 1 618 ? -14.352 9.508 -26.688 1 93.38 618 ASN A N 1
ATOM 4833 C CA . ASN A 1 618 ? -13.516 10.695 -26.562 1 93.38 618 ASN A CA 1
ATOM 4834 C C . ASN A 1 618 ? -12.344 10.469 -25.609 1 93.38 618 ASN A C 1
ATOM 4836 O O . ASN A 1 618 ? -12.008 11.344 -24.812 1 93.38 618 ASN A O 1
ATOM 4840 N N . CYS A 1 619 ? -11.891 9.281 -25.531 1 95.44 619 CYS A N 1
ATOM 4841 C CA . CYS A 1 619 ? -10.688 8.922 -24.781 1 95.44 619 CYS A CA 1
ATOM 4842 C C . CYS A 1 619 ? -9.516 8.68 -25.734 1 95.44 619 CYS A C 1
ATOM 4844 O O . CYS A 1 619 ? -9.703 8.586 -26.953 1 95.44 619 CYS A O 1
ATOM 4846 N N . SER A 1 620 ? -8.344 8.734 -25.188 1 96.62 620 SER A N 1
ATOM 4847 C CA . SER A 1 620 ? -7.148 8.484 -25.984 1 96.62 620 SER A CA 1
ATOM 4848 C C . SER A 1 620 ? -6.035 7.875 -25.141 1 96.62 620 SER A C 1
ATOM 4850 O O . SER A 1 620 ? -6.055 7.984 -23.906 1 96.62 620 SER A O 1
ATOM 4852 N N . LEU A 1 621 ? -5.082 7.246 -25.797 1 97.94 621 LEU A N 1
ATOM 4853 C CA . LEU A 1 621 ? -3.908 6.688 -25.141 1 97.94 621 LEU A CA 1
ATOM 4854 C C . LEU A 1 621 ? -2.709 7.617 -25.281 1 97.94 621 LEU A C 1
ATOM 4856 O O . LEU A 1 621 ? -1.572 7.219 -25.016 1 97.94 621 LEU A O 1
ATOM 4860 N N . ASP A 1 622 ? -2.945 8.867 -25.656 1 97.62 622 ASP A N 1
ATOM 4861 C CA . ASP A 1 622 ? -1.875 9.805 -25.969 1 97.62 622 ASP A CA 1
ATOM 4862 C C . ASP A 1 622 ? -0.995 10.07 -24.75 1 97.62 622 ASP A C 1
ATOM 4864 O O . ASP A 1 622 ? 0.234 10.031 -24.844 1 97.62 622 ASP A O 1
ATOM 4868 N N . LEU A 1 623 ? -1.61 10.383 -23.625 1 98 623 LEU A N 1
ATOM 4869 C CA . LEU A 1 623 ? -0.839 10.68 -22.422 1 98 623 LEU A CA 1
ATOM 4870 C C . LEU A 1 623 ? -0.069 9.445 -21.953 1 98 623 LEU A C 1
ATOM 4872 O O . LEU A 1 623 ? 1.038 9.57 -21.422 1 98 623 LEU A O 1
ATOM 4876 N N . MET A 1 624 ? -0.653 8.258 -22.078 1 98.19 624 MET A N 1
ATOM 4877 C CA . MET A 1 624 ? 0.047 7.012 -21.797 1 98.19 624 MET A CA 1
ATOM 4878 C C . MET A 1 624 ? 1.261 6.844 -22.703 1 98.19 624 MET A C 1
ATOM 4880 O O . MET A 1 624 ? 2.342 6.48 -22.234 1 98.19 624 MET A O 1
ATOM 4884 N N . THR A 1 625 ? 1.048 7.086 -23.969 1 98.25 625 THR A N 1
ATOM 4885 C CA . THR A 1 625 ? 2.143 6.996 -24.922 1 98.25 625 THR A CA 1
ATOM 4886 C C . THR A 1 625 ? 3.26 7.973 -24.562 1 98.25 625 THR A C 1
ATOM 4888 O O . THR A 1 625 ? 4.441 7.621 -24.641 1 98.25 625 THR A O 1
ATOM 4891 N N . GLN A 1 626 ? 2.906 9.148 -24.188 1 98.25 626 GLN A N 1
ATOM 4892 C CA . GLN A 1 626 ? 3.891 10.141 -23.766 1 98.25 626 GLN A CA 1
ATOM 4893 C C . GLN A 1 626 ? 4.645 9.656 -22.516 1 98.25 626 GLN A C 1
ATOM 4895 O O . GLN A 1 626 ? 5.852 9.875 -22.391 1 98.25 626 GLN A O 1
ATOM 4900 N N . ALA A 1 627 ? 3.943 9.109 -21.562 1 98.19 627 ALA A N 1
ATOM 4901 C CA . ALA A 1 627 ? 4.574 8.57 -20.359 1 98.19 627 ALA A CA 1
ATOM 4902 C C . ALA A 1 627 ? 5.582 7.477 -20.703 1 98.19 627 ALA A C 1
ATOM 4904 O O . ALA A 1 627 ? 6.66 7.402 -20.125 1 98.19 627 ALA A O 1
ATOM 4905 N N . VAL A 1 628 ? 5.23 6.605 -21.672 1 98.5 628 VAL A N 1
ATOM 4906 C CA . VAL A 1 628 ? 6.129 5.539 -22.109 1 98.5 628 VAL A CA 1
ATOM 4907 C C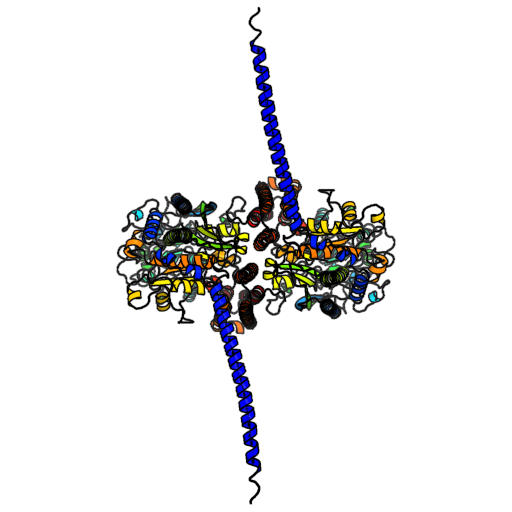 . VAL A 1 628 ? 7.363 6.145 -22.766 1 98.5 628 VAL A C 1
ATOM 4909 O O . VAL A 1 628 ? 8.484 5.668 -22.562 1 98.5 628 VAL A O 1
ATOM 4912 N N . ASP A 1 629 ? 7.152 7.168 -23.594 1 98.38 629 ASP A N 1
ATOM 4913 C CA . ASP A 1 629 ? 8.273 7.863 -24.219 1 98.38 629 ASP A CA 1
ATOM 4914 C C . ASP A 1 629 ? 9.211 8.453 -23.172 1 98.38 629 ASP A C 1
ATOM 4916 O O . ASP A 1 629 ? 10.438 8.336 -23.297 1 98.38 629 ASP A O 1
ATOM 4920 N N . ARG A 1 630 ? 8.648 9.086 -22.203 1 97.56 630 ARG A N 1
ATOM 4921 C CA . ARG A 1 630 ? 9.453 9.656 -21.141 1 97.56 630 ARG A CA 1
ATOM 4922 C C . ARG A 1 630 ? 10.211 8.562 -20.391 1 97.56 630 ARG A C 1
ATOM 4924 O O . ARG A 1 630 ? 11.398 8.719 -20.078 1 97.56 630 ARG A O 1
ATOM 4931 N N . PHE A 1 631 ? 9.539 7.504 -20.078 1 98.12 631 PHE A N 1
ATOM 4932 C CA . PHE A 1 631 ? 10.172 6.371 -19.406 1 98.12 631 PHE A CA 1
ATOM 4933 C C . PHE A 1 631 ? 11.328 5.824 -20.234 1 98.12 631 PHE A C 1
ATOM 4935 O O . PHE A 1 631 ? 12.391 5.512 -19.688 1 98.12 631 PHE A O 1
ATOM 4942 N N . THR A 1 632 ? 11.086 5.707 -21.5 1 98.44 632 THR A N 1
ATOM 4943 C CA . THR A 1 632 ? 12.117 5.246 -22.422 1 98.44 632 THR A CA 1
ATOM 4944 C C . THR A 1 632 ? 13.352 6.141 -22.344 1 98.44 632 THR A C 1
ATOM 4946 O O . THR A 1 632 ? 14.477 5.648 -22.266 1 98.44 632 THR A O 1
ATOM 4949 N N . GLN A 1 633 ? 13.141 7.398 -22.359 1 98.12 633 GLN A N 1
ATOM 4950 C CA . GLN A 1 633 ? 14.242 8.352 -22.266 1 98.12 633 GLN A CA 1
ATOM 4951 C C . GLN A 1 633 ? 14.945 8.258 -20.906 1 98.12 633 GLN A C 1
ATOM 4953 O O . GLN A 1 633 ? 16.172 8.328 -20.828 1 98.12 633 GLN A O 1
ATOM 4958 N N . ASP A 1 634 ? 14.18 8.18 -19.859 1 97.75 634 ASP A N 1
ATOM 4959 C CA . ASP A 1 634 ? 14.742 8.07 -18.516 1 97.75 634 ASP A CA 1
ATOM 4960 C C . ASP A 1 634 ? 15.648 6.844 -18.406 1 97.75 634 ASP A C 1
ATOM 4962 O O . ASP A 1 634 ? 16.703 6.902 -17.781 1 97.75 634 ASP A O 1
ATOM 4966 N N . VAL A 1 635 ? 15.211 5.723 -18.938 1 97.69 635 VAL A N 1
ATOM 4967 C CA . VAL A 1 635 ? 15.992 4.488 -18.922 1 97.69 635 VAL A CA 1
ATOM 4968 C C . VAL A 1 635 ? 17.281 4.676 -19.703 1 97.69 635 VAL A C 1
ATOM 4970 O O . VAL A 1 635 ? 18.344 4.242 -19.281 1 97.69 635 VAL A O 1
ATOM 4973 N N . ALA A 1 636 ? 17.203 5.309 -20.875 1 97 636 ALA A N 1
ATOM 4974 C CA . ALA A 1 636 ? 18.391 5.594 -21.672 1 97 636 ALA A CA 1
ATOM 4975 C C . ALA A 1 636 ? 19.375 6.477 -20.922 1 97 636 ALA A C 1
ATOM 4977 O O . ALA A 1 636 ? 20.578 6.219 -20.922 1 97 636 ALA A O 1
ATOM 4978 N N . ASP A 1 637 ? 18.844 7.5 -20.297 1 95.94 637 ASP A N 1
ATOM 4979 C CA . ASP A 1 637 ? 19.688 8.398 -19.516 1 95.94 637 ASP A CA 1
ATOM 4980 C C . ASP A 1 637 ? 20.375 7.66 -18.375 1 95.94 637 ASP A C 1
ATOM 4982 O O . ASP A 1 637 ? 21.547 7.91 -18.062 1 95.94 637 ASP A O 1
ATOM 4986 N N . PHE A 1 638 ? 19.703 6.84 -17.734 1 95.81 638 PHE A N 1
ATOM 4987 C CA . PHE A 1 638 ? 20.25 6.039 -16.641 1 95.81 638 PHE A CA 1
ATOM 4988 C C . PHE A 1 638 ? 21.375 5.145 -17.141 1 95.81 638 PHE A C 1
ATOM 4990 O O . PHE A 1 638 ? 22.453 5.094 -16.547 1 95.81 638 PHE A O 1
ATOM 4997 N N . LYS A 1 639 ? 21.047 4.461 -18.219 1 94.56 639 LYS A N 1
ATOM 4998 C CA . LYS A 1 639 ? 22.062 3.613 -18.828 1 94.56 639 LYS A CA 1
ATOM 4999 C C . LYS A 1 639 ? 23.328 4.41 -19.141 1 94.56 639 LYS A C 1
ATOM 5001 O O . LYS A 1 639 ? 24.438 3.965 -18.844 1 94.56 639 LYS A O 1
ATOM 5006 N N . ASP A 1 640 ? 23.172 5.582 -19.688 1 93.88 640 ASP A N 1
ATOM 5007 C CA . ASP A 1 640 ? 24.281 6.445 -20.047 1 93.88 640 ASP A CA 1
ATOM 5008 C C . ASP A 1 640 ? 25.062 6.887 -18.797 1 93.88 640 ASP A C 1
ATOM 5010 O O . ASP A 1 640 ? 26.281 6.984 -18.828 1 93.88 640 ASP A O 1
ATOM 5014 N N . SER A 1 641 ? 24.344 7.137 -17.781 1 91.44 641 SER A N 1
ATOM 5015 C CA . SER A 1 641 ? 24.969 7.574 -16.531 1 91.44 641 SER A CA 1
ATOM 5016 C C . SER A 1 641 ? 25.859 6.477 -15.945 1 91.44 641 SER A C 1
ATOM 5018 O O . SER A 1 641 ? 26.844 6.766 -15.266 1 91.44 641 SER A O 1
ATOM 5020 N N . LEU A 1 642 ? 25.547 5.281 -16.141 1 91.19 642 LEU A N 1
ATOM 5021 C CA . LEU A 1 642 ? 26.312 4.156 -15.609 1 91.19 642 LEU A CA 1
ATOM 5022 C C . LEU A 1 642 ? 27.641 4.023 -16.328 1 91.19 642 LEU A C 1
ATOM 5024 O O . LEU A 1 642 ? 28.609 3.521 -15.758 1 91.19 642 LEU A O 1
ATOM 5028 N N . GLN A 1 643 ? 27.75 4.469 -17.516 1 86.06 643 GLN A N 1
ATOM 5029 C CA . GLN A 1 643 ? 28.969 4.359 -18.297 1 86.06 643 GLN A CA 1
ATOM 5030 C C . GLN A 1 643 ? 30.094 5.203 -17.703 1 86.06 643 GLN A C 1
ATOM 5032 O O . GLN A 1 643 ? 31.266 4.852 -17.812 1 86.06 643 GLN A O 1
ATOM 5037 N N . ASN A 1 644 ? 29.766 6.203 -17.031 1 83.19 644 ASN A N 1
ATOM 5038 C CA . ASN A 1 644 ? 30.766 7.125 -16.469 1 83.19 644 ASN A CA 1
ATOM 5039 C C . ASN A 1 644 ? 30.906 6.941 -14.961 1 83.19 644 ASN A C 1
ATOM 5041 O O . ASN A 1 644 ? 31.5 7.785 -14.289 1 83.19 644 ASN A O 1
ATOM 5045 N N . THR A 1 645 ? 30.453 5.812 -14.516 1 85.12 645 THR A N 1
ATOM 5046 C CA . THR A 1 645 ? 30.453 5.59 -13.078 1 85.12 645 THR A CA 1
ATOM 5047 C C . THR A 1 645 ? 31.594 4.66 -12.664 1 85.12 645 THR A C 1
ATOM 5049 O O . THR A 1 645 ? 31.922 3.715 -13.383 1 85.12 645 THR A O 1
ATOM 5052 N N . ASP A 1 646 ? 32.281 4.938 -11.555 1 84.38 646 ASP A N 1
ATOM 5053 C CA . ASP A 1 646 ? 33.312 4.086 -10.977 1 84.38 646 ASP A CA 1
ATOM 5054 C C . ASP A 1 646 ? 32.688 3.018 -10.07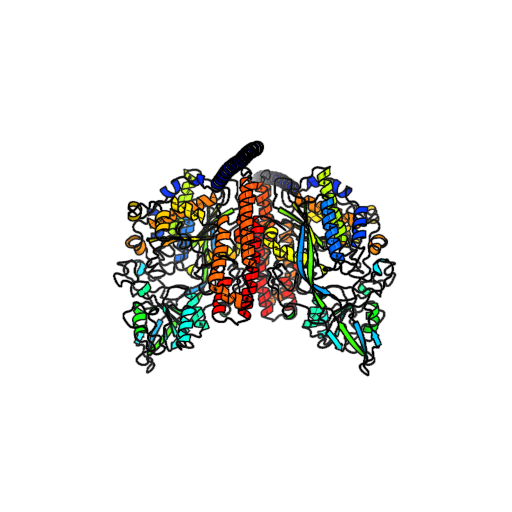 1 84.38 646 ASP A C 1
ATOM 5056 O O . ASP A 1 646 ? 32.312 3.307 -8.93 1 84.38 646 ASP A O 1
ATOM 5060 N N . PHE A 1 647 ? 32.719 1.816 -10.445 1 85.69 647 PHE A N 1
ATOM 5061 C CA . PHE A 1 647 ? 32.062 0.738 -9.719 1 85.69 647 PHE A CA 1
ATOM 5062 C C . PHE A 1 647 ? 33.031 0.025 -8.797 1 85.69 647 PHE A C 1
ATOM 5064 O O . PHE A 1 647 ? 32.719 -0.998 -8.195 1 85.69 647 PHE A O 1
ATOM 5071 N N . SER A 1 648 ? 34.219 0.584 -8.672 1 85.69 648 SER A N 1
ATOM 5072 C CA . SER A 1 648 ? 35.125 0.033 -7.668 1 85.69 648 SER A CA 1
ATOM 5073 C C . SER A 1 648 ? 34.656 0.374 -6.258 1 85.69 648 SER A C 1
ATOM 5075 O O . SER A 1 648 ? 35.031 -0.291 -5.293 1 85.69 648 SER A O 1
ATOM 5077 N N . ASP A 1 649 ? 33.875 1.328 -6.242 1 84.19 649 ASP A N 1
ATOM 5078 C CA . ASP A 1 649 ? 33.281 1.729 -4.977 1 84.19 649 ASP A CA 1
ATOM 5079 C C . ASP A 1 649 ? 32 0.916 -4.691 1 84.19 649 ASP A C 1
ATOM 5081 O O . ASP A 1 649 ? 31 1.05 -5.398 1 84.19 649 ASP A O 1
ATOM 5085 N N . LEU A 1 650 ? 32.031 0.198 -3.609 1 84.31 650 LEU A N 1
ATOM 5086 C CA . LEU A 1 650 ? 30.938 -0.701 -3.271 1 84.31 650 LEU A CA 1
ATOM 5087 C C . LEU A 1 650 ? 29.672 0.085 -2.965 1 84.31 650 LEU A C 1
ATOM 5089 O O . LEU A 1 650 ? 28.562 -0.406 -3.191 1 84.31 650 LEU A O 1
ATOM 5093 N N . LEU A 1 651 ? 29.844 1.256 -2.488 1 85.19 651 LEU A N 1
ATOM 5094 C CA . LEU A 1 651 ? 28.672 2.078 -2.178 1 85.19 651 LEU A CA 1
ATOM 5095 C C . LEU A 1 651 ? 27.969 2.52 -3.453 1 85.19 651 LEU A C 1
ATOM 5097 O O . LEU A 1 651 ? 26.734 2.658 -3.473 1 85.19 651 LEU A O 1
ATOM 5101 N N . VAL A 1 652 ? 28.781 2.791 -4.43 1 86.75 652 VAL A N 1
ATOM 5102 C CA . VAL A 1 652 ? 28.219 3.16 -5.719 1 86.75 652 VAL A CA 1
ATOM 5103 C C . VAL A 1 652 ? 27.438 1.977 -6.301 1 86.75 652 VAL A C 1
ATOM 5105 O O . VAL A 1 652 ? 26.344 2.146 -6.84 1 86.75 652 VAL A O 1
ATOM 5108 N N . GLN A 1 653 ? 28.016 0.79 -6.18 1 89.06 653 GLN A N 1
ATOM 5109 C CA . GLN A 1 653 ? 27.312 -0.411 -6.629 1 89.06 653 GLN A CA 1
ATOM 5110 C C . GLN A 1 653 ? 25.969 -0.561 -5.922 1 89.06 653 GLN A C 1
ATOM 5112 O O . GLN A 1 653 ? 24.953 -0.832 -6.562 1 89.06 653 GLN A O 1
ATOM 5117 N N . ARG A 1 654 ? 26.016 -0.312 -4.664 1 89.44 654 ARG A N 1
ATOM 5118 C CA . ARG A 1 654 ? 24.828 -0.453 -3.846 1 89.44 654 ARG A CA 1
ATOM 5119 C C . ARG A 1 654 ? 23.766 0.565 -4.25 1 89.44 654 ARG A C 1
ATOM 5121 O O . ARG A 1 654 ? 22.578 0.232 -4.348 1 89.44 654 ARG A O 1
ATOM 5128 N N . HIS A 1 655 ? 24.172 1.736 -4.508 1 87.94 655 HIS A N 1
ATOM 5129 C CA . HIS A 1 655 ? 23.25 2.793 -4.91 1 87.94 655 HIS A CA 1
ATOM 5130 C C . HIS A 1 655 ? 22.547 2.439 -6.219 1 87.94 655 HIS A C 1
ATOM 5132 O O . HIS A 1 655 ? 21.328 2.627 -6.344 1 87.94 655 HIS A O 1
ATOM 5138 N N . VAL A 1 656 ? 23.297 1.994 -7.109 1 91.81 656 VAL A N 1
ATOM 5139 C CA . VAL A 1 656 ? 22.75 1.639 -8.414 1 91.81 656 VAL A CA 1
ATOM 5140 C C . VAL A 1 656 ? 21.812 0.45 -8.273 1 91.81 656 VAL A C 1
ATOM 5142 O O . VAL A 1 656 ? 20.719 0.448 -8.852 1 91.81 656 VAL A O 1
ATOM 5145 N N . ASN A 1 657 ? 22.172 -0.53 -7.48 1 93.69 657 ASN A N 1
ATOM 5146 C CA . ASN A 1 657 ? 21.328 -1.704 -7.273 1 93.69 657 ASN A CA 1
ATOM 5147 C C . ASN A 1 657 ? 20.016 -1.34 -6.59 1 93.69 657 ASN A C 1
ATOM 5149 O O . ASN A 1 657 ? 18.969 -1.899 -6.91 1 93.69 657 ASN A O 1
ATOM 5153 N N . ASP A 1 658 ? 20.094 -0.392 -5.637 1 92.62 658 ASP A N 1
ATOM 5154 C CA . ASP A 1 658 ? 18.875 0.06 -4.973 1 92.62 658 ASP A CA 1
ATOM 5155 C C . ASP A 1 658 ? 17.906 0.678 -5.973 1 92.62 658 ASP A C 1
ATOM 5157 O O . ASP A 1 658 ? 16.688 0.447 -5.895 1 92.62 658 ASP A O 1
ATOM 5161 N N . ARG A 1 659 ? 18.406 1.465 -6.879 1 93.75 659 ARG A N 1
ATOM 5162 C CA . ARG A 1 659 ? 17.578 2.08 -7.906 1 93.75 659 ARG A CA 1
ATOM 5163 C C . ARG A 1 659 ? 16.984 1.026 -8.844 1 93.75 659 ARG A C 1
ATOM 5165 O O . ARG A 1 659 ? 15.812 1.106 -9.219 1 93.75 659 ARG A O 1
ATOM 5172 N N . LEU A 1 660 ? 17.766 0.058 -9.18 1 96.38 660 LEU A N 1
ATOM 5173 C CA . LEU A 1 660 ? 17.297 -1.028 -10.039 1 96.38 660 LEU A CA 1
ATOM 5174 C C . LEU A 1 660 ? 16.188 -1.823 -9.352 1 96.38 660 LEU A C 1
ATOM 5176 O O . LEU A 1 660 ? 15.18 -2.154 -9.977 1 96.38 660 LEU A O 1
ATOM 5180 N N . MET A 1 661 ? 16.359 -2.104 -8.086 1 95.69 661 MET A N 1
ATOM 5181 C CA . MET A 1 661 ? 15.367 -2.873 -7.34 1 95.69 661 MET A CA 1
ATOM 5182 C C . MET A 1 661 ? 14.047 -2.115 -7.25 1 95.69 661 MET A C 1
ATOM 5184 O O . MET A 1 661 ? 12.984 -2.727 -7.195 1 95.69 661 MET A O 1
ATOM 5188 N N . LEU A 1 662 ? 14.086 -0.817 -7.273 1 95.56 662 LEU A N 1
ATOM 5189 C CA . LEU A 1 662 ? 12.898 0.013 -7.133 1 95.56 662 LEU A CA 1
ATOM 5190 C C . LEU A 1 662 ? 12.062 -0.013 -8.406 1 95.56 662 LEU A C 1
ATOM 5192 O O . LEU A 1 662 ? 10.867 0.3 -8.383 1 95.56 662 LEU A O 1
ATOM 5196 N N . LEU A 1 663 ? 12.633 -0.383 -9.484 1 96.88 663 LEU A N 1
ATOM 5197 C CA . LEU A 1 663 ? 11.969 -0.289 -10.781 1 96.88 663 LEU A CA 1
ATOM 5198 C C . LEU A 1 663 ? 10.734 -1.182 -10.82 1 96.88 663 LEU A C 1
ATOM 5200 O O . LEU A 1 663 ? 9.641 -0.722 -11.156 1 96.88 663 LEU A O 1
ATOM 5204 N N . GLU A 1 664 ? 10.852 -2.465 -10.461 1 96.75 664 GLU A N 1
ATOM 5205 C CA . GLU A 1 664 ? 9.703 -3.367 -10.469 1 96.75 664 GLU A CA 1
ATOM 5206 C C . GLU A 1 664 ? 8.617 -2.883 -9.508 1 96.75 664 GLU A C 1
ATOM 5208 O O . GLU A 1 664 ? 7.426 -2.955 -9.82 1 96.75 664 GLU A O 1
ATOM 5213 N N . LYS A 1 665 ? 8.992 -2.355 -8.383 1 96.75 665 LYS A N 1
ATOM 5214 C CA . LYS A 1 665 ? 8.078 -1.88 -7.348 1 96.75 665 LYS A CA 1
ATOM 5215 C C . LYS A 1 665 ? 7.34 -0.625 -7.805 1 96.75 665 LYS A C 1
ATOM 5217 O O . LYS A 1 665 ? 6.242 -0.333 -7.316 1 96.75 665 LYS A O 1
ATOM 5222 N N . ALA A 1 666 ? 7.957 0.075 -8.695 1 97.19 666 ALA A N 1
ATOM 5223 C CA . ALA A 1 666 ? 7.375 1.326 -9.172 1 97.19 666 ALA A CA 1
ATOM 5224 C C . ALA A 1 666 ? 6.066 1.074 -9.914 1 97.19 666 ALA A C 1
ATOM 5226 O O . ALA A 1 666 ? 5.23 1.975 -10.039 1 97.19 666 ALA A O 1
ATOM 5227 N N . PHE A 1 667 ? 5.809 -0.123 -10.32 1 97.94 667 PHE A N 1
ATOM 5228 C CA . PHE A 1 667 ? 4.613 -0.445 -11.094 1 97.94 667 PHE A CA 1
ATOM 5229 C C . PHE A 1 667 ? 3.516 -0.982 -10.18 1 97.94 667 PHE A C 1
ATOM 5231 O O . PHE A 1 667 ? 2.457 -1.399 -10.656 1 97.94 667 PHE A O 1
ATOM 5238 N N . LEU A 1 668 ? 3.729 -1.015 -8.875 1 97.56 668 LEU A N 1
ATOM 5239 C CA . LEU A 1 668 ? 2.695 -1.44 -7.941 1 97.56 668 LEU A CA 1
ATOM 5240 C C . LEU A 1 668 ? 1.758 -0.285 -7.602 1 97.56 668 LEU A C 1
ATOM 5242 O O . LEU A 1 668 ? 2.213 0.815 -7.285 1 97.56 668 LEU A O 1
ATOM 5246 N N . ASP A 1 669 ? 0.554 -0.498 -7.746 1 97.19 669 ASP A N 1
ATOM 5247 C CA . ASP A 1 669 ? -0.469 0.418 -7.25 1 97.19 669 ASP A CA 1
ATOM 5248 C C . ASP A 1 669 ? -1.06 -0.082 -5.934 1 97.19 669 ASP A C 1
ATOM 5250 O O . ASP A 1 669 ? -1.729 -1.117 -5.902 1 97.19 669 ASP A O 1
ATOM 5254 N N . PRO A 1 670 ? -0.909 0.647 -4.859 1 93.75 670 PRO A N 1
ATOM 5255 C CA . PRO A 1 670 ? -1.436 0.198 -3.568 1 93.75 670 PRO A CA 1
ATOM 5256 C C . PRO A 1 670 ? -2.949 0.005 -3.584 1 93.75 670 PRO A C 1
ATOM 5258 O O . PRO A 1 670 ? -3.494 -0.704 -2.734 1 93.75 670 PRO A O 1
ATOM 5261 N N . ARG A 1 671 ? -3.637 0.551 -4.547 1 94.69 671 ARG A N 1
ATOM 5262 C CA . ARG A 1 671 ? -5.09 0.434 -4.621 1 94.69 671 ARG A CA 1
ATOM 5263 C C . ARG A 1 671 ? -5.5 -0.809 -5.402 1 94.69 671 ARG A C 1
ATOM 5265 O O . ARG A 1 671 ? -6.676 -1.18 -5.414 1 94.69 671 ARG A O 1
ATOM 5272 N N . GLY A 1 672 ? -4.602 -1.456 -6.027 1 95.75 672 GLY A N 1
ATOM 5273 C CA . GLY A 1 672 ? -4.867 -2.672 -6.777 1 95.75 672 GLY A CA 1
ATOM 5274 C C . GLY A 1 672 ? -5.484 -2.412 -8.141 1 95.75 672 GLY A C 1
ATOM 5275 O O . GLY A 1 672 ? -5.664 -1.257 -8.531 1 95.75 672 GLY A O 1
ATOM 5276 N N . LEU A 1 673 ? -5.668 -3.434 -8.906 1 96.25 673 LEU A N 1
ATOM 5277 C CA . LEU A 1 673 ? -6.395 -3.371 -10.172 1 96.25 673 LEU A CA 1
ATOM 5278 C C . LEU A 1 673 ? -7.879 -3.123 -9.938 1 96.25 673 LEU A C 1
ATOM 5280 O O . LEU A 1 673 ? -8.375 -3.316 -8.82 1 96.25 673 LEU A O 1
ATOM 5284 N N . PRO A 1 674 ? -8.594 -2.648 -10.961 1 95.56 674 PRO A N 1
ATOM 5285 C CA . PRO A 1 674 ? -10.031 -2.422 -10.789 1 95.56 674 PRO A CA 1
ATOM 5286 C C . PRO A 1 674 ? -10.766 -3.652 -10.258 1 95.56 674 PRO A C 1
ATOM 5288 O O . PRO A 1 674 ? -10.766 -4.703 -10.906 1 95.56 674 PRO A O 1
ATOM 5291 N N . HIS A 1 675 ? -11.297 -3.527 -9.07 1 93.06 675 HIS A N 1
ATOM 5292 C CA . HIS A 1 675 ? -12.102 -4.531 -8.391 1 93.06 675 HIS A CA 1
ATOM 5293 C C . HIS A 1 675 ? -11.266 -5.738 -7.984 1 93.06 675 HIS A C 1
ATOM 5295 O O . HIS A 1 675 ? -11.805 -6.816 -7.723 1 93.06 675 HIS A O 1
ATOM 5301 N N . ARG A 1 676 ? -9.93 -5.602 -7.98 1 94 676 ARG A N 1
ATOM 5302 C CA . ARG A 1 676 ? -9.008 -6.668 -7.609 1 94 676 ARG A CA 1
ATOM 5303 C C . ARG A 1 676 ? -7.887 -6.133 -6.719 1 94 676 ARG A C 1
ATOM 5305 O O . ARG A 1 676 ? -6.734 -6.051 -7.148 1 94 676 ARG A O 1
ATOM 5312 N N . PRO A 1 677 ? -8.195 -5.902 -5.508 1 93.19 677 PRO A N 1
ATOM 5313 C CA . PRO A 1 677 ? -7.238 -5.262 -4.602 1 93.19 677 PRO A CA 1
ATOM 5314 C C . PRO A 1 677 ? -6.051 -6.16 -4.262 1 93.19 677 PRO A C 1
ATOM 5316 O O . PRO A 1 677 ? -5.059 -5.695 -3.693 1 93.19 677 PRO A O 1
ATOM 5319 N N . ASP A 1 678 ? -6.117 -7.438 -4.59 1 93.44 678 ASP A N 1
ATOM 5320 C CA . ASP A 1 678 ? -5.043 -8.367 -4.246 1 93.44 678 ASP A CA 1
ATOM 5321 C C . ASP A 1 678 ? -4 -8.43 -5.359 1 93.44 678 ASP A C 1
ATOM 5323 O O . ASP A 1 678 ? -2.982 -9.117 -5.223 1 93.44 678 ASP A O 1
ATOM 5327 N N . TYR A 1 679 ? -4.234 -7.781 -6.488 1 95.69 679 TYR A N 1
ATOM 5328 C CA . TYR A 1 679 ? -3.275 -7.637 -7.578 1 95.69 679 TYR A CA 1
ATOM 5329 C C . TYR A 1 679 ? -2.805 -6.191 -7.703 1 95.69 679 TYR A C 1
ATOM 5331 O O . TYR A 1 679 ? -3.539 -5.332 -8.195 1 95.69 679 TYR A O 1
ATOM 5339 N N . LEU A 1 680 ? -1.569 -6 -7.383 1 97.19 680 LEU A N 1
ATOM 5340 C CA . LEU A 1 680 ? -1.097 -4.621 -7.273 1 97.19 680 LEU A CA 1
ATOM 5341 C C . LEU A 1 680 ? -0.277 -4.227 -8.492 1 97.19 680 LEU A C 1
ATOM 5343 O O . LEU A 1 680 ? -0.081 -3.039 -8.758 1 97.19 680 LEU A O 1
ATOM 5347 N N . HIS A 1 681 ? 0.278 -5.16 -9.258 1 97.38 681 HIS A N 1
ATOM 5348 C CA . HIS A 1 681 ? 1.164 -4.859 -10.375 1 97.38 681 HIS A CA 1
ATOM 5349 C C . HIS A 1 681 ? 0.371 -4.453 -11.617 1 97.38 681 HIS A C 1
ATOM 5351 O O . HIS A 1 681 ? -0.34 -5.273 -12.203 1 97.38 681 HIS A O 1
ATOM 5357 N N . VAL A 1 682 ? 0.532 -3.299 -12.141 1 97.44 682 VAL A N 1
ATOM 5358 C CA . VAL A 1 682 ? -0.387 -2.746 -13.133 1 97.44 682 VAL A CA 1
ATOM 5359 C C . VAL A 1 682 ? 0.102 -3.086 -14.539 1 97.44 682 VAL A C 1
ATOM 5361 O O . VAL A 1 682 ? -0.642 -2.943 -15.516 1 97.44 682 VAL A O 1
ATOM 5364 N N . VAL A 1 683 ? 1.387 -3.52 -14.688 1 97.12 683 VAL A N 1
ATOM 5365 C CA . VAL A 1 683 ? 1.952 -3.789 -16 1 97.12 683 VAL A CA 1
ATOM 5366 C C . VAL A 1 683 ? 1.817 -5.273 -16.328 1 97.12 683 VAL A C 1
ATOM 5368 O O . VAL A 1 683 ? 1.451 -5.637 -17.453 1 97.12 683 VAL A O 1
ATOM 5371 N N . THR A 1 684 ? 2.139 -6.09 -15.352 1 94.12 684 THR A N 1
ATOM 5372 C CA . THR A 1 684 ? 2.033 -7.531 -15.539 1 94.12 684 THR A CA 1
ATOM 5373 C C . THR A 1 684 ? 1.075 -8.141 -14.516 1 94.12 684 THR A C 1
ATOM 5375 O O . THR A 1 684 ? 1.356 -8.141 -13.32 1 94.12 684 THR A O 1
ATOM 5378 N N . SER A 1 685 ? -0.049 -8.578 -14.922 1 92.62 685 SER A N 1
ATOM 5379 C CA . SER A 1 685 ? -1.049 -9.219 -14.07 1 92.62 685 SER A CA 1
ATOM 5380 C C . SER A 1 685 ? -1.92 -10.18 -14.875 1 92.62 685 SER A C 1
ATOM 5382 O O . SER A 1 685 ? -1.984 -10.094 -16.094 1 92.62 685 SER A O 1
ATOM 5384 N N . PRO A 1 686 ? -2.477 -11.039 -14.156 1 90.75 686 PRO A N 1
ATOM 5385 C CA . PRO A 1 686 ? -3.402 -11.914 -14.891 1 90.75 686 PRO A CA 1
ATOM 5386 C C . PRO A 1 686 ? -4.672 -11.188 -15.328 1 90.75 686 PRO A C 1
ATOM 5388 O O . PRO A 1 686 ? -5.047 -10.172 -14.734 1 90.75 686 PRO A O 1
ATOM 5391 N N . SER A 1 687 ? -5.23 -11.789 -16.312 1 86.62 687 SER A N 1
ATOM 5392 C CA . SER A 1 687 ? -6.562 -11.336 -16.703 1 86.62 687 SER A CA 1
ATOM 5393 C C . SER A 1 687 ? -7.598 -11.672 -15.633 1 86.62 687 SER A C 1
ATOM 5395 O O . SER A 1 687 ? -7.449 -12.664 -14.914 1 86.62 687 SER A O 1
ATOM 5397 N N . ALA A 1 688 ? -8.633 -10.867 -15.594 1 83.25 688 ALA A N 1
ATOM 5398 C CA . ALA A 1 688 ? -9.734 -11.109 -14.672 1 83.25 688 ALA A CA 1
ATOM 5399 C C . ALA A 1 688 ? -10.531 -12.352 -15.078 1 83.25 688 ALA A C 1
ATOM 5401 O O . ALA A 1 688 ? -11.266 -12.914 -14.266 1 83.25 688 ALA A O 1
ATOM 5402 N N . PHE A 1 689 ? -10.328 -12.742 -16.297 1 75.69 689 PHE A N 1
ATOM 5403 C CA . PHE A 1 689 ? -11.156 -13.82 -16.844 1 75.69 689 PHE A CA 1
ATOM 5404 C C . PHE A 1 689 ? -10.344 -15.109 -16.969 1 75.69 689 PHE A C 1
ATOM 5406 O O . PHE A 1 689 ? -10.891 -16.156 -17.328 1 75.69 689 PHE A O 1
ATOM 5413 N N . ASP A 1 690 ? -9.125 -14.984 -16.766 1 76.06 690 ASP A N 1
ATOM 5414 C CA . ASP A 1 690 ? -8.234 -16.141 -16.734 1 76.06 690 ASP A CA 1
ATOM 5415 C C . ASP A 1 690 ? -7.039 -15.898 -15.828 1 76.06 690 ASP A C 1
ATOM 5417 O O . ASP A 1 690 ? -6.027 -15.344 -16.266 1 76.06 690 ASP A O 1
ATOM 5421 N N . SER A 1 691 ? -7.004 -16.453 -14.719 1 77.06 691 SER A N 1
ATOM 5422 C CA . SER A 1 691 ? -6 -16.203 -13.688 1 77.06 691 SER A CA 1
ATOM 5423 C C . SER A 1 691 ? -4.652 -16.812 -14.062 1 77.06 691 SER A C 1
ATOM 5425 O O . SER A 1 691 ? -3.629 -16.484 -13.461 1 77.06 691 SER A O 1
ATOM 5427 N N . TYR A 1 692 ? -4.652 -17.672 -15.125 1 71.38 692 TYR A N 1
ATOM 5428 C CA . TYR A 1 692 ? -3.414 -18.344 -15.508 1 71.38 692 TYR A CA 1
ATOM 5429 C C . TYR A 1 692 ? -2.711 -17.578 -16.625 1 71.38 692 TYR A C 1
ATOM 5431 O O . TYR A 1 692 ? -1.546 -17.844 -16.938 1 71.38 692 TYR A O 1
ATOM 5439 N N . SER A 1 693 ? -3.365 -16.562 -17.125 1 72.38 693 SER A N 1
ATOM 5440 C CA . SER A 1 693 ? -2.791 -15.883 -18.281 1 72.38 693 SER A CA 1
ATOM 5441 C C . SER A 1 693 ? -2.283 -14.492 -17.906 1 72.38 693 SER A C 1
ATOM 5443 O O . SER A 1 693 ? -3.064 -13.633 -17.5 1 72.38 693 SER A O 1
ATOM 5445 N N . GLY A 1 694 ? -0.995 -14.461 -18.031 1 78.44 694 GLY A N 1
ATOM 5446 C CA . GLY A 1 694 ? -0.408 -13.141 -17.844 1 78.44 694 GLY A CA 1
ATOM 5447 C C . GLY A 1 694 ? -0.575 -12.234 -19.047 1 78.44 694 GLY A C 1
ATOM 5448 O O . GLY A 1 694 ? -0.354 -12.656 -20.188 1 78.44 694 GLY A O 1
ATOM 5449 N N . VAL A 1 695 ? -1.109 -11.078 -18.781 1 80.88 695 VAL A N 1
ATOM 5450 C CA . VAL A 1 695 ? -1.378 -10.109 -19.844 1 80.88 695 VAL A CA 1
ATOM 5451 C C . VAL A 1 695 ? -0.732 -8.773 -19.484 1 80.88 695 VAL A C 1
ATOM 5453 O O . VAL A 1 695 ? -0.777 -8.336 -18.328 1 80.88 695 VAL A O 1
ATOM 5456 N N . ALA A 1 696 ? -0.014 -8.258 -20.422 1 90.25 696 ALA A N 1
ATOM 5457 C CA . ALA A 1 696 ? 0.495 -6.906 -20.219 1 90.25 696 ALA A CA 1
ATOM 5458 C C . ALA A 1 696 ? -0.646 -5.895 -20.156 1 90.25 696 ALA A C 1
ATOM 5460 O O . ALA A 1 696 ? -1.55 -5.914 -21 1 90.25 696 ALA A O 1
ATOM 5461 N N . LEU A 1 697 ? -0.692 -5.109 -19.125 1 96.44 697 LEU A N 1
ATOM 5462 C CA . LEU A 1 697 ? -1.706 -4.086 -18.891 1 96.44 697 LEU A CA 1
ATOM 5463 C C . LEU A 1 697 ? -3.094 -4.711 -18.781 1 96.44 697 LEU A C 1
ATOM 5465 O O . LEU A 1 697 ? -4.047 -4.211 -19.391 1 96.44 697 LEU A O 1
ATOM 5469 N N . ALA A 1 698 ? -3.182 -5.789 -18.047 1 93.69 698 ALA A N 1
ATOM 5470 C CA . ALA A 1 698 ? -4.391 -6.602 -17.922 1 93.69 698 ALA A CA 1
ATOM 5471 C C . ALA A 1 698 ? -5.574 -5.766 -17.453 1 93.69 698 ALA A C 1
ATOM 5473 O O . ALA A 1 698 ? -6.699 -5.941 -17.938 1 93.69 698 ALA A O 1
ATOM 5474 N N . GLY A 1 699 ? -5.367 -4.895 -16.484 1 95.31 699 GLY A N 1
ATOM 5475 C CA . GLY A 1 699 ? -6.457 -4.066 -16 1 95.31 699 GLY A CA 1
ATOM 5476 C C . GLY A 1 699 ? -7.129 -3.258 -17.109 1 95.31 699 GLY A C 1
ATOM 5477 O O . GLY A 1 699 ? -8.352 -3.098 -17.109 1 95.31 699 GLY A O 1
ATOM 5478 N N . LEU A 1 700 ? -6.359 -2.693 -18 1 97.06 700 LEU A N 1
ATOM 5479 C CA . LEU A 1 700 ? -6.891 -1.931 -19.125 1 97.06 700 LEU A CA 1
ATOM 5480 C C . LEU A 1 700 ? -7.539 -2.855 -20.141 1 97.06 700 LEU A C 1
ATOM 5482 O O . LEU A 1 700 ? -8.633 -2.57 -20.641 1 97.06 700 LEU A O 1
ATOM 5486 N N . HIS A 1 701 ? -6.883 -3.934 -20.453 1 93.81 701 HIS A N 1
ATOM 5487 C CA . HIS A 1 701 ? -7.398 -4.906 -21.422 1 93.81 701 HIS A CA 1
ATOM 5488 C C . HIS A 1 701 ? -8.75 -5.457 -20.969 1 93.81 701 HIS A C 1
ATOM 5490 O O . HIS A 1 701 ? -9.688 -5.547 -21.766 1 93.81 701 HIS A O 1
ATOM 5496 N N . ASP A 1 702 ? -8.836 -5.848 -19.719 1 93.25 702 ASP A N 1
ATOM 5497 C CA . ASP A 1 702 ? -10.062 -6.422 -19.188 1 93.25 702 ASP A CA 1
ATOM 5498 C C . ASP A 1 702 ? -11.227 -5.438 -19.297 1 93.25 702 ASP A C 1
ATOM 5500 O O . ASP A 1 702 ? -12.336 -5.816 -19.656 1 93.25 702 ASP A O 1
ATOM 5504 N N . ALA A 1 703 ? -10.961 -4.191 -18.906 1 95 703 ALA A N 1
ATOM 5505 C CA . ALA A 1 703 ? -11.992 -3.16 -19 1 95 703 ALA A CA 1
ATOM 5506 C C . ALA A 1 703 ? -12.453 -2.975 -20.453 1 95 703 ALA A C 1
ATOM 5508 O O . ALA A 1 703 ? -13.648 -2.879 -20.719 1 95 703 ALA A O 1
ATOM 5509 N N . LEU A 1 704 ? -11.531 -2.928 -21.406 1 95.38 704 LEU A N 1
ATOM 5510 C CA . LEU A 1 704 ? -11.859 -2.715 -22.812 1 95.38 704 LEU A CA 1
ATOM 5511 C C . LEU A 1 704 ? -12.578 -3.928 -23.391 1 95.38 704 LEU A C 1
ATOM 5513 O O . LEU A 1 704 ? -13.484 -3.781 -24.219 1 95.38 704 LEU A O 1
ATOM 5517 N N . TYR A 1 705 ? -12.125 -5.07 -22.953 1 90.94 705 TYR A N 1
ATOM 5518 C CA . TYR A 1 705 ? -12.82 -6.281 -23.375 1 90.94 705 TYR A CA 1
ATOM 5519 C C . TYR A 1 705 ? -14.281 -6.246 -22.953 1 90.94 705 TYR A C 1
ATOM 5521 O O . TYR A 1 705 ? -15.172 -6.527 -23.75 1 90.94 705 TYR A O 1
ATOM 5529 N N . ALA A 1 706 ? -14.523 -5.93 -21.719 1 91.19 706 ALA A N 1
ATOM 5530 C CA . ALA A 1 706 ? -15.891 -5.824 -21.219 1 91.19 706 ALA A CA 1
ATOM 5531 C C . ALA A 1 706 ? -16.656 -4.734 -21.953 1 91.19 706 ALA A C 1
ATOM 5533 O O . ALA A 1 706 ? -17.844 -4.906 -22.281 1 91.19 706 ALA A O 1
ATOM 5534 N N . LEU A 1 707 ? -16.031 -3.627 -22.281 1 94.94 707 LEU A N 1
ATOM 5535 C CA . LEU A 1 707 ? -16.641 -2.49 -22.953 1 94.94 707 L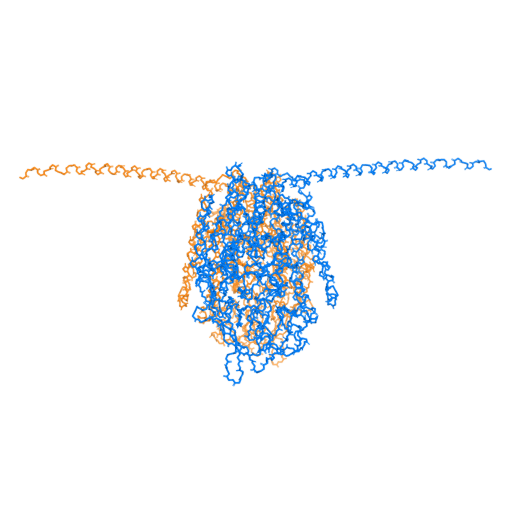EU A CA 1
ATOM 5536 C C . LEU A 1 707 ? -17 -2.84 -24.406 1 94.94 707 LEU A C 1
ATOM 5538 O O . LEU A 1 707 ? -17.922 -2.27 -24.984 1 94.94 707 LEU A O 1
ATOM 5542 N N . SER A 1 708 ? -16.219 -3.719 -24.953 1 92.5 708 SER A N 1
ATOM 5543 C CA . SER A 1 708 ? -16.547 -4.156 -26.312 1 92.5 708 SER A CA 1
ATOM 5544 C C . SER A 1 708 ? -17.938 -4.797 -26.375 1 92.5 708 SER A C 1
ATOM 5546 O O . SER A 1 708 ? -18.625 -4.688 -27.375 1 92.5 708 SER A O 1
ATOM 5548 N N . ALA A 1 709 ? -18.297 -5.438 -25.312 1 87.44 709 ALA A N 1
ATOM 5549 C CA . ALA A 1 709 ? -19.609 -6.059 -25.219 1 87.44 709 ALA A CA 1
ATOM 5550 C C . ALA A 1 709 ? -20.672 -5.051 -24.766 1 87.44 709 ALA A C 1
ATOM 5552 O O . ALA A 1 709 ? -21.844 -5.203 -25.078 1 87.44 709 ALA A O 1
ATOM 5553 N N . ALA A 1 710 ? -20.234 -4.027 -24.078 1 92.81 710 ALA A N 1
ATOM 5554 C CA . ALA A 1 710 ? -21.125 -3.002 -23.547 1 92.81 710 ALA A CA 1
ATOM 5555 C C . ALA A 1 710 ? -20.531 -1.608 -23.719 1 92.81 710 ALA A C 1
ATOM 5557 O O . ALA A 1 710 ? -20.234 -0.927 -22.75 1 92.81 710 ALA A O 1
ATOM 5558 N N . PRO A 1 711 ? -20.531 -1.132 -24.906 1 94.25 711 PRO A N 1
ATOM 5559 C CA . PRO A 1 711 ? -19.781 0.078 -25.234 1 94.25 711 PRO A CA 1
ATOM 5560 C C . PRO A 1 711 ? -20.344 1.327 -24.547 1 94.25 711 PRO A C 1
ATOM 5562 O O . PRO A 1 711 ? -19.656 2.348 -24.469 1 94.25 711 PRO A O 1
ATOM 5565 N N . ASP A 1 712 ? -21.625 1.299 -24.031 1 95 712 ASP A N 1
ATOM 5566 C CA . ASP A 1 712 ? -22.234 2.498 -23.469 1 95 712 ASP A CA 1
ATOM 5567 C C . ASP A 1 712 ? -22.281 2.42 -21.938 1 95 712 ASP A C 1
ATOM 5569 O O . ASP A 1 712 ? -22.875 3.279 -21.281 1 95 712 ASP A O 1
ATOM 5573 N N . ASP A 1 713 ? -21.641 1.424 -21.391 1 96.12 713 ASP A N 1
ATOM 5574 C CA . ASP A 1 713 ? -21.672 1.249 -19.953 1 96.12 713 ASP A CA 1
ATOM 5575 C C . ASP A 1 713 ? -20.797 2.299 -19.25 1 96.12 713 ASP A C 1
ATOM 5577 O O . ASP A 1 713 ? -19.562 2.232 -19.312 1 96.12 713 ASP A O 1
ATOM 5581 N N . ALA A 1 714 ? -21.391 3.15 -18.484 1 95.38 714 ALA A N 1
ATOM 5582 C CA . ALA A 1 714 ? -20.719 4.301 -17.891 1 95.38 714 ALA A CA 1
ATOM 5583 C C . ALA A 1 714 ? -19.766 3.857 -16.781 1 95.38 714 ALA A C 1
ATOM 5585 O O . ALA A 1 714 ? -18.688 4.449 -16.609 1 95.38 714 ALA A O 1
ATOM 5586 N N . ASP A 1 715 ? -20.125 2.865 -16.016 1 95.5 715 ASP A N 1
ATOM 5587 C CA . ASP A 1 715 ? -19.297 2.381 -14.922 1 95.5 715 ASP A CA 1
ATOM 5588 C C . ASP A 1 715 ? -18 1.746 -15.453 1 95.5 715 ASP A C 1
ATOM 5590 O O . ASP A 1 715 ? -16.938 1.934 -14.875 1 95.5 715 ASP A O 1
ATOM 5594 N N . LEU A 1 716 ? -18.109 1.015 -16.531 1 96 716 LEU A N 1
ATOM 5595 C CA . LEU A 1 716 ? -16.938 0.398 -17.141 1 96 716 LEU A CA 1
ATOM 5596 C C . LEU A 1 716 ? -16 1.458 -17.719 1 96 716 LEU A C 1
ATOM 5598 O O . LEU A 1 716 ? -14.781 1.317 -17.641 1 96 716 LEU A O 1
ATOM 5602 N N . TRP A 1 717 ? -16.594 2.445 -18.344 1 96.81 717 TRP A N 1
ATOM 5603 C CA . TRP A 1 717 ? -15.781 3.541 -18.844 1 96.81 717 TRP A CA 1
ATOM 5604 C C . TRP A 1 717 ? -15.047 4.246 -17.703 1 96.81 717 TRP A C 1
ATOM 5606 O O . TRP A 1 717 ? -13.883 4.625 -17.844 1 96.81 717 TRP A O 1
ATOM 5616 N N . ARG A 1 718 ? -15.758 4.398 -16.562 1 96.12 718 ARG A N 1
ATOM 5617 C CA . ARG A 1 718 ? -15.133 4.977 -15.375 1 96.12 718 ARG A CA 1
ATOM 5618 C C . ARG A 1 718 ? -13.953 4.129 -14.906 1 96.12 718 ARG A C 1
ATOM 5620 O O . ARG A 1 718 ? -12.875 4.656 -14.641 1 96.12 718 ARG A O 1
ATOM 5627 N N . ASP A 1 719 ? -14.148 2.875 -14.828 1 96.25 719 ASP A N 1
ATOM 5628 C CA . ASP A 1 719 ? -13.078 1.959 -14.445 1 96.25 719 ASP A CA 1
ATOM 5629 C C . ASP A 1 719 ? -11.875 2.096 -15.375 1 96.25 719 ASP A C 1
ATOM 5631 O O . ASP A 1 719 ? -10.734 2.148 -14.922 1 96.25 719 ASP A O 1
ATOM 5635 N N . PHE A 1 720 ? -12.195 2.143 -16.75 1 97.62 720 PHE A N 1
ATOM 5636 C CA . PHE A 1 720 ? -11.133 2.234 -17.75 1 97.62 720 PHE A CA 1
ATOM 5637 C C . PHE A 1 720 ? -10.359 3.537 -17.594 1 97.62 720 PHE A C 1
ATOM 5639 O O . PHE A 1 720 ? -9.125 3.529 -17.547 1 97.62 720 PHE A O 1
ATOM 5646 N N . GLN A 1 721 ? -11.023 4.57 -17.469 1 97.81 721 GLN A N 1
ATOM 5647 C CA . GLN A 1 721 ? -10.406 5.891 -17.422 1 97.81 721 GLN A CA 1
ATOM 5648 C C . GLN A 1 721 ? -9.594 6.082 -16.156 1 97.81 721 GLN A C 1
ATOM 5650 O O . GLN A 1 721 ? -8.477 6.605 -16.188 1 97.81 721 GLN A O 1
ATOM 5655 N N . GLU A 1 722 ? -10.141 5.719 -14.969 1 97.5 722 GLU A N 1
ATOM 5656 C CA . GLU A 1 722 ? -9.414 5.801 -13.703 1 97.5 722 GLU A CA 1
ATOM 5657 C C . GLU A 1 722 ? -8.141 4.969 -13.742 1 97.5 722 GLU A C 1
ATOM 5659 O O . GLU A 1 722 ? -7.078 5.43 -13.312 1 97.5 722 GLU A O 1
ATOM 5664 N N . HIS A 1 723 ? -8.273 3.781 -14.219 1 98.06 723 HIS A N 1
ATOM 5665 C CA . HIS A 1 723 ? -7.125 2.883 -14.25 1 98.06 723 HIS A CA 1
ATOM 5666 C C . HIS A 1 723 ? -6.086 3.354 -15.266 1 98.06 723 HIS A C 1
ATOM 5668 O O . HIS A 1 723 ? -4.883 3.25 -15.016 1 98.06 723 HIS A O 1
ATOM 5674 N N . LEU A 1 724 ? -6.535 3.826 -16.469 1 98.38 724 LEU A N 1
ATOM 5675 C CA . LEU A 1 724 ? -5.613 4.379 -17.453 1 98.38 724 LEU A CA 1
ATOM 5676 C C . LEU A 1 724 ? -4.781 5.504 -16.844 1 98.38 724 LEU A C 1
ATOM 5678 O O . LEU A 1 724 ? -3.566 5.566 -17.047 1 98.38 724 LEU A O 1
ATOM 5682 N N . ALA A 1 725 ? -5.43 6.348 -16.109 1 98.31 725 ALA A N 1
ATOM 5683 C CA . ALA A 1 725 ? -4.734 7.461 -15.469 1 98.31 725 ALA A CA 1
ATOM 5684 C C . ALA A 1 725 ? -3.703 6.953 -14.461 1 98.31 725 ALA A C 1
ATOM 5686 O O . ALA A 1 725 ? -2.574 7.449 -14.414 1 98.31 725 ALA A O 1
ATOM 5687 N N . SER A 1 726 ? -4.109 6.016 -13.625 1 97.81 726 SER A N 1
ATOM 5688 C CA . SER A 1 726 ? -3.205 5.473 -12.617 1 97.81 726 SER A CA 1
ATOM 5689 C C . SER A 1 726 ? -1.996 4.801 -13.258 1 97.81 726 SER A C 1
ATOM 5691 O O . SER A 1 726 ? -0.862 5 -12.812 1 97.81 726 SER A O 1
ATOM 5693 N N . VAL A 1 727 ? -2.217 3.994 -14.281 1 98.38 727 VAL A N 1
ATOM 5694 C CA . VAL A 1 727 ? -1.128 3.311 -14.977 1 98.38 727 VAL A CA 1
ATOM 5695 C C . VAL A 1 727 ? -0.195 4.34 -15.609 1 98.38 727 VAL A C 1
ATOM 5697 O O . VAL A 1 727 ? 1.028 4.191 -15.562 1 98.38 727 VAL A O 1
ATOM 5700 N N . THR A 1 728 ? -0.781 5.371 -16.266 1 98.5 728 THR A N 1
ATOM 5701 C CA . THR A 1 728 ? -0.002 6.434 -16.891 1 98.5 728 THR A CA 1
ATOM 5702 C C . THR A 1 728 ? 0.928 7.09 -15.883 1 98.5 728 THR A C 1
ATOM 5704 O O . THR A 1 728 ? 2.117 7.277 -16.141 1 98.5 728 THR A O 1
ATOM 5707 N N . HIS A 1 729 ? 0.432 7.402 -14.719 1 98.12 729 HIS A N 1
ATOM 5708 C CA . HIS A 1 729 ? 1.221 8 -13.648 1 98.12 729 HIS A CA 1
ATOM 5709 C C . HIS A 1 729 ? 2.336 7.066 -13.195 1 98.12 729 HIS A C 1
ATOM 5711 O O . HIS A 1 729 ? 3.477 7.496 -13.016 1 98.12 729 HIS A O 1
ATOM 5717 N N . LEU A 1 730 ? 2.041 5.816 -13.016 1 98.25 730 LEU A N 1
ATOM 5718 C CA . LEU A 1 730 ? 3.002 4.867 -12.461 1 98.25 730 LEU A CA 1
ATOM 5719 C C . LEU A 1 730 ? 4.117 4.578 -13.461 1 98.25 730 LEU A C 1
ATOM 5721 O O . LEU A 1 730 ? 5.266 4.352 -13.07 1 98.25 730 LEU A O 1
ATOM 5725 N N . VAL A 1 731 ? 3.795 4.598 -14.75 1 98.25 731 VAL A N 1
ATOM 5726 C CA . VAL A 1 731 ? 4.824 4.426 -15.766 1 98.25 731 VAL A CA 1
ATOM 5727 C C . VAL A 1 731 ? 5.793 5.605 -15.727 1 98.25 731 VAL A C 1
ATOM 5729 O O . VAL A 1 731 ? 7.008 5.422 -15.766 1 98.25 731 VAL A O 1
ATOM 5732 N N . ALA A 1 732 ? 5.266 6.777 -15.641 1 96.75 732 ALA A N 1
ATOM 5733 C CA . ALA A 1 732 ? 6.117 7.953 -15.508 1 96.75 732 ALA A CA 1
ATOM 5734 C C . ALA A 1 732 ? 6.93 7.906 -14.219 1 96.75 732 ALA A C 1
ATOM 5736 O O . ALA A 1 732 ? 8.117 8.242 -14.211 1 96.75 732 ALA A O 1
ATOM 5737 N N . SER A 1 733 ? 6.297 7.512 -13.188 1 96.06 733 SER A N 1
ATOM 5738 C CA . SER A 1 733 ? 6.93 7.426 -11.875 1 96.06 733 SER A CA 1
ATOM 5739 C C . SER A 1 733 ? 8.086 6.426 -11.883 1 96.06 733 SER A C 1
ATOM 5741 O O . SER A 1 733 ? 9.062 6.598 -11.156 1 96.06 733 SER A O 1
ATOM 5743 N N . ALA A 1 734 ? 7.961 5.371 -12.664 1 97.38 734 ALA A N 1
ATOM 5744 C CA . ALA A 1 734 ? 9.039 4.391 -12.781 1 97.38 734 ALA A CA 1
ATOM 5745 C C . ALA A 1 734 ? 10.32 5.039 -13.289 1 97.38 734 ALA A C 1
ATOM 5747 O O . ALA A 1 734 ? 11.414 4.727 -12.82 1 97.38 734 ALA A O 1
ATOM 5748 N N . GLY A 1 735 ? 10.188 5.895 -14.258 1 96.88 735 GLY A N 1
ATOM 5749 C CA . GLY A 1 735 ? 11.336 6.652 -14.727 1 96.88 735 GLY A CA 1
ATOM 5750 C C . GLY A 1 735 ? 11.938 7.547 -13.664 1 96.88 735 GLY A C 1
ATOM 5751 O O . GLY A 1 735 ? 13.156 7.586 -13.492 1 96.88 735 GLY A O 1
ATOM 5752 N N . ASP A 1 736 ? 11.062 8.25 -12.922 1 94.69 736 ASP A N 1
ATOM 5753 C CA . ASP A 1 736 ? 11.516 9.117 -11.836 1 94.69 736 ASP A CA 1
ATOM 5754 C C . ASP A 1 736 ? 12.242 8.312 -10.758 1 94.69 736 ASP A C 1
ATOM 5756 O O . ASP A 1 736 ? 13.242 8.773 -10.211 1 94.69 736 ASP A O 1
ATOM 5760 N N . ALA A 1 737 ? 11.734 7.191 -10.461 1 93.38 737 ALA A N 1
ATOM 5761 C CA . ALA A 1 737 ? 12.328 6.328 -9.445 1 93.38 737 ALA A CA 1
ATOM 5762 C C . ALA A 1 737 ? 13.719 5.867 -9.867 1 93.38 737 ALA A C 1
ATOM 5764 O O . ALA A 1 737 ? 14.648 5.859 -9.062 1 93.38 737 ALA A O 1
ATOM 5765 N N . LEU A 1 738 ? 13.828 5.504 -11.086 1 94.31 738 LEU A N 1
ATOM 5766 C CA . LEU A 1 738 ? 15.117 5.047 -11.617 1 94.31 738 LEU A CA 1
ATOM 5767 C C . LEU A 1 738 ? 16.141 6.18 -11.609 1 94.31 738 LEU A C 1
ATOM 5769 O O . LEU A 1 738 ? 17.312 5.961 -11.305 1 94.31 738 LEU A O 1
ATOM 5773 N N . GLN A 1 739 ? 15.672 7.406 -11.883 1 91.62 739 GLN A N 1
ATOM 5774 C CA . GLN A 1 739 ? 16.547 8.562 -11.961 1 91.62 739 GLN A CA 1
ATOM 5775 C C . GLN A 1 739 ? 16.797 9.164 -10.578 1 91.62 739 GLN A C 1
ATOM 5777 O O . GLN A 1 739 ? 17.734 9.945 -10.391 1 91.62 739 GLN A O 1
ATOM 5782 N N . GLY A 1 740 ? 15.977 8.773 -9.648 1 86.62 740 GLY A N 1
ATOM 5783 C CA . GLY A 1 740 ? 16.078 9.367 -8.32 1 86.62 740 GLY A CA 1
ATOM 5784 C C . GLY A 1 740 ? 15.633 10.812 -8.273 1 86.62 740 GLY A C 1
ATOM 5785 O O . GLY A 1 740 ? 16.156 11.609 -7.492 1 86.62 740 GLY A O 1
ATOM 5786 N N . ARG A 1 741 ? 14.688 11.219 -9.062 1 85.5 741 ARG A N 1
ATOM 5787 C CA . ARG A 1 741 ? 14.258 12.609 -9.188 1 85.5 741 ARG A CA 1
ATOM 5788 C C . ARG A 1 741 ? 13.086 12.906 -8.258 1 85.5 741 ARG A C 1
ATOM 5790 O O . ARG A 1 741 ? 12.211 12.055 -8.055 1 85.5 741 ARG A O 1
ATOM 5797 N N . LEU A 1 742 ? 13.109 14.133 -7.723 1 85.69 742 LEU A N 1
ATOM 5798 C CA . LEU A 1 742 ? 11.992 14.633 -6.922 1 85.69 742 LEU A CA 1
ATOM 5799 C C . LEU A 1 742 ? 11.32 15.82 -7.602 1 85.69 742 LEU A C 1
ATOM 5801 O O . LEU A 1 742 ? 10.727 16.672 -6.93 1 85.69 742 LEU A O 1
ATOM 5805 N N . TRP A 1 743 ? 11.578 16.078 -8.875 1 85.25 743 TRP A N 1
ATOM 5806 C CA . TRP A 1 743 ? 10.977 17.141 -9.68 1 85.25 743 TRP A CA 1
ATOM 5807 C C . TRP A 1 743 ? 10.922 16.75 -11.148 1 85.25 743 TRP A C 1
ATOM 5809 O O . TRP A 1 743 ? 11.633 15.844 -11.586 1 85.25 743 TRP A O 1
ATOM 5819 N N . MET B 1 1 ? 31.766 -38.594 80.375 1 20.59 1 MET B N 1
ATOM 5820 C CA . MET B 1 1 ? 31.297 -37.25 80 1 20.59 1 MET B CA 1
ATOM 5821 C C . MET B 1 1 ? 32.25 -36.594 79 1 20.59 1 MET B C 1
ATOM 5823 O O . MET B 1 1 ? 32.062 -35.438 78.625 1 20.59 1 MET B O 1
ATOM 5827 N N . VAL B 1 2 ? 33.5 -37.125 78.75 1 19.8 2 VAL B N 1
ATOM 5828 C CA . VAL B 1 2 ? 34.719 -36.531 78.25 1 19.8 2 VAL B CA 1
ATOM 5829 C C . VAL B 1 2 ? 34.531 -36.281 76.75 1 19.8 2 VAL B C 1
ATOM 5831 O O . VAL B 1 2 ? 34.844 -35.188 76.25 1 19.8 2 VAL B O 1
ATOM 5834 N N . ALA B 1 3 ? 34.781 -37.312 75.938 1 24.23 3 ALA B N 1
ATOM 5835 C CA . ALA B 1 3 ? 35.5 -37.344 74.688 1 24.23 3 ALA B CA 1
ATOM 5836 C C . ALA B 1 3 ? 34.625 -36.781 73.562 1 24.23 3 ALA B C 1
ATOM 5838 O O . ALA B 1 3 ? 34.969 -36.969 72.375 1 24.23 3 ALA B O 1
ATOM 5839 N N . GLN B 1 4 ? 33.438 -36.312 73.875 1 25.05 4 GLN B N 1
ATOM 5840 C CA . GLN B 1 4 ? 32.531 -35.969 72.75 1 25.05 4 GLN B CA 1
ATOM 5841 C C . GLN B 1 4 ? 32.969 -34.719 72.062 1 25.05 4 GLN B C 1
ATOM 5843 O O . GLN B 1 4 ? 32.219 -34.188 71.188 1 25.05 4 GLN B O 1
ATOM 5848 N N . SER B 1 5 ? 34.156 -34.062 72.5 1 28.25 5 SER B N 1
ATOM 5849 C CA . SER B 1 5 ? 34.469 -32.656 72.125 1 28.25 5 SER B CA 1
ATOM 5850 C C . SER B 1 5 ? 34.969 -32.562 70.688 1 28.25 5 SER B C 1
ATOM 5852 O O . SER B 1 5 ? 35.125 -31.453 70.188 1 28.25 5 SER B O 1
ATOM 5854 N N . ASN B 1 6 ? 35.562 -33.656 70.188 1 26.59 6 ASN B N 1
ATOM 5855 C CA . ASN B 1 6 ? 36.469 -33.438 69.062 1 26.59 6 ASN B CA 1
ATOM 5856 C C . ASN B 1 6 ? 35.719 -33.125 67.812 1 26.59 6 ASN B C 1
ATOM 5858 O O . ASN B 1 6 ? 36.344 -32.938 66.75 1 26.59 6 ASN B O 1
ATOM 5862 N N . VAL B 1 7 ? 34.438 -33.562 67.688 1 31.11 7 VAL B N 1
ATOM 5863 C CA . VAL B 1 7 ? 33.812 -33.625 66.375 1 31.11 7 VAL B CA 1
ATOM 5864 C C . VAL B 1 7 ? 33.5 -32.219 65.812 1 31.11 7 VAL B C 1
ATOM 5866 O O . VAL B 1 7 ? 33.156 -32.062 64.688 1 31.11 7 VAL B O 1
ATOM 5869 N N . ILE B 1 8 ? 33.5 -31.156 66.75 1 29.02 8 ILE B N 1
ATOM 5870 C CA . ILE B 1 8 ? 32.906 -29.875 66.375 1 29.02 8 ILE B CA 1
ATOM 5871 C C . ILE B 1 8 ? 33.906 -29.109 65.5 1 29.02 8 ILE B C 1
ATOM 5873 O O . ILE B 1 8 ? 33.5 -28.281 64.688 1 29.02 8 ILE B O 1
ATOM 5877 N N . VAL B 1 9 ? 35.25 -29.359 65.688 1 31.14 9 VAL B N 1
ATOM 5878 C CA . VAL B 1 9 ? 36.188 -28.391 65.062 1 31.14 9 VAL B CA 1
ATOM 5879 C C . VAL B 1 9 ? 36.25 -28.547 63.562 1 31.14 9 VAL B C 1
ATOM 5881 O O . VAL B 1 9 ? 36.5 -27.578 62.844 1 31.14 9 VAL B O 1
ATOM 5884 N N . THR B 1 10 ? 36.094 -29.797 63.062 1 33.09 10 THR B N 1
ATOM 5885 C CA . THR B 1 10 ? 36.438 -30 61.656 1 33.09 10 THR B CA 1
ATOM 5886 C C . THR B 1 10 ? 35.406 -29.375 60.75 1 33.09 10 THR B C 1
ATOM 5888 O O . THR B 1 10 ? 35.656 -29.109 59.594 1 33.09 10 THR B O 1
ATOM 5891 N N . SER B 1 11 ? 34.156 -29.125 61.281 1 31.2 11 SER B N 1
ATOM 5892 C CA . SER B 1 11 ? 33.094 -28.656 60.375 1 31.2 11 SER B CA 1
ATOM 5893 C C . SER B 1 11 ? 33.312 -27.188 60.031 1 31.2 11 SER B C 1
ATOM 5895 O O . SER B 1 11 ? 32.719 -26.672 59.094 1 31.2 11 SER B O 1
ATOM 5897 N N . ILE B 1 12 ? 34.094 -26.406 60.875 1 36.09 12 ILE B N 1
ATOM 5898 C CA . ILE B 1 12 ? 34.156 -24.984 60.625 1 36.09 12 ILE B CA 1
ATOM 5899 C C . ILE B 1 12 ? 35.094 -24.719 59.438 1 36.09 12 ILE B C 1
ATOM 5901 O O . ILE B 1 12 ? 34.844 -23.828 58.625 1 36.09 12 ILE B O 1
ATOM 5905 N N . ALA B 1 13 ? 36.156 -25.594 59.25 1 37.47 13 ALA B N 1
ATOM 5906 C CA . ALA B 1 13 ? 37.156 -25.219 58.25 1 37.47 13 ALA B CA 1
ATOM 5907 C C . ALA B 1 13 ? 36.594 -25.359 56.844 1 37.47 13 ALA B C 1
ATOM 5909 O O . ALA B 1 13 ? 36.938 -24.594 55.938 1 37.47 13 ALA B O 1
ATOM 5910 N N . LEU B 1 14 ? 35.688 -26.344 56.594 1 39.94 14 LEU B N 1
ATOM 5911 C CA . LEU B 1 14 ? 35.25 -26.547 55.219 1 39.94 14 LEU B CA 1
ATOM 5912 C C . LEU B 1 14 ? 34.344 -25.406 54.781 1 39.94 14 LEU B C 1
ATOM 5914 O O . LEU B 1 14 ? 34.219 -25.141 53.594 1 39.94 14 LEU B O 1
ATOM 5918 N N . GLY B 1 15 ? 33.719 -24.656 55.719 1 39.03 15 GLY B N 1
ATOM 5919 C CA . GLY B 1 15 ? 32.875 -23.562 55.312 1 39.03 15 GLY B CA 1
ATOM 5920 C C . GLY B 1 15 ? 33.625 -22.359 54.781 1 39.03 15 GLY B C 1
ATOM 5921 O O . GLY B 1 15 ? 33.125 -21.609 53.969 1 39.03 15 GLY B O 1
ATOM 5922 N N . ALA B 1 16 ? 34.875 -22.188 55.312 1 44.47 16 ALA B N 1
ATOM 5923 C CA . ALA B 1 16 ? 35.594 -21 54.875 1 44.47 16 ALA B CA 1
ATOM 5924 C C . ALA B 1 16 ? 36.062 -21.172 53.406 1 44.47 16 ALA B C 1
ATOM 5926 O O . ALA B 1 16 ? 36.125 -20.203 52.656 1 44.47 16 ALA B O 1
ATOM 5927 N N . VAL B 1 17 ? 36.406 -22.453 53.031 1 44.97 17 VAL B N 1
ATOM 5928 C CA . VAL B 1 17 ? 36.906 -22.609 51.656 1 44.97 17 VAL B CA 1
ATOM 5929 C C . VAL B 1 17 ? 35.75 -22.375 50.688 1 44.97 17 VAL B C 1
ATOM 5931 O O . VAL B 1 17 ? 35.938 -21.75 49.625 1 44.97 17 VAL B O 1
ATOM 5934 N N . VAL B 1 18 ? 34.469 -22.781 51.062 1 44.97 18 VAL B N 1
ATOM 5935 C CA . VAL B 1 18 ? 33.406 -22.562 50.125 1 44.97 18 VAL B CA 1
ATOM 5936 C C . VAL B 1 18 ? 33.094 -21.078 50.031 1 44.97 18 VAL B C 1
ATOM 5938 O O . VAL B 1 18 ? 32.875 -20.547 48.938 1 44.97 18 VAL B O 1
ATOM 5941 N N . ALA B 1 19 ? 33.219 -20.328 51.156 1 46.72 19 ALA B N 1
ATOM 5942 C CA . ALA B 1 19 ? 32.969 -18.891 51.031 1 46.72 19 ALA B CA 1
ATOM 5943 C C . ALA B 1 19 ? 34.031 -18.203 50.219 1 46.72 19 ALA B C 1
ATOM 5945 O O . ALA B 1 19 ? 33.75 -17.281 49.438 1 46.72 19 ALA B O 1
ATOM 5946 N N . PHE B 1 20 ? 35.281 -18.719 50.312 1 46.53 20 PHE B N 1
ATOM 5947 C CA . PHE B 1 20 ? 36.312 -18.109 49.469 1 46.53 20 PHE B CA 1
ATOM 5948 C C . PHE B 1 20 ? 36.062 -18.406 48 1 46.53 20 PHE B C 1
ATOM 5950 O O . PHE B 1 20 ? 36.188 -17.516 47.156 1 46.53 20 PHE B O 1
ATOM 5957 N N . LEU B 1 21 ? 35.656 -19.672 47.656 1 46.25 21 LEU B N 1
ATOM 5958 C CA . LEU B 1 21 ? 35.406 -19.969 46.25 1 46.25 21 LEU B CA 1
ATOM 5959 C C . LEU B 1 21 ? 34.156 -19.219 45.75 1 46.25 21 LEU B C 1
ATOM 5961 O O . LEU B 1 21 ? 34.156 -18.734 44.625 1 46.25 21 LEU B O 1
ATOM 5965 N N . LEU B 1 22 ? 33.156 -19.031 46.688 1 47.34 22 LEU B N 1
ATOM 5966 C CA . LEU B 1 22 ? 32.031 -18.219 46.25 1 47.34 22 LEU B CA 1
ATOM 5967 C C . LEU B 1 22 ? 32.406 -16.75 46.125 1 47.34 22 LEU B C 1
ATOM 5969 O O . LEU B 1 22 ? 31.969 -16.062 45.219 1 47.34 22 LEU B O 1
ATOM 5973 N N . GLY B 1 23 ? 33.344 -16.266 46.938 1 45.16 23 GLY B N 1
ATOM 5974 C CA . GLY B 1 23 ? 33.844 -14.914 46.75 1 45.16 23 GLY B CA 1
ATOM 5975 C C . GLY B 1 23 ? 34.625 -14.727 45.469 1 45.16 23 GLY B C 1
ATOM 5976 O O . GLY B 1 23 ? 34.5 -13.688 44.812 1 45.16 23 GLY B O 1
ATOM 5977 N N . MET B 1 24 ? 35.406 -15.773 45.125 1 47.44 24 MET B N 1
ATOM 5978 C CA . MET B 1 24 ? 36.125 -15.641 43.844 1 47.44 24 MET B CA 1
ATOM 5979 C C . MET B 1 24 ? 35.156 -15.688 42.656 1 47.44 24 MET B C 1
ATOM 5981 O O . MET B 1 24 ? 35.375 -15.023 41.656 1 47.44 24 MET B O 1
ATOM 5985 N N . ILE B 1 25 ? 34.125 -16.516 42.75 1 45.94 25 ILE B N 1
ATOM 5986 C CA . ILE B 1 25 ? 33.125 -16.5 41.656 1 45.94 25 ILE B CA 1
ATOM 5987 C C . ILE B 1 25 ? 32.406 -15.164 41.656 1 45.94 25 ILE B C 1
ATOM 5989 O O . ILE B 1 25 ? 32.188 -14.57 40.594 1 45.94 25 ILE B O 1
ATOM 5993 N N . VAL B 1 26 ? 32.094 -14.609 42.875 1 45.09 26 VAL B N 1
ATOM 5994 C CA . VAL B 1 26 ? 31.453 -13.289 42.875 1 45.09 26 VAL B CA 1
ATOM 5995 C C . VAL B 1 26 ? 32.438 -12.242 42.406 1 45.09 26 VAL B C 1
ATOM 5997 O O . VAL B 1 26 ? 32.094 -11.359 41.594 1 45.09 26 VAL B O 1
ATOM 6000 N N . TYR B 1 27 ? 33.719 -12.328 42.719 1 42.72 27 TYR B N 1
ATOM 6001 C CA . TYR B 1 27 ? 34.688 -11.383 42.219 1 42.72 27 TYR B CA 1
ATOM 6002 C C . TYR B 1 27 ? 34.875 -11.523 40.719 1 42.72 27 TYR B C 1
ATOM 6004 O O . TYR B 1 27 ? 34.906 -10.523 39.969 1 42.72 27 TYR B O 1
ATOM 6012 N N . GLU B 1 28 ? 35.031 -12.734 40.188 1 41.28 28 GLU B N 1
ATOM 6013 C CA . GLU B 1 28 ? 35.125 -12.891 38.719 1 41.28 28 GLU B CA 1
ATOM 6014 C C . GLU B 1 28 ? 33.812 -12.492 38.031 1 41.28 28 GLU B C 1
ATOM 6016 O O . GLU B 1 28 ? 33.844 -11.883 36.969 1 41.28 28 GLU B O 1
ATOM 6021 N N . VAL B 1 29 ? 32.688 -12.711 38.625 1 40.66 29 VAL B N 1
ATOM 6022 C CA . VAL B 1 29 ? 31.438 -12.203 38.062 1 40.66 29 VAL B CA 1
ATOM 6023 C C . VAL B 1 29 ? 31.406 -10.68 38.188 1 40.66 29 VAL B C 1
ATOM 6025 O O . VAL B 1 29 ? 31 -10 37.25 1 40.66 29 VAL B O 1
ATOM 6028 N N . ILE B 1 30 ? 31.984 -10.078 39.219 1 40.44 30 ILE B N 1
ATOM 6029 C CA . ILE B 1 30 ? 32.062 -8.625 39.312 1 40.44 30 ILE B CA 1
ATOM 6030 C C . ILE B 1 30 ? 33.031 -8.086 38.281 1 40.44 30 ILE B C 1
ATOM 6032 O O . ILE B 1 30 ? 32.75 -7.098 37.594 1 40.44 30 ILE B O 1
ATOM 6036 N N . ILE B 1 31 ? 34.219 -8.672 38.062 1 39.62 31 ILE B N 1
ATOM 6037 C CA . ILE B 1 31 ? 35.125 -8.203 37.031 1 39.62 31 ILE B CA 1
ATOM 6038 C C . ILE B 1 31 ? 34.5 -8.453 35.656 1 39.62 31 ILE B C 1
ATOM 6040 O O . ILE B 1 31 ? 34.562 -7.598 34.781 1 39.62 31 ILE B O 1
ATOM 6044 N N . LEU B 1 32 ? 33.938 -9.633 35.406 1 35.09 32 LEU B N 1
ATOM 6045 C CA . LEU B 1 32 ? 33.25 -9.844 34.125 1 35.09 32 LEU B CA 1
ATOM 6046 C C . LEU B 1 32 ? 32.031 -8.906 34 1 35.09 32 LEU B C 1
ATOM 6048 O O . LEU B 1 32 ? 31.781 -8.383 32.906 1 35.09 32 LEU B O 1
ATOM 6052 N N . VAL B 1 33 ? 31.312 -8.633 35.094 1 35.91 33 VAL B N 1
ATOM 6053 C CA . VAL B 1 33 ? 30.25 -7.633 35.062 1 35.91 33 VAL B CA 1
ATOM 6054 C C . VAL B 1 33 ? 30.859 -6.238 34.938 1 35.91 33 VAL B C 1
ATOM 6056 O O . VAL B 1 33 ? 30.359 -5.406 34.156 1 35.91 33 VAL B O 1
ATOM 6059 N N . GLN B 1 34 ? 31.953 -5.934 35.562 1 36.06 34 GLN B N 1
ATOM 6060 C CA . GLN B 1 34 ? 32.594 -4.633 35.375 1 36.06 34 GLN B CA 1
ATOM 6061 C C . GLN B 1 34 ? 33.281 -4.523 34.031 1 36.06 34 GLN B C 1
ATOM 6063 O O . GLN B 1 34 ? 33.281 -3.451 33.406 1 36.06 34 GLN B O 1
ATOM 6068 N N . GLN B 1 35 ? 33.969 -5.539 33.5 1 36.94 35 GLN B N 1
ATOM 6069 C CA . GLN B 1 35 ? 34.438 -5.52 32.125 1 36.94 35 GLN B CA 1
ATOM 6070 C C . GLN B 1 35 ? 33.281 -5.562 31.141 1 36.94 35 GLN B C 1
ATOM 6072 O O . GLN B 1 35 ? 33.375 -4.98 30.047 1 36.94 35 GLN B O 1
ATOM 6077 N N . GLY B 1 36 ? 32.188 -6.238 31.344 1 34.62 36 GLY B N 1
ATOM 6078 C CA . GLY B 1 36 ? 30.938 -6.148 30.594 1 34.62 36 GLY B CA 1
ATOM 6079 C C . GLY B 1 36 ? 30.297 -4.77 30.656 1 34.62 36 GLY B C 1
ATOM 6080 O O . GLY B 1 36 ? 29.781 -4.281 29.656 1 34.62 36 GLY B O 1
ATOM 6081 N N . THR B 1 37 ? 30.359 -4.145 31.797 1 38.59 37 THR B N 1
ATOM 6082 C CA . THR B 1 37 ? 29.875 -2.771 31.938 1 38.59 37 THR B CA 1
ATOM 6083 C C . THR B 1 37 ? 30.797 -1.806 31.203 1 38.59 37 THR B C 1
ATOM 6085 O O . THR B 1 37 ? 30.344 -0.825 30.609 1 38.59 37 THR B O 1
ATOM 6088 N N . ALA B 1 38 ? 32.125 -1.861 31.266 1 42.59 38 ALA B N 1
ATOM 6089 C CA . ALA B 1 38 ? 33.031 -0.999 30.516 1 42.59 38 ALA B CA 1
ATOM 6090 C C . ALA B 1 38 ? 32.906 -1.217 29.016 1 42.59 38 ALA B C 1
ATOM 6092 O O . ALA B 1 38 ? 32.906 -0.257 28.25 1 42.59 38 ALA B O 1
ATOM 6093 N N . ASP B 1 39 ? 32.75 -2.467 28.609 1 38.16 39 ASP B N 1
ATOM 6094 C CA . ASP B 1 39 ? 32.531 -2.781 27.203 1 38.16 39 ASP B CA 1
ATOM 6095 C C . ASP B 1 39 ? 31.125 -2.326 26.766 1 38.16 39 ASP B C 1
ATOM 6097 O O . ASP B 1 39 ? 30.953 -1.829 25.656 1 38.16 39 ASP B O 1
ATOM 6101 N N . GLU B 1 40 ? 30.172 -2.41 27.625 1 38.09 40 GLU B N 1
ATOM 6102 C CA . GLU B 1 40 ? 28.859 -1.826 27.359 1 38.09 40 GLU B CA 1
ATOM 6103 C C . GLU B 1 40 ? 28.938 -0.302 27.312 1 38.09 40 GLU B C 1
ATOM 6105 O O . GLU B 1 40 ? 28.312 0.33 26.469 1 38.09 40 GLU B O 1
ATOM 6110 N N . ASN B 1 41 ? 29.703 0.262 28.281 1 41.06 41 ASN B N 1
ATOM 6111 C CA . ASN B 1 41 ? 29.922 1.706 28.25 1 41.06 41 ASN B CA 1
ATOM 6112 C C . ASN B 1 41 ? 30.688 2.145 27.016 1 41.06 41 ASN B C 1
ATOM 6114 O O . ASN B 1 41 ? 30.375 3.178 26.422 1 41.06 41 ASN B O 1
ATOM 6118 N N . TYR B 1 42 ? 31.625 1.364 26.641 1 39.81 42 TYR B N 1
ATOM 6119 C CA . TYR B 1 42 ? 32.375 1.691 25.422 1 39.81 42 TYR B CA 1
ATOM 6120 C C . TYR B 1 42 ? 31.5 1.541 24.188 1 39.81 42 TYR B C 1
ATOM 6122 O O . TYR B 1 42 ? 31.516 2.395 23.297 1 39.81 42 TYR B O 1
ATOM 6130 N N . ALA B 1 43 ? 30.797 0.555 24.078 1 43.19 43 ALA B N 1
ATOM 6131 C CA . ALA B 1 43 ? 29.891 0.356 22.969 1 43.19 43 ALA B CA 1
ATOM 6132 C C . ALA B 1 43 ? 28.812 1.439 22.938 1 43.19 43 ALA B C 1
ATOM 6134 O O . ALA B 1 43 ? 28.484 1.962 21.859 1 43.19 43 ALA B O 1
ATOM 6135 N N . VAL B 1 44 ? 28.203 1.722 24.094 1 44.31 44 VAL B N 1
ATOM 6136 C CA . VAL B 1 44 ? 27.219 2.801 24.203 1 44.31 44 VAL B CA 1
ATOM 6137 C C . VAL B 1 44 ? 27.875 4.129 23.828 1 44.31 44 VAL B C 1
ATOM 6139 O O . VAL B 1 44 ? 27.266 4.941 23.125 1 44.31 44 VAL B O 1
ATOM 6142 N N . GLN B 1 45 ? 29.078 4.238 24.266 1 46.09 45 GLN B N 1
ATOM 6143 C CA . GLN B 1 45 ? 29.797 5.457 23.906 1 46.09 45 GLN B CA 1
ATOM 6144 C C . GLN B 1 45 ? 30.094 5.488 22.406 1 46.09 45 GLN B C 1
ATOM 6146 O O . GLN B 1 45 ? 29.938 6.531 21.766 1 46.09 45 GLN B O 1
ATOM 6151 N N . LYS B 1 46 ? 30.438 4.352 21.781 1 48.88 46 LYS B N 1
ATOM 6152 C CA . LYS B 1 46 ? 30.75 4.273 20.359 1 48.88 46 LYS B CA 1
ATOM 6153 C C . LYS B 1 46 ? 29.5 4.504 19.516 1 48.88 46 LYS B C 1
ATOM 6155 O O . LYS B 1 46 ? 29.547 5.254 18.531 1 48.88 46 LYS B O 1
ATOM 6160 N N . ILE B 1 47 ? 28.406 3.877 19.859 1 45.62 47 ILE B N 1
ATOM 6161 C CA . ILE B 1 47 ? 27.172 4.098 19.141 1 45.62 47 ILE B CA 1
ATOM 6162 C C . ILE B 1 47 ? 26.719 5.551 19.312 1 45.62 47 ILE B C 1
ATOM 6164 O O . ILE B 1 47 ? 26.281 6.184 18.344 1 45.62 47 ILE B O 1
ATOM 6168 N N . SER B 1 48 ? 26.875 5.984 20.531 1 47.88 48 SER B N 1
ATOM 6169 C CA . SER B 1 48 ? 26.562 7.391 20.781 1 47.88 48 SER B CA 1
ATOM 6170 C C . SER B 1 48 ? 27.422 8.305 19.906 1 47.88 48 SER B C 1
ATOM 6172 O O . SER B 1 48 ? 26.938 9.32 19.406 1 47.88 48 SER B O 1
ATOM 6174 N N . GLU B 1 49 ? 28.656 7.898 19.766 1 48.47 49 GLU B N 1
ATOM 6175 C CA . GLU B 1 49 ? 29.547 8.688 18.922 1 48.47 49 GLU B CA 1
ATOM 6176 C C . GLU B 1 49 ? 29.109 8.633 17.453 1 48.47 49 GLU B C 1
ATOM 6178 O O . GLU B 1 49 ? 29.234 9.625 16.734 1 48.47 49 GLU B O 1
ATOM 6183 N N . LEU B 1 50 ? 28.609 7.492 17.125 1 51.72 50 LEU B N 1
ATOM 6184 C CA . LEU B 1 50 ? 28.219 7.27 15.742 1 51.72 50 LEU B CA 1
ATOM 6185 C C . LEU B 1 50 ? 26.891 7.938 15.438 1 51.72 50 LEU B C 1
ATOM 6187 O O . LEU B 1 50 ? 26.578 8.195 14.273 1 51.72 50 LEU B O 1
ATOM 6191 N N . THR B 1 51 ? 26.188 8.07 16.484 1 46.72 51 THR B N 1
ATOM 6192 C CA . THR B 1 51 ? 24.922 8.789 16.328 1 46.72 51 THR B CA 1
ATOM 6193 C C . THR B 1 51 ? 25.094 10.25 16.734 1 46.72 51 THR B C 1
ATOM 6195 O O . THR B 1 51 ? 24.172 11.055 16.531 1 46.72 51 THR B O 1
ATOM 6198 N N . ARG B 1 52 ? 26.359 10.359 17.516 1 50.25 52 ARG B N 1
ATOM 6199 C CA . ARG B 1 52 ? 26.656 11.711 18 1 50.25 52 ARG B CA 1
ATOM 6200 C C . ARG B 1 52 ? 27.031 12.625 16.844 1 50.25 52 ARG B C 1
ATOM 6202 O O . ARG B 1 52 ? 27.734 12.211 15.914 1 50.25 52 ARG B O 1
ATOM 6209 N N . THR B 1 53 ? 26.344 13.734 16.703 1 51.25 53 THR B N 1
ATOM 6210 C CA . THR B 1 53 ? 26.484 14.875 15.797 1 51.25 53 THR B CA 1
ATOM 6211 C C . THR B 1 53 ? 27.766 15.648 16.109 1 51.25 53 THR B C 1
ATOM 6213 O O . THR B 1 53 ? 27.734 16.859 16.328 1 51.25 53 THR B O 1
ATOM 6216 N N . ASP B 1 54 ? 28.719 15.055 16.656 1 46.94 54 ASP B N 1
ATOM 6217 C CA . ASP B 1 54 ? 29.875 15.828 17.125 1 46.94 54 ASP B CA 1
ATOM 6218 C C . ASP B 1 54 ? 30.312 16.844 16.094 1 46.94 54 ASP B C 1
ATOM 6220 O O . ASP B 1 54 ? 30.891 17.891 16.438 1 46.94 54 ASP B O 1
ATOM 6224 N N . SER B 1 55 ? 30.141 16.406 14.844 1 48.06 55 SER B N 1
ATOM 6225 C CA . SER B 1 55 ? 30.625 17.359 13.852 1 48.06 55 SER B CA 1
ATOM 6226 C C . SER B 1 55 ? 29.828 18.656 13.891 1 48.06 55 SER B C 1
ATOM 6228 O O . SER B 1 55 ? 30.25 19.672 13.336 1 48.06 55 SER B O 1
ATOM 6230 N N . VAL B 1 56 ? 28.703 18.562 14.516 1 57.09 56 VAL B N 1
ATOM 6231 C CA . VAL B 1 56 ? 27.875 19.766 14.5 1 57.09 56 VAL B CA 1
ATOM 6232 C C . VAL B 1 56 ? 28.047 20.531 15.812 1 57.09 56 VAL B C 1
ATOM 6234 O O . VAL B 1 56 ? 27.328 21.5 16.062 1 57.09 56 VAL B O 1
ATOM 6237 N N . LYS B 1 57 ? 28.953 19.984 16.781 1 54.12 57 LYS B N 1
ATOM 6238 C CA . LYS B 1 57 ? 29.094 20.516 18.141 1 54.12 57 LYS B CA 1
ATOM 6239 C C . LYS B 1 57 ? 29.578 21.969 18.094 1 54.12 57 LYS B C 1
ATOM 6241 O O . LYS B 1 57 ? 29.688 22.609 19.141 1 54.12 57 LYS B O 1
ATOM 6246 N N . ASP B 1 58 ? 29.594 22.438 16.875 1 63.12 58 ASP B N 1
ATOM 6247 C CA . ASP B 1 58 ? 30.172 23.781 16.812 1 63.12 58 ASP B CA 1
ATOM 6248 C C . ASP B 1 58 ? 29.078 24.844 16.969 1 63.12 58 ASP B C 1
ATOM 6250 O O . ASP B 1 58 ? 27.938 24.641 16.562 1 63.12 58 ASP B O 1
ATOM 6254 N N . ASP B 1 59 ? 29.219 25.75 17.891 1 86.81 59 ASP B N 1
ATOM 6255 C CA . ASP B 1 59 ? 28.375 26.906 18.219 1 86.81 59 ASP B CA 1
ATOM 6256 C C . ASP B 1 59 ? 28.125 27.75 16.969 1 86.81 59 ASP B C 1
ATOM 6258 O O . ASP B 1 59 ? 27.469 28.797 17.062 1 86.81 59 ASP B O 1
ATOM 6262 N N . PHE B 1 60 ? 28.578 27.141 15.906 1 93.5 60 PHE B N 1
ATOM 6263 C CA . PHE B 1 60 ? 28.469 27.953 14.703 1 93.5 60 PHE B CA 1
ATOM 6264 C C . PHE B 1 60 ? 27.016 28.219 14.344 1 93.5 60 PHE B C 1
ATOM 6266 O O . PHE B 1 60 ? 26.625 29.359 14.109 1 93.5 60 PHE B O 1
ATOM 6273 N N . ILE B 1 61 ? 26.266 27.141 14.312 1 96.5 61 ILE B N 1
ATOM 6274 C CA . ILE B 1 61 ? 24.875 27.234 13.867 1 96.5 61 ILE B CA 1
ATOM 6275 C C . ILE B 1 61 ? 24.109 28.203 14.758 1 96.5 61 ILE B C 1
ATOM 6277 O O . ILE B 1 61 ? 23.438 29.109 14.258 1 96.5 61 ILE B O 1
ATOM 6281 N N . VAL B 1 62 ? 24.266 28.062 16 1 97 62 VAL B N 1
ATOM 6282 C CA . VAL B 1 62 ? 23.562 28.906 16.953 1 97 62 VAL B CA 1
ATOM 6283 C C . VAL B 1 62 ? 24 30.359 16.797 1 97 62 VAL B C 1
ATOM 6285 O O . VAL B 1 62 ? 23.172 31.266 16.781 1 97 62 VAL B O 1
ATOM 6288 N N . ASN B 1 63 ? 25.266 30.562 16.594 1 96.75 63 ASN B N 1
ATOM 6289 C CA . ASN B 1 63 ? 25.828 31.922 16.5 1 96.75 63 ASN B CA 1
ATOM 6290 C C . ASN B 1 63 ? 25.484 32.562 15.156 1 96.75 63 ASN B C 1
ATOM 6292 O O . ASN B 1 63 ? 25.438 33.781 15.055 1 96.75 63 ASN B O 1
ATOM 6296 N N . GLU B 1 64 ? 25.297 31.719 14.195 1 97.44 64 GLU B N 1
ATOM 6297 C CA . GLU B 1 64 ? 25.047 32.219 12.844 1 97.44 64 GLU B CA 1
ATOM 6298 C C . GLU B 1 64 ? 23.594 32.688 12.68 1 97.44 64 GLU B C 1
ATOM 6300 O O . GLU B 1 64 ? 23.297 33.5 11.805 1 97.44 64 GLU B O 1
ATOM 6305 N N . VAL B 1 65 ? 22.703 32.188 13.453 1 98.5 65 VAL B N 1
ATOM 6306 C CA . VAL B 1 65 ? 21.297 32.531 13.367 1 98.5 65 VAL B CA 1
ATOM 6307 C C . VAL B 1 65 ? 21.141 34.062 13.578 1 98.5 65 VAL B C 1
ATOM 6309 O O . VAL B 1 65 ? 21.719 34.625 14.508 1 98.5 65 VAL B O 1
ATOM 6312 N N . ASN B 1 66 ? 20.359 34.688 12.68 1 98.5 66 ASN B N 1
ATOM 6313 C CA . ASN B 1 66 ? 20.188 36.125 12.695 1 98.5 66 ASN B CA 1
ATOM 6314 C C . ASN B 1 66 ? 18.719 36.531 12.797 1 98.5 66 ASN B C 1
ATOM 6316 O O . ASN B 1 66 ? 17.984 36.438 11.82 1 98.5 66 ASN B O 1
ATOM 6320 N N . ALA B 1 67 ? 18.359 37.062 13.914 1 98.44 67 ALA B N 1
ATOM 6321 C CA . ALA B 1 67 ? 16.984 37.438 14.188 1 98.44 67 ALA B CA 1
ATOM 6322 C C . ALA B 1 67 ? 16.516 38.531 13.234 1 98.44 67 ALA B C 1
ATOM 6324 O O . ALA B 1 67 ? 15.344 38.562 12.844 1 98.44 67 ALA B O 1
ATOM 6325 N N . SER B 1 68 ? 17.359 39.438 12.867 1 98.5 68 SER B N 1
ATOM 6326 C CA . SER B 1 68 ? 16.984 40.531 11.984 1 98.5 68 SER B CA 1
ATOM 6327 C C . SER B 1 68 ? 16.625 40.031 10.594 1 98.5 68 SER B C 1
ATOM 6329 O O . SER B 1 68 ? 15.734 40.594 9.945 1 98.5 68 SER B O 1
ATOM 6331 N N . LYS B 1 69 ? 17.312 39 10.148 1 98.5 69 LYS B N 1
ATOM 6332 C CA . LYS B 1 69 ? 17 38.406 8.844 1 98.5 69 LYS B CA 1
ATOM 6333 C C . LYS B 1 69 ? 15.641 37.719 8.875 1 98.5 69 LYS B C 1
ATOM 6335 O O . LYS B 1 69 ? 14.898 37.75 7.891 1 98.5 69 LYS B O 1
ATOM 6340 N N . ILE B 1 70 ? 15.414 37.031 9.953 1 98.81 70 ILE B N 1
ATOM 6341 C CA . ILE B 1 70 ? 14.102 36.406 10.125 1 98.81 70 ILE B CA 1
ATOM 6342 C C . ILE B 1 70 ? 13.016 37.469 10.086 1 98.81 70 ILE B C 1
ATOM 6344 O O . ILE B 1 70 ? 11.977 37.312 9.438 1 98.81 70 ILE B O 1
ATOM 6348 N N . ARG B 1 71 ? 13.25 38.562 10.812 1 98.75 71 ARG B N 1
ATOM 6349 C CA . ARG B 1 71 ? 12.328 39.688 10.852 1 98.75 71 ARG B CA 1
ATOM 6350 C C . ARG B 1 71 ? 12.07 40.25 9.453 1 98.75 71 ARG B C 1
ATOM 6352 O O . ARG B 1 71 ? 10.93 40.5 9.086 1 98.75 71 ARG B O 1
ATOM 6359 N N . ASP B 1 72 ? 13.133 40.438 8.664 1 98.62 72 ASP B N 1
ATOM 6360 C CA . ASP B 1 72 ? 13.016 40.969 7.305 1 98.62 72 ASP B CA 1
ATOM 6361 C C . ASP B 1 72 ? 12.219 40.031 6.414 1 98.62 72 ASP B C 1
ATOM 6363 O O . ASP B 1 72 ? 11.398 40.469 5.602 1 98.62 72 ASP B O 1
ATOM 6367 N N . ASN B 1 73 ? 12.531 38.719 6.531 1 98.69 73 ASN B N 1
ATOM 6368 C CA . ASN B 1 73 ? 11.758 37.719 5.797 1 98.69 73 ASN B CA 1
ATOM 6369 C C . ASN B 1 73 ? 10.266 37.844 6.102 1 98.69 73 ASN B C 1
ATOM 6371 O O . ASN B 1 73 ? 9.438 37.812 5.188 1 98.69 73 ASN B O 1
ATOM 6375 N N . LEU B 1 74 ? 9.953 37.875 7.395 1 98.69 74 LEU B N 1
ATOM 6376 C CA . LEU B 1 74 ? 8.555 37.938 7.805 1 98.69 74 LEU B CA 1
ATOM 6377 C C . LEU B 1 74 ? 7.867 39.188 7.273 1 98.69 74 LEU B C 1
ATOM 6379 O O . LEU B 1 74 ? 6.707 39.125 6.859 1 98.69 74 LEU B O 1
ATOM 6383 N N . ARG B 1 75 ? 8.578 40.312 7.348 1 98.38 75 ARG B N 1
ATOM 6384 C CA . ARG B 1 75 ? 8.031 41.562 6.852 1 98.38 75 ARG B CA 1
ATOM 6385 C C . ARG B 1 75 ? 7.621 41.469 5.387 1 98.38 75 ARG B C 1
ATOM 6387 O O . ARG B 1 75 ? 6.523 41.875 5.008 1 98.38 75 ARG B O 1
ATOM 6394 N N . TYR B 1 76 ? 8.438 40.906 4.617 1 98.06 76 TYR B N 1
ATOM 6395 C CA . TYR B 1 76 ? 8.125 40.75 3.203 1 98.06 76 TYR B CA 1
ATOM 6396 C C . TYR B 1 76 ? 6.922 39.844 3.014 1 98.06 76 TYR B C 1
ATOM 6398 O O . TYR B 1 76 ? 5.996 40.156 2.264 1 98.06 76 TYR B O 1
ATOM 6406 N N . LEU B 1 77 ? 6.93 38.719 3.668 1 98.31 77 LEU B N 1
ATOM 6407 C CA . LEU B 1 77 ? 5.949 37.656 3.465 1 98.31 77 LEU B CA 1
ATOM 6408 C C . LEU B 1 77 ? 4.559 38.094 3.889 1 98.31 77 LEU B C 1
ATOM 6410 O O . LEU B 1 77 ? 3.555 37.531 3.439 1 98.31 77 LEU B O 1
ATOM 6414 N N . THR B 1 78 ? 4.445 39.125 4.777 1 98.06 78 THR B N 1
ATOM 6415 C CA . THR B 1 78 ? 3.162 39.531 5.332 1 98.06 78 THR B CA 1
ATOM 6416 C C . THR B 1 78 ? 2.715 40.875 4.73 1 98.06 78 THR B C 1
ATOM 6418 O O . THR B 1 78 ? 1.794 41.5 5.238 1 98.06 78 THR B O 1
ATOM 6421 N N . SER B 1 79 ? 3.326 41.25 3.676 1 97.25 79 SER B N 1
ATOM 6422 C CA . SER B 1 79 ? 3.072 42.562 3.088 1 97.25 79 SER B CA 1
ATOM 6423 C C . SER B 1 79 ? 1.756 42.594 2.316 1 97.25 79 SER B C 1
ATOM 6425 O O . SER B 1 79 ? 1.191 43.656 2.061 1 97.25 79 SER B O 1
ATOM 6427 N N . ALA B 1 80 ? 1.258 41.406 1.944 1 97.81 80 ALA B N 1
ATOM 6428 C CA . ALA B 1 80 ? -0.01 41.281 1.233 1 97.81 80 ALA B CA 1
ATOM 6429 C C . ALA B 1 80 ? -0.704 39.969 1.607 1 97.81 80 ALA B C 1
ATOM 6431 O O . ALA B 1 80 ? -0.047 39 1.987 1 97.81 80 ALA B O 1
ATOM 6432 N N . PRO B 1 81 ? -2.066 40.031 1.564 1 97.88 81 PRO B N 1
ATOM 6433 C CA . PRO B 1 81 ? -2.711 38.719 1.698 1 97.88 81 PRO B CA 1
ATOM 6434 C C . PRO B 1 81 ? -2.295 37.75 0.602 1 97.88 81 PRO B C 1
ATOM 6436 O O . PRO B 1 81 ? -2.117 38.156 -0.552 1 97.88 81 PRO B O 1
ATOM 6439 N N . HIS B 1 82 ? -2.074 36.469 0.886 1 98.19 82 HIS B N 1
ATOM 6440 C CA . HIS B 1 82 ? -1.515 35.562 -0.096 1 98.19 82 HIS B CA 1
ATOM 6441 C C . HIS B 1 82 ? -2.16 34.188 0.01 1 98.19 82 HIS B C 1
ATOM 6443 O O . HIS B 1 82 ? -1.477 33.188 0.265 1 98.19 82 HIS B O 1
ATOM 6449 N N . VAL B 1 83 ? -3.438 34.125 -0.32 1 98.19 83 VAL B N 1
ATOM 6450 C CA . VAL B 1 83 ? -4.223 32.906 -0.355 1 98.19 83 VAL B CA 1
ATOM 6451 C C . VAL B 1 83 ? -3.799 32.031 -1.55 1 98.19 83 VAL B C 1
ATOM 6453 O O . VAL B 1 83 ? -3.471 32.562 -2.613 1 98.19 83 VAL B O 1
ATOM 6456 N N . ALA B 1 84 ? -3.756 30.766 -1.378 1 98.56 84 ALA B N 1
ATOM 6457 C CA . ALA B 1 84 ? -3.385 29.875 -2.473 1 98.56 84 ALA B CA 1
ATOM 6458 C C . ALA B 1 84 ? -4.223 30.156 -3.719 1 98.56 84 ALA B C 1
ATOM 6460 O O . ALA B 1 84 ? -5.422 30.406 -3.619 1 98.56 84 ALA B O 1
ATOM 6461 N N . GLY B 1 85 ? -3.588 30.031 -4.871 1 97.5 85 GLY B N 1
ATOM 6462 C CA . GLY B 1 85 ? -4.27 30.219 -6.141 1 97.5 85 GLY B CA 1
ATOM 6463 C C . GLY B 1 85 ? -4.344 31.672 -6.57 1 97.5 85 GLY B C 1
ATOM 6464 O O . GLY B 1 85 ? -4.898 31.984 -7.625 1 97.5 85 GLY B O 1
ATOM 6465 N N . THR B 1 86 ? -3.822 32.625 -5.801 1 97.06 86 THR B N 1
ATOM 6466 C CA . THR B 1 86 ? -3.842 34.031 -6.137 1 97.06 86 THR B CA 1
ATOM 6467 C C . THR B 1 86 ? -2.492 34.469 -6.688 1 97.06 86 THR B C 1
ATOM 6469 O O . THR B 1 86 ? -1.498 33.75 -6.566 1 97.06 86 THR B O 1
ATOM 6472 N N . ALA B 1 87 ? -2.492 35.656 -7.293 1 96.75 87 ALA B N 1
ATOM 6473 C CA . ALA B 1 87 ? -1.258 36.219 -7.828 1 96.75 87 ALA B CA 1
ATOM 6474 C C . ALA B 1 87 ? -0.271 36.531 -6.707 1 96.75 87 ALA B C 1
ATOM 6476 O O . ALA B 1 87 ? 0.942 36.375 -6.879 1 96.75 87 ALA B O 1
ATOM 6477 N N . GLU B 1 88 ? -0.805 37 -5.547 1 97.19 88 GLU B N 1
ATOM 6478 C CA . GLU B 1 88 ? 0.042 37.344 -4.406 1 97.19 88 GLU B CA 1
ATOM 6479 C C . GLU B 1 88 ? 0.774 36.125 -3.877 1 97.19 88 GLU B C 1
ATOM 6481 O O . GLU B 1 88 ? 1.949 36.219 -3.51 1 97.19 88 GLU B O 1
ATOM 6486 N N . GLN B 1 89 ? 0.038 35.062 -3.822 1 97.25 89 GLN B N 1
ATOM 6487 C CA . GLN B 1 89 ? 0.683 33.844 -3.393 1 97.25 89 GLN B CA 1
ATOM 6488 C C . GLN B 1 89 ? 1.76 33.406 -4.387 1 97.25 89 GLN B C 1
ATOM 6490 O O . GLN B 1 89 ? 2.824 32.906 -3.986 1 97.25 89 GLN B O 1
ATOM 6495 N N . ALA B 1 90 ? 1.527 33.5 -5.691 1 97.5 90 ALA B N 1
ATOM 6496 C CA . ALA B 1 90 ? 2.521 33.188 -6.719 1 97.5 90 ALA B CA 1
ATOM 6497 C C . ALA B 1 90 ? 3.773 34.031 -6.543 1 97.5 90 ALA B C 1
ATOM 6499 O O . ALA B 1 90 ? 4.891 33.562 -6.785 1 97.5 90 ALA B O 1
ATOM 6500 N N . ASP B 1 91 ? 3.578 35.219 -6.133 1 97.69 91 ASP B N 1
ATOM 6501 C CA . ASP B 1 91 ? 4.703 36.125 -5.875 1 97.69 91 ASP B CA 1
ATOM 6502 C C . ASP B 1 91 ? 5.57 35.594 -4.734 1 97.69 91 ASP B C 1
ATOM 6504 O O . ASP B 1 91 ? 6.801 35.688 -4.789 1 97.69 91 ASP B O 1
ATOM 6508 N N . THR B 1 92 ? 4.934 35.125 -3.689 1 98.06 92 THR B N 1
ATOM 6509 C CA . THR B 1 92 ? 5.703 34.594 -2.576 1 98.06 92 THR B CA 1
ATOM 6510 C C . THR B 1 92 ? 6.484 33.344 -3.016 1 98.06 92 THR B C 1
ATOM 6512 O O . THR B 1 92 ? 7.605 33.125 -2.551 1 98.06 92 THR B O 1
ATOM 6515 N N . ALA B 1 93 ? 5.938 32.5 -3.883 1 98.5 93 ALA B N 1
ATOM 6516 C CA . ALA B 1 93 ? 6.645 31.344 -4.422 1 98.5 93 ALA B CA 1
ATOM 6517 C C . ALA B 1 93 ? 7.887 31.781 -5.199 1 98.5 93 ALA B C 1
ATOM 6519 O O . ALA B 1 93 ? 8.961 31.188 -5.043 1 98.5 93 ALA B O 1
ATOM 6520 N N . GLN B 1 94 ? 7.668 32.75 -6.039 1 98.44 94 GLN B N 1
ATOM 6521 C CA . GLN B 1 94 ? 8.797 33.25 -6.809 1 98.44 94 GLN B CA 1
ATOM 6522 C C . GLN B 1 94 ? 9.875 33.812 -5.891 1 98.44 94 GLN B C 1
ATOM 6524 O O . GLN B 1 94 ? 11.07 33.656 -6.152 1 98.44 94 GLN B O 1
ATOM 6529 N N . TRP B 1 95 ? 9.445 34.531 -4.887 1 98.69 95 TRP B N 1
ATOM 6530 C CA . TRP B 1 95 ? 10.391 35.094 -3.932 1 98.69 95 TRP B CA 1
ATOM 6531 C C . TRP B 1 95 ? 11.227 34 -3.27 1 98.69 95 TRP B C 1
ATOM 6533 O O . TRP B 1 95 ? 12.445 34.125 -3.156 1 98.69 95 TRP B O 1
ATOM 6543 N N . VAL B 1 96 ? 10.609 32.938 -2.795 1 98.75 96 VAL B N 1
ATOM 6544 C CA . VAL B 1 96 ? 11.312 31.812 -2.182 1 98.75 96 VAL B CA 1
ATOM 6545 C C . VAL B 1 96 ? 12.289 31.203 -3.184 1 98.75 96 VAL B C 1
ATOM 6547 O O . VAL B 1 96 ? 13.445 30.922 -2.842 1 98.75 96 VAL B O 1
ATOM 6550 N N . TYR B 1 97 ? 11.797 30.922 -4.414 1 98.69 97 TYR B N 1
ATOM 6551 C CA . TYR B 1 97 ? 12.633 30.406 -5.492 1 98.69 97 TYR B CA 1
ATOM 6552 C C . TYR B 1 97 ? 13.898 31.234 -5.645 1 98.69 97 TYR B C 1
ATOM 6554 O O . TYR B 1 97 ? 15.008 30.688 -5.656 1 98.69 97 TYR B O 1
ATOM 6562 N N . ASP B 1 98 ? 13.766 32.562 -5.707 1 98.62 98 ASP B N 1
ATOM 6563 C CA . ASP B 1 98 ? 14.883 33.469 -5.918 1 98.62 98 ASP B CA 1
ATOM 6564 C C . ASP B 1 98 ? 15.812 33.5 -4.711 1 98.62 98 ASP B C 1
ATOM 6566 O O . ASP B 1 98 ? 17.031 33.531 -4.867 1 98.62 98 ASP B O 1
ATOM 6570 N N . GLN B 1 99 ? 15.234 33.531 -3.521 1 98.44 99 GLN B N 1
ATOM 6571 C CA . GLN B 1 99 ? 16.047 33.531 -2.309 1 98.44 99 GLN B CA 1
ATOM 6572 C C . GLN B 1 99 ? 16.922 32.281 -2.23 1 98.44 99 GLN B C 1
ATOM 6574 O O . GLN B 1 99 ? 18.094 32.375 -1.86 1 98.44 99 GLN B O 1
ATOM 6579 N N . TRP B 1 100 ? 16.375 31.125 -2.5 1 98.69 100 TRP B N 1
ATOM 6580 C CA . TRP B 1 100 ? 17.156 29.891 -2.422 1 98.69 100 TRP B CA 1
ATOM 6581 C C . TRP B 1 100 ? 18.266 29.875 -3.465 1 98.69 100 TRP B C 1
ATOM 6583 O O . TRP B 1 100 ? 19.375 29.422 -3.193 1 98.69 100 TRP B O 1
ATOM 6593 N N . LEU B 1 101 ? 17.969 30.422 -4.645 1 98.25 101 LEU B N 1
ATOM 6594 C CA . LEU B 1 101 ? 19.031 30.578 -5.641 1 98.25 101 LEU B CA 1
ATOM 6595 C C . LEU B 1 101 ? 20.141 31.484 -5.129 1 98.25 101 LEU B C 1
ATOM 6597 O O . LEU B 1 101 ? 21.328 31.172 -5.27 1 98.25 101 LEU B O 1
ATOM 6601 N N . GLN B 1 102 ? 19.75 32.531 -4.574 1 98.06 102 GLN B N 1
ATOM 6602 C CA . GLN B 1 102 ? 20.703 33.531 -4.074 1 98.06 102 GLN B CA 1
ATOM 6603 C C . GLN B 1 102 ? 21.547 32.969 -2.941 1 98.06 102 GLN B C 1
ATOM 6605 O O . GLN B 1 102 ? 22.734 33.281 -2.807 1 98.06 102 GLN B O 1
ATOM 6610 N N . GLN B 1 103 ? 20.953 32.125 -2.16 1 98 103 GLN B N 1
ATOM 6611 C CA . GLN B 1 103 ? 21.656 31.516 -1.031 1 98 103 GLN B CA 1
ATOM 6612 C C . GLN B 1 103 ? 22.609 30.438 -1.502 1 98 103 GLN B C 1
ATOM 6614 O O . GLN B 1 103 ? 23.469 29.984 -0.736 1 98 103 GLN B O 1
ATOM 6619 N N . GLY B 1 104 ? 22.438 29.953 -2.752 1 97.38 104 GLY B N 1
ATOM 6620 C CA . GLY B 1 104 ? 23.375 29 -3.305 1 97.38 104 GLY B CA 1
ATOM 6621 C C . GLY B 1 104 ? 22.828 27.578 -3.326 1 97.38 104 GLY B C 1
ATOM 6622 O O . GLY B 1 104 ? 23.562 26.625 -3.596 1 97.38 104 GLY B O 1
ATOM 6623 N N . LEU B 1 105 ? 21.562 27.359 -3.018 1 97.75 105 LEU B N 1
ATOM 6624 C CA . LEU B 1 105 ? 20.984 26.031 -3.164 1 97.75 105 LEU B CA 1
ATOM 6625 C C . LEU B 1 105 ? 20.906 25.625 -4.633 1 97.75 105 LEU B C 1
ATOM 6627 O O . LEU B 1 105 ? 20.969 26.484 -5.52 1 97.75 105 LEU B O 1
ATOM 6631 N N . VAL B 1 106 ? 20.859 24.312 -4.844 1 95 106 VAL B N 1
ATOM 6632 C CA . VAL B 1 106 ? 20.828 23.812 -6.215 1 95 106 VAL B CA 1
ATOM 6633 C C . VAL B 1 106 ? 19.516 23.062 -6.469 1 95 106 VAL B C 1
ATOM 6635 O O . VAL B 1 106 ? 18.719 22.875 -5.551 1 95 106 VAL B O 1
ATOM 6638 N N . ASP B 1 107 ? 19.266 22.766 -7.77 1 93.94 107 ASP B N 1
ATOM 6639 C CA . ASP B 1 107 ? 18.062 22.078 -8.195 1 93.94 107 ASP B CA 1
ATOM 6640 C C . ASP B 1 107 ? 16.812 22.797 -7.688 1 93.94 107 ASP B C 1
ATOM 6642 O O . ASP B 1 107 ? 15.906 22.172 -7.141 1 93.94 107 ASP B O 1
ATOM 6646 N N . VAL B 1 108 ? 16.906 24.109 -7.707 1 97.88 108 VAL B N 1
ATOM 6647 C CA . VAL B 1 108 ? 15.734 24.875 -7.32 1 97.88 108 VAL B CA 1
ATOM 6648 C C . VAL B 1 108 ? 14.656 24.766 -8.398 1 97.88 108 VAL B C 1
ATOM 6650 O O . VAL B 1 108 ? 14.891 25.109 -9.562 1 97.88 108 VAL B O 1
ATOM 6653 N N . LYS B 1 109 ? 13.484 24.219 -8.039 1 97.81 109 LYS B N 1
ATOM 6654 C CA . LYS B 1 109 ? 12.43 23.922 -9.008 1 97.81 109 LYS B CA 1
ATOM 6655 C C . LYS B 1 109 ? 11.07 24.375 -8.492 1 97.81 109 LYS B C 1
ATOM 6657 O O . LYS B 1 109 ? 10.836 24.406 -7.281 1 97.81 109 LYS B O 1
ATOM 6662 N N . THR B 1 110 ? 10.258 24.844 -9.406 1 98.06 110 THR B N 1
ATOM 6663 C CA . THR B 1 110 ? 8.836 25.016 -9.141 1 98.06 110 THR B CA 1
ATOM 6664 C C . THR B 1 110 ? 8.039 23.844 -9.68 1 98.06 110 THR B C 1
ATOM 6666 O O . THR B 1 110 ? 8.289 23.375 -10.789 1 98.06 110 THR B O 1
ATOM 6669 N N . ILE B 1 111 ? 7.148 23.281 -8.906 1 97.81 111 ILE B N 1
ATOM 6670 C CA . ILE B 1 111 ? 6.328 22.141 -9.297 1 97.81 111 ILE B CA 1
ATOM 6671 C C . ILE B 1 111 ? 4.852 22.516 -9.227 1 97.81 111 ILE B C 1
ATOM 6673 O O . ILE B 1 111 ? 4.27 22.562 -8.141 1 97.81 111 ILE B O 1
ATOM 6677 N N . PRO B 1 112 ? 4.18 22.688 -10.32 1 97.75 112 PRO B N 1
ATOM 6678 C CA . PRO B 1 112 ? 2.781 23.125 -10.352 1 97.75 112 PRO B CA 1
ATOM 6679 C C . PRO B 1 112 ? 1.804 21.953 -10.258 1 97.75 112 PRO B C 1
ATOM 6681 O O . PRO B 1 112 ? 2.119 20.844 -10.695 1 97.75 112 PRO B O 1
ATOM 6684 N N . TYR B 1 113 ? 0.639 22.094 -9.711 1 98.44 113 TYR B N 1
ATOM 6685 C CA . TYR B 1 113 ? -0.517 21.203 -9.711 1 98.44 113 TYR B CA 1
ATOM 6686 C C . TYR B 1 113 ? -1.799 21.984 -10 1 98.44 113 TYR B C 1
ATOM 6688 O O . TYR B 1 113 ? -1.945 23.141 -9.586 1 98.44 113 TYR B O 1
ATOM 6696 N N . GLU B 1 114 ? -2.703 21.438 -10.727 1 98 114 GLU B N 1
ATOM 6697 C CA . GLU B 1 114 ? -4.043 21.984 -10.922 1 98 114 GLU B CA 1
ATOM 6698 C C . GLU B 1 114 ? -5.043 21.344 -9.961 1 98 114 GLU B C 1
ATOM 6700 O O . GLU B 1 114 ? -5.344 20.156 -10.062 1 98 114 GLU B O 1
ATOM 6705 N N . VAL B 1 115 ? -5.621 22.156 -9.008 1 98.69 115 VAL B N 1
ATOM 6706 C CA . VAL B 1 115 ? -6.375 21.578 -7.906 1 98.69 115 VAL B CA 1
ATOM 6707 C C . VAL B 1 115 ? -7.664 22.359 -7.684 1 98.69 115 VAL B C 1
ATOM 6709 O O . VAL B 1 115 ? -7.781 23.516 -8.133 1 98.69 115 VAL B O 1
ATOM 6712 N N . LEU B 1 116 ? -8.609 21.719 -7.035 1 98.69 116 LEU B N 1
ATOM 6713 C CA . LEU B 1 116 ? -9.875 22.359 -6.688 1 98.69 116 LEU B CA 1
ATOM 6714 C C . LEU B 1 116 ? -9.734 23.188 -5.426 1 98.69 116 LEU B C 1
ATOM 6716 O O . LEU B 1 116 ? -9.508 22.656 -4.34 1 98.69 116 LEU B O 1
ATOM 6720 N N . LEU B 1 117 ? -9.875 24.531 -5.523 1 98.62 117 LEU B N 1
ATOM 6721 C CA . LEU B 1 117 ? -9.844 25.438 -4.383 1 98.62 117 LEU B CA 1
ATOM 6722 C C . LEU B 1 117 ? -11.211 26.078 -4.16 1 98.62 117 LEU B C 1
ATOM 6724 O O . LEU B 1 117 ? -12.156 25.812 -4.914 1 98.62 117 LEU B O 1
ATOM 6728 N N . SER B 1 118 ? -11.359 26.797 -3.113 1 98.62 118 SER B N 1
ATOM 6729 C CA . SER B 1 118 ? -12.641 27.312 -2.664 1 98.62 118 SER B CA 1
ATOM 6730 C C . SER B 1 118 ? -12.523 28.766 -2.219 1 98.62 118 SER B C 1
ATOM 6732 O O . SER B 1 118 ? -11.609 29.125 -1.474 1 98.62 118 SER B O 1
ATOM 6734 N N . TYR B 1 119 ? -13.477 29.656 -2.73 1 98.12 119 TYR B N 1
ATOM 6735 C CA . TYR B 1 119 ? -13.391 31.078 -2.455 1 98.12 119 TYR B CA 1
ATOM 6736 C C . TYR B 1 119 ? -14.766 31.656 -2.15 1 98.12 119 TYR B C 1
ATOM 6738 O O . TYR B 1 119 ? -15.789 31.125 -2.604 1 98.12 119 TYR B O 1
ATOM 6746 N N . PRO B 1 120 ? -14.781 32.719 -1.271 1 97.62 120 PRO B N 1
ATOM 6747 C CA . PRO B 1 120 ? -16.047 33.438 -1.135 1 97.62 120 PRO B CA 1
ATOM 6748 C C . PRO B 1 120 ? -16.406 34.25 -2.379 1 97.62 120 PRO B C 1
ATOM 6750 O O . PRO B 1 120 ? -15.523 34.562 -3.178 1 97.62 120 PRO B O 1
ATOM 6753 N N . ASP B 1 121 ? -17.688 34.5 -2.537 1 96.69 121 ASP B N 1
ATOM 6754 C CA . ASP B 1 121 ? -18.125 35.375 -3.619 1 96.69 121 ASP B CA 1
ATOM 6755 C C . ASP B 1 121 ? -17.844 36.844 -3.287 1 96.69 121 ASP B C 1
ATOM 6757 O O . ASP B 1 121 ? -18.297 37.344 -2.252 1 96.69 121 ASP B O 1
ATOM 6761 N N . GLU B 1 122 ? -17.219 37.562 -4.172 1 92.25 122 GLU B N 1
ATOM 6762 C CA . GLU B 1 122 ? -16.812 38.938 -3.928 1 92.25 122 GLU B CA 1
ATOM 6763 C C . GLU B 1 122 ? -18 39.875 -3.955 1 92.25 122 GLU B C 1
ATOM 6765 O O . GLU B 1 122 ? -18.031 40.875 -3.242 1 92.25 122 GLU B O 1
ATOM 6770 N N . ASN B 1 123 ? -18.969 39.562 -4.719 1 95 123 ASN B N 1
ATOM 6771 C CA . ASN B 1 123 ? -20.109 40.469 -4.918 1 95 123 ASN B CA 1
ATOM 6772 C C . ASN B 1 123 ? -21.281 40.062 -4.031 1 95 123 ASN B C 1
ATOM 6774 O O . ASN B 1 123 ? -22.156 40.906 -3.758 1 95 123 ASN B O 1
ATOM 6778 N N . ASN B 1 124 ? -21.297 38.906 -3.613 1 96.44 124 ASN B N 1
ATOM 6779 C CA . ASN B 1 124 ? -22.359 38.406 -2.732 1 96.44 124 ASN B CA 1
ATOM 6780 C C . ASN B 1 124 ? -21.766 37.719 -1.486 1 96.44 124 ASN B C 1
ATOM 6782 O O . ASN B 1 124 ? -21.781 36.5 -1.365 1 96.44 124 ASN B O 1
ATOM 6786 N N . PRO B 1 125 ? -21.406 38.5 -0.516 1 97.19 125 PRO B N 1
ATOM 6787 C CA . PRO B 1 125 ? -20.75 37.969 0.675 1 97.19 125 PRO B CA 1
ATOM 6788 C C . PRO B 1 125 ? -21.672 37.031 1.472 1 97.19 125 PRO B C 1
ATOM 6790 O O . PRO B 1 125 ? -22.891 37.188 1.438 1 97.19 125 PRO B O 1
ATOM 6793 N N . ASN B 1 126 ? -21.047 36.062 2.16 1 98.12 126 ASN B N 1
ATOM 6794 C CA . ASN B 1 126 ? -21.781 35.219 3.111 1 98.12 126 ASN B CA 1
ATOM 6795 C C . ASN B 1 126 ? -22.297 36.031 4.293 1 98.12 126 ASN B C 1
ATOM 6797 O O . ASN B 1 126 ? -21.672 37 4.703 1 98.12 126 ASN B O 1
ATOM 6801 N N . ARG B 1 127 ? -23.516 35.594 4.793 1 96.81 127 ARG B N 1
ATOM 6802 C CA . ARG B 1 127 ? -24.109 36.312 5.906 1 96.81 127 ARG B CA 1
ATOM 6803 C C . ARG B 1 127 ? -24.859 35.375 6.844 1 96.81 127 ARG B C 1
ATOM 6805 O O . ARG B 1 127 ? -25.375 34.344 6.41 1 96.81 127 ARG B O 1
ATOM 6812 N N . VAL B 1 128 ? -24.828 35.75 8.086 1 98.69 128 VAL B N 1
ATOM 6813 C CA . VAL B 1 128 ? -25.734 35.188 9.086 1 98.69 128 VAL B CA 1
ATOM 6814 C C . VAL B 1 128 ? -26.672 36.281 9.586 1 98.69 128 VAL B C 1
ATOM 6816 O O . VAL B 1 128 ? -26.234 37.375 9.992 1 98.69 128 VAL B O 1
ATOM 6819 N N . ARG B 1 129 ? -28.031 35.938 9.602 1 98.38 129 ARG B N 1
ATOM 6820 C CA . ARG B 1 129 ? -29.031 36.969 9.93 1 98.38 129 ARG B CA 1
ATOM 6821 C C . ARG B 1 129 ? -30.016 36.438 10.961 1 98.38 129 ARG B C 1
ATOM 6823 O O . ARG B 1 129 ? -30.25 35.219 11.047 1 98.38 129 ARG B O 1
ATOM 6830 N N . LEU B 1 130 ? -30.469 37.375 11.797 1 98.12 130 LEU B N 1
ATOM 6831 C CA . LEU B 1 130 ? -31.703 37.188 12.547 1 98.12 130 LEU B CA 1
ATOM 6832 C C . LEU B 1 130 ? -32.906 37.75 11.797 1 98.12 130 LEU B C 1
ATOM 6834 O O . LEU B 1 130 ? -32.938 38.938 11.453 1 98.12 130 LEU B O 1
ATOM 6838 N N . VAL B 1 131 ? -33.844 36.844 11.617 1 97.56 131 VAL B N 1
ATOM 6839 C CA . VAL B 1 131 ? -35 37.219 10.805 1 97.56 131 VAL B CA 1
ATOM 6840 C C . VAL B 1 131 ? -36.281 36.969 11.602 1 97.56 131 VAL B C 1
ATOM 6842 O O . VAL B 1 131 ? -36.406 36 12.328 1 97.56 131 VAL B O 1
ATOM 6845 N N . SER B 1 132 ? -37.281 37.875 11.422 1 96.06 132 SER B N 1
ATOM 6846 C CA . SER B 1 132 ? -38.562 37.719 12.055 1 96.06 132 SER B CA 1
ATOM 6847 C C . SER B 1 132 ? -39.438 36.75 11.297 1 96.06 132 SER B C 1
ATOM 6849 O O . SER B 1 132 ? -39.625 36.844 10.078 1 96.06 132 SER B O 1
ATOM 6851 N N . LYS B 1 133 ? -40 35.875 12.062 1 92.44 133 LYS B N 1
ATOM 6852 C CA . LYS B 1 133 ? -40.906 34.906 11.453 1 92.44 133 LYS B CA 1
ATOM 6853 C C . LYS B 1 133 ? -42.188 35.594 10.969 1 92.44 133 LYS B C 1
ATOM 6855 O O . LYS B 1 133 ? -42.844 35.125 10.047 1 92.44 133 LYS B O 1
ATOM 6860 N N . THR B 1 134 ? -42.531 36.656 11.57 1 92.12 134 THR B N 1
ATOM 6861 C CA . THR B 1 134 ? -43.781 37.344 11.352 1 92.12 134 THR B CA 1
ATOM 6862 C C . THR B 1 134 ? -43.812 38.031 9.984 1 92.12 134 THR B C 1
ATOM 6864 O O . THR B 1 134 ? -44.781 37.906 9.242 1 92.12 134 THR B O 1
ATOM 6867 N N . ASP B 1 135 ? -42.719 38.75 9.633 1 93.38 135 ASP B N 1
ATOM 6868 C CA . ASP B 1 135 ? -42.781 39.5 8.398 1 93.38 135 ASP B CA 1
ATOM 6869 C C . ASP B 1 135 ? -41.5 39.344 7.57 1 93.38 135 ASP B C 1
ATOM 6871 O O . ASP B 1 135 ? -41.344 39.969 6.531 1 93.38 135 ASP B O 1
ATOM 6875 N N . GLY B 1 136 ? -40.656 38.656 8.117 1 93.06 136 GLY B N 1
ATOM 6876 C CA . GLY B 1 136 ? -39.438 38.375 7.355 1 93.06 136 GLY B CA 1
ATOM 6877 C C . GLY B 1 136 ? -38.406 39.469 7.465 1 93.06 136 GLY B C 1
ATOM 6878 O O . GLY B 1 136 ? -37.344 39.406 6.836 1 93.06 136 GLY B O 1
ATOM 6879 N N . SER B 1 137 ? -38.594 40.375 8.289 1 95.69 137 SER B N 1
ATOM 6880 C CA . SER B 1 137 ? -37.656 41.5 8.422 1 95.69 137 SER B CA 1
ATOM 6881 C C . SER B 1 137 ? -36.344 41.062 9.102 1 95.69 137 SER B C 1
ATOM 6883 O O . SER B 1 137 ? -36.375 40.219 10.016 1 95.69 137 SER B O 1
ATOM 6885 N N . VAL B 1 138 ? -35.281 41.656 8.648 1 96.94 138 VAL B N 1
ATOM 6886 C CA . VAL B 1 138 ? -33.969 41.375 9.219 1 96.94 138 VAL B CA 1
ATOM 6887 C C . VAL B 1 138 ? -33.719 42.25 10.43 1 96.94 138 VAL B C 1
ATOM 6889 O O . VAL B 1 138 ? -33.75 43.5 10.328 1 96.94 138 VAL B O 1
ATOM 6892 N N . VAL B 1 139 ? -33.438 41.625 11.578 1 95.56 139 VAL B N 1
ATOM 6893 C CA . VAL B 1 139 ? -33.25 42.344 12.828 1 95.56 139 VAL B CA 1
ATOM 6894 C C . VAL B 1 139 ? -31.75 42.5 13.094 1 95.56 139 VAL B C 1
ATOM 6896 O O . VAL B 1 139 ? -31.328 43.406 13.812 1 95.56 139 VAL B O 1
ATOM 6899 N N . PHE B 1 140 ? -30.984 41.656 12.57 1 97.5 140 PHE B N 1
ATOM 6900 C CA . PHE B 1 140 ? -29.531 41.656 12.719 1 97.5 140 PHE B CA 1
ATOM 6901 C C . PHE B 1 140 ? -28.859 40.969 11.539 1 97.5 140 PHE B C 1
ATOM 6903 O O . PHE B 1 140 ? -29.391 40 10.992 1 97.5 140 PHE B O 1
ATOM 6910 N N . GLU B 1 141 ? -27.734 41.562 11.148 1 97.81 141 GLU B N 1
ATOM 6911 C CA . GLU B 1 141 ? -26.906 40.969 10.094 1 97.81 141 GLU B CA 1
ATOM 6912 C C . GLU B 1 141 ? -25.438 41 10.469 1 97.81 141 GLU B C 1
ATOM 6914 O O . GLU B 1 141 ? -24.922 42.031 10.898 1 97.81 141 GLU B O 1
ATOM 6919 N N . SER B 1 142 ? -24.766 39.906 10.273 1 97.69 142 SER B N 1
ATOM 6920 C CA . SER B 1 142 ? -23.344 39.781 10.609 1 97.69 142 SER B CA 1
ATOM 6921 C C . SER B 1 142 ? -22.5 40.594 9.633 1 97.69 142 SER B C 1
ATOM 6923 O O . SER B 1 142 ? -22.891 40.812 8.484 1 97.69 142 SER B O 1
ATOM 6925 N N . VAL B 1 143 ? -21.312 40.969 10.102 1 96.38 143 VAL B N 1
ATOM 6926 C CA . VAL B 1 143 ? -20.344 41.625 9.234 1 96.38 143 VAL B CA 1
ATOM 6927 C C . VAL B 1 143 ? -19.656 40.594 8.328 1 96.38 143 VAL B C 1
ATOM 6929 O O . VAL B 1 143 ? -19.453 39.469 8.734 1 96.38 143 VAL B O 1
ATOM 6932 N N . PHE B 1 144 ? -19.391 41.062 7.094 1 96 144 PHE B N 1
ATOM 6933 C CA . PHE B 1 144 ? -18.812 40.125 6.16 1 96 144 PHE B CA 1
ATOM 6934 C C . PHE B 1 144 ? -17.328 40.375 5.953 1 96 144 PHE B C 1
ATOM 6936 O O . PHE B 1 144 ? -16.641 39.594 5.297 1 96 144 PHE B O 1
ATOM 6943 N N . ARG B 1 145 ? -16.781 41.438 6.512 1 96.5 145 ARG B N 1
ATOM 6944 C CA . ARG B 1 145 ? -15.367 41.781 6.504 1 96.5 145 ARG B CA 1
ATOM 6945 C C . ARG B 1 145 ? -14.891 42.188 7.891 1 96.5 145 ARG B C 1
ATOM 6947 O O . ARG B 1 145 ? -15.602 42.906 8.609 1 96.5 145 ARG B O 1
ATOM 6954 N N . GLN B 1 146 ? -13.727 41.781 8.219 1 97.31 146 GLN B N 1
ATOM 6955 C CA . GLN B 1 146 ? -13.172 42.188 9.508 1 97.31 146 GLN B CA 1
ATOM 6956 C C . GLN B 1 146 ? -12.711 43.625 9.469 1 97.31 146 GLN B C 1
ATOM 6958 O O . GLN B 1 146 ? -12.203 44.094 8.453 1 97.31 146 GLN B O 1
ATOM 6963 N N . GLU B 1 147 ? -12.781 44.312 10.562 1 96.81 147 GLU B N 1
ATOM 6964 C CA . GLU B 1 147 ? -12.461 45.719 10.656 1 96.81 147 GLU B CA 1
ATOM 6965 C C . GLU B 1 147 ? -10.969 45.938 10.852 1 96.81 147 GLU B C 1
ATOM 6967 O O . GLU B 1 147 ? -10.359 45.344 11.742 1 96.81 147 GLU B O 1
ATOM 6972 N N . PRO B 1 148 ? -10.367 46.812 9.945 1 97.88 148 PRO B N 1
ATOM 6973 C CA . PRO B 1 148 ? -8.977 47.188 10.242 1 97.88 148 PRO B CA 1
ATOM 6974 C C . PRO B 1 148 ? -8.844 47.938 11.57 1 97.88 148 PRO B C 1
ATOM 6976 O O . PRO B 1 148 ? -9.617 48.875 11.844 1 97.88 148 PRO B O 1
ATOM 6979 N N . LEU B 1 149 ? -7.832 47.594 12.305 1 97.94 149 LEU B N 1
ATOM 6980 C CA . LEU B 1 149 ? -7.734 48.156 13.641 1 97.94 149 LEU B CA 1
ATOM 6981 C C . LEU B 1 149 ? -6.402 48.875 13.828 1 97.94 149 LEU B C 1
ATOM 6983 O O . LEU B 1 149 ? -6.301 49.812 14.625 1 97.94 149 LEU B O 1
ATOM 6987 N N . TYR B 1 150 ? -5.344 48.438 13.18 1 97.75 150 TYR B N 1
ATOM 6988 C CA . TYR B 1 150 ? -4.055 49 13.57 1 97.75 150 TYR B CA 1
ATOM 6989 C C . TYR B 1 150 ? -3.088 49.031 12.391 1 97.75 150 TYR B C 1
ATOM 6991 O O . TYR B 1 150 ? -2.758 50.094 11.859 1 97.75 150 TYR B O 1
ATOM 6999 N N . ALA B 1 151 ? -2.656 47.812 11.922 1 97.19 151 ALA B N 1
ATOM 7000 C CA . ALA B 1 151 ? -1.648 47.719 10.867 1 97.19 151 ALA B CA 1
ATOM 7001 C C . ALA B 1 151 ? -2.203 48.188 9.531 1 97.19 151 ALA B C 1
ATOM 7003 O O . ALA B 1 151 ? -3.361 47.906 9.195 1 97.19 151 ALA B O 1
ATOM 7004 N N . PRO B 1 152 ? -1.388 48.875 8.734 1 95.62 152 PRO B N 1
ATOM 7005 C CA . PRO B 1 152 ? -1.877 49.406 7.469 1 95.62 152 PRO B CA 1
ATOM 7006 C C . PRO B 1 152 ? -2.391 48.344 6.516 1 95.62 152 PRO B C 1
ATOM 7008 O O . PRO B 1 152 ? -3.352 48.562 5.777 1 95.62 152 PRO B O 1
ATOM 7011 N N . GLU B 1 153 ? -1.764 47.219 6.5 1 95.56 153 GLU B N 1
ATOM 7012 C CA . GLU B 1 153 ? -2.133 46.156 5.562 1 95.56 153 GLU B CA 1
ATOM 7013 C C . GLU B 1 153 ? -3.525 45.625 5.863 1 95.56 153 GLU B C 1
ATOM 7015 O O . GLU B 1 153 ? -4.148 44.969 5.012 1 95.56 153 GLU B O 1
ATOM 7020 N N . GLU B 1 154 ? -4.043 45.844 7.07 1 97.69 154 GLU B N 1
ATOM 7021 C CA . GLU B 1 154 ? -5.375 45.375 7.441 1 97.69 154 GLU B CA 1
ATOM 7022 C C . GLU B 1 154 ? -6.445 45.969 6.527 1 97.69 154 GLU B C 1
ATOM 7024 O O . GLU B 1 154 ? -7.535 45.406 6.398 1 97.69 154 GLU B O 1
ATOM 7029 N N . ALA B 1 155 ? -6.105 47.062 5.926 1 97.06 155 ALA B N 1
ATOM 7030 C CA . ALA B 1 155 ? -7.074 47.75 5.074 1 97.06 155 ALA B CA 1
ATOM 7031 C C . ALA B 1 155 ? -6.914 47.344 3.615 1 97.06 155 ALA B C 1
ATOM 7033 O O . ALA B 1 155 ? -7.574 47.906 2.73 1 97.06 155 ALA B O 1
ATOM 7034 N N . ASP B 1 156 ? -6.109 46.406 3.307 1 97.25 156 ASP B N 1
ATOM 7035 C CA . ASP B 1 156 ? -5.891 45.969 1.938 1 97.25 156 ASP B CA 1
ATOM 7036 C C . ASP B 1 156 ? -7.188 45.438 1.316 1 97.25 156 ASP B C 1
ATOM 7038 O O . ASP B 1 156 ? -7.824 44.531 1.854 1 97.25 156 ASP B O 1
ATOM 7042 N N . PRO B 1 157 ? -7.555 45.906 0.136 1 95.5 157 PRO B N 1
ATOM 7043 C CA . PRO B 1 157 ? -8.836 45.531 -0.465 1 95.5 157 PRO B CA 1
ATOM 7044 C C . PRO B 1 157 ? -8.836 44.094 -0.966 1 95.5 157 PRO B C 1
ATOM 7046 O O . PRO B 1 157 ? -9.898 43.531 -1.26 1 95.5 157 PRO B O 1
ATOM 7049 N N . ARG B 1 158 ? -7.77 43.531 -1.119 1 95.25 158 ARG B N 1
ATOM 7050 C CA . ARG B 1 158 ? -7.652 42.188 -1.643 1 95.25 158 ARG B CA 1
ATOM 7051 C C . ARG B 1 158 ? -7.953 41.156 -0.56 1 95.25 158 ARG B C 1
ATOM 7053 O O . ARG B 1 158 ? -7.98 39.938 -0.831 1 95.25 158 ARG B O 1
ATOM 7060 N N . VAL B 1 159 ? -8.102 41.531 0.718 1 97.25 159 VAL B N 1
ATOM 7061 C CA . VAL B 1 159 ? -8.5 40.656 1.795 1 97.25 159 VAL B CA 1
ATOM 7062 C C . VAL B 1 159 ? -9.875 40.062 1.496 1 97.25 159 VAL B C 1
ATOM 7064 O O . VAL B 1 159 ? -10.805 40.781 1.153 1 97.25 159 VAL B O 1
ATOM 7067 N N . LEU B 1 160 ? -9.992 38.75 1.663 1 96.31 160 LEU B N 1
ATOM 7068 C CA . LEU B 1 160 ? -11.234 38.062 1.34 1 96.31 160 LEU B CA 1
ATOM 7069 C C . LEU B 1 160 ? -12.297 38.312 2.404 1 96.31 160 LEU B C 1
ATOM 7071 O O . LEU B 1 160 ? -11.969 38.625 3.553 1 96.31 160 LEU B O 1
ATOM 7075 N N . HIS B 1 161 ? -13.547 38.156 1.936 1 97.44 161 HIS B N 1
ATOM 7076 C CA . HIS B 1 161 ? -14.656 38.125 2.883 1 97.44 161 HIS B CA 1
ATOM 7077 C C . HIS B 1 161 ? -14.562 36.938 3.838 1 97.44 161 HIS B C 1
ATOM 7079 O O . HIS B 1 161 ? -13.93 35.938 3.521 1 97.44 161 HIS B O 1
ATOM 7085 N N . ASN B 1 162 ? -15.203 37.125 5.035 1 98.06 162 ASN B N 1
ATOM 7086 C CA . ASN B 1 162 ? -15.242 36.031 6 1 98.06 162 ASN B CA 1
ATOM 7087 C C . ASN B 1 162 ? -15.922 34.781 5.422 1 98.06 162 ASN B C 1
ATOM 7089 O O . ASN B 1 162 ? -16.984 34.906 4.82 1 98.06 162 ASN B O 1
ATOM 7093 N N . TYR B 1 163 ? -15.273 33.594 5.566 1 98.38 163 TYR B N 1
ATOM 7094 C CA . TYR B 1 163 ? -15.898 32.375 5.082 1 98.38 163 TYR B CA 1
ATOM 7095 C C . TYR B 1 163 ? -15.148 31.156 5.57 1 98.38 163 TYR B C 1
ATOM 7097 O O . TYR B 1 163 ? -14.055 31.266 6.117 1 98.38 163 TYR B O 1
ATOM 7105 N N . ASN B 1 164 ? -15.734 30.047 5.508 1 98.5 164 ASN B N 1
ATOM 7106 C CA . ASN B 1 164 ? -15.094 28.734 5.566 1 98.5 164 ASN B CA 1
ATOM 7107 C C . ASN B 1 164 ? -14.984 28.094 4.184 1 98.5 164 ASN B C 1
ATOM 7109 O O . ASN B 1 164 ? -15.992 27.906 3.504 1 98.5 164 ASN B O 1
ATOM 7113 N N . ALA B 1 165 ? -13.75 27.766 3.836 1 98.56 165 ALA B N 1
ATOM 7114 C CA . ALA B 1 165 ? -13.516 27.172 2.525 1 98.56 165 ALA B CA 1
ATOM 7115 C C . ALA B 1 165 ? -14.211 25.812 2.418 1 98.56 165 ALA B C 1
ATOM 7117 O O . ALA B 1 165 ? -14.227 25.031 3.375 1 98.56 165 ALA B O 1
ATOM 7118 N N . TYR B 1 166 ? -14.891 25.516 1.193 1 98.38 166 TYR B N 1
ATOM 7119 C CA . TYR B 1 166 ? -15.578 24.297 0.787 1 98.38 166 TYR B CA 1
ATOM 7120 C C . TYR B 1 166 ? -16.938 24.188 1.457 1 98.38 166 TYR B C 1
ATOM 7122 O O . TYR B 1 166 ? -17.594 23.156 1.379 1 98.38 166 TYR B O 1
ATOM 7130 N N . SER B 1 167 ? -17.312 25.25 2.189 1 98 167 SER B N 1
ATOM 7131 C CA . SER B 1 167 ? -18.703 25.312 2.623 1 98 167 SER B CA 1
ATOM 7132 C C . SER B 1 167 ? -19.656 25.156 1.443 1 98 167 SER B C 1
ATOM 7134 O O . SER B 1 167 ? -19.406 25.688 0.357 1 98 167 SER B O 1
ATOM 7136 N N . ALA B 1 168 ? -20.781 24.469 1.694 1 97.44 168 ALA B N 1
ATOM 7137 C CA . ALA B 1 168 ? -21.797 24.406 0.657 1 97.44 168 ALA B CA 1
ATOM 7138 C C . ALA B 1 168 ? -22.422 25.766 0.408 1 97.44 168 ALA B C 1
ATOM 7140 O O . ALA B 1 168 ? -22.609 26.547 1.346 1 97.44 168 ALA B O 1
ATOM 7141 N N . ALA B 1 169 ? -22.656 26.047 -0.845 1 97.56 169 ALA B N 1
ATOM 7142 C CA . ALA B 1 169 ? -23.422 27.25 -1.187 1 97.56 169 ALA B CA 1
ATOM 7143 C C . ALA B 1 169 ? -24.922 27.016 -1.028 1 97.56 169 ALA B C 1
ATOM 7145 O O . ALA B 1 169 ? -25.5 26.188 -1.729 1 97.56 169 ALA B O 1
ATOM 7146 N N . ALA B 1 170 ? -25.5 27.703 -0.078 1 97.88 170 ALA B N 1
ATOM 7147 C CA . ALA B 1 170 ? -26.922 27.531 0.192 1 97.88 170 ALA B CA 1
ATOM 7148 C C . ALA B 1 170 ? -27.453 28.641 1.11 1 97.88 170 ALA B C 1
ATOM 7150 O O . ALA B 1 170 ? -26.672 29.344 1.747 1 97.88 170 ALA B O 1
ATOM 7151 N N . THR B 1 171 ? -28.75 28.828 1.08 1 98.06 171 THR B N 1
ATOM 7152 C CA . THR B 1 171 ? -29.469 29.625 2.062 1 98.06 171 THR B CA 1
ATOM 7153 C C . THR B 1 171 ? -30.406 28.75 2.885 1 98.06 171 THR B C 1
ATOM 7155 O O . THR B 1 171 ? -31.312 28.125 2.334 1 98.06 171 THR B O 1
ATOM 7158 N N . VAL B 1 172 ? -30.125 28.719 4.129 1 98.38 172 VAL B N 1
ATOM 7159 C CA . VAL B 1 172 ? -30.969 27.953 5.027 1 98.38 172 VAL B CA 1
ATOM 7160 C C . VAL B 1 172 ? -31.484 28.844 6.148 1 98.38 172 VAL B C 1
ATOM 7162 O O . VAL B 1 172 ? -30.844 29.828 6.508 1 98.38 172 VAL B O 1
ATOM 7165 N N . GLN B 1 173 ? -32.625 28.531 6.648 1 97.81 173 GLN B N 1
ATOM 7166 C CA . GLN B 1 173 ? -33.281 29.312 7.691 1 97.81 173 GLN B CA 1
ATOM 7167 C C . GLN B 1 173 ? -34.062 28.391 8.656 1 97.81 173 GLN B C 1
ATOM 7169 O O . GLN B 1 173 ? -34.656 27.406 8.242 1 97.81 173 GLN B O 1
ATOM 7174 N N . GLY B 1 174 ? -33.875 28.703 9.961 1 96.94 174 GLY B N 1
ATOM 7175 C CA . GLY B 1 174 ? -34.594 27.891 10.93 1 96.94 174 GLY B CA 1
ATOM 7176 C C . GLY B 1 174 ? -34.219 28.203 12.367 1 96.94 174 GLY B C 1
ATOM 7177 O O . GLY B 1 174 ? -33.594 29.25 12.633 1 96.94 174 GLY B O 1
ATOM 7178 N N . ASP B 1 175 ? -34.688 27.312 13.266 1 97.19 175 ASP B N 1
ATOM 7179 C CA . ASP B 1 175 ? -34.344 27.422 14.68 1 97.19 175 ASP B CA 1
ATOM 7180 C C . ASP B 1 175 ? -32.844 27.188 14.906 1 97.19 175 ASP B C 1
ATOM 7182 O O . ASP B 1 175 ? -32.125 26.734 14 1 97.19 175 ASP B O 1
ATOM 7186 N N . LEU B 1 176 ? -32.406 27.578 16.094 1 98.31 176 LEU B N 1
ATOM 7187 C CA . LEU B 1 176 ? -30.984 27.547 16.406 1 98.31 176 LEU B CA 1
ATOM 7188 C C . LEU B 1 176 ? -30.703 26.688 17.625 1 98.31 176 LEU B C 1
ATOM 7190 O O . LEU B 1 176 ? -31.422 26.766 18.625 1 98.31 176 LEU B O 1
ATOM 7194 N N . VAL B 1 177 ? -29.703 25.828 17.484 1 98.81 177 VAL B N 1
ATOM 7195 C CA . VAL B 1 177 ? -29.266 25.016 18.625 1 98.81 177 VAL B CA 1
ATOM 7196 C C . VAL B 1 177 ? -27.812 25.312 18.953 1 98.81 177 VAL B C 1
ATOM 7198 O O . VAL B 1 177 ? -26.953 25.312 18.062 1 98.81 177 VAL B O 1
ATOM 7201 N N . TYR B 1 178 ? -27.516 25.625 20.234 1 98.81 178 TYR B N 1
ATOM 7202 C CA . TYR B 1 178 ? -26.156 25.812 20.719 1 98.81 178 TYR B CA 1
ATOM 7203 C C . TYR B 1 178 ? -25.516 24.469 21.078 1 98.81 178 TYR B C 1
ATOM 7205 O O . TYR B 1 178 ? -26.016 23.75 21.953 1 98.81 178 TYR B O 1
ATOM 7213 N N . ALA B 1 179 ? -24.375 24.203 20.422 1 98.62 179 ALA B N 1
ATOM 7214 C CA . ALA B 1 179 ? -23.781 22.875 20.578 1 98.62 179 ALA B CA 1
ATOM 7215 C C . ALA B 1 179 ? -22.359 22.984 21.141 1 98.62 179 ALA B C 1
ATOM 7217 O O . ALA B 1 179 ? -21.469 22.234 20.719 1 98.62 179 ALA B O 1
ATOM 7218 N N . ASN B 1 180 ? -22.094 23.891 22 1 98.44 180 ASN B N 1
ATOM 7219 C CA . ASN B 1 180 ? -20.797 24.031 22.625 1 98.44 180 ASN B CA 1
ATOM 7220 C C . ASN B 1 180 ? -19.672 24.016 21.609 1 98.44 180 ASN B C 1
ATOM 7222 O O . ASN B 1 180 ? -19.656 24.844 20.688 1 98.44 180 ASN B O 1
ATOM 7226 N N . TYR B 1 181 ? -18.797 23 21.609 1 97.62 181 TYR B N 1
ATOM 7227 C CA . TYR B 1 181 ? -17.672 22.984 20.672 1 97.62 181 TYR B CA 1
ATOM 7228 C C . TYR B 1 181 ? -17.984 22.094 19.469 1 97.62 181 TYR B C 1
ATOM 7230 O O . TYR B 1 181 ? -17.125 21.875 18.625 1 97.62 181 TYR B O 1
ATOM 7238 N N . GLY B 1 182 ? -19.141 21.625 19.406 1 96.94 182 GLY B N 1
ATOM 7239 C CA . GLY B 1 182 ? -19.562 20.828 18.266 1 96.94 182 GLY B CA 1
ATOM 7240 C C . GLY B 1 182 ? -18.844 19.5 18.172 1 96.94 182 GLY B C 1
ATOM 7241 O O . GLY B 1 182 ? -18.594 19 17.078 1 96.94 182 GLY B O 1
ATOM 7242 N N . ARG B 1 183 ? -18.391 18.906 19.25 1 93.88 183 ARG B N 1
ATOM 7243 C CA . ARG B 1 183 ? -17.766 17.594 19.281 1 93.88 183 ARG B CA 1
ATOM 7244 C C . ARG B 1 183 ? -18.812 16.484 19.312 1 93.88 183 ARG B C 1
ATOM 7246 O O . ARG B 1 183 ? -19.984 16.734 19.641 1 93.88 183 ARG B O 1
ATOM 7253 N N . GLU B 1 184 ? -18.391 15.312 19.062 1 89.69 184 GLU B N 1
ATOM 7254 C CA . GLU B 1 184 ? -19.297 14.18 19.109 1 89.69 184 GLU B CA 1
ATOM 7255 C C . GLU B 1 184 ? -19.938 14.055 20.5 1 89.69 184 GLU B C 1
ATOM 7257 O O . GLU B 1 184 ? -21.125 13.742 20.609 1 89.69 184 GLU B O 1
ATOM 7262 N N . GLU B 1 185 ? -19.141 14.258 21.516 1 90.81 185 GLU B N 1
ATOM 7263 C CA . GLU B 1 185 ? -19.672 14.164 22.875 1 90.81 185 GLU B CA 1
ATOM 7264 C C . GLU B 1 185 ? -20.688 15.273 23.156 1 90.81 185 GLU B C 1
ATOM 7266 O O . GLU B 1 185 ? -21.609 15.094 23.953 1 90.81 185 GLU B O 1
ATOM 7271 N N . ASP B 1 186 ? -20.562 16.422 22.5 1 96.75 186 ASP B N 1
ATOM 7272 C CA . ASP B 1 186 ? -21.516 17.531 22.672 1 96.75 186 ASP B CA 1
ATOM 7273 C C . ASP B 1 186 ? -22.875 17.172 22.047 1 96.75 186 ASP B C 1
ATOM 7275 O O . ASP B 1 186 ? -23.922 17.453 22.625 1 96.75 186 ASP B O 1
ATOM 7279 N N . PHE B 1 187 ? -22.875 16.578 20.938 1 95.81 187 PHE B N 1
ATOM 7280 C CA . PHE B 1 187 ? -24.109 16.172 20.297 1 95.81 187 PHE B CA 1
ATOM 7281 C C . PHE B 1 187 ? -24.797 15.062 21.094 1 95.81 187 PHE B C 1
ATOM 7283 O O . PHE B 1 187 ? -26.031 15.023 21.188 1 95.81 187 PHE B O 1
ATOM 7290 N N . ALA B 1 188 ? -23.938 14.172 21.641 1 91.81 188 ALA B N 1
ATOM 7291 C CA . ALA B 1 188 ? -24.484 13.133 22.5 1 91.81 188 ALA B CA 1
ATOM 7292 C C . ALA B 1 188 ? -25.172 13.742 23.719 1 91.81 188 ALA B C 1
ATOM 7294 O O . ALA B 1 188 ? -26.234 13.273 24.156 1 91.81 188 ALA B O 1
ATOM 7295 N N . GLU B 1 189 ? -24.562 14.719 24.281 1 95.62 189 GLU B N 1
ATOM 7296 C CA . GLU B 1 189 ? -25.125 15.398 25.438 1 95.62 189 GLU B CA 1
ATOM 7297 C C . GLU B 1 189 ? -26.438 16.094 25.062 1 95.62 189 GLU B C 1
ATOM 7299 O O . GLU B 1 189 ? -27.406 16.078 25.844 1 95.62 189 GLU B O 1
ATOM 7304 N N . LEU B 1 190 ? -26.516 16.766 23.938 1 97.69 190 LEU B N 1
ATOM 7305 C CA . LEU B 1 190 ? -27.75 17.375 23.469 1 97.69 190 LEU B CA 1
ATOM 7306 C C . LEU B 1 190 ? -28.859 16.344 23.344 1 97.69 190 LEU B C 1
ATOM 7308 O O . LEU B 1 190 ? -29.984 16.578 23.781 1 97.69 190 LEU B O 1
ATOM 7312 N N . ALA B 1 191 ? -28.516 15.234 22.766 1 94.81 191 ALA B N 1
ATOM 7313 C CA . ALA B 1 191 ? -29.484 14.164 22.609 1 94.81 191 ALA B CA 1
ATOM 7314 C C . ALA B 1 191 ? -30 13.688 23.969 1 94.81 191 ALA B C 1
ATOM 7316 O O . ALA B 1 191 ? -31.188 13.445 24.141 1 94.81 191 ALA B O 1
ATOM 7317 N N . ARG B 1 192 ? -29.094 13.484 24.891 1 94.5 192 ARG B N 1
ATOM 7318 C CA . ARG B 1 192 ? -29.453 13.055 26.234 1 94.5 192 ARG B CA 1
ATOM 7319 C C . ARG B 1 192 ? -30.422 14.039 26.891 1 94.5 192 ARG B C 1
ATOM 7321 O O . ARG B 1 192 ? -31.297 13.648 27.656 1 94.5 192 ARG B O 1
ATOM 7328 N N . ARG B 1 193 ? -30.312 15.312 26.5 1 96.12 193 ARG B N 1
ATOM 7329 C CA . ARG B 1 193 ? -31.141 16.375 27.078 1 96.12 193 ARG B CA 1
ATOM 7330 C C . ARG B 1 193 ? -32.406 16.594 26.281 1 96.12 193 ARG B C 1
ATOM 7332 O O . ARG B 1 193 ? -33.219 17.469 26.594 1 96.12 193 ARG B O 1
ATOM 7339 N N . GLY B 1 194 ? -32.531 15.82 25.234 1 95.69 194 GLY B N 1
ATOM 7340 C CA . GLY B 1 194 ? -33.719 15.875 24.422 1 95.69 194 GLY B CA 1
ATOM 7341 C C . GLY B 1 194 ? -33.719 17 23.406 1 95.69 194 GLY B C 1
ATOM 7342 O O . GLY B 1 194 ? -34.781 17.391 22.906 1 95.69 194 GLY B O 1
ATOM 7343 N N . VAL B 1 195 ? -32.594 17.578 23.156 1 97.19 195 VAL B N 1
ATOM 7344 C CA . VAL B 1 195 ? -32.469 18.656 22.172 1 97.19 195 VAL B CA 1
ATOM 7345 C C . VAL B 1 195 ? -32.125 18.062 20.812 1 97.19 195 VAL B C 1
ATOM 7347 O O . VAL B 1 195 ? -31.031 17.5 20.625 1 97.19 195 VAL B O 1
ATOM 7350 N N . ASP B 1 196 ? -33 18.219 19.859 1 95.56 196 ASP B N 1
ATOM 7351 C CA . ASP B 1 196 ? -32.844 17.672 18.516 1 95.56 196 ASP B CA 1
ATOM 7352 C C . ASP B 1 196 ? -32.312 18.734 17.547 1 95.56 196 ASP B C 1
ATOM 7354 O O . ASP B 1 196 ? -32.875 19.812 17.422 1 95.56 196 ASP B O 1
ATOM 7358 N N . VAL B 1 197 ? -31.234 18.359 16.781 1 97.75 197 VAL B N 1
ATOM 7359 C CA . VAL B 1 197 ? -30.609 19.359 15.914 1 97.75 197 VAL B CA 1
ATOM 7360 C C . VAL B 1 197 ? -31.109 19.156 14.484 1 97.75 197 VAL B C 1
ATOM 7362 O O . VAL B 1 197 ? -30.844 19.984 13.609 1 97.75 197 VAL B O 1
ATOM 7365 N N . THR B 1 198 ? -31.875 18.078 14.203 1 97.75 198 THR B N 1
ATOM 7366 C CA . THR B 1 198 ? -32.344 17.781 12.859 1 97.75 198 THR B CA 1
ATOM 7367 C C . THR B 1 198 ? -33.188 18.953 12.312 1 97.75 198 THR B C 1
ATOM 7369 O O . THR B 1 198 ? -34.125 19.391 12.953 1 97.75 198 THR B O 1
ATOM 7372 N N . GLY B 1 199 ? -32.812 19.359 11.172 1 97.69 199 GLY B N 1
ATOM 7373 C CA . GLY B 1 199 ? -33.562 20.406 10.508 1 97.69 199 GLY B CA 1
ATOM 7374 C C . GLY B 1 199 ? -33.344 21.781 11.141 1 97.69 199 GLY B C 1
ATOM 7375 O O . GLY B 1 199 ? -34.125 22.703 10.898 1 97.69 199 GLY B O 1
ATOM 7376 N N . LYS B 1 200 ? -32.406 21.953 11.969 1 98.38 200 LYS B N 1
ATOM 7377 C CA . LYS B 1 200 ? -32.094 23.219 12.625 1 98.38 200 LYS B CA 1
ATOM 7378 C C . LYS B 1 200 ? -30.688 23.703 12.25 1 98.38 200 LYS B C 1
ATOM 7380 O O . LYS B 1 200 ? -29.922 22.984 11.602 1 98.38 200 LYS B O 1
ATOM 7385 N N . ILE B 1 201 ? -30.438 24.922 12.539 1 98.69 201 ILE B N 1
ATOM 7386 C CA . ILE B 1 201 ? -29.094 25.469 12.398 1 98.69 201 ILE B CA 1
ATOM 7387 C C . ILE B 1 201 ? -28.328 25.328 13.711 1 98.69 201 ILE B C 1
ATOM 7389 O O . ILE B 1 201 ? -28.906 25.5 14.789 1 98.69 201 ILE B O 1
ATOM 7393 N N . VAL B 1 202 ? -27.109 24.953 13.617 1 98.88 202 VAL B N 1
ATOM 7394 C CA . VAL B 1 202 ? -26.281 24.766 14.805 1 98.88 202 VAL B CA 1
ATOM 7395 C C . VAL B 1 202 ? -25.281 25.922 14.922 1 98.88 202 VAL B C 1
ATOM 7397 O O . VAL B 1 202 ? -24.734 26.375 13.914 1 98.88 202 VAL B O 1
ATOM 7400 N N . ILE B 1 203 ? -25.094 26.453 16.094 1 98.81 203 ILE B N 1
ATOM 7401 C CA . ILE B 1 203 ? -24 27.375 16.391 1 98.81 203 ILE B CA 1
ATOM 7402 C C . ILE B 1 203 ? -23.047 26.734 17.406 1 98.81 203 ILE B C 1
ATOM 7404 O O . ILE B 1 203 ? -23.484 26.125 18.375 1 98.81 203 ILE B O 1
ATOM 7408 N N . ALA B 1 204 ? -21.766 26.781 17.141 1 98.81 204 ALA B N 1
ATOM 7409 C CA . ALA B 1 204 ? -20.766 26.141 17.984 1 98.81 204 ALA B CA 1
ATOM 7410 C C . ALA B 1 204 ? -19.516 27.016 18.125 1 98.81 204 ALA B C 1
ATOM 7412 O O . ALA B 1 204 ? -19.234 27.844 17.25 1 98.81 204 ALA B O 1
ATOM 7413 N N . LYS B 1 205 ? -18.781 26.797 19.203 1 98.31 205 LYS B N 1
ATOM 7414 C CA . LYS B 1 205 ? -17.516 27.453 19.438 1 98.31 205 LYS B CA 1
ATOM 7415 C C . LYS B 1 205 ? -16.406 26.844 18.594 1 98.31 205 LYS B C 1
ATOM 7417 O O . LYS B 1 205 ? -16.391 25.641 18.359 1 98.31 205 LYS B O 1
ATOM 7422 N N . TYR B 1 206 ? -15.508 27.734 18.109 1 96.69 206 TYR B N 1
ATOM 7423 C CA . TYR B 1 206 ? -14.211 27.219 17.688 1 96.69 206 TYR B CA 1
ATOM 7424 C C . TYR B 1 206 ? -13.445 26.625 18.859 1 96.69 206 TYR B C 1
ATOM 7426 O O . TYR B 1 206 ? -13.703 26.969 20.016 1 96.69 206 TYR B O 1
ATOM 7434 N N . GLY B 1 207 ? -12.508 25.625 18.516 1 92.75 207 GLY B N 1
ATOM 7435 C CA . GLY B 1 207 ? -11.633 25.078 19.531 1 92.75 207 GLY B CA 1
ATOM 7436 C C . GLY B 1 207 ? -11.875 23.609 19.812 1 92.75 207 GLY B C 1
ATOM 7437 O O . GLY B 1 207 ? -12.922 23.062 19.438 1 92.75 207 GLY B O 1
ATOM 7438 N N . LYS B 1 208 ? -10.891 22.938 20.328 1 90.56 208 LYS B N 1
ATOM 7439 C CA . LYS B 1 208 ? -10.891 21.578 20.844 1 90.56 208 LYS B CA 1
ATOM 7440 C C . LYS B 1 208 ? -10.805 20.562 19.703 1 90.56 208 LYS B C 1
ATOM 7442 O O . LYS B 1 208 ? -10.164 19.516 19.844 1 90.56 208 LYS B O 1
ATOM 7447 N N . ASN B 1 209 ? -11.516 20.734 18.656 1 90.81 209 ASN B N 1
ATOM 7448 C CA . ASN B 1 209 ? -11.453 19.828 17.516 1 90.81 209 ASN B CA 1
ATOM 7449 C C . ASN B 1 209 ? -11.414 20.578 16.188 1 90.81 209 ASN B C 1
ATOM 7451 O O . ASN B 1 209 ? -11.523 21.812 16.172 1 90.81 209 ASN B O 1
ATOM 7455 N N . PHE B 1 210 ? -11.156 19.828 15.086 1 92.44 210 PHE B N 1
ATOM 7456 C CA . PHE B 1 210 ? -11.078 20.391 13.742 1 92.44 210 PHE B CA 1
ATOM 7457 C C . PHE B 1 210 ? -12.445 20.875 13.289 1 92.44 210 PHE B C 1
ATOM 7459 O O . PHE B 1 210 ? -13.453 20.188 13.461 1 92.44 210 PHE B O 1
ATOM 7466 N N . ARG B 1 211 ? -12.57 22.031 12.742 1 95.56 211 ARG B N 1
ATOM 7467 C CA . ARG B 1 211 ? -13.82 22.656 12.32 1 95.56 211 ARG B CA 1
ATOM 7468 C C . ARG B 1 211 ? -14.531 21.797 11.273 1 95.56 211 ARG B C 1
ATOM 7470 O O . ARG B 1 211 ? -15.758 21.766 11.219 1 95.56 211 ARG B O 1
ATOM 7477 N N . GLY B 1 212 ? -13.711 21.094 10.406 1 95 212 GLY B N 1
ATOM 7478 C CA . GLY B 1 212 ? -14.328 20.188 9.445 1 95 212 GLY B CA 1
ATOM 7479 C C . GLY B 1 212 ? -15.055 19.031 10.094 1 95 212 GLY B C 1
ATOM 7480 O O . GLY B 1 212 ? -16.062 18.562 9.578 1 95 212 GLY B O 1
ATOM 7481 N N . ASP B 1 213 ? -14.578 18.562 11.203 1 94.06 213 ASP B N 1
ATOM 7482 C CA . ASP B 1 213 ? -15.242 17.484 11.945 1 94.06 213 ASP B CA 1
ATOM 7483 C C . ASP B 1 213 ? -16.562 17.969 12.531 1 94.06 213 ASP B C 1
ATOM 7485 O O . ASP B 1 213 ? -17.516 17.188 12.641 1 94.06 213 ASP B O 1
ATOM 7489 N N . LYS B 1 214 ? -16.641 19.266 12.914 1 96.56 214 LYS B N 1
ATOM 7490 C CA . LYS B 1 214 ? -17.891 19.844 13.391 1 96.56 214 LYS B CA 1
ATOM 7491 C C . LYS B 1 214 ? -18.938 19.844 12.289 1 96.56 214 LYS B C 1
ATOM 7493 O O . LYS B 1 214 ? -20.109 19.5 12.531 1 96.56 214 LYS B O 1
ATOM 7498 N N . ALA B 1 215 ? -18.5 20.312 11.141 1 97.31 215 ALA B N 1
ATOM 7499 C CA . ALA B 1 215 ? -19.406 20.344 10 1 97.31 215 ALA B CA 1
ATOM 7500 C C . ALA B 1 215 ? -19.922 18.953 9.656 1 97.31 215 ALA B C 1
ATOM 7502 O O . ALA B 1 215 ? -21.109 18.766 9.375 1 97.31 215 ALA B O 1
ATOM 7503 N N . LYS B 1 216 ? -19 18.016 9.664 1 95.38 216 LYS B N 1
ATOM 7504 C CA . LYS B 1 216 ? -19.375 16.625 9.391 1 95.38 216 LYS B CA 1
ATOM 7505 C C . LYS B 1 216 ? -20.375 16.109 10.422 1 95.38 216 LYS B C 1
ATOM 7507 O O . LYS B 1 216 ? -21.359 15.469 10.062 1 95.38 216 LYS B O 1
ATOM 7512 N N . ALA B 1 217 ? -20.125 16.328 11.703 1 95.06 217 ALA B N 1
ATOM 7513 C CA . ALA B 1 217 ? -21.047 15.914 12.766 1 95.06 217 ALA B CA 1
ATOM 7514 C C . ALA B 1 217 ? -22.422 16.531 12.578 1 95.06 217 ALA B C 1
ATOM 7516 O O . ALA B 1 217 ? -23.438 15.859 12.727 1 95.06 217 ALA B O 1
ATOM 7517 N N . CYS B 1 218 ? -22.469 17.828 12.266 1 97.69 218 CYS B N 1
ATOM 7518 C CA . CYS B 1 218 ? -23.734 18.516 12.008 1 97.69 218 CYS B CA 1
ATOM 7519 C C . CYS B 1 218 ? -24.5 17.828 10.883 1 97.69 218 CYS B C 1
ATOM 7521 O O . CYS B 1 218 ? -25.703 17.578 11.008 1 97.69 218 CYS B O 1
ATOM 7523 N N . GLN B 1 219 ? -23.781 17.609 9.82 1 96.31 219 GLN B N 1
ATOM 7524 C CA . GLN B 1 219 ? -24.375 16.938 8.672 1 96.31 219 GLN B CA 1
ATOM 7525 C C . GLN B 1 219 ? -24.938 15.57 9.055 1 96.31 219 GLN B C 1
ATOM 7527 O O . GLN B 1 219 ? -26.062 15.234 8.695 1 96.31 219 GLN B O 1
ATOM 7532 N N . GLU B 1 220 ? -24.172 14.781 9.758 1 94.31 220 GLU B N 1
ATOM 7533 C CA . GLU B 1 220 ? -24.547 13.422 10.141 1 94.31 220 GLU B CA 1
ATOM 7534 C C . GLU B 1 220 ? -25.75 13.43 11.078 1 94.31 220 GLU B C 1
ATOM 7536 O O . GLU B 1 220 ? -26.562 12.492 11.07 1 94.31 220 GLU B O 1
ATOM 7541 N N . HIS B 1 221 ? -25.922 14.492 11.867 1 96.38 221 HIS B N 1
ATOM 7542 C CA . HIS B 1 221 ? -27.031 14.578 12.805 1 96.38 221 HIS B CA 1
ATOM 7543 C C . HIS B 1 221 ? -28.219 15.312 12.188 1 96.38 221 HIS B C 1
ATOM 7545 O O . HIS B 1 221 ? -29.219 15.57 12.867 1 96.38 221 HIS B O 1
ATOM 7551 N N . GLY B 1 222 ? -28.078 15.758 10.93 1 97.44 222 GLY B N 1
ATOM 7552 C CA . GLY B 1 222 ? -29.219 16.25 10.172 1 97.44 222 GLY B CA 1
ATOM 7553 C C . GLY B 1 222 ? -29.391 17.766 10.266 1 97.44 222 GLY B C 1
ATOM 7554 O O . GLY B 1 222 ? -30.453 18.297 9.93 1 97.44 222 GLY B O 1
ATOM 7555 N N . ALA B 1 223 ? -28.406 18.5 10.75 1 98.5 223 ALA B N 1
ATOM 7556 C CA . ALA B 1 223 ? -28.484 19.953 10.828 1 98.5 223 ALA B CA 1
ATOM 7557 C C . ALA B 1 223 ? -28.516 20.578 9.438 1 98.5 223 ALA B C 1
ATOM 7559 O O . ALA B 1 223 ? -28 20.016 8.477 1 98.5 223 ALA B O 1
ATOM 7560 N N . LEU B 1 224 ? -29.109 21.766 9.352 1 98.19 224 LEU B N 1
ATOM 7561 C CA . LEU B 1 224 ? -29.234 22.469 8.086 1 98.19 224 LEU B CA 1
ATOM 7562 C C . LEU B 1 224 ? -27.969 23.266 7.773 1 98.19 224 LEU B C 1
ATOM 7564 O O . LEU B 1 224 ? -27.656 23.531 6.609 1 98.19 224 LEU B O 1
ATOM 7568 N N . GLY B 1 225 ? -27.281 23.672 8.805 1 98.5 225 GLY B N 1
ATOM 7569 C CA . GLY B 1 225 ? -26.094 24.5 8.68 1 98.5 225 GLY B CA 1
ATOM 7570 C C . GLY B 1 225 ? -25.344 24.688 9.984 1 98.5 225 GLY B C 1
ATOM 7571 O O . GLY B 1 225 ? -25.812 24.25 11.039 1 98.5 225 GLY B O 1
ATOM 7572 N N . LEU B 1 226 ? -24.188 25.312 9.844 1 98.88 226 LEU B N 1
ATOM 7573 C CA . LEU B 1 226 ? -23.312 25.5 11 1 98.88 226 LEU B CA 1
ATOM 7574 C C . LEU B 1 226 ? -22.766 26.922 11.039 1 98.88 226 LEU B C 1
ATOM 7576 O O . LEU B 1 226 ? -22.281 27.438 10.023 1 98.88 226 LEU B O 1
ATOM 7580 N N . VAL B 1 227 ? -22.922 27.547 12.133 1 98.88 227 VAL B N 1
ATOM 7581 C CA . VAL B 1 227 ? -22.281 28.844 12.422 1 98.88 227 VAL B CA 1
ATOM 7582 C C . VAL B 1 227 ? -21.188 28.656 13.469 1 98.88 227 VAL B C 1
ATOM 7584 O O . VAL B 1 227 ? -21.422 28.031 14.516 1 98.88 227 VAL B O 1
ATOM 7587 N N . LEU B 1 228 ? -20.031 29.188 13.188 1 98.81 228 LEU B N 1
ATOM 7588 C CA . LEU B 1 228 ? -18.906 29.062 14.117 1 98.81 228 LEU B CA 1
ATOM 7589 C C . LEU B 1 228 ? -18.469 30.422 14.641 1 98.81 228 LEU B C 1
ATOM 7591 O O . LEU B 1 228 ? -18.531 31.422 13.906 1 98.81 228 LEU B O 1
ATOM 7595 N N . TYR B 1 229 ? -18.047 30.438 15.883 1 98.56 229 TYR B N 1
ATOM 7596 C CA . TYR B 1 229 ? -17.5 31.656 16.453 1 98.56 229 TYR B CA 1
ATOM 7597 C C . TYR B 1 229 ? -16.453 31.344 17.516 1 98.56 229 TYR B C 1
ATOM 7599 O O . TYR B 1 229 ? -16.406 30.234 18.047 1 98.56 229 TYR B O 1
ATOM 7607 N N . ASN B 1 230 ? -15.57 32.344 17.781 1 97.88 230 ASN B N 1
ATOM 7608 C CA . ASN B 1 230 ? -14.578 32.219 18.844 1 97.88 230 ASN B CA 1
ATOM 7609 C C . ASN B 1 230 ? -15.086 32.844 20.141 1 97.88 230 ASN B C 1
ATOM 7611 O O . ASN B 1 230 ? -15.148 34.062 20.297 1 97.88 230 ASN B O 1
ATOM 7615 N N . ASP B 1 231 ? -15.359 31.984 21.125 1 97.69 231 ASP B N 1
ATOM 7616 C CA . ASP B 1 231 ? -15.891 32.469 22.391 1 97.69 231 ASP B CA 1
ATOM 7617 C C . ASP B 1 231 ? -14.812 33.156 23.219 1 97.69 231 ASP B C 1
ATOM 7619 O O . ASP B 1 231 ? -13.703 32.625 23.359 1 97.69 231 ASP B O 1
ATOM 7623 N N . PRO B 1 232 ? -15.148 34.281 23.844 1 95.62 232 PRO B N 1
ATOM 7624 C CA . PRO B 1 232 ? -14.133 35 24.594 1 95.62 232 PRO B CA 1
ATOM 7625 C C . PRO B 1 232 ? -13.617 34.25 25.812 1 95.62 232 PRO B C 1
ATOM 7627 O O . PRO B 1 232 ? -12.523 34.531 26.312 1 95.62 232 PRO B O 1
ATOM 7630 N N . ALA B 1 233 ? -14.359 33.281 26.25 1 94.81 233 ALA B N 1
ATOM 7631 C CA . ALA B 1 233 ? -13.867 32.438 27.344 1 94.81 233 ALA B CA 1
ATOM 7632 C C . ALA B 1 233 ? -12.539 31.797 26.984 1 94.81 233 ALA B C 1
ATOM 7634 O O . ALA B 1 233 ? -11.695 31.578 27.859 1 94.81 233 ALA B O 1
ATOM 7635 N N . ASP B 1 234 ? -12.367 31.531 25.734 1 94.12 234 ASP B N 1
ATOM 7636 C CA . ASP B 1 234 ? -11.164 30.859 25.266 1 94.12 234 ASP B CA 1
ATOM 7637 C C . ASP B 1 234 ? -10.148 31.875 24.719 1 94.12 234 ASP B C 1
ATOM 7639 O O . ASP B 1 234 ? -8.938 31.656 24.797 1 94.12 234 ASP B O 1
ATOM 7643 N N . TYR B 1 235 ? -10.602 33.031 24.219 1 93.5 235 TYR B N 1
ATOM 7644 C CA . TYR B 1 235 ? -9.734 33.844 23.375 1 93.5 235 TYR B CA 1
ATOM 7645 C C . TYR B 1 235 ? -9.547 35.219 23.969 1 93.5 235 TYR B C 1
ATOM 7647 O O . TYR B 1 235 ? -8.766 36.031 23.453 1 93.5 235 TYR B O 1
ATOM 7655 N N . ASP B 1 236 ? -10.25 35.5 25 1 90.44 236 ASP B N 1
ATOM 7656 C CA . ASP B 1 236 ? -10.109 36.688 25.844 1 90.44 236 ASP B CA 1
ATOM 7657 C C . ASP B 1 236 ? -10.625 36.406 27.25 1 90.44 236 ASP B C 1
ATOM 7659 O O . ASP B 1 236 ? -11.508 37.125 27.75 1 90.44 236 ASP B O 1
ATOM 7663 N N . PRO B 1 237 ? -10.023 35.469 27.938 1 86.69 237 PRO B N 1
ATOM 7664 C CA . PRO B 1 237 ? -10.602 34.969 29.188 1 86.69 237 PRO B CA 1
ATOM 7665 C C . PRO B 1 237 ? -10.648 36.062 30.281 1 86.69 237 PRO B C 1
ATOM 7667 O O . PRO B 1 237 ? -11.539 36.031 31.125 1 86.69 237 PRO B O 1
ATOM 7670 N N . ASP B 1 238 ? -9.766 36.938 30.297 1 84.62 238 ASP B N 1
ATOM 7671 C CA . ASP B 1 238 ? -9.711 37.938 31.359 1 84.62 238 ASP B CA 1
ATOM 7672 C C . ASP B 1 238 ? -10.547 39.156 31.031 1 84.62 238 ASP B C 1
ATOM 7674 O O . ASP B 1 238 ? -10.883 39.969 31.906 1 84.62 238 ASP B O 1
ATOM 7678 N N . GLY B 1 239 ? -10.914 39.281 29.797 1 84.19 239 GLY B N 1
ATOM 7679 C CA . GLY B 1 239 ? -11.727 40.406 29.375 1 84.19 239 GLY B CA 1
ATOM 7680 C C . GLY B 1 239 ? -11.023 41.75 29.516 1 84.19 239 GLY B C 1
ATOM 7681 O O . GLY B 1 239 ? -11.656 42.75 29.828 1 84.19 239 GLY B O 1
ATOM 7682 N N . LEU B 1 240 ? -9.82 41.688 29.312 1 86.56 240 LEU B N 1
ATOM 7683 C CA . LEU B 1 240 ? -9.016 42.906 29.453 1 86.56 240 LEU B CA 1
ATOM 7684 C C . LEU B 1 240 ? -8.664 43.5 28.094 1 86.56 240 LEU B C 1
ATOM 7686 O O . LEU B 1 240 ? -9.539 43.688 27.25 1 86.56 240 LEU B O 1
ATOM 7690 N N . GLU B 1 241 ? -7.41 43.75 27.859 1 92 241 GLU B N 1
ATOM 7691 C CA . GLU B 1 241 ? -7 44.344 26.594 1 92 241 GLU B CA 1
ATOM 7692 C C . GLU B 1 241 ? -6.984 43.312 25.469 1 92 241 GLU B C 1
ATOM 7694 O O . GLU B 1 241 ? -6.59 42.188 25.672 1 92 241 GLU B O 1
ATOM 7699 N N . VAL B 1 242 ? -7.457 43.781 24.359 1 96.25 242 VAL B N 1
ATOM 7700 C CA . VAL B 1 242 ? -7.449 42.938 23.156 1 96.25 242 VAL B CA 1
ATOM 7701 C C . VAL B 1 242 ? -6.613 43.625 22.062 1 96.25 242 VAL B C 1
ATOM 7703 O O . VAL B 1 242 ? -6.078 44.719 22.281 1 96.25 242 VAL B O 1
ATOM 7706 N N . TYR B 1 243 ? -6.293 42.906 20.984 1 96.56 243 TYR B N 1
ATOM 7707 C CA . TYR B 1 243 ? -5.605 43.469 19.828 1 96.56 243 TYR B CA 1
ATOM 7708 C C . TYR B 1 243 ? -6.258 44.781 19.406 1 96.56 243 TYR B C 1
ATOM 7710 O O . TYR B 1 243 ? -7.484 44.875 19.344 1 96.56 243 TYR B O 1
ATOM 7718 N N . PRO B 1 244 ? -5.48 45.844 19.219 1 96.94 244 PRO B N 1
ATOM 7719 C CA . PRO B 1 244 ? -4.039 45.812 18.969 1 96.94 244 PRO B CA 1
ATOM 7720 C C . PRO B 1 244 ? -3.219 46.062 20.234 1 96.94 244 PRO B C 1
ATOM 7722 O O . PRO B 1 244 ? -1.997 46.219 20.156 1 96.94 244 PRO B O 1
ATOM 7725 N N . ASP B 1 245 ? -3.871 46.094 21.359 1 96.12 245 ASP B N 1
ATOM 7726 C CA . ASP B 1 245 ? -3.146 46.438 22.594 1 96.12 245 ASP B CA 1
ATOM 7727 C C . ASP B 1 245 ? -2.596 45.156 23.25 1 96.12 245 ASP B C 1
ATOM 7729 O O . ASP B 1 245 ? -1.731 45.219 24.125 1 96.12 245 ASP B O 1
ATOM 7733 N N . SER B 1 246 ? -3.086 44.094 22.891 1 94.88 246 SER B N 1
ATOM 7734 C CA . SER B 1 246 ? -2.611 42.781 23.344 1 94.88 246 SER B CA 1
ATOM 7735 C C . SER B 1 246 ? -2.771 41.75 22.266 1 94.88 246 SER B C 1
ATOM 7737 O O . SER B 1 246 ? -3.238 42.031 21.156 1 94.88 246 SER B O 1
ATOM 7739 N N . VAL B 1 247 ? -2.402 40.531 22.625 1 94.62 247 VAL B N 1
ATOM 7740 C CA . VAL B 1 247 ? -2.459 39.438 21.641 1 94.62 247 VAL B CA 1
ATOM 7741 C C . VAL B 1 247 ? -3.828 38.781 21.688 1 94.62 247 VAL B C 1
ATOM 7743 O O . VAL B 1 247 ? -4.109 37.875 20.891 1 94.62 247 VAL B O 1
ATOM 7746 N N . MET B 1 248 ? -4.727 39.188 22.609 1 96.25 248 MET B N 1
ATOM 7747 C CA . MET B 1 248 ? -6.043 38.594 22.766 1 96.25 248 MET B CA 1
ATOM 7748 C C . MET B 1 248 ? -6.988 39.031 21.656 1 96.25 248 MET B C 1
ATOM 7750 O O . MET B 1 248 ? -6.789 40.094 21.047 1 96.25 248 MET B O 1
ATOM 7754 N N . MET B 1 249 ? -7.977 38.312 21.422 1 97.19 249 MET B N 1
ATOM 7755 C CA . MET B 1 249 ? -8.852 38.469 20.266 1 97.19 249 MET B CA 1
ATOM 7756 C C . MET B 1 249 ? -9.836 39.625 20.5 1 97.19 249 MET B C 1
ATOM 7758 O O . MET B 1 249 ? -10.508 39.656 21.531 1 97.19 249 MET B O 1
ATOM 7762 N N . PRO B 1 250 ? -9.93 40.562 19.531 1 97.19 250 PRO B N 1
ATOM 7763 C CA . PRO B 1 250 ? -10.977 41.594 19.594 1 97.19 250 PRO B CA 1
ATOM 7764 C C . PRO B 1 250 ? -12.336 41.062 19.141 1 97.19 250 PRO B C 1
ATOM 7766 O O . PRO B 1 250 ? -12.414 40.031 18.469 1 97.19 250 PRO B O 1
ATOM 7769 N N . SER B 1 251 ? -13.414 41.75 19.453 1 96.56 251 SER B N 1
ATOM 7770 C CA . SER B 1 251 ? -14.773 41.312 19.172 1 96.56 251 SER B CA 1
ATOM 7771 C C . SER B 1 251 ? -15.078 41.375 17.688 1 96.56 251 SER B C 1
ATOM 7773 O O . SER B 1 251 ? -16.078 40.812 17.234 1 96.56 251 SER B O 1
ATOM 7775 N N . THR B 1 252 ? -14.18 41.906 16.875 1 96.5 252 THR B N 1
ATOM 7776 C CA . THR B 1 252 ? -14.406 42.062 15.445 1 96.5 252 THR B CA 1
ATOM 7777 C C . THR B 1 252 ? -13.688 40.938 14.672 1 96.5 252 THR B C 1
ATOM 7779 O O . THR B 1 252 ? -13.844 40.844 13.453 1 96.5 252 THR B O 1
ATOM 7782 N N . ALA B 1 253 ? -12.898 40.156 15.32 1 97.88 253 ALA B N 1
ATOM 7783 C CA . ALA B 1 253 ? -12.102 39.125 14.664 1 97.88 253 ALA B CA 1
ATOM 7784 C C . ALA B 1 253 ? -12.961 37.938 14.266 1 97.88 253 ALA B C 1
ATOM 7786 O O . ALA B 1 253 ? -13.859 37.531 15.008 1 97.88 253 ALA B O 1
ATOM 7787 N N . THR B 1 254 ? -12.75 37.406 13.102 1 98 254 THR B N 1
ATOM 7788 C CA . THR B 1 254 ? -13.383 36.188 12.617 1 98 254 THR B CA 1
ATOM 7789 C C . THR B 1 254 ? -12.336 35.188 12.141 1 98 254 THR B C 1
ATOM 7791 O O . THR B 1 254 ? -11.562 35.469 11.234 1 98 254 THR B O 1
ATOM 7794 N N . GLN B 1 255 ? -12.305 34 12.758 1 98 255 GLN B N 1
ATOM 7795 C CA . GLN B 1 255 ? -11.391 32.938 12.344 1 98 255 GLN B CA 1
ATOM 7796 C C . GLN B 1 255 ? -11.891 32.219 11.086 1 98 255 GLN B C 1
ATOM 7798 O O . GLN B 1 255 ? -12.992 31.688 11.078 1 98 255 GLN B O 1
ATOM 7803 N N . MET B 1 256 ? -11.109 32.312 10.039 1 98 256 MET B N 1
ATOM 7804 C CA . MET B 1 256 ? -11.422 31.594 8.805 1 98 256 MET B CA 1
ATOM 7805 C C . MET B 1 256 ? -10.758 30.234 8.789 1 98 256 MET B C 1
ATOM 7807 O O . MET B 1 256 ? -10.109 29.828 9.758 1 98 256 MET B O 1
ATOM 7811 N N . GLY B 1 257 ? -10.992 29.422 7.676 1 97.5 257 GLY B N 1
ATOM 7812 C CA . GLY B 1 257 ? -10.352 28.125 7.52 1 97.5 257 GLY B CA 1
ATOM 7813 C C . GLY B 1 257 ? -11.133 27.172 6.637 1 97.5 257 GLY B C 1
ATOM 7814 O O . GLY B 1 257 ? -12.289 27.438 6.305 1 97.5 257 GLY B O 1
ATOM 7815 N N . SER B 1 258 ? -10.492 26.141 6.324 1 97.56 258 SER B N 1
ATOM 7816 C CA . SER B 1 258 ? -11.109 25.094 5.512 1 97.56 258 SER B CA 1
ATOM 7817 C C . SER B 1 258 ? -11.922 24.141 6.371 1 97.56 258 SER B C 1
ATOM 7819 O O . SER B 1 258 ? -11.555 23.859 7.516 1 97.56 258 SER B O 1
ATOM 7821 N N . ILE B 1 259 ? -13 23.594 5.844 1 97.31 259 ILE B N 1
ATOM 7822 C CA . ILE B 1 259 ? -13.734 22.547 6.531 1 97.31 259 ILE B CA 1
ATOM 7823 C C . ILE B 1 259 ? -13.664 21.25 5.727 1 97.31 259 ILE B C 1
ATOM 7825 O O . ILE B 1 259 ? -14.453 20.328 5.945 1 97.31 259 ILE B O 1
ATOM 7829 N N . LEU B 1 260 ? -12.742 21.219 4.781 1 96.31 260 LEU B N 1
ATOM 7830 C CA . LEU B 1 260 ? -12.508 20 4.008 1 96.31 260 LEU B CA 1
ATOM 7831 C C . LEU B 1 260 ? -11.969 18.875 4.898 1 96.31 260 LEU B C 1
ATOM 7833 O O . LEU B 1 260 ? -10.984 19.062 5.609 1 96.31 260 LEU B O 1
ATOM 7837 N N . GLY B 1 261 ? -12.594 17.703 4.82 1 92.19 261 GLY B N 1
ATOM 7838 C CA . GLY B 1 261 ? -12.18 16.594 5.656 1 92.19 261 GLY B CA 1
ATOM 7839 C C . GLY B 1 261 ? -11.07 15.758 5.039 1 92.19 261 GLY B C 1
ATOM 7840 O O . GLY B 1 261 ? -10.281 15.133 5.754 1 92.19 261 GLY B O 1
ATOM 7841 N N . THR B 1 262 ? -10.922 15.695 3.729 1 93.56 262 THR B N 1
ATOM 7842 C CA . THR B 1 262 ? -9.93 14.883 3.029 1 93.56 262 THR B CA 1
ATOM 7843 C C . THR B 1 262 ? -8.625 15.656 2.865 1 93.56 262 THR B C 1
ATOM 7845 O O . THR B 1 262 ? -8.578 16.875 3.086 1 93.56 262 THR B O 1
ATOM 7848 N N . LYS B 1 263 ? -7.555 14.984 2.623 1 96.81 263 LYS B N 1
ATOM 7849 C CA . LYS B 1 263 ? -6.254 15.586 2.359 1 96.81 263 LYS B CA 1
ATOM 7850 C C . LYS B 1 263 ? -5.898 15.508 0.878 1 96.81 263 LYS B C 1
ATOM 7852 O O . LYS B 1 263 ? -6.191 14.508 0.218 1 96.81 263 LYS B O 1
ATOM 7857 N N . GLY B 1 264 ? -5.254 16.578 0.386 1 97.94 264 GLY B N 1
ATOM 7858 C CA . GLY B 1 264 ? -4.961 16.625 -1.038 1 97.94 264 GLY B CA 1
ATOM 7859 C C . GLY B 1 264 ? -6.133 17.094 -1.875 1 97.94 264 GLY B C 1
ATOM 7860 O O . GLY B 1 264 ? -7.172 17.484 -1.336 1 97.94 264 GLY B O 1
ATOM 7861 N N . ASP B 1 265 ? -5.98 17.141 -3.168 1 98.62 265 ASP B N 1
ATOM 7862 C CA . ASP B 1 265 ? -7.043 17.531 -4.086 1 98.62 265 ASP B CA 1
ATOM 7863 C C . ASP B 1 265 ? -8.219 16.562 -4.023 1 98.62 265 ASP B C 1
ATOM 7865 O O . ASP B 1 265 ? -8.062 15.375 -4.297 1 98.62 265 ASP B O 1
ATOM 7869 N N . PRO B 1 266 ? -9.438 17.094 -3.729 1 98.19 266 PRO B N 1
ATOM 7870 C CA . PRO B 1 266 ? -10.586 16.188 -3.609 1 98.19 266 PRO B CA 1
ATOM 7871 C C . PRO B 1 266 ? -10.977 15.539 -4.941 1 98.19 266 PRO B C 1
ATOM 7873 O O . PRO B 1 266 ? -11.695 14.539 -4.961 1 98.19 266 PRO B O 1
ATOM 7876 N N . GLN B 1 267 ? -10.453 16.094 -6.051 1 98.31 267 GLN B N 1
ATOM 7877 C CA . GLN B 1 267 ? -10.828 15.562 -7.355 1 98.31 267 GLN B CA 1
ATOM 7878 C C . GLN B 1 267 ? -9.898 14.43 -7.777 1 98.31 267 GLN B C 1
ATOM 7880 O O . GLN B 1 267 ? -10.195 13.688 -8.719 1 98.31 267 GLN B O 1
ATOM 7885 N N . THR B 1 268 ? -8.789 14.312 -7.199 1 98.12 268 THR B N 1
ATOM 7886 C CA . THR B 1 268 ? -7.836 13.273 -7.57 1 98.12 268 THR B CA 1
ATOM 7887 C C . THR B 1 268 ? -7.383 12.484 -6.34 1 98.12 268 THR B C 1
ATOM 7889 O O . THR B 1 268 ? -6.188 12.383 -6.07 1 98.12 268 THR B O 1
ATOM 7892 N N . PRO B 1 269 ? -8.258 11.922 -5.574 1 97 269 PRO B N 1
ATOM 7893 C CA . PRO B 1 269 ? -7.887 11.195 -4.359 1 97 269 PRO B CA 1
ATOM 7894 C C . PRO B 1 269 ? -6.867 10.086 -4.629 1 97 269 PRO B C 1
ATOM 7896 O O . PRO B 1 269 ? -6.977 9.367 -5.621 1 97 269 PRO B O 1
ATOM 7899 N N . PHE B 1 270 ? -5.746 10.016 -3.855 1 96.31 270 PHE B N 1
ATOM 7900 C CA . PHE B 1 270 ? -4.738 8.969 -3.805 1 96.31 270 PHE B CA 1
ATOM 7901 C C . PHE B 1 270 ? -3.705 9.156 -4.91 1 96.31 270 PHE B C 1
ATOM 7903 O O . PHE B 1 270 ? -2.682 8.469 -4.934 1 96.31 270 PHE B O 1
ATOM 7910 N N . TYR B 1 271 ? -3.939 10.055 -5.879 1 97.69 271 TYR B N 1
ATOM 7911 C CA . TYR B 1 271 ? -3.033 10.312 -6.996 1 97.69 271 TYR B CA 1
ATOM 7912 C C . TYR B 1 271 ? -2.754 11.805 -7.141 1 97.69 271 TYR B C 1
ATOM 7914 O O . TYR B 1 271 ? -3.561 12.633 -6.723 1 97.69 271 TYR B O 1
ATOM 7922 N N . PRO B 1 272 ? -1.586 12.141 -7.688 1 98.12 272 PRO B N 1
ATOM 7923 C CA . PRO B 1 272 ? -1.261 13.562 -7.805 1 98.12 272 PRO B CA 1
ATOM 7924 C C . PRO B 1 272 ? -2.129 14.281 -8.836 1 98.12 272 PRO B C 1
ATOM 7926 O O . PRO B 1 272 ? -2.475 13.703 -9.867 1 98.12 272 PRO B O 1
ATOM 7929 N N . ALA B 1 273 ? -2.385 15.492 -8.594 1 98.38 273 ALA B N 1
ATOM 7930 C CA . ALA B 1 273 ? -3.225 16.312 -9.461 1 98.38 273 ALA B CA 1
ATOM 7931 C C . ALA B 1 273 ? -2.438 16.812 -10.672 1 98.38 273 ALA B C 1
ATOM 7933 O O . ALA B 1 273 ? -2.258 18.031 -10.836 1 98.38 273 ALA B O 1
ATOM 7934 N N . ILE B 1 274 ? -2.037 15.969 -11.492 1 97.19 274 ILE B N 1
ATOM 7935 C CA . ILE B 1 274 ? -1.272 16.281 -12.695 1 97.19 274 ILE B CA 1
ATOM 7936 C C . ILE B 1 274 ? -2.152 16.109 -13.93 1 97.19 274 ILE B C 1
ATOM 7938 O O . ILE B 1 274 ? -3.314 15.703 -13.82 1 97.19 274 ILE B O 1
ATOM 7942 N N . GLU B 1 275 ? -1.648 16.375 -15.102 1 95.88 275 GLU B N 1
ATOM 7943 C CA . GLU B 1 275 ? -2.416 16.438 -16.344 1 95.88 275 GLU B CA 1
ATOM 7944 C C . GLU B 1 275 ? -3.074 15.086 -16.641 1 95.88 275 GLU B C 1
ATOM 7946 O O . GLU B 1 275 ? -4.219 15.039 -17.094 1 95.88 275 GLU B O 1
ATOM 7951 N N . SER B 1 276 ? -2.42 13.992 -16.375 1 95.75 276 SER B N 1
ATOM 7952 C CA . SER B 1 276 ? -2.891 12.664 -16.766 1 95.75 276 SER B CA 1
ATOM 7953 C C . SER B 1 276 ? -3.861 12.094 -15.742 1 95.75 276 SER B C 1
ATOM 7955 O O . SER B 1 276 ? -4.422 11.016 -15.945 1 95.75 276 SER B O 1
ATOM 7957 N N . SER B 1 277 ? -4.117 12.781 -14.711 1 97.12 277 SER B N 1
ATOM 7958 C CA . SER B 1 277 ? -4.922 12.234 -13.625 1 97.12 277 SER B CA 1
ATOM 7959 C C . SER B 1 277 ? -6.395 12.172 -14.008 1 97.12 277 SER B C 1
ATOM 7961 O O . SER B 1 277 ? -6.883 13.016 -14.766 1 97.12 277 SER B O 1
ATOM 7963 N N . PHE B 1 278 ? -7.074 11.117 -13.562 1 97.31 278 PHE B N 1
ATOM 7964 C CA . PHE B 1 278 ? -8.531 11.094 -13.594 1 97.31 278 PHE B CA 1
ATOM 7965 C C . PHE B 1 278 ? -9.102 12.047 -12.555 1 97.31 278 PHE B C 1
ATOM 7967 O O . PHE B 1 278 ? -8.695 12.023 -11.391 1 97.31 278 PHE B O 1
ATOM 7974 N N . ARG B 1 279 ? -9.992 12.867 -12.914 1 97.62 279 ARG B N 1
ATOM 7975 C CA . ARG B 1 279 ? -10.609 13.836 -12.016 1 97.62 279 ARG B CA 1
ATOM 7976 C C . ARG B 1 279 ? -12.094 13.523 -11.812 1 97.62 279 ARG B C 1
ATOM 7978 O O . ARG B 1 279 ? -12.852 13.453 -12.781 1 97.62 279 ARG B O 1
ATOM 7985 N N . TYR B 1 280 ? -12.477 13.367 -10.633 1 97.19 280 TYR B N 1
ATOM 7986 C CA . TYR B 1 280 ? -13.883 13.195 -10.305 1 97.19 280 TYR B CA 1
ATOM 7987 C C . TYR B 1 280 ? -14.648 14.5 -10.469 1 97.19 280 TYR B C 1
ATOM 7989 O O . TYR B 1 280 ? -14.133 15.57 -10.133 1 97.19 280 TYR B O 1
ATOM 7997 N N . PRO B 1 281 ? -15.891 14.328 -10.984 1 96.25 281 PRO B N 1
ATOM 7998 C CA . PRO B 1 281 ? -16.75 15.516 -10.914 1 96.25 281 PRO B CA 1
ATOM 7999 C C . PRO B 1 281 ? -17 15.977 -9.477 1 96.25 281 PRO B C 1
ATOM 8001 O O . PRO B 1 281 ? -17.031 15.156 -8.555 1 96.25 281 PRO B O 1
ATOM 8004 N N . GLU B 1 282 ? -17.141 17.266 -9.328 1 95.88 282 GLU B N 1
ATOM 8005 C CA . GLU B 1 282 ? -17.25 17.875 -8 1 95.88 282 GLU B CA 1
ATOM 8006 C C . GLU B 1 282 ? -18.359 17.219 -7.188 1 95.88 282 GLU B C 1
ATOM 8008 O O . GLU B 1 282 ? -18.219 17.016 -5.977 1 95.88 282 GLU B O 1
ATOM 8013 N N . ASP B 1 283 ? -19.484 16.859 -7.824 1 95 283 ASP B N 1
ATOM 8014 C CA . ASP B 1 283 ? -20.656 16.328 -7.125 1 95 283 ASP B CA 1
ATOM 8015 C C . ASP B 1 283 ? -20.391 14.898 -6.633 1 95 283 ASP B C 1
ATOM 8017 O O . ASP B 1 283 ? -21.172 14.352 -5.852 1 95 283 ASP B O 1
ATOM 8021 N N . GLU B 1 284 ? -19.203 14.328 -7.062 1 95.44 284 GLU B N 1
ATOM 8022 C CA . GLU B 1 284 ? -18.828 13 -6.602 1 95.44 284 GLU B CA 1
ATOM 8023 C C . GLU B 1 284 ? -17.703 13.078 -5.57 1 95.44 284 GLU B C 1
ATOM 8025 O O . GLU B 1 284 ? -17.312 12.062 -4.984 1 95.44 284 GLU B O 1
ATOM 8030 N N . CYS B 1 285 ? -17.172 14.227 -5.332 1 96.25 285 CYS B N 1
ATOM 8031 C CA . CYS B 1 285 ? -16.109 14.422 -4.359 1 96.25 285 CYS B CA 1
ATOM 8032 C C . CYS B 1 285 ? -16.656 14.438 -2.939 1 96.25 285 CYS B C 1
ATOM 8034 O O . CYS B 1 285 ? -17.828 14.75 -2.725 1 96.25 285 CYS B O 1
ATOM 8036 N N . GLU B 1 286 ? -15.852 13.984 -2.039 1 93.88 286 GLU B N 1
ATOM 8037 C CA . GLU B 1 286 ? -16.219 14.07 -0.625 1 93.88 286 GLU B CA 1
ATOM 8038 C C . GLU B 1 286 ? -16.078 15.5 -0.108 1 93.88 286 GLU B C 1
ATOM 8040 O O . GLU B 1 286 ? -15.094 15.828 0.562 1 93.88 286 GLU B O 1
ATOM 8045 N N . LEU B 1 287 ? -17.094 16.312 -0.298 1 96.88 287 LEU B N 1
ATOM 8046 C CA . LEU B 1 287 ? -17.125 17.703 0.129 1 96.88 287 LEU B CA 1
ATOM 8047 C C . LEU B 1 287 ? -18.219 17.922 1.166 1 96.88 287 LEU B C 1
ATOM 8049 O O . LEU B 1 287 ? -19.203 17.172 1.21 1 96.88 287 LEU B O 1
ATOM 8053 N N . PRO B 1 288 ? -18.016 18.922 2.084 1 96.12 288 PRO B N 1
ATOM 8054 C CA . PRO B 1 288 ? -19.094 19.266 3.002 1 96.12 288 PRO B CA 1
ATOM 8055 C C . PRO B 1 288 ? -20.391 19.609 2.277 1 96.12 288 PRO B C 1
ATOM 8057 O O . PRO B 1 288 ? -20.359 20.266 1.233 1 96.12 288 PRO B O 1
ATOM 8060 N N . ALA B 1 289 ? -21.516 19.234 2.918 1 95.62 289 ALA B N 1
ATOM 8061 C CA . ALA B 1 289 ? -22.781 19.344 2.197 1 95.62 289 ALA B CA 1
ATOM 8062 C C . ALA B 1 289 ? -23.688 20.406 2.834 1 95.62 289 ALA B C 1
ATOM 8064 O O . ALA B 1 289 ? -24.781 20.672 2.332 1 95.62 289 ALA B O 1
ATOM 8065 N N . ILE B 1 290 ? -23.312 21.016 3.908 1 97.5 290 ILE B N 1
ATOM 8066 C CA . ILE B 1 290 ? -24.109 22.047 4.551 1 97.5 290 ILE B CA 1
ATOM 8067 C C . ILE B 1 290 ? -23.344 23.359 4.562 1 97.5 290 ILE B C 1
ATOM 8069 O O . ILE B 1 290 ? -22.109 23.375 4.539 1 97.5 290 ILE B O 1
ATOM 8073 N N . PRO B 1 291 ? -24.125 24.453 4.539 1 98.38 291 PRO B N 1
ATOM 8074 C CA . PRO B 1 291 ? -23.422 25.734 4.68 1 98.38 291 PRO B CA 1
ATOM 8075 C C . PRO B 1 291 ? -22.797 25.922 6.062 1 98.38 291 PRO B C 1
ATOM 8077 O O . PRO B 1 291 ? -23.391 25.516 7.066 1 98.38 291 PRO B O 1
ATOM 8080 N N . CYS B 1 292 ? -21.641 26.422 6.09 1 98.69 292 CYS B N 1
ATOM 8081 C CA . CYS B 1 292 ? -20.875 26.75 7.293 1 98.69 292 CYS B CA 1
ATOM 8082 C C . CYS B 1 292 ? -20.297 28.156 7.207 1 98.69 292 CYS B C 1
ATOM 8084 O O . CYS B 1 292 ? -19.609 28.484 6.238 1 98.69 292 CYS B O 1
ATOM 8086 N N . GLN B 1 293 ? -20.547 28.953 8.195 1 98.69 293 GLN B N 1
ATOM 8087 C CA . GLN B 1 293 ? -20.094 30.328 8.172 1 98.69 293 GLN B CA 1
ATOM 8088 C C . GLN B 1 293 ? -19.531 30.75 9.531 1 98.69 293 GLN B C 1
ATOM 8090 O O . GLN B 1 293 ? -20.188 30.578 10.555 1 98.69 293 GLN B O 1
ATOM 8095 N N . PRO B 1 294 ? -18.312 31.266 9.508 1 98.69 294 PRO B N 1
ATOM 8096 C CA . PRO B 1 294 ? -17.766 31.844 10.742 1 98.69 294 PRO B CA 1
ATOM 8097 C C . PRO B 1 294 ? -18.188 33.312 10.945 1 98.69 294 PRO B C 1
ATOM 8099 O O . PRO B 1 294 ? -18.297 34.062 9.984 1 98.69 294 PRO B O 1
ATOM 8102 N N . ILE B 1 295 ? -18.406 33.688 12.172 1 98.69 295 ILE B N 1
ATOM 8103 C CA . ILE B 1 295 ? -18.719 35.062 12.539 1 98.69 295 ILE B CA 1
ATOM 8104 C C . ILE B 1 295 ? -17.875 35.469 13.75 1 98.69 295 ILE B C 1
ATOM 8106 O O . ILE B 1 295 ? -17.266 34.625 14.406 1 98.69 295 ILE B O 1
ATOM 8110 N N . SER B 1 296 ? -17.797 36.781 14.023 1 98.19 296 SER B N 1
ATOM 8111 C CA . SER B 1 296 ? -17.078 37.281 15.195 1 98.19 296 SER B CA 1
ATOM 8112 C C . SER B 1 296 ? -17.875 37.031 16.469 1 98.19 296 SER B C 1
ATOM 8114 O O . SER B 1 296 ? -19.078 36.781 16.422 1 98.19 296 SER B O 1
ATOM 8116 N N . TYR B 1 297 ? -17.109 37 17.594 1 97.75 297 TYR B N 1
ATOM 8117 C CA . TYR B 1 297 ? -17.859 36.812 18.828 1 97.75 297 TYR B CA 1
ATOM 8118 C C . TYR B 1 297 ? -18.703 38.062 19.125 1 97.75 297 TYR B C 1
ATOM 8120 O O . TYR B 1 297 ? -19.688 37.969 19.875 1 97.75 297 TYR B O 1
ATOM 8128 N N . GLY B 1 298 ? -18.406 39.219 18.5 1 97.44 298 GLY B N 1
ATOM 8129 C CA . GLY B 1 298 ? -19.297 40.375 18.547 1 97.44 298 GLY B CA 1
ATOM 8130 C C . GLY B 1 298 ? -20.625 40.125 17.859 1 97.44 298 GLY B C 1
ATOM 8131 O O . GLY B 1 298 ? -21.672 40.5 18.375 1 97.44 298 GLY B O 1
ATOM 8132 N N . ASP B 1 299 ? -20.578 39.531 16.75 1 98.19 299 ASP B N 1
ATOM 8133 C CA . ASP B 1 299 ? -21.797 39.156 16.031 1 98.19 299 ASP B CA 1
ATOM 8134 C C . ASP B 1 299 ? -22.562 38.062 16.766 1 98.19 299 ASP B C 1
ATOM 8136 O O . ASP B 1 299 ? -23.781 38.125 16.859 1 98.19 299 ASP B O 1
ATOM 8140 N N . ALA B 1 300 ? -21.812 37.094 17.25 1 98.5 300 ALA B N 1
ATOM 8141 C CA . ALA B 1 300 ? -22.438 36 17.953 1 98.5 300 ALA B CA 1
ATOM 8142 C C . ALA B 1 300 ? -23.203 36.469 19.172 1 98.5 300 ALA B C 1
ATOM 8144 O O . ALA B 1 300 ? -24.219 35.875 19.547 1 98.5 300 ALA B O 1
ATOM 8145 N N . TYR B 1 301 ? -22.766 37.531 19.781 1 98 301 TYR B N 1
ATOM 8146 C CA . TYR B 1 301 ? -23.438 38.125 20.938 1 98 301 TYR B CA 1
ATOM 8147 C C . TYR B 1 301 ? -24.906 38.406 20.641 1 98 301 TYR B C 1
ATOM 8149 O O . TYR B 1 301 ? -25.797 38.062 21.422 1 98 301 TYR B O 1
ATOM 8157 N N . HIS B 1 302 ? -25.219 38.969 19.5 1 97.19 302 HIS B N 1
ATOM 8158 C CA . HIS B 1 302 ? -26.578 39.344 19.125 1 97.19 302 HIS B CA 1
ATOM 8159 C C . HIS B 1 302 ? -27.438 38.125 18.859 1 97.19 302 HIS B C 1
ATOM 8161 O O . HIS B 1 302 ? -28.641 38.125 19.141 1 97.19 302 HIS B O 1
ATOM 8167 N N . ILE B 1 303 ? -26.812 37.094 18.359 1 97.94 303 ILE B N 1
ATOM 8168 C CA . ILE B 1 303 ? -27.547 35.906 17.969 1 97.94 303 ILE B CA 1
ATOM 8169 C C . ILE B 1 303 ? -27.828 35.062 19.203 1 97.94 303 ILE B C 1
ATOM 8171 O O . ILE B 1 303 ? -28.969 34.688 19.469 1 97.94 303 ILE B O 1
ATOM 8175 N N . LEU B 1 304 ? -26.797 34.812 20 1 98.25 304 LEU B N 1
ATOM 8176 C CA . LEU B 1 304 ? -26.891 33.906 21.156 1 98.25 304 LEU B CA 1
ATOM 8177 C C . LEU B 1 304 ? -27.781 34.5 22.234 1 98.25 304 LEU B C 1
ATOM 8179 O O . LEU B 1 304 ? -28.469 33.781 22.953 1 98.25 304 LEU B O 1
ATOM 8183 N N . ARG B 1 305 ? -27.781 35.812 22.375 1 96.94 305 ARG B N 1
ATOM 8184 C CA . ARG B 1 305 ? -28.562 36.469 23.422 1 96.94 305 ARG B CA 1
ATOM 8185 C C . ARG B 1 305 ? -30.062 36.281 23.156 1 96.94 305 ARG B C 1
ATOM 8187 O O . ARG B 1 305 ? -30.875 36.375 24.094 1 96.94 305 ARG B O 1
ATOM 8194 N N . ALA B 1 306 ? -30.422 36.031 21.906 1 96.75 306 ALA B N 1
ATOM 8195 C CA . ALA B 1 306 ? -31.828 35.906 21.531 1 96.75 306 ALA B CA 1
ATOM 8196 C C . ALA B 1 306 ? -32.312 34.469 21.781 1 96.75 306 ALA B C 1
ATOM 8198 O O . ALA B 1 306 ? -33.531 34.219 21.688 1 96.75 306 ALA B O 1
ATOM 8199 N N . MET B 1 307 ? -31.469 33.562 22.141 1 97.56 307 MET B N 1
ATOM 8200 C CA . MET B 1 307 ? -31.828 32.156 22.234 1 97.56 307 MET B CA 1
ATOM 8201 C C . MET B 1 307 ? -32.625 31.875 23.516 1 97.56 307 MET B C 1
ATOM 8203 O O . MET B 1 307 ? -32.344 32.438 24.562 1 97.56 307 MET B O 1
ATOM 8207 N N . GLU B 1 308 ? -33.594 31.078 23.391 1 96.19 308 GLU B N 1
ATOM 8208 C CA . GLU B 1 308 ? -34.375 30.562 24.516 1 96.19 308 GLU B CA 1
ATOM 8209 C C . GLU B 1 308 ? -34.094 29.078 24.734 1 96.19 308 GLU B C 1
ATOM 8211 O O . GLU B 1 308 ? -33.062 28.562 24.312 1 96.19 308 GLU B O 1
ATOM 8216 N N . GLY B 1 309 ? -34.969 28.422 25.484 1 95.38 309 GLY B N 1
ATOM 8217 C CA . GLY B 1 309 ? -34.781 27.016 25.797 1 95.38 309 GLY B CA 1
ATOM 8218 C C . GLY B 1 309 ? -34.031 26.781 27.094 1 95.38 309 GLY B C 1
ATOM 8219 O O . GLY B 1 309 ? -33.844 27.719 27.875 1 95.38 309 GLY B O 1
ATOM 8220 N N . ASP B 1 310 ? -33.562 25.562 27.297 1 97 310 ASP B N 1
ATOM 8221 C CA . ASP B 1 310 ? -32.875 25.203 28.547 1 97 310 ASP B CA 1
ATOM 8222 C C . ASP B 1 310 ? -31.562 25.922 28.688 1 97 310 ASP B C 1
ATOM 8224 O O . ASP B 1 310 ? -30.844 26.125 27.703 1 97 310 ASP B O 1
ATOM 8228 N N . GLU B 1 311 ? -31.312 26.312 29.938 1 97.44 311 GLU B N 1
ATOM 8229 C CA . GLU B 1 311 ? -29.984 26.844 30.234 1 97.44 311 GLU B CA 1
ATOM 8230 C C . GLU B 1 311 ? -28.906 25.828 29.922 1 97.44 311 GLU B C 1
ATOM 8232 O O . GLU B 1 311 ? -29.031 24.656 30.25 1 97.44 311 GLU B O 1
ATOM 8237 N N . ALA B 1 312 ? -27.891 26.281 29.188 1 98.06 312 ALA B N 1
ATOM 8238 C CA . ALA B 1 312 ? -26.766 25.391 28.906 1 98.06 312 ALA B CA 1
ATOM 8239 C C . ALA B 1 312 ? -26.094 24.938 30.188 1 98.06 312 ALA B C 1
ATOM 8241 O O . ALA B 1 312 ? -26.047 25.688 31.172 1 98.06 312 ALA B O 1
ATOM 8242 N N . PRO B 1 313 ? -25.469 23.734 30.172 1 96.75 313 PRO B N 1
ATOM 8243 C CA . PRO B 1 313 ? -24.719 23.281 31.359 1 96.75 313 PRO B CA 1
ATOM 8244 C C . PRO B 1 313 ? -23.594 24.25 31.734 1 96.75 313 PRO B C 1
ATOM 8246 O O . PRO B 1 313 ? -23.109 25 30.891 1 96.75 313 PRO B O 1
ATOM 8249 N N . ALA B 1 314 ? -23.188 24.172 33 1 96.69 314 ALA B N 1
ATOM 8250 C CA . ALA B 1 314 ? -22.172 25.078 33.531 1 96.69 314 ALA B CA 1
ATOM 8251 C C . ALA B 1 314 ? -20.891 25.016 32.688 1 96.69 314 ALA B C 1
ATOM 8253 O O . ALA B 1 314 ? -20.266 26.031 32.406 1 96.69 314 ALA B O 1
ATOM 8254 N N . SER B 1 315 ? -20.562 23.844 32.281 1 96.31 315 SER B N 1
ATOM 8255 C CA . SER B 1 315 ? -19.328 23.641 31.516 1 96.31 315 SER B CA 1
ATOM 8256 C C . SER B 1 315 ? -19.453 24.156 30.094 1 96.31 315 SER B C 1
ATOM 8258 O O . SER B 1 315 ? -18.453 24.297 29.375 1 96.31 315 SER B O 1
ATOM 8260 N N . TRP B 1 316 ? -20.703 24.484 29.656 1 97.94 316 TRP B N 1
ATOM 8261 C CA . TRP B 1 316 ? -20.938 24.969 28.297 1 97.94 316 TRP B CA 1
ATOM 8262 C C . TRP B 1 316 ? -21.047 26.484 28.266 1 97.94 316 TRP B C 1
ATOM 8264 O O . TRP B 1 316 ? -21.062 27.094 27.188 1 97.94 316 TRP B O 1
ATOM 8274 N N . GLN B 1 317 ? -21.141 27.078 29.453 1 97.5 317 GLN B N 1
ATOM 8275 C CA . GLN B 1 317 ? -21.203 28.531 29.5 1 97.5 317 GLN B CA 1
ATOM 8276 C C . GLN B 1 317 ? -19.922 29.156 28.938 1 97.5 317 GLN B C 1
ATOM 8278 O O . GLN B 1 317 ? -18.859 28.516 28.922 1 97.5 317 GLN B O 1
ATOM 8283 N N . GLY B 1 318 ? -20.109 30.422 28.422 1 96.44 318 GLY B N 1
ATOM 8284 C CA . GLY B 1 318 ? -18.984 31.094 27.781 1 96.44 318 GLY B CA 1
ATOM 8285 C C . GLY B 1 318 ? -18.703 32.469 28.391 1 96.44 318 GLY B C 1
ATOM 8286 O O . GLY B 1 318 ? -19.031 32.719 29.562 1 96.44 318 GLY B O 1
ATOM 8287 N N . GLY B 1 319 ? -17.938 33.219 27.641 1 96.06 319 GLY B N 1
ATOM 8288 C CA . GLY B 1 319 ? -17.453 34.469 28.172 1 96.06 319 GLY B CA 1
ATOM 8289 C C . GLY B 1 319 ? -18.297 35.656 27.797 1 96.06 319 GLY B C 1
ATOM 8290 O O . GLY B 1 319 ? -18.031 36.781 28.203 1 96.06 319 GLY B O 1
ATOM 8291 N N . LEU B 1 320 ? -19.312 35.469 26.984 1 96.5 320 LEU B N 1
ATOM 8292 C CA . LEU B 1 320 ? -20.219 36.562 26.672 1 96.5 320 LEU B CA 1
ATOM 8293 C C . LEU B 1 320 ? -21.156 36.875 27.844 1 96.5 320 LEU B C 1
ATOM 8295 O O . LEU B 1 320 ? -21.547 35.969 28.578 1 96.5 320 LEU B O 1
ATOM 8299 N N . ASN B 1 321 ? -21.531 38.062 28.062 1 93.94 321 ASN B N 1
ATOM 8300 C CA . ASN B 1 321 ? -22.188 38.531 29.266 1 93.94 321 ASN B CA 1
ATOM 8301 C C . ASN B 1 321 ? -23.688 38.25 29.234 1 93.94 321 ASN B C 1
ATOM 8303 O O . ASN B 1 321 ? -24.5 39.188 29.312 1 93.94 321 ASN B O 1
ATOM 8307 N N . PHE B 1 322 ? -24.109 37.031 29.188 1 96.31 322 PHE B N 1
ATOM 8308 C CA . PHE B 1 322 ? -25.469 36.5 29.312 1 96.31 322 PHE B CA 1
ATOM 8309 C C . PHE B 1 322 ? -25.438 35.031 29.641 1 96.31 322 PHE B C 1
ATOM 8311 O O . PHE B 1 322 ? -24.391 34.375 29.578 1 96.31 322 PHE B O 1
ATOM 8318 N N . THR B 1 323 ? -26.562 34.5 30.078 1 97.38 323 THR B N 1
ATOM 8319 C CA . THR B 1 323 ? -26.688 33.062 30.297 1 97.38 323 THR B CA 1
ATOM 8320 C C . THR B 1 323 ? -26.922 32.344 28.969 1 97.38 323 THR B C 1
ATOM 8322 O O . THR B 1 323 ? -27.844 32.656 28.234 1 97.38 323 THR B O 1
ATOM 8325 N N . TYR B 1 324 ? -26.125 31.391 28.688 1 98.31 324 TYR B N 1
ATOM 8326 C CA . TYR B 1 324 ? -26.234 30.625 27.453 1 98.31 324 TYR B CA 1
ATOM 8327 C C . TYR B 1 324 ? -27.406 29.641 27.531 1 98.31 324 TYR B C 1
ATOM 8329 O O . TYR B 1 324 ? -27.641 29.031 28.578 1 98.31 324 TYR B O 1
ATOM 8337 N N . HIS B 1 325 ? -28.141 29.531 26.469 1 98.25 325 HIS B N 1
ATOM 8338 C CA . HIS B 1 325 ? -29.25 28.594 26.344 1 98.25 325 HIS B CA 1
ATOM 8339 C C . HIS B 1 325 ? -29.047 27.641 25.172 1 98.25 325 HIS B C 1
ATOM 8341 O O . HIS B 1 325 ? -28.359 27.969 24.219 1 98.25 325 HIS B O 1
ATOM 8347 N N . LEU B 1 326 ? -29.672 26.547 25.203 1 98.38 326 LEU B N 1
ATOM 8348 C CA . LEU B 1 326 ? -29.453 25.5 24.219 1 98.38 326 LEU B CA 1
ATOM 8349 C C . LEU B 1 326 ? -30.344 25.688 23 1 98.38 326 LEU B C 1
ATOM 8351 O O . LEU B 1 326 ? -30 25.234 21.906 1 98.38 326 LEU B O 1
ATOM 8355 N N . GLY B 1 327 ? -31.391 26.438 23.094 1 96.12 327 GLY B N 1
ATOM 8356 C CA . GLY B 1 327 ? -32.406 26.5 22.031 1 96.12 327 GLY B CA 1
ATOM 8357 C C . GLY B 1 327 ? -33.469 25.438 22.156 1 96.12 327 GLY B C 1
ATOM 8358 O O . GLY B 1 327 ? -33.719 24.922 23.25 1 96.12 327 GLY B O 1
ATOM 8359 N N . PRO B 1 328 ? -34.188 25.266 21.078 1 96.25 328 PRO B N 1
ATOM 8360 C CA . PRO B 1 328 ? -33.938 25.719 19.719 1 96.25 328 PRO B CA 1
ATOM 8361 C C . PRO B 1 328 ? -34.594 27.047 19.375 1 96.25 328 PRO B C 1
ATOM 8363 O O . PRO B 1 328 ? -34.312 27.641 18.344 1 96.25 328 PRO B O 1
ATOM 8366 N N . THR B 1 329 ? -35.5 27.453 20.266 1 94.19 329 THR B N 1
ATOM 8367 C CA . THR B 1 329 ? -36.312 28.609 19.906 1 94.19 329 THR B CA 1
ATOM 8368 C C . THR B 1 329 ? -35.594 29.906 20.25 1 94.19 329 THR B C 1
ATOM 8370 O O . THR B 1 329 ? -34.719 29.922 21.125 1 94.19 329 THR B O 1
ATOM 8373 N N . LEU B 1 330 ? -35.938 31 19.484 1 95.94 330 LEU B N 1
ATOM 8374 C CA . LEU B 1 330 ? -35.438 32.344 19.734 1 95.94 330 LEU B CA 1
ATOM 8375 C C . LEU B 1 330 ? -36.562 33.281 20.188 1 95.94 330 LEU B C 1
ATOM 8377 O O . LEU B 1 330 ? -37.719 33.062 19.828 1 95.94 330 LEU B O 1
ATOM 8381 N N . ALA B 1 331 ? -36.188 34.156 20.891 1 92.44 331 ALA B N 1
ATOM 8382 C CA . ALA B 1 331 ? -37.156 35.125 21.422 1 92.44 331 ALA B CA 1
ATOM 8383 C C . ALA B 1 331 ? -37.812 35.906 20.312 1 92.44 331 ALA B C 1
ATOM 8385 O O . ALA B 1 331 ? -37.25 36.094 19.25 1 92.44 331 ALA B O 1
ATOM 8386 N N . SER B 1 332 ? -39.094 36.312 20.625 1 91.12 332 SER B N 1
ATOM 8387 C CA . SER B 1 332 ? -39.844 37.25 19.797 1 91.12 332 SER B CA 1
ATOM 8388 C C . SER B 1 332 ? -40.094 36.688 18.391 1 91.12 332 SER B C 1
ATOM 8390 O O . SER B 1 332 ? -40.125 37.438 17.422 1 91.12 332 SER B O 1
ATOM 8392 N N . GLY B 1 333 ? -40.094 35.406 18.219 1 93.25 333 GLY B N 1
ATOM 8393 C CA . GLY B 1 333 ? -40.406 34.781 16.953 1 93.25 333 GLY B CA 1
ATOM 8394 C C . GLY B 1 333 ? -39.281 34.906 15.922 1 93.25 333 GLY B C 1
ATOM 8395 O O . GLY B 1 333 ? -39.562 35 14.727 1 93.25 333 GLY B O 1
ATOM 8396 N N . LEU B 1 334 ? -38.125 34.969 16.359 1 96.5 334 LEU B N 1
ATOM 8397 C CA . LEU B 1 334 ? -36.969 35.125 15.461 1 96.5 334 LEU B CA 1
ATOM 8398 C C . LEU B 1 334 ? -36.469 33.75 15.008 1 96.5 334 LEU B C 1
ATOM 8400 O O . LEU B 1 334 ? -36.719 32.75 15.664 1 96.5 334 LEU B O 1
ATOM 8404 N N . GLU B 1 335 ? -35.812 33.781 13.836 1 97.25 335 GLU B N 1
ATOM 8405 C CA . GLU B 1 335 ? -35.062 32.656 13.281 1 97.25 335 GLU B CA 1
ATOM 8406 C C . GLU B 1 335 ? -33.688 33.125 12.773 1 97.25 335 GLU B C 1
ATOM 8408 O O . GLU B 1 335 ? -33.438 34.312 12.625 1 97.25 335 GLU B O 1
ATOM 8413 N N . VAL B 1 336 ? -32.875 32.125 12.57 1 98.25 336 VAL B N 1
ATOM 8414 C CA . VAL B 1 336 ? -31.562 32.406 12.008 1 98.25 336 VAL B CA 1
ATOM 8415 C C . VAL B 1 336 ? -31.531 32.031 10.531 1 98.25 336 VAL B C 1
ATOM 8417 O O . VAL B 1 336 ? -32.094 31 10.141 1 98.25 336 VAL B O 1
ATOM 8420 N N . GLN B 1 337 ? -30.953 32.844 9.75 1 98.44 337 GLN B N 1
ATOM 8421 C CA . GLN B 1 337 ? -30.703 32.531 8.344 1 98.44 337 GLN B CA 1
ATOM 8422 C C . GLN B 1 337 ? -29.203 32.531 8.055 1 98.44 337 GLN B C 1
ATOM 8424 O O . GLN B 1 337 ? -28.484 33.469 8.445 1 98.44 337 GLN B O 1
ATOM 8429 N N . VAL B 1 338 ? -28.703 31.484 7.5 1 98.69 338 VAL B N 1
ATOM 8430 C CA . VAL B 1 338 ? -27.328 31.375 7.031 1 98.69 338 VAL B CA 1
ATOM 8431 C C . VAL B 1 338 ? -27.297 31.359 5.504 1 98.69 338 VAL B C 1
ATOM 8433 O O . VAL B 1 338 ? -27.906 30.484 4.875 1 98.69 338 VAL B O 1
ATOM 8436 N N . GLU B 1 339 ? -26.641 32.312 4.918 1 98.25 339 GLU B N 1
ATOM 8437 C CA . GLU B 1 339 ? -26.516 32.438 3.471 1 98.25 339 GLU B CA 1
ATOM 8438 C C . GLU B 1 339 ? -25.047 32.375 3.039 1 98.25 339 GLU B C 1
ATOM 8440 O O . GLU B 1 339 ? -24.266 33.281 3.375 1 98.25 339 GLU B O 1
ATOM 8445 N N . THR B 1 340 ? -24.688 31.328 2.354 1 98.38 340 THR B N 1
ATOM 8446 C CA . THR B 1 340 ? -23.312 31.172 1.868 1 98.38 340 THR B CA 1
ATOM 8447 C C . THR B 1 340 ? -23.297 31.109 0.344 1 98.38 340 THR B C 1
ATOM 8449 O O . THR B 1 340 ? -24.172 30.5 -0.275 1 98.38 340 THR B O 1
ATOM 8452 N N . HIS B 1 341 ? -22.344 31.828 -0.237 1 98 341 HIS B N 1
ATOM 8453 C CA . HIS B 1 341 ? -22.125 31.875 -1.68 1 98 341 HIS B CA 1
ATOM 8454 C C . HIS B 1 341 ? -20.719 31.422 -2.043 1 98 341 HIS B C 1
ATOM 8456 O O . HIS B 1 341 ? -20.156 31.875 -3.043 1 98 341 HIS B O 1
ATOM 8462 N N . THR B 1 342 ? -20.141 30.625 -1.218 1 96.88 342 THR B N 1
ATOM 8463 C CA . THR B 1 342 ? -18.812 30.062 -1.447 1 96.88 342 THR B CA 1
ATOM 8464 C C . THR B 1 342 ? -18.812 29.203 -2.707 1 96.88 342 THR B C 1
ATOM 8466 O O . THR B 1 342 ? -19.719 28.391 -2.924 1 96.88 342 THR B O 1
ATOM 8469 N N . THR B 1 343 ? -17.812 29.391 -3.568 1 95.56 343 THR B N 1
ATOM 8470 C CA . THR B 1 343 ? -17.719 28.609 -4.801 1 95.56 343 THR B CA 1
ATOM 8471 C C . THR B 1 343 ? -16.344 27.953 -4.918 1 95.56 343 THR B C 1
ATOM 8473 O O . THR B 1 343 ? -15.352 28.484 -4.41 1 95.56 343 THR B O 1
ATOM 8476 N N . ASN B 1 344 ? -16.328 26.828 -5.555 1 97.62 344 ASN B N 1
ATOM 8477 C CA . ASN B 1 344 ? -15.078 26.109 -5.828 1 97.62 344 ASN B CA 1
ATOM 8478 C C . ASN B 1 344 ? -14.625 26.312 -7.273 1 97.62 344 ASN B C 1
ATOM 8480 O O . ASN B 1 344 ? -15.453 26.469 -8.172 1 97.62 344 ASN B O 1
ATOM 8484 N N . ARG B 1 345 ? -13.359 26.359 -7.496 1 96.75 345 ARG B N 1
ATOM 8485 C CA . ARG B 1 345 ? -12.812 26.422 -8.844 1 96.75 345 ARG B CA 1
ATOM 8486 C C . ARG B 1 345 ? -11.422 25.797 -8.898 1 96.75 345 ARG B C 1
ATOM 8488 O O . ARG B 1 345 ? -10.711 25.766 -7.898 1 96.75 345 ARG B O 1
ATOM 8495 N N . ARG B 1 346 ? -11.078 25.328 -10.055 1 97.12 346 ARG B N 1
ATOM 8496 C CA . ARG B 1 346 ? -9.734 24.812 -10.266 1 97.12 346 ARG B CA 1
ATOM 8497 C C . ARG B 1 346 ? -8.727 25.938 -10.414 1 97.12 346 ARG B C 1
ATOM 8499 O O . ARG B 1 346 ? -9.008 26.938 -11.078 1 97.12 346 ARG B O 1
ATOM 8506 N N . ALA B 1 347 ? -7.605 25.797 -9.789 1 97.62 347 ALA B N 1
ATOM 8507 C CA . ALA B 1 347 ? -6.512 26.766 -9.875 1 97.62 347 ALA B CA 1
ATOM 8508 C C . ALA B 1 347 ? -5.156 26.062 -9.82 1 97.62 347 ALA B C 1
ATOM 8510 O O . ALA B 1 347 ? -5.059 24.922 -9.367 1 97.62 347 ALA B O 1
ATOM 8511 N N . THR B 1 348 ? -4.156 26.719 -10.32 1 97.62 348 THR B N 1
ATOM 8512 C CA . THR B 1 348 ? -2.793 26.188 -10.258 1 97.62 348 THR B CA 1
ATOM 8513 C C . THR B 1 348 ? -2.119 26.594 -8.945 1 97.62 348 THR B C 1
ATOM 8515 O O . THR B 1 348 ? -2.131 27.766 -8.57 1 97.62 348 THR B O 1
ATOM 8518 N N . ILE B 1 349 ? -1.67 25.703 -8.227 1 98.5 349 ILE B N 1
ATOM 8519 C CA . ILE B 1 349 ? -0.796 25.969 -7.094 1 98.5 349 ILE B CA 1
ATOM 8520 C C . ILE B 1 349 ? 0.636 25.562 -7.438 1 98.5 349 ILE B C 1
ATOM 8522 O O . ILE B 1 349 ? 0.866 24.812 -8.391 1 98.5 349 ILE B O 1
ATOM 8526 N N . THR B 1 350 ? 1.634 26.062 -6.648 1 98.31 350 THR B N 1
ATOM 8527 C CA . THR B 1 350 ? 3.029 25.844 -7.012 1 98.31 350 THR B CA 1
ATOM 8528 C C . THR B 1 350 ? 3.873 25.562 -5.77 1 98.31 350 THR B C 1
ATOM 8530 O O . THR B 1 350 ? 4.02 26.422 -4.902 1 98.31 350 THR B O 1
ATOM 8533 N N . ASN B 1 351 ? 4.402 24.359 -5.676 1 98.69 351 ASN B N 1
ATOM 8534 C CA . ASN B 1 351 ? 5.453 24.078 -4.703 1 98.69 351 ASN B CA 1
ATOM 8535 C C . ASN B 1 351 ? 6.809 24.594 -5.176 1 98.69 351 ASN B C 1
ATOM 8537 O O . ASN B 1 351 ? 7.051 24.703 -6.379 1 98.69 351 ASN B O 1
ATOM 8541 N N . VAL B 1 352 ? 7.68 24.969 -4.289 1 98.81 352 VAL B N 1
ATOM 8542 C CA . VAL B 1 352 ? 9.078 25.281 -4.578 1 98.81 352 VAL B CA 1
ATOM 8543 C C . VAL B 1 352 ? 9.984 24.328 -3.807 1 98.81 352 VAL B C 1
ATOM 8545 O O . VAL B 1 352 ? 9.852 24.188 -2.588 1 98.81 352 VAL B O 1
ATOM 8548 N N . ILE B 1 353 ? 10.844 23.641 -4.516 1 98.44 353 ILE B N 1
ATOM 8549 C CA . ILE B 1 353 ? 11.758 22.672 -3.934 1 98.44 353 ILE B CA 1
ATOM 8550 C C . ILE B 1 353 ? 13.203 23.078 -4.211 1 98.44 353 ILE B C 1
ATOM 8552 O O . ILE B 1 353 ? 13.508 23.625 -5.277 1 98.44 353 ILE B O 1
ATOM 8556 N N . ALA B 1 354 ? 14.102 22.859 -3.256 1 98.25 354 ALA B N 1
ATOM 8557 C CA . ALA B 1 354 ? 15.531 23.141 -3.41 1 98.25 354 ALA B CA 1
ATOM 8558 C C . ALA B 1 354 ? 16.375 22.141 -2.615 1 98.25 354 ALA B C 1
ATOM 8560 O O . ALA B 1 354 ? 15.875 21.516 -1.68 1 98.25 354 ALA B O 1
ATOM 8561 N N . THR B 1 355 ? 17.672 22.062 -3.004 1 96.5 355 THR B N 1
ATOM 8562 C CA . THR B 1 355 ? 18.484 21.031 -2.369 1 96.5 355 THR B CA 1
ATOM 8563 C C . THR B 1 355 ? 19.844 21.609 -1.936 1 96.5 355 THR B C 1
ATOM 8565 O O . THR B 1 355 ? 20.422 22.453 -2.627 1 96.5 355 THR B O 1
ATOM 8568 N N . ILE B 1 356 ? 20.266 21.266 -0.774 1 96.12 356 ILE B N 1
ATOM 8569 C CA . ILE B 1 356 ? 21.672 21.219 -0.419 1 96.12 356 ILE B CA 1
ATOM 8570 C C . ILE B 1 356 ? 22.219 19.797 -0.641 1 96.12 356 ILE B C 1
ATOM 8572 O O . ILE B 1 356 ? 21.906 18.891 0.127 1 96.12 356 ILE B O 1
ATOM 8576 N N . PRO B 1 357 ? 22.953 19.594 -1.659 1 91.31 357 PRO B N 1
ATOM 8577 C CA . PRO B 1 357 ? 23.391 18.234 -1.997 1 91.31 357 PRO B CA 1
ATOM 8578 C C . PRO B 1 357 ? 24.422 17.688 -1.017 1 91.31 357 PRO B C 1
ATOM 8580 O O . PRO B 1 357 ? 25.188 18.453 -0.429 1 91.31 357 PRO B O 1
ATOM 8583 N N . GLN B 1 358 ? 24.344 16.375 -0.946 1 86 358 GLN B N 1
ATOM 8584 C CA . GLN B 1 358 ? 25.406 15.711 -0.194 1 86 358 GLN B CA 1
ATOM 8585 C C . GLN B 1 358 ? 26.766 15.969 -0.831 1 86 358 GLN B C 1
ATOM 8587 O O . GLN B 1 358 ? 26.875 16.031 -2.057 1 86 358 GLN B O 1
ATOM 8592 N N . THR B 1 359 ? 27.703 16.062 -0.044 1 73.31 359 THR B N 1
ATOM 8593 C CA . THR B 1 359 ? 29.047 16.266 -0.583 1 73.31 359 THR B CA 1
ATOM 8594 C C . THR B 1 359 ? 30.016 15.258 -0.001 1 73.31 359 THR B C 1
ATOM 8596 O O . THR B 1 359 ? 31.172 15.18 -0.437 1 73.31 359 THR B O 1
ATOM 8599 N N . ALA B 1 360 ? 29.469 14.547 0.975 1 67.81 360 ALA B N 1
ATOM 8600 C CA . ALA B 1 360 ? 30.297 13.453 1.477 1 67.81 360 ALA B CA 1
ATOM 8601 C C . ALA B 1 360 ? 29.859 12.117 0.877 1 67.81 360 ALA B C 1
ATOM 8603 O O . ALA B 1 360 ? 28.688 11.953 0.498 1 67.81 360 ALA B O 1
ATOM 8604 N N . GLY B 1 361 ? 30.656 11.336 0.311 1 62.19 361 GLY B N 1
ATOM 8605 C CA . GLY B 1 361 ? 30.453 10.148 -0.497 1 62.19 361 GLY B CA 1
ATOM 8606 C C . GLY B 1 361 ? 29.812 9 0.278 1 62.19 361 GLY B C 1
ATOM 8607 O O . GLY B 1 361 ? 29.812 7.859 -0.185 1 62.19 361 GLY B O 1
ATOM 8608 N N . ASP B 1 362 ? 28.984 9.156 1.347 1 68.38 362 ASP B N 1
ATOM 8609 C CA . ASP B 1 362 ? 28.656 7.969 2.129 1 68.38 362 ASP B CA 1
ATOM 8610 C C . ASP B 1 362 ? 27.203 7.551 1.9 1 68.38 362 ASP B C 1
ATOM 8612 O O . ASP B 1 362 ? 26.906 6.359 1.776 1 68.38 362 ASP B O 1
ATOM 8616 N N . ASP B 1 363 ? 26.219 8.492 1.86 1 78.25 363 ASP B N 1
ATOM 8617 C CA . ASP B 1 363 ? 24.812 8.172 1.62 1 78.25 363 ASP B CA 1
ATOM 8618 C C . ASP B 1 363 ? 24.188 9.156 0.629 1 78.25 363 ASP B C 1
ATOM 8620 O O . ASP B 1 363 ? 23.219 9.836 0.955 1 78.25 363 ASP B O 1
ATOM 8624 N N . PRO B 1 364 ? 24.688 9.117 -0.553 1 71.38 364 PRO B N 1
ATOM 8625 C CA . PRO B 1 364 ? 24.312 10.188 -1.474 1 71.38 364 PRO B CA 1
ATOM 8626 C C . PRO B 1 364 ? 22.859 10.094 -1.938 1 71.38 364 PRO B C 1
ATOM 8628 O O . PRO B 1 364 ? 22.328 11.055 -2.492 1 71.38 364 PRO B O 1
ATOM 8631 N N . ASP B 1 365 ? 22.188 9.055 -1.602 1 85.44 365 ASP B N 1
ATOM 8632 C CA . ASP B 1 365 ? 20.859 8.898 -2.162 1 85.44 365 ASP B CA 1
ATOM 8633 C C . ASP B 1 365 ? 19.781 9.008 -1.076 1 85.44 365 ASP B C 1
ATOM 8635 O O . ASP B 1 365 ? 18.641 8.586 -1.277 1 85.44 365 ASP B O 1
ATOM 8639 N N . ARG B 1 366 ? 20.172 9.547 0.062 1 93.38 366 ARG B N 1
ATOM 8640 C CA . ARG B 1 366 ? 19.203 9.719 1.14 1 93.38 366 ARG B CA 1
ATOM 8641 C C . ARG B 1 366 ? 18.875 11.195 1.351 1 93.38 366 ARG B C 1
ATOM 8643 O O . ARG B 1 366 ? 19.719 12.062 1.076 1 93.38 366 ARG B O 1
ATOM 8650 N N . PHE B 1 367 ? 17.625 11.438 1.895 1 95.62 367 PHE B N 1
ATOM 8651 C CA . PHE B 1 367 ? 17.125 12.805 2.006 1 95.62 367 PHE B CA 1
ATOM 8652 C C . PHE B 1 367 ? 16.734 13.125 3.441 1 95.62 367 PHE B C 1
ATOM 8654 O O . PHE B 1 367 ? 16.062 12.312 4.094 1 95.62 367 PHE B O 1
ATOM 8661 N N . VAL B 1 368 ? 17.172 14.242 3.916 1 97.94 368 VAL B N 1
ATOM 8662 C CA . VAL B 1 368 ? 16.516 14.938 5.016 1 97.94 368 VAL B CA 1
ATOM 8663 C C . VAL B 1 368 ? 15.602 16.031 4.461 1 97.94 368 VAL B C 1
ATOM 8665 O O . VAL B 1 368 ? 16.078 16.969 3.809 1 97.94 368 VAL B O 1
ATOM 8668 N N . VAL B 1 369 ? 14.305 15.922 4.738 1 98.69 369 VAL B N 1
ATOM 8669 C CA . VAL B 1 369 ? 13.359 16.844 4.125 1 98.69 369 VAL B CA 1
ATOM 8670 C C . VAL B 1 369 ? 12.898 17.875 5.152 1 98.69 369 VAL B C 1
ATOM 8672 O O . VAL B 1 369 ? 12.609 17.531 6.301 1 98.69 369 VAL B O 1
ATOM 8675 N N . VAL B 1 370 ? 12.922 19.125 4.789 1 98.88 370 VAL B N 1
ATOM 8676 C CA . VAL B 1 370 ? 12.43 20.234 5.594 1 98.88 370 VAL B CA 1
ATOM 8677 C C . VAL B 1 370 ? 11.305 20.953 4.855 1 98.88 370 VAL B C 1
ATOM 8679 O O . VAL B 1 370 ? 11.453 21.312 3.684 1 98.88 370 VAL B O 1
ATOM 8682 N N . GLY B 1 371 ? 10.18 21.172 5.543 1 98.75 371 GLY B N 1
ATOM 8683 C CA . GLY B 1 371 ? 9.078 21.75 4.797 1 98.75 371 GLY B CA 1
ATOM 8684 C C . GLY B 1 371 ? 8.266 22.75 5.605 1 98.75 371 GLY B C 1
ATOM 8685 O O . GLY B 1 371 ? 8.195 22.641 6.828 1 98.75 371 GLY B O 1
ATOM 8686 N N . ASN B 1 372 ? 7.691 23.688 4.965 1 98.69 372 ASN B N 1
ATOM 8687 C CA . ASN B 1 372 ? 6.715 24.656 5.43 1 98.69 372 ASN B CA 1
ATOM 8688 C C . ASN B 1 372 ? 5.754 25.062 4.316 1 98.69 372 ASN B C 1
ATOM 8690 O O . ASN B 1 372 ? 6.133 25.109 3.146 1 98.69 372 ASN B O 1
ATOM 8694 N N . HIS B 1 373 ? 4.535 25.266 4.664 1 98.62 373 HIS B N 1
ATOM 8695 C CA . HIS B 1 373 ? 3.639 25.844 3.67 1 98.62 373 HIS B CA 1
ATOM 8696 C C . HIS B 1 373 ? 3.68 27.359 3.717 1 98.62 373 HIS B C 1
ATOM 8698 O O . HIS B 1 373 ? 3.953 27.953 4.766 1 98.62 373 HIS B O 1
ATOM 8704 N N . ARG B 1 374 ? 3.311 28 2.609 1 97.81 374 ARG B N 1
ATOM 8705 C CA . ARG B 1 374 ? 3.473 29.438 2.459 1 97.81 374 ARG B CA 1
ATOM 8706 C C . ARG B 1 374 ? 2.119 30.141 2.385 1 97.81 374 ARG B C 1
ATOM 8708 O O . ARG B 1 374 ? 2.004 31.312 2.725 1 97.81 374 ARG B O 1
ATOM 8715 N N . ASP B 1 375 ? 1.121 29.469 1.915 1 98.5 375 ASP B N 1
ATOM 8716 C CA . ASP B 1 375 ? -0.184 30.094 1.72 1 98.5 375 ASP B CA 1
ATOM 8717 C C . ASP B 1 375 ? -0.845 30.406 3.059 1 98.5 375 ASP B C 1
ATOM 8719 O O . ASP B 1 375 ? -0.721 29.641 4.016 1 98.5 375 ASP B O 1
ATOM 8723 N N . ALA B 1 376 ? -1.489 31.547 3.139 1 98.38 376 ALA B N 1
ATOM 8724 C CA . ALA B 1 376 ? -2.225 32 4.316 1 98.38 376 ALA B CA 1
ATOM 8725 C C . ALA B 1 376 ? -3.629 32.469 3.939 1 98.38 376 ALA B C 1
ATOM 8727 O O . ALA B 1 376 ? -3.879 32.844 2.791 1 98.38 376 ALA B O 1
ATOM 8728 N N . TRP B 1 377 ? -4.484 32.438 4.852 1 98 377 TRP B N 1
ATOM 8729 C CA . TRP B 1 377 ? -5.832 32.938 4.602 1 98 377 TRP B CA 1
ATOM 8730 C C . TRP B 1 377 ? -5.824 34.438 4.402 1 98 377 TRP B C 1
ATOM 8732 O O . TRP B 1 377 ? -6.68 34.969 3.701 1 98 377 TRP B O 1
ATOM 8742 N N . MET B 1 378 ? -4.879 35.188 4.996 1 97.62 378 MET B N 1
ATOM 8743 C CA . MET B 1 378 ? -4.676 36.625 4.871 1 97.62 378 MET B CA 1
ATOM 8744 C C . MET B 1 378 ? -3.188 36.969 4.879 1 97.62 378 MET B C 1
ATOM 8746 O O . MET B 1 378 ? -2.447 36.562 3.98 1 97.62 378 MET B O 1
ATOM 8750 N N . PHE B 1 379 ? -2.732 37.594 6.035 1 98.06 379 PHE B N 1
ATOM 8751 C CA . PHE B 1 379 ? -1.322 37.938 6.059 1 98.06 379 PHE B CA 1
ATOM 8752 C C . PHE B 1 379 ? -0.484 36.844 6.707 1 98.06 379 PHE B C 1
ATOM 8754 O O . PHE B 1 379 ? 0.699 36.719 6.395 1 98.06 379 PHE B O 1
ATOM 8761 N N . GLY B 1 380 ? -1.024 36.156 7.637 1 97.94 380 GLY B N 1
ATOM 8762 C CA . GLY B 1 380 ? -0.475 34.938 8.203 1 97.94 380 GLY B CA 1
ATOM 8763 C C . GLY B 1 380 ? 0.889 35.125 8.836 1 97.94 380 GLY B C 1
ATOM 8764 O O . GLY B 1 380 ? 1.799 34.344 8.617 1 97.94 380 GLY B O 1
ATOM 8765 N N . SER B 1 381 ? 1.062 36.156 9.656 1 98.25 381 SER B N 1
ATOM 8766 C CA . SER B 1 381 ? 2.367 36.406 10.266 1 98.25 381 SER B CA 1
ATOM 8767 C C . SER B 1 381 ? 2.779 35.281 11.18 1 98.25 381 SER B C 1
ATOM 8769 O O . SER B 1 381 ? 3.971 35 11.344 1 98.25 381 SER B O 1
ATOM 8771 N N . VAL B 1 382 ? 1.785 34.656 11.812 1 97.62 382 VAL B N 1
ATOM 8772 C CA . VAL B 1 382 ? 2.045 33.469 12.656 1 97.62 382 VAL B CA 1
ATOM 8773 C C . VAL B 1 382 ? 1.861 32.188 11.836 1 97.62 382 VAL B C 1
ATOM 8775 O O . VAL B 1 382 ? 2.799 31.406 11.688 1 97.62 382 VAL B O 1
ATOM 8778 N N . ASP B 1 383 ? 0.797 32.094 11.258 1 97.38 383 ASP B N 1
ATOM 8779 C CA . ASP B 1 383 ? 0.473 30.938 10.414 1 97.38 383 ASP B CA 1
ATOM 8780 C C . ASP B 1 383 ? 0.235 31.359 8.969 1 97.38 383 ASP B C 1
ATOM 8782 O O . ASP B 1 383 ? -0.821 31.906 8.641 1 97.38 383 ASP B O 1
ATOM 8786 N N . PRO B 1 384 ? 1.163 31.109 8.18 1 98 384 PRO B N 1
ATOM 8787 C CA . PRO B 1 384 ? 2.328 30.25 8.383 1 98 384 PRO B CA 1
ATOM 8788 C C . PRO B 1 384 ? 3.65 30.984 8.188 1 98 384 PRO B C 1
ATOM 8790 O O . PRO B 1 384 ? 4.719 30.375 8.227 1 98 384 PRO B O 1
ATOM 8793 N N . SER B 1 385 ? 3.611 32.25 7.973 1 98.5 385 SER B N 1
ATOM 8794 C CA . SER B 1 385 ? 4.777 32.938 7.445 1 98.5 385 SER B CA 1
ATOM 8795 C C . SER B 1 385 ? 5.926 32.938 8.453 1 98.5 385 SER B C 1
ATOM 8797 O O . SER B 1 385 ? 7.09 33.094 8.07 1 98.5 385 SER B O 1
ATOM 8799 N N . SER B 1 386 ? 5.562 32.781 9.734 1 98.5 386 SER B N 1
ATOM 8800 C CA . SER B 1 386 ? 6.621 32.594 10.719 1 98.5 386 SER B CA 1
ATOM 8801 C C . SER B 1 386 ? 7.488 31.375 10.367 1 98.5 386 SER B C 1
ATOM 8803 O O . SER B 1 386 ? 8.711 31.438 10.492 1 98.5 386 SER B O 1
ATOM 8805 N N . GLY B 1 387 ? 6.855 30.281 9.883 1 98.62 387 GLY B N 1
ATOM 8806 C CA . GLY B 1 387 ? 7.57 29.094 9.469 1 98.62 387 GLY B CA 1
ATOM 8807 C C . GLY B 1 387 ? 8.422 29.297 8.234 1 98.62 387 GLY B C 1
ATOM 8808 O O . GLY B 1 387 ? 9.562 28.828 8.172 1 98.62 387 GLY B O 1
ATOM 8809 N N . THR B 1 388 ? 7.879 29.969 7.219 1 98.75 388 THR B N 1
ATOM 8810 C CA . THR B 1 388 ? 8.664 30.266 6.023 1 98.75 388 THR B CA 1
ATOM 8811 C C . THR B 1 388 ? 9.859 31.156 6.363 1 98.75 388 THR B C 1
ATOM 8813 O O . THR B 1 388 ? 10.961 30.938 5.852 1 98.75 388 THR B O 1
ATOM 8816 N N . ALA B 1 389 ? 9.609 32.156 7.215 1 98.81 389 ALA B N 1
ATOM 8817 C CA . ALA B 1 389 ? 10.688 33.062 7.617 1 98.81 389 ALA B CA 1
ATOM 8818 C C . ALA B 1 389 ? 11.836 32.281 8.266 1 98.81 389 ALA B C 1
ATOM 8820 O O . ALA B 1 389 ? 13.008 32.531 7.961 1 98.81 389 ALA B O 1
ATOM 8821 N N . VAL B 1 390 ? 11.453 31.406 9.125 1 98.69 390 VAL B N 1
ATOM 8822 C CA . VAL B 1 390 ? 12.422 30.578 9.836 1 98.69 390 VAL B CA 1
ATOM 8823 C C . VAL B 1 390 ? 13.102 29.609 8.867 1 98.69 390 VAL B C 1
ATOM 8825 O O . VAL B 1 390 ? 14.312 29.406 8.938 1 98.69 390 VAL B O 1
ATOM 8828 N N . MET B 1 391 ? 12.367 28.969 7.977 1 98.81 391 MET B N 1
ATOM 8829 C CA . MET B 1 391 ? 12.922 28.016 7.016 1 98.81 391 MET B CA 1
ATOM 8830 C C . MET B 1 391 ? 13.953 28.703 6.121 1 98.81 391 MET B C 1
ATOM 8832 O O . MET B 1 391 ? 15 28.125 5.82 1 98.81 391 MET B O 1
ATOM 8836 N N . MET B 1 392 ? 13.711 29.953 5.711 1 98.81 392 MET B N 1
ATOM 8837 C CA . MET B 1 392 ? 14.672 30.719 4.914 1 98.81 392 MET B CA 1
ATOM 8838 C C . MET B 1 392 ? 15.961 30.953 5.691 1 98.81 392 MET B C 1
ATOM 8840 O O . MET B 1 392 ? 17.047 30.906 5.117 1 98.81 392 MET B O 1
ATOM 8844 N N . GLU B 1 393 ? 15.805 31.203 6.949 1 98.81 393 GLU B N 1
ATOM 8845 C CA . GLU B 1 393 ? 16.984 31.406 7.777 1 98.81 393 GLU B CA 1
ATOM 8846 C C . GLU B 1 393 ? 17.734 30.094 7.996 1 98.81 393 GLU B C 1
ATOM 8848 O O . GLU B 1 393 ? 18.969 30.078 8.047 1 98.81 393 GLU B O 1
ATOM 8853 N N . ILE B 1 394 ? 17.031 28.953 8.172 1 98.81 394 ILE B N 1
ATOM 8854 C CA . ILE B 1 394 ? 17.672 27.656 8.32 1 98.81 394 ILE B CA 1
ATOM 8855 C C . ILE B 1 394 ? 18.547 27.375 7.102 1 98.81 394 ILE B C 1
ATOM 8857 O O . ILE B 1 394 ? 19.719 27 7.242 1 98.81 394 ILE B O 1
ATOM 8861 N N . SER B 1 395 ? 18 27.531 5.867 1 98.69 395 SER B N 1
ATOM 8862 C CA . SER B 1 395 ? 18.766 27.266 4.652 1 98.69 395 SER B CA 1
ATOM 8863 C C . SER B 1 395 ? 19.984 28.188 4.551 1 98.69 395 SER B C 1
ATOM 8865 O O . SER B 1 395 ? 21.062 27.734 4.184 1 98.69 395 SER B O 1
ATOM 8867 N N . ARG B 1 396 ? 19.844 29.453 4.957 1 98.56 396 ARG B N 1
ATOM 8868 C CA . ARG B 1 396 ? 20.969 30.391 4.93 1 98.56 396 ARG B CA 1
ATOM 8869 C C . ARG B 1 396 ? 22.062 29.953 5.898 1 98.56 396 ARG B C 1
ATOM 8871 O O . ARG B 1 396 ? 23.234 29.969 5.547 1 98.56 396 ARG B O 1
ATOM 8878 N N . VAL B 1 397 ? 21.641 29.641 7.086 1 98.25 397 VAL B N 1
ATOM 8879 C CA . VAL B 1 397 ? 22.578 29.266 8.133 1 98.25 397 VAL B CA 1
ATOM 8880 C C . VAL B 1 397 ? 23.344 28.016 7.711 1 98.25 397 VAL B C 1
ATOM 8882 O O . VAL B 1 397 ? 24.562 27.938 7.902 1 98.25 397 VAL B O 1
ATOM 8885 N N . LEU B 1 398 ? 22.672 27.031 7.145 1 97.69 398 LEU B N 1
ATOM 8886 C CA . LEU B 1 398 ? 23.328 25.797 6.734 1 97.69 398 LEU B CA 1
ATOM 8887 C C . LEU B 1 398 ? 24.281 26.047 5.566 1 97.69 398 LEU B C 1
ATOM 8889 O O . LEU B 1 398 ? 25.344 25.438 5.492 1 97.69 398 LEU B O 1
ATOM 8893 N N . MET B 1 399 ? 23.875 26.938 4.637 1 97.12 399 MET B N 1
ATOM 8894 C CA . MET B 1 399 ? 24.781 27.312 3.549 1 97.12 399 MET B CA 1
ATOM 8895 C C . MET B 1 399 ? 26.016 28.031 4.086 1 97.12 399 MET B C 1
ATOM 8897 O O . MET B 1 399 ? 27.125 27.797 3.621 1 97.12 399 MET B O 1
ATOM 8901 N N . ALA B 1 400 ? 25.844 28.875 5.055 1 96.69 400 ALA B N 1
ATOM 8902 C CA . ALA B 1 400 ? 26.969 29.531 5.707 1 96.69 400 ALA B CA 1
ATOM 8903 C C . ALA B 1 400 ? 27.875 28.516 6.402 1 96.69 400 ALA B C 1
ATOM 8905 O O . ALA B 1 400 ? 29.094 28.641 6.379 1 96.69 400 ALA B O 1
ATOM 8906 N N . TYR B 1 401 ? 27.203 27.609 7.039 1 95.38 401 TYR B N 1
ATOM 8907 C CA . TYR B 1 401 ? 27.938 26.547 7.719 1 95.38 401 TYR B CA 1
ATOM 8908 C C . TYR B 1 401 ? 28.844 25.812 6.742 1 95.38 401 TYR B C 1
ATOM 8910 O O . TYR B 1 401 ? 30.016 25.547 7.039 1 95.38 401 TYR B O 1
ATOM 8918 N N . ILE B 1 402 ? 28.375 25.484 5.617 1 94.25 402 ILE B N 1
ATOM 8919 C CA . ILE B 1 402 ? 29.141 24.828 4.57 1 94.25 402 ILE B CA 1
ATOM 8920 C C . ILE B 1 402 ? 30.281 25.734 4.102 1 94.25 402 ILE B C 1
ATOM 8922 O O . ILE B 1 402 ? 31.438 25.312 4.07 1 94.25 402 ILE B O 1
ATOM 8926 N N . ASN B 1 403 ? 29.984 26.906 3.771 1 93.88 403 ASN B N 1
ATOM 8927 C CA . ASN B 1 403 ? 30.922 27.828 3.141 1 93.88 403 ASN B CA 1
ATOM 8928 C C . ASN B 1 403 ? 32.062 28.219 4.094 1 93.88 403 ASN B C 1
ATOM 8930 O O . ASN B 1 403 ? 33.188 28.422 3.666 1 93.88 403 ASN B O 1
ATOM 8934 N N . GLU B 1 404 ? 31.766 28.266 5.316 1 93.44 404 GLU B N 1
ATOM 8935 C CA . GLU B 1 404 ? 32.719 28.812 6.25 1 93.44 404 GLU B CA 1
ATOM 8936 C C . GLU B 1 404 ? 33.5 27.719 6.957 1 93.44 404 GLU B C 1
ATOM 8938 O O . GLU B 1 404 ? 34.656 27.922 7.363 1 93.44 404 GLU B O 1
ATOM 8943 N N . THR B 1 405 ? 32.875 26.594 7.105 1 91.81 405 THR B N 1
ATOM 8944 C CA . THR B 1 405 ? 33.562 25.562 7.891 1 91.81 405 THR B CA 1
ATOM 8945 C C . THR B 1 405 ? 33.969 24.375 7.008 1 91.81 405 THR B C 1
ATOM 8947 O O . THR B 1 405 ? 34.75 23.531 7.426 1 91.81 405 THR B O 1
ATOM 8950 N N . GLY B 1 406 ? 33.375 24.25 5.859 1 90.62 406 GLY B N 1
ATOM 8951 C CA . GLY B 1 406 ? 33.625 23.109 5.004 1 90.62 406 GLY B CA 1
ATOM 8952 C C . GLY B 1 406 ? 32.781 21.891 5.375 1 90.62 406 GLY B C 1
ATOM 8953 O O . GLY B 1 406 ? 33.094 20.781 4.941 1 90.62 406 GLY B O 1
ATOM 8954 N N . TRP B 1 407 ? 31.781 22.141 6.184 1 90.69 407 TRP B N 1
ATOM 8955 C CA . TRP B 1 407 ? 30.859 21.078 6.535 1 90.69 407 TRP B CA 1
ATOM 8956 C C . TRP B 1 407 ? 30.312 20.391 5.285 1 90.69 407 TRP B C 1
ATOM 8958 O O . TRP B 1 407 ? 29.969 21.062 4.309 1 90.69 407 TRP B O 1
ATOM 8968 N N . SER B 1 408 ? 30.328 19.062 5.344 1 88.44 408 SER B N 1
ATOM 8969 C CA . SER B 1 408 ? 29.859 18.25 4.234 1 88.44 408 SER B CA 1
ATOM 8970 C C . SER B 1 408 ? 28.797 17.25 4.695 1 88.44 408 SER B C 1
ATOM 8972 O O . SER B 1 408 ? 29.125 16.172 5.184 1 88.44 408 SER B O 1
ATOM 8974 N N . PRO B 1 409 ? 27.531 17.562 4.441 1 92.38 409 PRO B N 1
ATOM 8975 C CA . PRO B 1 409 ? 26.484 16.625 4.859 1 92.38 409 PRO B CA 1
ATOM 8976 C C . PRO B 1 409 ? 26.578 15.281 4.145 1 92.38 409 PRO B C 1
ATOM 8978 O O . PRO B 1 409 ? 26.906 15.227 2.957 1 92.38 409 PRO B O 1
ATOM 8981 N N . ARG B 1 410 ? 26.297 14.219 4.859 1 91.69 410 ARG B N 1
ATOM 8982 C CA . ARG B 1 410 ? 26.312 12.859 4.328 1 91.69 410 ARG B CA 1
ATOM 8983 C C . ARG B 1 410 ? 25.062 12.57 3.514 1 91.69 410 ARG B C 1
ATOM 8985 O O . ARG B 1 410 ? 25.047 11.672 2.668 1 91.69 410 ARG B O 1
ATOM 8992 N N . ARG B 1 411 ? 24.047 13.32 3.754 1 94.31 411 ARG B N 1
ATOM 8993 C CA . ARG B 1 411 ? 22.75 13.195 3.094 1 94.31 411 ARG B CA 1
ATOM 8994 C C . ARG B 1 411 ? 22.281 14.539 2.545 1 94.31 411 ARG B C 1
ATOM 8996 O O . ARG B 1 411 ? 22.562 15.586 3.135 1 94.31 411 ARG B O 1
ATOM 9003 N N . SER B 1 412 ? 21.562 14.453 1.445 1 94.69 412 SER B N 1
ATOM 9004 C CA . SER B 1 412 ? 21.047 15.703 0.879 1 94.69 412 SER B CA 1
ATOM 9005 C C . SER B 1 412 ? 19.922 16.266 1.73 1 94.69 412 SER B C 1
ATOM 9007 O O . SER B 1 412 ? 19.125 15.523 2.299 1 94.69 412 SER B O 1
ATOM 9009 N N . ILE B 1 413 ? 19.922 17.547 1.808 1 97.38 413 ILE B N 1
ATOM 9010 C CA . ILE B 1 413 ? 18.812 18.25 2.467 1 97.38 413 ILE B CA 1
ATOM 9011 C C . ILE B 1 413 ? 17.875 18.828 1.418 1 97.38 413 ILE B C 1
ATOM 9013 O O . ILE B 1 413 ? 18.312 19.562 0.525 1 97.38 413 ILE B O 1
ATOM 9017 N N . VAL B 1 414 ? 16.656 18.453 1.479 1 98.12 414 VAL B N 1
ATOM 9018 C CA . VAL B 1 414 ? 15.656 18.938 0.527 1 98.12 414 VAL B CA 1
ATOM 9019 C C . VAL B 1 414 ? 14.703 19.906 1.224 1 98.12 414 VAL B C 1
ATOM 9021 O O . VAL B 1 414 ? 13.977 19.516 2.145 1 98.12 414 VAL B O 1
ATOM 9024 N N . PHE B 1 415 ? 14.742 21.156 0.791 1 98.75 415 PHE B N 1
ATOM 9025 C CA . PHE B 1 415 ? 13.828 22.172 1.302 1 98.75 415 PHE B CA 1
ATOM 9026 C C . PHE B 1 415 ? 12.57 22.25 0.444 1 98.75 415 PHE B C 1
ATOM 9028 O O . PHE B 1 415 ? 12.648 22.266 -0.786 1 98.75 415 PHE B O 1
ATOM 9035 N N . CYS B 1 416 ? 11.445 22.266 1.133 1 98.81 416 CYS B N 1
ATOM 9036 C CA . CYS B 1 416 ? 10.164 22.234 0.439 1 98.81 416 CYS B CA 1
ATOM 9037 C C . CYS B 1 416 ? 9.258 23.359 0.922 1 98.81 416 CYS B C 1
ATOM 9039 O O . CYS B 1 416 ? 8.867 23.391 2.09 1 98.81 416 CYS B O 1
ATOM 9041 N N . SER B 1 417 ? 8.914 24.266 0.055 1 98.88 417 SER B N 1
ATOM 9042 C CA . SER B 1 417 ? 7.887 25.281 0.285 1 98.88 417 SER B CA 1
ATOM 9043 C C . SER B 1 417 ? 6.559 24.875 -0.346 1 98.88 417 SER B C 1
ATOM 9045 O O . SER B 1 417 ? 6.406 24.922 -1.568 1 98.88 417 SER B O 1
ATOM 9047 N N . TRP B 1 418 ? 5.629 24.484 0.49 1 98.81 418 TRP B N 1
ATOM 9048 C CA . TRP B 1 418 ? 4.367 23.922 0.023 1 98.81 418 TRP B CA 1
ATOM 9049 C C . TRP B 1 418 ? 3.35 25.031 -0.26 1 98.81 418 TRP B C 1
ATOM 9051 O O . TRP B 1 418 ? 3.389 26.094 0.359 1 98.81 418 TRP B O 1
ATOM 9061 N N . ASP B 1 419 ? 2.443 24.734 -1.179 1 98.75 419 ASP B N 1
ATOM 9062 C CA . ASP B 1 419 ? 1.304 25.594 -1.484 1 98.75 419 ASP B CA 1
ATOM 9063 C C . ASP B 1 419 ? -0.012 24.922 -1.109 1 98.75 419 ASP B C 1
ATOM 9065 O O . ASP B 1 419 ? -0.082 23.688 -1.028 1 98.75 419 ASP B O 1
ATOM 9069 N N . ALA B 1 420 ? -1.018 25.703 -0.689 1 98.75 420 ALA B N 1
ATOM 9070 C CA . ALA B 1 420 ? -2.406 25.312 -0.46 1 98.75 420 ALA B CA 1
ATOM 9071 C C . ALA B 1 420 ? -2.52 24.344 0.709 1 98.75 420 ALA B C 1
ATOM 9073 O O . ALA B 1 420 ? -3.328 23.406 0.673 1 98.75 420 ALA B O 1
ATOM 9074 N N . GLU B 1 421 ? -1.67 24.406 1.672 1 98.62 421 GLU B N 1
ATOM 9075 C CA . GLU B 1 421 ? -1.861 23.641 2.902 1 98.62 421 GLU B CA 1
ATOM 9076 C C . GLU B 1 421 ? -3.188 24 3.568 1 98.62 421 GLU B C 1
ATOM 9078 O O . GLU B 1 421 ? -3.891 23.125 4.07 1 98.62 421 GLU B O 1
ATOM 9083 N N . GLU B 1 422 ? -3.527 25.25 3.562 1 98.19 422 GLU B N 1
ATOM 9084 C CA . GLU B 1 422 ? -4.699 25.766 4.266 1 98.19 422 GLU B CA 1
ATOM 9085 C C . GLU B 1 422 ? -5.984 25.156 3.713 1 98.19 422 GLU B C 1
ATOM 9087 O O . GLU B 1 422 ? -7.004 25.125 4.402 1 98.19 422 GLU B O 1
ATOM 9092 N N . PHE B 1 423 ? -5.949 24.719 2.502 1 98.31 423 PHE B N 1
ATOM 9093 C CA . PHE B 1 423 ? -7.148 24.188 1.867 1 98.31 423 PHE B CA 1
ATOM 9094 C C . PHE B 1 423 ? -7.281 22.703 2.131 1 98.31 423 PHE B C 1
ATOM 9096 O O . PHE B 1 423 ? -8.305 22.094 1.798 1 98.31 423 PHE B O 1
ATOM 9103 N N . GLY B 1 424 ? -6.305 22.109 2.695 1 97.38 424 GLY B N 1
ATOM 9104 C CA . GLY B 1 424 ? -6.371 20.688 2.949 1 97.38 424 GLY B CA 1
ATOM 9105 C C . GLY B 1 424 ? -5.07 19.969 2.662 1 97.38 424 GLY B C 1
ATOM 9106 O O . GLY B 1 424 ? -5.07 18.875 2.096 1 97.38 424 GLY B O 1
ATOM 9107 N N . LEU B 1 425 ? -3.953 20.578 2.949 1 98.25 425 LEU B N 1
ATOM 9108 C CA . LEU B 1 425 ? -2.615 20.016 2.789 1 98.25 425 LEU B CA 1
ATOM 9109 C C . LEU B 1 425 ? -2.371 19.594 1.341 1 98.25 425 LEU B C 1
ATOM 9111 O O . LEU B 1 425 ? -1.824 18.531 1.081 1 98.25 425 LEU B O 1
ATOM 9115 N N . ILE B 1 426 ? -2.738 20.328 0.408 1 98.75 426 ILE B N 1
ATOM 9116 C CA . ILE B 1 426 ? -2.836 19.891 -0.98 1 98.75 426 ILE B CA 1
ATOM 9117 C C . ILE B 1 426 ? -1.439 19.797 -1.589 1 98.75 426 ILE B C 1
ATOM 9119 O O . ILE B 1 426 ? -1.06 18.75 -2.119 1 98.75 426 ILE B O 1
ATOM 9123 N N . GLY B 1 427 ? -0.61 20.844 -1.452 1 98.75 427 GLY B N 1
ATOM 9124 C CA . GLY B 1 427 ? 0.687 20.859 -2.109 1 98.75 427 GLY B CA 1
ATOM 9125 C C . GLY B 1 427 ? 1.587 19.719 -1.697 1 98.75 427 GLY B C 1
ATOM 9126 O O . GLY B 1 427 ? 2.148 19.031 -2.549 1 98.75 427 GLY B O 1
ATOM 9127 N N . SER B 1 428 ? 1.773 19.531 -0.393 1 98.75 428 SER B N 1
ATOM 9128 C CA . SER B 1 428 ? 2.633 18.469 0.106 1 98.75 428 SER B CA 1
ATOM 9129 C C . SER B 1 428 ? 2.074 17.094 -0.252 1 98.75 428 SER B C 1
ATOM 9131 O O . SER B 1 428 ? 2.826 16.188 -0.618 1 98.75 428 SER B O 1
ATOM 9133 N N . THR B 1 429 ? 0.726 16.922 -0.177 1 98.62 429 THR B N 1
ATOM 9134 C CA . THR B 1 429 ? 0.096 15.641 -0.494 1 98.62 429 THR B CA 1
ATOM 9135 C C . THR B 1 429 ? 0.303 15.281 -1.963 1 98.62 429 THR B C 1
ATOM 9137 O O . THR B 1 429 ? 0.68 14.156 -2.287 1 98.62 429 THR B O 1
ATOM 9140 N N . GLU B 1 430 ? 0.086 16.266 -2.859 1 98.69 430 GLU B N 1
ATOM 9141 C CA . GLU B 1 430 ? 0.282 16.031 -4.285 1 98.69 430 GLU B CA 1
ATOM 9142 C C . GLU B 1 430 ? 1.722 15.617 -4.582 1 98.69 430 GLU B C 1
ATOM 9144 O O . GLU B 1 430 ? 1.962 14.695 -5.367 1 98.69 430 GLU B O 1
ATOM 9149 N N . TRP B 1 431 ? 2.654 16.281 -3.961 1 98.69 431 TRP B N 1
ATOM 9150 C CA . TRP B 1 431 ? 4.066 16.016 -4.215 1 98.69 431 TRP B CA 1
ATOM 9151 C C . TRP B 1 431 ? 4.465 14.641 -3.695 1 98.69 431 TRP B C 1
ATOM 9153 O O . TRP B 1 431 ? 5.18 13.898 -4.371 1 98.69 431 TRP B O 1
ATOM 9163 N N . THR B 1 432 ? 4.004 14.281 -2.523 1 98.25 432 THR B N 1
ATOM 9164 C CA . THR B 1 432 ? 4.344 12.977 -1.958 1 98.25 432 THR B CA 1
ATOM 9165 C C . THR B 1 432 ? 3.678 11.852 -2.746 1 98.25 432 THR B C 1
ATOM 9167 O O . THR B 1 432 ? 4.23 10.758 -2.861 1 98.25 432 THR B O 1
ATOM 9170 N N . GLN B 1 433 ? 2.477 12.109 -3.309 1 97.94 433 GLN B N 1
ATOM 9171 C CA . GLN B 1 433 ? 1.834 11.133 -4.176 1 97.94 433 GLN B CA 1
ATOM 9172 C C . GLN B 1 433 ? 2.6 10.969 -5.488 1 97.94 433 GLN B C 1
ATOM 9174 O O . GLN B 1 433 ? 2.762 9.852 -5.984 1 97.94 433 GLN B O 1
ATOM 9179 N N . GLN B 1 434 ? 3.078 12.055 -5.984 1 97.75 434 GLN B N 1
ATOM 9180 C CA . GLN B 1 434 ? 3.781 12.016 -7.266 1 97.75 434 GLN B CA 1
ATOM 9181 C C . GLN B 1 434 ? 5.117 11.289 -7.137 1 97.75 434 GLN B C 1
ATOM 9183 O O . GLN B 1 434 ? 5.531 10.57 -8.047 1 97.75 434 GLN B O 1
ATOM 9188 N N . PHE B 1 435 ? 5.793 11.469 -6.02 1 97.62 435 PHE B N 1
ATOM 9189 C CA . PHE B 1 435 ? 7.137 10.93 -5.844 1 97.62 435 PHE B CA 1
ATOM 9190 C C . PHE B 1 435 ? 7.172 9.938 -4.688 1 97.62 435 PHE B C 1
ATOM 9192 O O . PHE B 1 435 ? 8.172 9.852 -3.965 1 97.62 435 PHE B O 1
ATOM 9199 N N . SER B 1 436 ? 6.082 9.219 -4.477 1 96.94 436 SER B N 1
ATOM 9200 C CA . SER B 1 436 ? 5.906 8.32 -3.342 1 96.94 436 SER B CA 1
ATOM 9201 C C . SER B 1 436 ? 6.992 7.25 -3.312 1 96.94 436 SER B C 1
ATOM 9203 O O . SER B 1 436 ? 7.5 6.902 -2.244 1 96.94 436 SER B O 1
ATOM 9205 N N . LYS B 1 437 ? 7.441 6.723 -4.469 1 95.44 437 LYS B N 1
ATOM 9206 C CA . LYS B 1 437 ? 8.398 5.625 -4.523 1 95.44 437 LYS B CA 1
ATOM 9207 C C . LYS B 1 437 ? 9.773 6.066 -4.012 1 95.44 437 LYS B C 1
ATOM 9209 O O . LYS B 1 437 ? 10.352 5.422 -3.139 1 95.44 437 LYS B O 1
ATOM 9214 N N . GLN B 1 438 ? 10.234 7.203 -4.449 1 94.44 438 GLN B N 1
ATOM 9215 C CA . GLN B 1 438 ? 11.531 7.742 -4.047 1 94.44 438 GLN B CA 1
ATOM 9216 C C . GLN B 1 438 ? 11.531 8.133 -2.572 1 94.44 438 GLN B C 1
ATOM 9218 O O . GLN B 1 438 ? 12.477 7.828 -1.847 1 94.44 438 GLN B O 1
ATOM 9223 N N . LEU B 1 439 ? 10.469 8.781 -2.225 1 97.12 439 LEU B N 1
ATOM 9224 C CA . LEU B 1 439 ? 10.422 9.312 -0.869 1 97.12 439 LEU B CA 1
ATOM 9225 C C . LEU B 1 439 ? 10.32 8.188 0.155 1 97.12 439 LEU B C 1
ATOM 9227 O O . LEU B 1 439 ? 10.992 8.227 1.19 1 97.12 439 LEU B O 1
ATOM 9231 N N . SER B 1 440 ? 9.531 7.223 -0.103 1 95.06 440 SER B N 1
ATOM 9232 C CA . SER B 1 440 ? 9.43 6.086 0.808 1 95.06 440 SER B CA 1
ATOM 9233 C C . SER B 1 440 ? 10.758 5.348 0.928 1 95.06 440 SER B C 1
ATOM 9235 O O . SER B 1 440 ? 11.109 4.867 2.006 1 95.06 440 SER B O 1
ATOM 9237 N N . ASP B 1 441 ? 11.453 5.297 -0.128 1 93.62 441 ASP B N 1
ATOM 9238 C CA . ASP B 1 441 ? 12.695 4.523 -0.181 1 93.62 441 ASP B CA 1
ATOM 9239 C C . ASP B 1 441 ? 13.859 5.32 0.389 1 93.62 441 ASP B C 1
ATOM 9241 O O . ASP B 1 441 ? 14.812 4.742 0.928 1 93.62 441 ASP B O 1
ATOM 9245 N N . ARG B 1 442 ? 13.781 6.691 0.324 1 94.94 442 ARG B N 1
ATOM 9246 C CA . ARG B 1 442 ? 15.039 7.418 0.471 1 94.94 442 ARG B CA 1
ATOM 9247 C C . ARG B 1 442 ? 14.93 8.477 1.564 1 94.94 442 ARG B C 1
ATOM 9249 O O . ARG B 1 442 ? 15.945 8.938 2.088 1 94.94 442 ARG B O 1
ATOM 9256 N N . ALA B 1 443 ? 13.789 8.945 1.904 1 97.56 443 ALA B N 1
ATOM 9257 C CA . ALA B 1 443 ? 13.672 9.977 2.932 1 97.56 443 ALA B CA 1
ATOM 9258 C C . ALA B 1 443 ? 13.891 9.391 4.324 1 97.56 443 ALA B C 1
ATOM 9260 O O . ALA B 1 443 ? 13.305 8.367 4.668 1 97.56 443 ALA B O 1
ATOM 9261 N N . VAL B 1 444 ? 14.773 10.055 5.121 1 97.56 444 VAL B N 1
ATOM 9262 C CA . VAL B 1 444 ? 15.109 9.477 6.414 1 97.56 444 VAL B CA 1
ATOM 9263 C C . VAL B 1 444 ? 14.367 10.219 7.523 1 97.56 444 VAL B C 1
ATOM 9265 O O . VAL B 1 444 ? 14.18 9.688 8.617 1 97.56 444 VAL B O 1
ATOM 9268 N N . ALA B 1 445 ? 13.953 11.461 7.242 1 98.69 445 ALA B N 1
ATOM 9269 C CA . ALA B 1 445 ? 13.18 12.258 8.195 1 98.69 445 ALA B CA 1
ATOM 9270 C C . ALA B 1 445 ? 12.523 13.445 7.504 1 98.69 445 ALA B C 1
ATOM 9272 O O . ALA B 1 445 ? 13.023 13.938 6.492 1 98.69 445 ALA B O 1
ATOM 9273 N N . TYR B 1 446 ? 11.414 13.828 8 1 98.75 446 TYR B N 1
ATOM 9274 C CA . TYR B 1 446 ? 10.734 15.039 7.574 1 98.75 446 TYR B CA 1
ATOM 9275 C C . TYR B 1 446 ? 10.555 16 8.742 1 98.75 446 TYR B C 1
ATOM 9277 O O . TYR B 1 446 ? 9.938 15.664 9.75 1 98.75 446 TYR B O 1
ATOM 9285 N N . LEU B 1 447 ? 11.109 17.141 8.641 1 98.81 447 LEU B N 1
ATOM 9286 C CA . LEU B 1 447 ? 10.938 18.203 9.617 1 98.81 447 LEU B CA 1
ATOM 9287 C C . LEU B 1 447 ? 9.938 19.234 9.109 1 98.81 447 LEU B C 1
ATOM 9289 O O . LEU B 1 447 ? 10.203 19.953 8.141 1 98.81 447 LEU B O 1
ATOM 9293 N N . ASN B 1 448 ? 8.867 19.312 9.773 1 98.69 448 ASN B N 1
ATOM 9294 C CA . ASN B 1 448 ? 7.801 20.266 9.477 1 98.69 448 ASN B CA 1
ATOM 9295 C C . ASN B 1 448 ? 7.879 21.5 10.375 1 98.69 448 ASN B C 1
ATOM 9297 O O . ASN B 1 448 ? 8.023 21.375 11.594 1 98.69 448 ASN B O 1
ATOM 9301 N N . ILE B 1 449 ? 7.828 22.656 9.789 1 97.88 449 ILE B N 1
ATOM 9302 C CA . ILE B 1 449 ? 7.656 23.891 10.531 1 97.88 449 ILE B CA 1
ATOM 9303 C C . ILE B 1 449 ? 6.391 24.609 10.062 1 97.88 449 ILE B C 1
ATOM 9305 O O . ILE B 1 449 ? 6.457 25.547 9.266 1 97.88 449 ILE B O 1
ATOM 9309 N N . ASP B 1 450 ? 5.363 24.203 10.555 1 96.81 450 ASP B N 1
ATOM 9310 C CA . ASP B 1 450 ? 4.09 24.812 10.188 1 96.81 450 ASP B CA 1
ATOM 9311 C C . ASP B 1 450 ? 4.051 26.281 10.594 1 96.81 450 ASP B C 1
ATOM 9313 O O . ASP B 1 450 ? 4.184 27.172 9.742 1 96.81 450 ASP B O 1
ATOM 9317 N N . GLN B 1 451 ? 3.963 26.516 11.938 1 96.5 451 GLN B N 1
ATOM 9318 C CA . GLN B 1 451 ? 4.25 27.766 12.625 1 96.5 451 GLN B CA 1
ATOM 9319 C C . GLN B 1 451 ? 5.504 27.641 13.484 1 96.5 451 GLN B C 1
ATOM 9321 O O . GLN B 1 451 ? 5.648 26.688 14.258 1 96.5 451 GLN B O 1
ATOM 9326 N N . ALA B 1 452 ? 6.355 28.594 13.289 1 97.19 452 ALA B N 1
ATOM 9327 C CA . ALA B 1 452 ? 7.562 28.562 14.109 1 97.19 452 ALA B CA 1
ATOM 9328 C C . ALA B 1 452 ? 7.277 29.062 15.516 1 97.19 452 ALA B C 1
ATOM 9330 O O . ALA B 1 452 ? 8.055 28.812 16.438 1 97.19 452 ALA B O 1
ATOM 9331 N N . PHE B 1 453 ? 6.16 29.75 15.516 1 94.12 453 PHE B N 1
ATOM 9332 C CA . PHE B 1 453 ? 5.875 30.516 16.734 1 94.12 453 PHE B CA 1
ATOM 9333 C C . PHE B 1 453 ? 4.387 30.828 16.844 1 94.12 453 PHE B C 1
ATOM 9335 O O . PHE B 1 453 ? 3.783 31.328 15.891 1 94.12 453 PHE B O 1
ATOM 9342 N N . ASN B 1 454 ? 3.803 30.484 18.047 1 93.88 454 ASN B N 1
ATOM 9343 C CA . ASN B 1 454 ? 2.467 31 18.312 1 93.88 454 ASN B CA 1
ATOM 9344 C C . ASN B 1 454 ? 2.293 31.375 19.781 1 93.88 454 ASN B C 1
ATOM 9346 O O . ASN B 1 454 ? 1.186 31.312 20.312 1 93.88 454 ASN B O 1
ATOM 9350 N N . GLY B 1 455 ? 3.396 31.656 20.438 1 94.19 455 GLY B N 1
ATOM 9351 C CA . GLY B 1 455 ? 3.5 32.062 21.828 1 94.19 455 GLY B CA 1
ATOM 9352 C C . GLY B 1 455 ? 4.91 31.953 22.375 1 94.19 455 GLY B C 1
ATOM 9353 O O . GLY B 1 455 ? 5.781 31.344 21.75 1 94.19 455 GLY B O 1
ATOM 9354 N N . ASN B 1 456 ? 5.16 32.5 23.547 1 94.62 456 ASN B N 1
ATOM 9355 C CA . ASN B 1 456 ? 6.531 32.594 24.047 1 94.62 456 ASN B CA 1
ATOM 9356 C C . ASN B 1 456 ? 6.668 31.922 25.406 1 94.62 456 ASN B C 1
ATOM 9358 O O . ASN B 1 456 ? 7.609 32.219 26.156 1 94.62 456 ASN B O 1
ATOM 9362 N N . TYR B 1 457 ? 5.707 31.047 25.719 1 95.75 457 TYR B N 1
ATOM 9363 C CA . TYR B 1 457 ? 5.688 30.438 27.047 1 95.75 457 TYR B CA 1
ATOM 9364 C C . TYR B 1 457 ? 6.617 29.234 27.109 1 95.75 457 TYR B C 1
ATOM 9366 O O . TYR B 1 457 ? 7.379 29.078 28.062 1 95.75 457 TYR B O 1
ATOM 9374 N N . THR B 1 458 ? 6.562 28.406 26.125 1 97.56 458 THR B N 1
ATOM 9375 C CA . THR B 1 458 ? 7.379 27.188 26.125 1 97.56 458 THR B CA 1
ATOM 9376 C C . THR B 1 458 ? 7.594 26.688 24.703 1 97.56 458 THR B C 1
ATOM 9378 O O . THR B 1 458 ? 6.859 27.047 23.781 1 97.56 458 THR B O 1
ATOM 9381 N N . PHE B 1 459 ? 8.68 25.891 24.562 1 97.81 459 PHE B N 1
ATOM 9382 C CA . PHE B 1 459 ? 8.883 25.094 23.359 1 97.81 459 PHE B CA 1
ATOM 9383 C C . PHE B 1 459 ? 7.906 23.922 23.328 1 97.81 459 PHE B C 1
ATOM 9385 O O . PHE B 1 459 ? 7.445 23.453 24.375 1 97.81 459 PHE B O 1
ATOM 9392 N N . ARG B 1 460 ? 7.512 23.516 22.172 1 97 460 ARG B N 1
ATOM 9393 C CA . ARG B 1 460 ? 6.652 22.359 21.969 1 97 460 ARG B CA 1
ATOM 9394 C C . ARG B 1 460 ? 7.09 21.578 20.734 1 97 460 ARG B C 1
ATOM 9396 O O . ARG B 1 460 ? 7.473 22.156 19.719 1 97 460 ARG B O 1
ATOM 9403 N N . ALA B 1 461 ? 6.992 20.266 20.844 1 97.56 461 ALA B N 1
ATOM 9404 C CA . ALA B 1 461 ? 7.262 19.406 19.688 1 97.56 461 ALA B CA 1
ATOM 9405 C C . ALA B 1 461 ? 6.242 18.281 19.609 1 97.56 461 ALA B C 1
ATOM 9407 O O . ALA B 1 461 ? 5.703 17.844 20.625 1 97.56 461 ALA B O 1
ATOM 9408 N N . GLN B 1 462 ? 5.891 17.891 18.438 1 96.75 462 GLN B N 1
ATOM 9409 C CA . GLN B 1 462 ? 5.25 16.625 18.094 1 96.75 462 GLN B CA 1
ATOM 9410 C C . GLN B 1 462 ? 6.125 15.805 17.156 1 96.75 462 GLN B C 1
ATOM 9412 O O . GLN B 1 462 ? 6.797 16.359 16.281 1 96.75 462 GLN B O 1
ATOM 9417 N N . ALA B 1 463 ? 6.16 14.5 17.391 1 97.81 463 ALA B N 1
ATOM 9418 C CA . ALA B 1 463 ? 7.105 13.75 16.578 1 97.81 463 ALA B CA 1
ATOM 9419 C C . ALA B 1 463 ? 6.797 12.258 16.609 1 97.81 463 ALA B C 1
ATOM 9421 O O . ALA B 1 463 ? 6.121 11.781 17.531 1 97.81 463 ALA B O 1
ATOM 9422 N N . SER B 1 464 ? 7.305 11.586 15.555 1 97.56 464 SER B N 1
ATOM 9423 C CA . SER B 1 464 ? 7.492 10.141 15.664 1 97.56 464 SER B CA 1
ATOM 9424 C C . SER B 1 464 ? 8.328 9.789 16.891 1 97.56 464 SER B C 1
ATOM 9426 O O . SER B 1 464 ? 9.289 10.484 17.219 1 97.56 464 SER B O 1
ATOM 9428 N N . PRO B 1 465 ? 7.992 8.625 17.516 1 97 465 PRO B N 1
ATOM 9429 C CA . PRO B 1 465 ? 8.82 8.188 18.625 1 97 465 PRO B CA 1
ATOM 9430 C C . PRO B 1 465 ? 10.297 8.031 18.25 1 97 465 PRO B C 1
ATOM 9432 O O . PRO B 1 465 ? 11.172 8.188 19.109 1 97 465 PRO B O 1
ATOM 9435 N N . LEU B 1 466 ? 10.578 7.84 17.047 1 98.12 466 LEU B N 1
ATOM 9436 C CA . LEU B 1 466 ? 11.938 7.605 16.578 1 98.12 466 LEU B CA 1
ATOM 9437 C C . LEU B 1 466 ? 12.773 8.883 16.672 1 98.12 466 LEU B C 1
ATOM 9439 O O . LEU B 1 466 ? 14 8.828 16.609 1 98.12 466 LEU B O 1
ATOM 9443 N N . LEU B 1 467 ? 12.133 10.047 16.781 1 98.38 467 LEU B N 1
ATOM 9444 C CA . LEU B 1 467 ? 12.883 11.297 16.688 1 98.38 467 LEU B CA 1
ATOM 9445 C C . LEU B 1 467 ? 12.914 12.016 18.031 1 98.38 467 LEU B C 1
ATOM 9447 O O . LEU B 1 467 ? 13.273 13.188 18.094 1 98.38 467 LEU B O 1
ATOM 9451 N N . ARG B 1 468 ? 12.594 11.367 19.094 1 97.25 468 ARG B N 1
ATOM 9452 C CA . ARG B 1 468 ? 12.484 11.938 20.438 1 97.25 468 ARG B CA 1
ATOM 9453 C C . ARG B 1 468 ? 13.828 12.5 20.891 1 97.25 468 ARG B C 1
ATOM 9455 O O . ARG B 1 468 ? 13.93 13.688 21.219 1 97.25 468 ARG B O 1
ATOM 9462 N N . ASP B 1 469 ? 14.875 11.719 20.891 1 97.31 469 ASP B N 1
ATOM 9463 C CA . ASP B 1 469 ? 16.141 12.086 21.516 1 97.31 469 ASP B CA 1
ATOM 9464 C C . ASP B 1 469 ? 16.844 13.188 20.719 1 97.31 469 ASP B C 1
ATOM 9466 O O . ASP B 1 469 ? 17.531 14.039 21.297 1 97.31 469 ASP B O 1
ATOM 9470 N N . ILE B 1 470 ? 16.688 13.18 19.422 1 97.56 470 ILE B N 1
ATOM 9471 C CA . ILE B 1 470 ? 17.359 14.203 18.641 1 97.56 470 ILE B CA 1
ATOM 9472 C C . ILE B 1 470 ? 16.766 15.57 18.938 1 97.56 470 ILE B C 1
ATOM 9474 O O . ILE B 1 470 ? 17.453 16.578 18.922 1 97.56 470 ILE B O 1
ATOM 9478 N N . ILE B 1 471 ? 15.492 15.633 19.219 1 98.56 471 ILE B N 1
ATOM 9479 C CA . ILE B 1 471 ? 14.844 16.891 19.594 1 98.56 471 ILE B CA 1
ATOM 9480 C C . ILE B 1 471 ? 15.352 17.344 20.969 1 98.56 471 ILE B C 1
ATOM 9482 O O . ILE B 1 471 ? 15.703 18.5 21.156 1 98.56 471 ILE B O 1
ATOM 9486 N N . TYR B 1 472 ? 15.414 16.391 21.922 1 98.31 472 TYR B N 1
ATOM 9487 C CA . TYR B 1 472 ? 15.93 16.719 23.25 1 98.31 472 TYR B CA 1
ATOM 9488 C C . TYR B 1 472 ? 17.344 17.25 23.172 1 98.31 472 TYR B C 1
ATOM 9490 O O . TYR B 1 472 ? 17.656 18.297 23.75 1 98.31 472 TYR B O 1
ATOM 9498 N N . ASN B 1 473 ? 18.156 16.578 22.469 1 97.12 473 ASN B N 1
ATOM 9499 C CA . ASN B 1 473 ? 19.578 16.953 22.391 1 97.12 473 ASN B CA 1
ATOM 9500 C C . ASN B 1 473 ? 19.766 18.328 21.766 1 97.12 473 ASN B C 1
ATOM 9502 O O . ASN B 1 473 ? 20.547 19.141 22.266 1 97.12 473 ASN B O 1
ATOM 9506 N N . ALA B 1 474 ? 19.047 18.562 20.719 1 97.69 474 ALA B N 1
ATOM 9507 C CA . ALA B 1 474 ? 19.156 19.859 20.062 1 97.69 474 ALA B CA 1
ATOM 9508 C C . ALA B 1 474 ? 18.703 20.984 20.984 1 97.69 474 ALA B C 1
ATOM 9510 O O . ALA B 1 474 ? 19.328 22.047 21.047 1 97.69 474 ALA B O 1
ATOM 9511 N N . THR B 1 475 ? 17.656 20.812 21.734 1 98.38 475 THR B N 1
ATOM 9512 C CA . THR B 1 475 ? 17.094 21.844 22.594 1 98.38 475 THR B CA 1
ATOM 9513 C C . THR B 1 475 ? 18 22.078 23.797 1 98.38 475 THR B C 1
ATOM 9515 O O . THR B 1 475 ? 18 23.172 24.375 1 98.38 475 THR B O 1
ATOM 9518 N N . LYS B 1 476 ? 18.75 21.125 24.188 1 97.81 476 LYS B N 1
ATOM 9519 C CA . LYS B 1 476 ? 19.719 21.281 25.266 1 97.81 476 LYS B CA 1
ATOM 9520 C C . LYS B 1 476 ? 20.875 22.188 24.844 1 97.81 476 LYS B C 1
ATOM 9522 O O . LYS B 1 476 ? 21.484 22.844 25.672 1 97.81 476 LYS B O 1
ATOM 9527 N N . GLU B 1 477 ? 21.062 22.25 23.562 1 96.69 477 GLU B N 1
ATOM 9528 C CA . GLU B 1 477 ? 22.234 22.953 23.047 1 96.69 477 GLU B CA 1
ATOM 9529 C C . GLU B 1 477 ? 21.875 24.375 22.656 1 96.69 477 GLU B C 1
ATOM 9531 O O . GLU B 1 477 ? 22.781 25.188 22.359 1 96.69 477 GLU B O 1
ATOM 9536 N N . VAL B 1 478 ? 20.703 24.734 22.641 1 98.06 478 VAL B N 1
ATOM 9537 C CA . VAL B 1 478 ? 20.281 26.062 22.219 1 98.06 478 VAL B CA 1
ATOM 9538 C C . VAL B 1 478 ? 19.984 26.922 23.438 1 98.06 478 VAL B C 1
ATOM 9540 O O . VAL B 1 478 ? 19.188 26.531 24.297 1 98.06 478 VAL B O 1
ATOM 9543 N N . PRO B 1 479 ? 20.578 28.109 23.531 1 97.62 479 PRO B N 1
ATOM 9544 C CA . PRO B 1 479 ? 20.328 28.984 24.672 1 97.62 479 PRO B CA 1
ATOM 9545 C C . PRO B 1 479 ? 18.859 29.406 24.797 1 97.62 479 PRO B C 1
ATOM 9547 O O . PRO B 1 479 ? 18.188 29.594 23.781 1 97.62 479 PRO B O 1
ATOM 9550 N N . ASN B 1 480 ? 18.469 29.594 26.047 1 98 480 ASN B N 1
ATOM 9551 C CA . ASN B 1 480 ? 17.125 30.062 26.328 1 98 480 ASN B CA 1
ATOM 9552 C C . ASN B 1 480 ? 16.906 31.484 25.844 1 98 480 ASN B C 1
ATOM 9554 O O . ASN B 1 480 ? 17.688 32.375 26.188 1 98 480 ASN B O 1
ATOM 9558 N N . PRO B 1 481 ? 15.891 31.719 25.062 1 97.69 481 PRO B N 1
ATOM 9559 C CA . PRO B 1 481 ? 15.672 33.062 24.562 1 97.69 481 PRO B CA 1
ATOM 9560 C C . PRO B 1 481 ? 15.031 34 25.578 1 97.69 481 PRO B C 1
ATOM 9562 O O . PRO B 1 481 ? 14.969 35.219 25.375 1 97.69 481 PRO B O 1
ATOM 9565 N N . ASP B 1 482 ? 14.531 33.5 26.656 1 96.5 482 ASP B N 1
ATOM 9566 C CA . ASP B 1 482 ? 13.852 34.281 27.688 1 96.5 482 ASP B CA 1
ATOM 9567 C C . ASP B 1 482 ? 14.82 34.688 28.797 1 96.5 482 ASP B C 1
ATOM 9569 O O . ASP B 1 482 ? 15.211 33.875 29.625 1 96.5 482 ASP B O 1
ATOM 9573 N N . PRO B 1 483 ? 15.086 35.938 28.922 1 95.19 483 PRO B N 1
ATOM 9574 C CA . PRO B 1 483 ? 16.047 36.375 29.922 1 95.19 483 PRO B CA 1
ATOM 9575 C C . PRO B 1 483 ? 15.594 36.094 31.344 1 95.19 483 PRO B C 1
ATOM 9577 O O . PRO B 1 483 ? 16.422 35.844 32.219 1 95.19 483 PRO B O 1
ATOM 9580 N N . ALA B 1 484 ? 14.312 36.188 31.609 1 96.31 484 ALA B N 1
ATOM 9581 C CA . ALA B 1 484 ? 13.797 35.906 32.938 1 96.31 484 ALA B CA 1
ATOM 9582 C C . ALA B 1 484 ? 14.039 34.438 33.312 1 96.31 484 ALA B C 1
ATOM 9584 O O . ALA B 1 484 ? 14.344 34.125 34.469 1 96.31 484 ALA B O 1
ATOM 9585 N N . GLU B 1 485 ? 13.867 33.594 32.375 1 97.31 485 GLU B N 1
ATOM 9586 C CA . GLU B 1 485 ? 14.117 32.156 32.625 1 97.31 485 GLU B CA 1
ATOM 9587 C C . GLU B 1 485 ? 15.602 31.891 32.812 1 97.31 485 GLU B C 1
ATOM 9589 O O . GLU B 1 485 ? 15.977 31.062 33.656 1 97.31 485 GLU B O 1
ATOM 9594 N N . VAL B 1 486 ? 16.453 32.531 32.031 1 97.62 486 VAL B N 1
ATOM 9595 C CA . VAL B 1 486 ? 17.891 32.406 32.188 1 97.62 486 VAL B CA 1
ATOM 9596 C C . VAL B 1 486 ? 18.297 32.812 33.625 1 97.62 486 VAL B C 1
ATOM 9598 O O . VAL B 1 486 ? 19.078 32.125 34.281 1 97.62 486 VAL B O 1
ATOM 9601 N N . ALA B 1 487 ? 17.75 33.906 34.062 1 97.75 487 ALA B N 1
ATOM 9602 C CA . ALA B 1 487 ? 18.047 34.438 35.406 1 97.75 487 ALA B CA 1
ATOM 9603 C C . ALA B 1 487 ? 17.594 33.438 36.469 1 97.75 487 ALA B C 1
ATOM 9605 O O . ALA B 1 487 ? 18.188 33.375 37.531 1 97.75 487 ALA B O 1
ATOM 9606 N N . ALA B 1 488 ? 16.562 32.75 36.156 1 98 488 ALA B N 1
ATOM 9607 C CA . ALA B 1 488 ? 16 31.766 37.094 1 98 488 ALA B CA 1
ATOM 9608 C C . ALA B 1 488 ? 16.797 30.453 37.062 1 98 488 ALA B C 1
ATOM 9610 O O . ALA B 1 488 ? 16.453 29.484 37.75 1 98 488 ALA B O 1
ATOM 9611 N N . GLY B 1 489 ? 17.797 30.328 36.188 1 97.81 489 GLY B N 1
ATOM 9612 C CA . GLY B 1 489 ? 18.688 29.172 36.156 1 97.81 489 GLY B CA 1
ATOM 9613 C C . GLY B 1 489 ? 18.359 28.203 35.031 1 97.81 489 GLY B C 1
ATOM 9614 O O . GLY B 1 489 ? 18.969 27.141 34.906 1 97.81 489 GLY B O 1
ATOM 9615 N N . ARG B 1 490 ? 17.422 28.453 34.25 1 98.5 490 ARG B N 1
ATOM 9616 C CA . ARG B 1 490 ? 17.062 27.656 33.062 1 98.5 490 ARG B CA 1
ATOM 9617 C C . ARG B 1 490 ? 17.688 28.234 31.797 1 98.5 490 ARG B C 1
ATOM 9619 O O . ARG B 1 490 ? 17.109 29.125 31.172 1 98.5 490 ARG B O 1
ATOM 9626 N N . THR B 1 491 ? 18.766 27.719 31.406 1 98.25 491 THR B N 1
ATOM 9627 C CA . THR B 1 491 ? 19.672 28.406 30.484 1 98.25 491 THR B CA 1
ATOM 9628 C C . THR B 1 491 ? 19.484 27.906 29.062 1 98.25 491 THR B C 1
ATOM 9630 O O . THR B 1 491 ? 19.953 28.531 28.109 1 98.25 491 THR B O 1
ATOM 9633 N N . SER B 1 492 ? 18.75 26.828 28.891 1 98.38 492 SER B N 1
ATOM 9634 C CA . SER B 1 492 ? 18.531 26.297 27.547 1 98.38 492 SER B CA 1
ATOM 9635 C C . SER B 1 492 ? 17.047 26.188 27.234 1 98.38 492 SER B C 1
ATOM 9637 O O . SER B 1 492 ? 16.203 26.281 28.125 1 98.38 492 SER B O 1
ATOM 9639 N N . VAL B 1 493 ? 16.75 26.078 25.938 1 98.56 493 VAL B N 1
ATOM 9640 C CA . VAL B 1 493 ? 15.391 25.828 25.484 1 98.56 493 VAL B CA 1
ATOM 9641 C C . VAL B 1 493 ? 14.812 24.609 26.203 1 98.56 493 VAL B C 1
ATOM 9643 O O . VAL B 1 493 ? 13.664 24.641 26.641 1 98.56 493 VAL B O 1
ATOM 9646 N N . TYR B 1 494 ? 15.617 23.594 26.422 1 98.69 494 TYR B N 1
ATOM 9647 C CA . TYR B 1 494 ? 15.211 22.344 27.062 1 98.69 494 TYR B CA 1
ATOM 9648 C C . TYR B 1 494 ? 14.758 22.594 28.5 1 98.69 494 TYR B C 1
ATOM 9650 O O . TYR B 1 494 ? 13.758 22.031 28.953 1 98.69 494 TYR B O 1
ATOM 9658 N N . ASP B 1 495 ? 15.5 23.422 29.203 1 98.56 495 ASP B N 1
ATOM 9659 C CA . ASP B 1 495 ? 15.242 23.656 30.609 1 98.56 495 ASP B CA 1
ATOM 9660 C C . ASP B 1 495 ? 13.836 24.203 30.844 1 98.56 495 ASP B C 1
ATOM 9662 O O . ASP B 1 495 ? 13.109 23.703 31.703 1 98.56 495 ASP B O 1
ATOM 9666 N N . THR B 1 496 ? 13.461 25.219 30.125 1 98.5 496 THR B N 1
ATOM 9667 C CA . THR B 1 496 ? 12.141 25.812 30.281 1 98.5 496 THR B CA 1
ATOM 9668 C C . THR B 1 496 ? 11.062 24.859 29.766 1 98.5 496 THR B C 1
ATOM 9670 O O . THR B 1 496 ? 9.969 24.781 30.328 1 98.5 496 THR B O 1
ATOM 9673 N N . TRP B 1 497 ? 11.398 24.172 28.641 1 98.62 497 TRP B N 1
ATOM 9674 C CA . TRP B 1 497 ? 10.469 23.188 28.125 1 98.62 497 TRP B CA 1
ATOM 9675 C C . TRP B 1 497 ? 10.141 22.141 29.188 1 98.62 497 TRP B C 1
ATOM 9677 O O . TRP B 1 497 ? 8.969 21.844 29.438 1 98.62 497 TRP B O 1
ATOM 9687 N N . LEU B 1 498 ? 11.086 21.562 29.859 1 98.38 498 LEU B N 1
ATOM 9688 C CA . LEU B 1 498 ? 10.914 20.578 30.906 1 98.38 498 LEU B CA 1
ATOM 9689 C C . LEU B 1 498 ? 10.133 21.172 32.094 1 98.38 498 LEU B C 1
ATOM 9691 O O . LEU B 1 498 ? 9.242 20.516 32.625 1 98.38 498 LEU B O 1
ATOM 9695 N N . HIS B 1 499 ? 10.453 22.359 32.406 1 97.88 499 HIS B N 1
ATOM 9696 C CA . HIS B 1 499 ? 9.844 23.016 33.562 1 97.88 499 HIS B CA 1
ATOM 9697 C C . HIS B 1 499 ? 8.359 23.281 33.312 1 97.88 499 HIS B C 1
ATOM 9699 O O . HIS B 1 499 ? 7.547 23.109 34.25 1 97.88 499 HIS B O 1
ATOM 9705 N N . ARG B 1 500 ? 8.016 23.688 32.156 1 97.75 500 ARG B N 1
ATOM 9706 C CA . ARG B 1 500 ? 6.676 24.203 31.938 1 97.75 500 ARG B CA 1
ATOM 9707 C C . ARG B 1 500 ? 5.793 23.172 31.25 1 97.75 500 ARG B C 1
ATOM 9709 O O . ARG B 1 500 ? 4.566 23.281 31.266 1 97.75 500 ARG B O 1
ATOM 9716 N N . LEU B 1 501 ? 6.406 22.188 30.625 1 97.56 501 LEU B N 1
ATOM 9717 C CA . LEU B 1 501 ? 5.641 21.188 29.891 1 97.56 501 LEU B CA 1
ATOM 9718 C C . LEU B 1 501 ? 6.277 19.812 30.031 1 97.56 501 LEU B C 1
ATOM 9720 O O . LEU B 1 501 ? 6.645 19.188 29.031 1 97.56 501 LEU B O 1
ATOM 9724 N N . ALA B 1 502 ? 6.352 19.328 31.172 1 96.69 502 ALA B N 1
ATOM 9725 C CA . ALA B 1 502 ? 6.922 18 31.453 1 96.69 502 ALA B CA 1
ATOM 9726 C C . ALA B 1 502 ? 5.977 16.891 31.016 1 96.69 502 ALA B C 1
ATOM 9728 O O . ALA B 1 502 ? 4.766 17.094 30.906 1 96.69 502 ALA B O 1
ATOM 9729 N N . ASP B 1 503 ? 6.613 15.781 30.672 1 94.19 503 ASP B N 1
ATOM 9730 C CA . ASP B 1 503 ? 5.836 14.57 30.422 1 94.19 503 ASP B CA 1
ATOM 9731 C C . ASP B 1 503 ? 5.195 14.055 31.703 1 94.19 503 ASP B C 1
ATOM 9733 O O . ASP B 1 503 ? 5.895 13.695 32.656 1 94.19 503 ASP B O 1
ATOM 9737 N N . LEU B 1 504 ? 3.936 13.969 31.781 1 90.56 504 LEU B N 1
ATOM 9738 C CA . LEU B 1 504 ? 3.225 13.602 33 1 90.56 504 LEU B CA 1
ATOM 9739 C C . LEU B 1 504 ? 3.48 12.141 33.344 1 90.56 504 LEU B C 1
ATOM 9741 O O . LEU B 1 504 ? 3.33 11.742 34.5 1 90.56 504 LEU B O 1
ATOM 9745 N N . ASP B 1 505 ? 3.811 11.312 32.375 1 86.75 505 ASP B N 1
ATOM 9746 C CA . ASP B 1 505 ? 4.133 9.914 32.625 1 86.75 505 ASP B CA 1
ATOM 9747 C C . ASP B 1 505 ? 5.562 9.773 33.156 1 86.75 505 ASP B C 1
ATOM 9749 O O . ASP B 1 505 ? 5.906 8.758 33.781 1 86.75 505 ASP B O 1
ATOM 9753 N N . ASP B 1 506 ? 6.383 10.711 32.844 1 92.12 506 ASP B N 1
ATOM 9754 C CA . ASP B 1 506 ? 7.77 10.773 33.281 1 92.12 506 ASP B CA 1
ATOM 9755 C C . ASP B 1 506 ? 8.234 12.219 33.438 1 92.12 506 ASP B C 1
ATOM 9757 O O . ASP B 1 506 ? 8.742 12.812 32.469 1 92.12 506 ASP B O 1
ATOM 9761 N N . LEU B 1 507 ? 8.227 12.758 34.594 1 95.44 507 LEU B N 1
ATOM 9762 C CA . LEU B 1 507 ? 8.422 14.18 34.844 1 95.44 507 LEU B CA 1
ATOM 9763 C C . LEU B 1 507 ? 9.875 14.578 34.656 1 95.44 507 LEU B C 1
ATOM 9765 O O . LEU B 1 507 ? 10.219 15.766 34.719 1 95.44 507 LEU B O 1
ATOM 9769 N N . THR B 1 508 ? 10.719 13.656 34.281 1 96.12 508 THR B N 1
ATOM 9770 C CA . THR B 1 508 ? 12.133 13.953 34.125 1 96.12 508 THR B CA 1
ATOM 9771 C C . THR B 1 508 ? 12.43 14.359 32.688 1 96.12 508 THR B C 1
ATOM 9773 O O . THR B 1 508 ? 13.586 14.633 32.312 1 96.12 508 THR B O 1
ATOM 9776 N N . ARG B 1 509 ? 11.453 14.438 31.859 1 96.88 509 ARG B N 1
ATOM 9777 C CA . ARG B 1 509 ? 11.633 14.828 30.469 1 96.88 509 ARG B CA 1
ATOM 9778 C C . ARG B 1 509 ? 10.461 15.672 29.984 1 96.88 509 ARG B C 1
ATOM 9780 O O . ARG B 1 509 ? 9.352 15.578 30.516 1 96.88 509 ARG B O 1
ATOM 9787 N N . PRO B 1 510 ? 10.695 16.5 28.938 1 98 510 PRO B N 1
ATOM 9788 C CA . PRO B 1 510 ? 9.578 17.25 28.359 1 98 510 PRO B CA 1
ATOM 9789 C C . PRO B 1 510 ? 8.602 16.359 27.594 1 98 510 PRO B C 1
ATOM 9791 O O . PRO B 1 510 ? 8.992 15.312 27.078 1 98 510 PRO B O 1
ATOM 9794 N N . TRP B 1 511 ? 7.414 16.844 27.453 1 96.94 511 TRP B N 1
ATOM 9795 C CA . TRP B 1 511 ? 6.371 16.125 26.719 1 96.94 511 TRP B CA 1
ATOM 9796 C C . TRP B 1 511 ? 6.516 16.359 25.219 1 96.94 511 TRP B C 1
ATOM 9798 O O . TRP B 1 511 ? 6.691 17.5 24.766 1 96.94 511 TRP B O 1
ATOM 9808 N N . ILE B 1 512 ? 6.551 15.32 24.453 1 96.75 512 ILE B N 1
ATOM 9809 C CA . ILE B 1 512 ? 6.449 15.367 22.984 1 96.75 512 ILE B CA 1
ATOM 9810 C C . ILE B 1 512 ? 5.121 14.75 22.547 1 96.75 512 ILE B C 1
ATOM 9812 O O . ILE B 1 512 ? 4.816 13.609 22.891 1 96.75 512 ILE B O 1
ATOM 9816 N N . GLY B 1 513 ? 4.344 15.5 21.828 1 94.94 513 GLY B N 1
ATOM 9817 C CA . GLY B 1 513 ? 3.051 15.016 21.375 1 94.94 513 GLY B CA 1
ATOM 9818 C C . GLY B 1 513 ? 3.152 14.086 20.172 1 94.94 513 GLY B C 1
ATOM 9819 O O . GLY B 1 513 ? 4.18 14.062 19.484 1 94.94 513 GLY B O 1
ATOM 9820 N N . ASN B 1 514 ? 2.072 13.359 19.922 1 93.69 514 ASN B N 1
ATOM 9821 C CA . ASN B 1 514 ? 1.967 12.516 18.75 1 93.69 514 ASN B CA 1
ATOM 9822 C C . ASN B 1 514 ? 1.536 13.32 17.516 1 93.69 514 ASN B C 1
ATOM 9824 O O . ASN B 1 514 ? 0.736 14.25 17.625 1 93.69 514 ASN B O 1
ATOM 9828 N N . LEU B 1 515 ? 2.039 12.914 16.375 1 93 515 LEU B N 1
ATOM 9829 C CA . LEU B 1 515 ? 1.644 13.555 15.133 1 93 515 LEU B CA 1
ATOM 9830 C C . LEU B 1 515 ? 0.263 13.078 14.688 1 93 515 LEU B C 1
ATOM 9832 O O . LEU B 1 515 ? -0.063 11.898 14.82 1 93 515 LEU B O 1
ATOM 9836 N N . ALA B 1 516 ? -0.517 13.953 14.227 1 87.75 516 ALA B N 1
ATOM 9837 C CA . ALA B 1 516 ? -1.817 13.656 13.641 1 87.75 516 ALA B CA 1
ATOM 9838 C C . ALA B 1 516 ? -1.83 13.984 12.148 1 87.75 516 ALA B C 1
ATOM 9840 O O . ALA B 1 516 ? -0.949 13.547 11.398 1 87.75 516 ALA B O 1
ATOM 9841 N N . SER B 1 517 ? -2.844 14.672 11.711 1 87.44 517 SER B N 1
ATOM 9842 C CA . SER B 1 517 ? -2.934 15.031 10.305 1 87.44 517 SER B CA 1
ATOM 9843 C C . SER B 1 517 ? -3.227 16.516 10.125 1 87.44 517 SER B C 1
ATOM 9845 O O . SER B 1 517 ? -3.936 16.906 9.195 1 87.44 517 SER B O 1
ATOM 9847 N N . GLY B 1 518 ? -2.689 17.312 10.992 1 89.69 518 GLY B N 1
ATOM 9848 C CA . GLY B 1 518 ? -3.045 18.719 10.984 1 89.69 518 GLY B CA 1
ATOM 9849 C C . GLY B 1 518 ? -2.117 19.562 10.133 1 89.69 518 GLY B C 1
ATOM 9850 O O . GLY B 1 518 ? -2.352 20.75 9.945 1 89.69 518 GLY B O 1
ATOM 9851 N N . SER B 1 519 ? -1.052 18.938 9.664 1 95.19 519 SER B N 1
ATOM 9852 C CA . SER B 1 519 ? -0.115 19.688 8.836 1 95.19 519 SER B CA 1
ATOM 9853 C C . SER B 1 519 ? 0.588 18.781 7.828 1 95.19 519 SER B C 1
ATOM 9855 O O . SER B 1 519 ? 0.19 17.625 7.641 1 95.19 519 SER B O 1
ATOM 9857 N N . ASP B 1 520 ? 1.561 19.328 7.199 1 98 520 ASP B N 1
ATOM 9858 C CA . ASP B 1 520 ? 2.133 18.719 6.004 1 98 520 ASP B CA 1
ATOM 9859 C C . ASP B 1 520 ? 2.961 17.484 6.359 1 98 520 ASP B C 1
ATOM 9861 O O . ASP B 1 520 ? 3.438 16.766 5.473 1 98 520 ASP B O 1
ATOM 9865 N N . TYR B 1 521 ? 3.086 17.062 7.605 1 97.69 521 TYR B N 1
ATOM 9866 C CA . TYR B 1 521 ? 3.764 15.82 7.973 1 97.69 521 TYR B CA 1
ATOM 9867 C C . TYR B 1 521 ? 2.873 14.609 7.703 1 97.69 521 TYR B C 1
ATOM 9869 O O . TYR B 1 521 ? 3.342 13.469 7.719 1 97.69 521 TYR B O 1
ATOM 9877 N N . TYR B 1 522 ? 1.592 14.797 7.414 1 96.81 522 TYR B N 1
ATOM 9878 C CA . TYR B 1 522 ? 0.596 13.742 7.23 1 96.81 522 TYR B CA 1
ATOM 9879 C C . TYR B 1 522 ? 1.083 12.695 6.238 1 96.81 522 TYR B C 1
ATOM 9881 O O . TYR B 1 522 ? 1.209 11.516 6.578 1 96.81 522 TYR B O 1
ATOM 9889 N N . SER B 1 523 ? 1.376 13.109 5.043 1 97.62 523 SER B N 1
ATOM 9890 C CA . SER B 1 523 ? 1.707 12.164 3.982 1 97.62 523 SER B CA 1
ATOM 9891 C C . SER B 1 523 ? 3.01 11.43 4.281 1 97.62 523 SER B C 1
ATOM 9893 O O . SER B 1 523 ? 3.162 10.258 3.93 1 97.62 523 SER B O 1
ATOM 9895 N N . PHE B 1 524 ? 3.953 12.102 4.938 1 98.25 524 PHE B N 1
ATOM 9896 C CA . PHE B 1 524 ? 5.234 11.492 5.27 1 98.25 524 PHE B CA 1
ATOM 9897 C C . PHE B 1 524 ? 5.074 10.453 6.371 1 98.25 524 PHE B C 1
ATOM 9899 O O . PHE B 1 524 ? 5.508 9.305 6.227 1 98.25 524 PHE B O 1
ATOM 9906 N N . GLN B 1 525 ? 4.328 10.859 7.395 1 97.19 525 GLN B N 1
ATOM 9907 C CA . GLN B 1 525 ? 4.203 10.008 8.578 1 97.19 525 GLN B CA 1
ATOM 9908 C C . GLN B 1 525 ? 3.135 8.938 8.367 1 97.19 525 GLN B C 1
ATOM 9910 O O . GLN B 1 525 ? 3.363 7.766 8.656 1 97.19 525 GLN B O 1
ATOM 9915 N N . GLN B 1 526 ? 1.957 9.305 7.871 1 96.44 526 GLN B N 1
ATOM 9916 C CA . GLN B 1 526 ? 0.779 8.445 7.883 1 96.44 526 GLN B CA 1
ATOM 9917 C C . GLN B 1 526 ? 0.732 7.559 6.637 1 96.44 526 GLN B C 1
ATOM 9919 O O . GLN B 1 526 ? 0.068 6.52 6.633 1 96.44 526 GLN B O 1
ATOM 9924 N N . VAL B 1 527 ? 1.449 7.949 5.578 1 97.31 527 VAL B N 1
ATOM 9925 C CA . VAL B 1 527 ? 1.281 7.25 4.309 1 97.31 527 VAL B CA 1
ATOM 9926 C C . VAL B 1 527 ? 2.598 6.594 3.9 1 97.31 527 VAL B C 1
ATOM 9928 O O . VAL B 1 527 ? 2.631 5.41 3.561 1 97.31 527 VAL B O 1
ATOM 9931 N N . LEU B 1 528 ? 3.711 7.324 4.004 1 97.75 528 LEU B N 1
ATOM 9932 C CA . LEU B 1 528 ? 4.973 6.844 3.451 1 97.75 528 LEU B CA 1
ATOM 9933 C C . LEU B 1 528 ? 5.82 6.172 4.527 1 97.75 528 LEU B C 1
ATOM 9935 O O . LEU B 1 528 ? 6.781 5.469 4.219 1 97.75 528 LEU B O 1
ATOM 9939 N N . GLY B 1 529 ? 5.559 6.402 5.809 1 97.19 529 GLY B N 1
ATOM 9940 C CA . GLY B 1 529 ? 6.348 5.828 6.883 1 97.19 529 GLY B CA 1
ATOM 9941 C C . GLY B 1 529 ? 7.688 6.516 7.074 1 97.19 529 GLY B C 1
ATOM 9942 O O . GLY B 1 529 ? 8.68 5.871 7.422 1 97.19 529 GLY B O 1
ATOM 9943 N N . VAL B 1 530 ? 7.781 7.816 6.766 1 98.44 530 VAL B N 1
ATOM 9944 C CA . VAL B 1 530 ? 8.961 8.633 7.027 1 98.44 530 VAL B CA 1
ATOM 9945 C C . VAL B 1 530 ? 8.82 9.32 8.383 1 98.44 530 VAL B C 1
ATOM 9947 O O . VAL B 1 530 ? 7.918 10.133 8.586 1 98.44 530 VAL B O 1
ATOM 9950 N N . PRO B 1 531 ? 9.68 8.969 9.328 1 98.56 531 PRO B N 1
ATOM 9951 C CA . PRO B 1 531 ? 9.562 9.648 10.617 1 98.56 531 PRO B CA 1
ATOM 9952 C C . PRO B 1 531 ? 9.547 11.164 10.492 1 98.56 531 PRO B C 1
ATOM 9954 O O . PRO B 1 531 ? 10.391 11.742 9.812 1 98.56 531 PRO B O 1
ATOM 9957 N N . SER B 1 532 ? 8.602 11.781 11.164 1 98.56 532 SER B N 1
ATOM 9958 C CA . SER B 1 532 ? 8.375 13.219 11 1 98.56 532 SER B CA 1
ATOM 9959 C C . SER B 1 532 ? 8.312 13.93 12.344 1 98.56 532 SER B C 1
ATOM 9961 O O . SER B 1 532 ? 8.148 13.281 13.383 1 98.56 532 SER B O 1
ATOM 9963 N N . MET B 1 533 ? 8.5 15.195 12.297 1 98.56 533 MET B N 1
ATOM 9964 C CA . MET B 1 533 ? 8.398 16.047 13.484 1 98.56 533 MET B CA 1
ATOM 9965 C C . MET B 1 533 ? 7.848 17.422 13.125 1 98.56 533 MET B C 1
ATOM 9967 O O . MET B 1 533 ? 7.93 17.844 11.969 1 98.56 533 MET B O 1
ATOM 9971 N N . ASP B 1 534 ? 7.281 18.031 14.039 1 98.06 534 ASP B N 1
ATOM 9972 C CA . ASP B 1 534 ? 6.805 19.406 14.023 1 98.06 534 ASP B CA 1
ATOM 9973 C C . ASP B 1 534 ? 7.219 20.141 15.297 1 98.06 534 ASP B C 1
ATOM 9975 O O . ASP B 1 534 ? 7.25 19.562 16.375 1 98.06 534 ASP B O 1
ATOM 9979 N N . MET B 1 535 ? 7.629 21.406 15.164 1 98.06 535 MET B N 1
ATOM 9980 C CA . MET B 1 535 ? 8.086 22.109 16.359 1 98.06 535 MET B CA 1
ATOM 9981 C C . MET B 1 535 ? 7.746 23.594 16.266 1 98.06 535 MET B C 1
ATOM 9983 O O . MET B 1 535 ? 7.66 24.156 15.164 1 98.06 535 MET B O 1
ATOM 9987 N N . ARG B 1 536 ? 7.605 24.219 17.422 1 97.88 536 ARG B N 1
ATOM 9988 C CA . ARG B 1 536 ? 7.332 25.641 17.547 1 97.88 536 ARG B CA 1
ATOM 9989 C C . ARG B 1 536 ? 7.48 26.094 19 1 97.88 536 ARG B C 1
ATOM 9991 O O . ARG B 1 536 ? 7.527 25.281 19.906 1 97.88 536 ARG B O 1
ATOM 9998 N N . TYR B 1 537 ? 7.602 27.375 19.188 1 97.5 537 TYR B N 1
ATOM 9999 C CA . TYR B 1 537 ? 7.285 27.969 20.484 1 97.5 537 TYR B CA 1
ATOM 10000 C C . TYR B 1 537 ? 5.793 28.25 20.609 1 97.5 537 TYR B C 1
ATOM 10002 O O . TYR B 1 537 ? 5.152 28.672 19.641 1 97.5 537 TYR B O 1
ATOM 10010 N N . THR B 1 538 ? 5.258 28.016 21.844 1 96.25 538 THR B N 1
ATOM 10011 C CA . THR B 1 538 ? 3.818 28.156 22.031 1 96.25 538 THR B CA 1
ATOM 10012 C C . THR B 1 538 ? 3.51 28.734 23.422 1 96.25 538 THR B C 1
ATOM 10014 O O . THR B 1 538 ? 4.422 28.984 24.203 1 96.25 538 THR B O 1
ATOM 10017 N N . ASP B 1 539 ? 2.293 29.125 23.609 1 92.56 539 ASP B N 1
ATOM 10018 C CA . ASP B 1 539 ? 1.752 29.5 24.922 1 92.56 539 ASP B CA 1
ATOM 10019 C C . ASP B 1 539 ? 0.586 28.594 25.312 1 92.56 539 ASP B C 1
ATOM 10021 O O . ASP B 1 539 ? -0.538 28.781 24.844 1 92.56 539 ASP B O 1
ATOM 10025 N N . THR B 1 540 ? 0.812 27.656 26.203 1 86.06 540 THR B N 1
ATOM 10026 C CA . THR B 1 540 ? -0.165 26.641 26.578 1 86.06 540 THR B CA 1
ATOM 10027 C C . THR B 1 540 ? -1.26 27.234 27.453 1 86.06 540 THR B C 1
ATOM 10029 O O . THR B 1 540 ? -2.258 26.562 27.75 1 86.06 540 THR B O 1
ATOM 10032 N N . ARG B 1 541 ? -1.105 28.438 27.906 1 79.88 541 ARG B N 1
ATOM 10033 C CA . ARG B 1 541 ? -2.059 29.078 28.812 1 79.88 541 ARG B CA 1
ATOM 10034 C C . ARG B 1 541 ? -3.26 29.625 28.047 1 79.88 541 ARG B C 1
ATOM 10036 O O . ARG B 1 541 ? -4.391 29.562 28.547 1 79.88 541 ARG B O 1
ATOM 10043 N N . TYR B 1 542 ? -3.006 30.109 26.766 1 77 542 TYR B N 1
ATOM 10044 C CA . TYR B 1 542 ? -4.137 30.672 26.047 1 77 542 TYR B CA 1
ATOM 10045 C C . TYR B 1 542 ? -4.066 30.312 24.562 1 77 542 TYR B C 1
ATOM 10047 O O . TYR B 1 542 ? -4.98 30.625 23.797 1 77 542 TYR B O 1
ATOM 10055 N N . GLY B 1 543 ? -3.062 29.641 24.141 1 84.56 543 GLY B N 1
ATOM 10056 C CA . GLY B 1 543 ? -2.971 29.234 22.734 1 84.56 543 GLY B CA 1
ATOM 10057 C C . GLY B 1 543 ? -2.666 30.391 21.797 1 84.56 543 GLY B C 1
ATOM 10058 O O . GLY B 1 543 ? -1.794 31.219 22.094 1 84.56 543 GLY B O 1
ATOM 10059 N N . GLU B 1 544 ? -3.268 30.391 20.562 1 90 544 GLU B N 1
ATOM 10060 C CA . GLU B 1 544 ? -3.092 31.406 19.531 1 90 544 GLU B CA 1
ATOM 10061 C C . GLU B 1 544 ? -4.402 32.125 19.25 1 90 544 GLU B C 1
ATOM 10063 O O . GLU B 1 544 ? -5.062 31.859 18.25 1 90 544 GLU B O 1
ATOM 10068 N N . PRO B 1 545 ? -4.629 33.188 19.969 1 93.88 545 PRO B N 1
ATOM 10069 C CA . PRO B 1 545 ? -5.961 33.781 19.906 1 93.88 545 PRO B CA 1
ATOM 10070 C C . PRO B 1 545 ? -6.289 34.344 18.516 1 93.88 545 PRO B C 1
ATOM 10072 O O . PRO B 1 545 ? -7.445 34.312 18.094 1 93.88 545 PRO B O 1
ATOM 10075 N N . LEU B 1 546 ? -5.324 34.812 17.828 1 96.5 546 LEU B N 1
ATOM 10076 C CA . LEU B 1 546 ? -5.613 35.531 16.594 1 96.5 546 LEU B CA 1
ATOM 10077 C C . LEU B 1 546 ? -5.406 34.656 15.375 1 96.5 546 LEU B C 1
ATOM 10079 O O . LEU B 1 546 ? -5.336 35.156 14.25 1 96.5 546 LEU B O 1
ATOM 10083 N N . TYR B 1 547 ? -5.367 33.344 15.594 1 95.19 547 TYR B N 1
ATOM 10084 C CA . TYR B 1 547 ? -5.18 32.312 14.57 1 95.19 547 TYR B CA 1
ATOM 10085 C C . TYR B 1 547 ? -6.172 32.5 13.43 1 95.19 547 TYR B C 1
ATOM 10087 O O . TYR B 1 547 ? -7.379 32.594 13.656 1 95.19 547 TYR B O 1
ATOM 10095 N N . HIS B 1 548 ? -5.672 32.688 12.133 1 97.19 548 HIS B N 1
ATOM 10096 C CA . HIS B 1 548 ? -6.453 32.688 10.898 1 97.19 548 HIS B CA 1
ATOM 10097 C C . HIS B 1 548 ? -7.363 33.906 10.836 1 97.19 548 HIS B C 1
ATOM 10099 O O . HIS B 1 548 ? -8.453 33.844 10.266 1 97.19 548 HIS B O 1
ATOM 10105 N N . THR B 1 549 ? -7.008 35.062 11.484 1 98.12 549 THR B N 1
ATOM 10106 C CA . THR B 1 549 ? -7.77 36.281 11.406 1 98.12 549 THR B CA 1
ATOM 10107 C C . THR B 1 549 ? -6.996 37.344 10.633 1 98.12 549 THR B C 1
ATOM 10109 O O . THR B 1 549 ? -5.836 37.125 10.266 1 98.12 549 THR B O 1
ATOM 10112 N N . LEU B 1 550 ? -7.703 38.469 10.461 1 98.31 550 LEU B N 1
ATOM 10113 C CA . LEU B 1 550 ? -7.125 39.625 9.781 1 98.31 550 LEU B CA 1
ATOM 10114 C C . LEU B 1 550 ? -5.914 40.156 10.539 1 98.31 550 LEU B C 1
ATOM 10116 O O . LEU B 1 550 ? -5.043 40.812 9.961 1 98.31 550 LEU B O 1
ATOM 10120 N N . TYR B 1 551 ? -5.773 39.812 11.742 1 98.12 551 TYR B N 1
ATOM 10121 C CA . TYR B 1 551 ? -4.883 40.562 12.633 1 98.12 551 TYR B CA 1
ATOM 10122 C C . TYR B 1 551 ? -3.551 39.844 12.789 1 98.12 551 TYR B C 1
ATOM 10124 O O . TYR B 1 551 ? -2.695 40.25 13.57 1 98.12 551 TYR B O 1
ATOM 10132 N N . GLU B 1 552 ? -3.359 38.75 12.039 1 97.19 552 GLU B N 1
ATOM 10133 C CA . GLU B 1 552 ? -2.035 38.156 11.93 1 97.19 552 GLU B CA 1
ATOM 10134 C C . GLU B 1 552 ? -1.12 39 11.031 1 97.19 552 GLU B C 1
ATOM 10136 O O . GLU B 1 552 ? -0.644 38.5 10.008 1 97.19 552 GLU B O 1
ATOM 10141 N N . THR B 1 553 ? -0.801 40.125 11.508 1 97.88 553 THR B N 1
ATOM 10142 C CA . THR B 1 553 ? 0.025 41.062 10.781 1 97.88 553 THR B CA 1
ATOM 10143 C C . THR B 1 553 ? 1.474 41 11.25 1 97.88 553 THR B C 1
ATOM 10145 O O . THR B 1 553 ? 1.777 40.344 12.258 1 97.88 553 THR B O 1
ATOM 10148 N N . PHE B 1 554 ? 2.34 41.656 10.438 1 98.12 554 PHE B N 1
ATOM 10149 C CA . PHE B 1 554 ? 3.732 41.781 10.844 1 98.12 554 PHE B CA 1
ATOM 10150 C C . PHE B 1 554 ? 3.834 42.469 12.203 1 98.12 554 PHE B C 1
ATOM 10152 O O . PHE B 1 554 ? 4.613 42.031 13.062 1 98.12 554 PHE B O 1
ATOM 10159 N N . GLU B 1 555 ? 3.041 43.5 12.492 1 97.88 555 GLU B N 1
ATOM 10160 C CA . GLU B 1 555 ? 3.072 44.281 13.719 1 97.88 555 GLU B CA 1
ATOM 10161 C C . GLU B 1 555 ? 2.693 43.438 14.93 1 97.88 555 GLU B C 1
ATOM 10163 O O . GLU B 1 555 ? 3.213 43.656 16.031 1 97.88 555 GLU B O 1
ATOM 10168 N N . LEU B 1 556 ? 1.766 42.531 14.727 1 97.25 556 LEU B N 1
ATOM 10169 C CA . LEU B 1 556 ? 1.396 41.625 15.812 1 97.25 556 LEU B CA 1
ATOM 10170 C C . LEU B 1 556 ? 2.627 40.938 16.391 1 97.25 556 LEU B C 1
ATOM 10172 O O . LEU B 1 556 ? 2.811 40.906 17.609 1 97.25 556 LEU B O 1
ATOM 10176 N N . VAL B 1 557 ? 3.479 40.406 15.5 1 97.56 557 VAL B N 1
ATOM 10177 C CA . VAL B 1 557 ? 4.648 39.625 15.922 1 97.56 557 VAL B CA 1
ATOM 10178 C C . VAL B 1 557 ? 5.746 40.594 16.391 1 97.56 557 VAL B C 1
ATOM 10180 O O . VAL B 1 557 ? 6.316 40.406 17.469 1 97.56 557 VAL B O 1
ATOM 10183 N N . ASP B 1 558 ? 6.02 41.594 15.625 1 97.62 558 ASP B N 1
ATOM 10184 C CA . ASP B 1 558 ? 7.145 42.5 15.82 1 97.62 558 ASP B CA 1
ATOM 10185 C C . ASP B 1 558 ? 6.961 43.344 17.094 1 97.62 558 ASP B C 1
ATOM 10187 O O . ASP B 1 558 ? 7.93 43.625 17.797 1 97.62 558 ASP B O 1
ATOM 10191 N N . GLU B 1 559 ? 5.688 43.719 17.422 1 97.25 559 GLU B N 1
ATOM 10192 C CA . GLU B 1 559 ? 5.473 44.688 18.469 1 97.25 559 GLU B CA 1
ATOM 10193 C C . GLU B 1 559 ? 4.852 44.031 19.703 1 97.25 559 GLU B C 1
ATOM 10195 O O . GLU B 1 559 ? 4.945 44.562 20.812 1 97.25 559 GLU B O 1
ATOM 10200 N N . LEU B 1 560 ? 4.215 42.875 19.5 1 95.12 560 LEU B N 1
ATOM 10201 C CA . LEU B 1 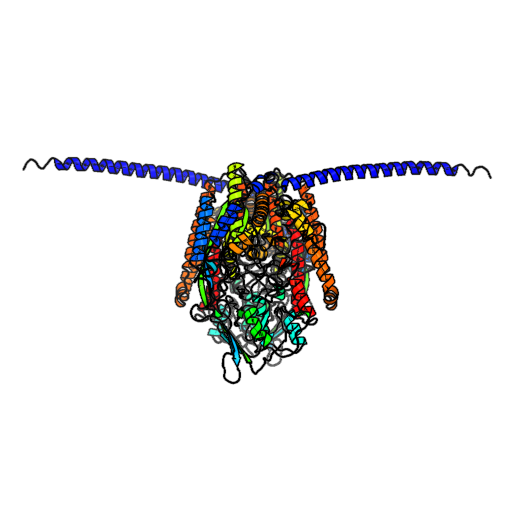560 ? 3.467 42.344 20.641 1 95.12 560 LEU B CA 1
ATOM 10202 C C . LEU B 1 560 ? 3.99 40.969 21.031 1 95.12 560 LEU B C 1
ATOM 10204 O O . LEU B 1 560 ? 4.273 40.719 22.203 1 95.12 560 LEU B O 1
ATOM 10208 N N . TYR B 1 561 ? 4.176 40.062 20.172 1 92.94 561 TYR B N 1
ATOM 10209 C CA . TYR B 1 561 ? 4.363 38.625 20.453 1 92.94 561 TYR B CA 1
ATOM 10210 C C . TYR B 1 561 ? 5.836 38.312 20.688 1 92.94 561 TYR B C 1
ATOM 10212 O O . TYR B 1 561 ? 6.176 37.625 21.656 1 92.94 561 TYR B O 1
ATOM 10220 N N . ASP B 1 562 ? 6.672 38.719 19.734 1 96.44 562 ASP B N 1
ATOM 10221 C CA . ASP B 1 562 ? 8.078 38.312 19.797 1 96.44 562 ASP B CA 1
ATOM 10222 C C . ASP B 1 562 ? 8.992 39.5 19.469 1 96.44 562 ASP B C 1
ATOM 10224 O O . ASP B 1 562 ? 9.742 39.438 18.484 1 96.44 562 ASP B O 1
ATOM 10228 N N . LYS B 1 563 ? 9.016 40.469 20.359 1 95.75 563 LYS B N 1
ATOM 10229 C CA . LYS B 1 563 ? 9.891 41.594 20.188 1 95.75 563 LYS B CA 1
ATOM 10230 C C . LYS B 1 563 ? 11.352 41.156 20.109 1 95.75 563 LYS B C 1
ATOM 10232 O O . LYS B 1 563 ? 11.852 40.469 20.984 1 95.75 563 LYS B O 1
ATOM 10237 N N . GLY B 1 564 ? 11.938 41.531 19.016 1 97 564 GLY B N 1
ATOM 10238 C CA . GLY B 1 564 ? 13.336 41.156 18.812 1 97 564 GLY B CA 1
ATOM 10239 C C . GLY B 1 564 ? 13.508 39.812 18.141 1 97 564 GLY B C 1
ATOM 10240 O O . GLY B 1 564 ? 14.633 39.406 17.828 1 97 564 GLY B O 1
ATOM 10241 N N . PHE B 1 565 ? 12.438 39.062 17.938 1 98.38 565 PHE B N 1
ATOM 10242 C CA . PHE B 1 565 ? 12.383 37.781 17.219 1 98.38 565 PHE B CA 1
ATOM 10243 C C . PHE B 1 565 ? 13.289 36.75 17.875 1 98.38 565 PHE B C 1
ATOM 10245 O O . PHE B 1 565 ? 13.969 36 17.188 1 98.38 565 PHE B O 1
ATOM 10252 N N . LEU B 1 566 ? 13.328 36.719 19.156 1 97.69 566 LEU B N 1
ATOM 10253 C CA . LEU B 1 566 ? 14.219 35.875 19.938 1 97.69 566 LEU B CA 1
ATOM 10254 C C . LEU B 1 566 ? 13.734 34.438 19.906 1 97.69 566 LEU B C 1
ATOM 10256 O O . LEU B 1 566 ? 14.547 33.5 19.828 1 97.69 566 LEU B O 1
ATOM 10260 N N . TYR B 1 567 ? 12.484 34.281 20 1 98.06 567 TYR B N 1
ATOM 10261 C CA . TYR B 1 567 ? 11.922 32.938 20.016 1 98.06 567 TYR B CA 1
ATOM 10262 C C . TYR B 1 567 ? 11.938 32.312 18.625 1 98.06 567 TYR B C 1
ATOM 10264 O O . TYR B 1 567 ? 12.172 31.109 18.469 1 98.06 567 TYR B O 1
ATOM 10272 N N . HIS B 1 568 ? 11.719 33.125 17.562 1 98.5 568 HIS B N 1
ATOM 10273 C CA . HIS B 1 568 ? 11.93 32.688 16.203 1 98.5 568 HIS B CA 1
ATOM 10274 C C . HIS B 1 568 ? 13.359 32.188 15.992 1 98.5 568 HIS B C 1
ATOM 10276 O O . HIS B 1 568 ? 13.586 31.172 15.352 1 98.5 568 HIS B O 1
ATOM 10282 N N . ALA B 1 569 ? 14.25 32.906 16.5 1 98.62 569 ALA B N 1
ATOM 10283 C CA . ALA B 1 569 ? 15.664 32.562 16.375 1 98.62 569 ALA B CA 1
ATOM 10284 C C . ALA B 1 569 ? 15.969 31.25 17.094 1 98.62 569 ALA B C 1
ATOM 10286 O O . ALA B 1 569 ? 16.734 30.422 16.578 1 98.62 569 ALA B O 1
ATOM 10287 N N . ALA B 1 570 ? 15.414 31.062 18.266 1 98.5 570 ALA B N 1
ATOM 10288 C CA . ALA B 1 570 ? 15.609 29.812 18.984 1 98.5 570 ALA B CA 1
ATOM 10289 C C . ALA B 1 570 ? 15.055 28.625 18.219 1 98.5 570 ALA B C 1
ATOM 10291 O O . ALA B 1 570 ? 15.695 27.578 18.125 1 98.5 570 ALA B O 1
ATOM 10292 N N . THR B 1 571 ? 13.836 28.766 17.688 1 98.62 571 THR B N 1
ATOM 10293 C CA . THR B 1 571 ? 13.25 27.703 16.859 1 98.62 571 THR B CA 1
ATOM 10294 C C . THR B 1 571 ? 14.141 27.406 15.664 1 98.62 571 THR B C 1
ATOM 10296 O O . THR B 1 571 ? 14.344 26.234 15.312 1 98.62 571 THR B O 1
ATOM 10299 N N . THR B 1 572 ? 14.664 28.453 15.023 1 98.69 572 THR B N 1
ATOM 10300 C CA . THR B 1 572 ? 15.578 28.297 13.898 1 98.69 572 THR B CA 1
ATOM 10301 C C . THR B 1 572 ? 16.797 27.484 14.289 1 98.69 572 THR B C 1
ATOM 10303 O O . THR B 1 572 ? 17.188 26.547 13.578 1 98.69 572 THR B O 1
ATOM 10306 N N . ALA B 1 573 ? 17.375 27.828 15.414 1 98.5 573 ALA B N 1
ATOM 10307 C CA . ALA B 1 573 ? 18.594 27.156 15.883 1 98.5 573 ALA B CA 1
ATOM 10308 C C . ALA B 1 573 ? 18.328 25.672 16.172 1 98.5 573 ALA B C 1
ATOM 10310 O O . ALA B 1 573 ? 19.125 24.812 15.773 1 98.5 573 ALA B O 1
ATOM 10311 N N . VAL B 1 574 ? 17.25 25.391 16.844 1 98.56 574 VAL B N 1
ATOM 10312 C CA . VAL B 1 574 ? 16.906 24 17.172 1 98.56 574 VAL B CA 1
ATOM 10313 C C . VAL B 1 574 ? 16.719 23.219 15.875 1 98.56 574 VAL B C 1
ATOM 10315 O O . VAL B 1 574 ? 17.297 22.125 15.719 1 98.56 574 VAL B O 1
ATOM 10318 N N . ALA B 1 575 ? 15.977 23.734 14.961 1 98.69 575 ALA B N 1
ATOM 10319 C CA . ALA B 1 575 ? 15.688 23.062 13.703 1 98.69 575 ALA B CA 1
ATOM 10320 C C . ALA B 1 575 ? 16.953 22.844 12.891 1 98.69 575 ALA B C 1
ATOM 10322 O O . ALA B 1 575 ? 17.188 21.75 12.359 1 98.69 575 ALA B O 1
ATOM 10323 N N . ALA B 1 576 ? 17.734 23.875 12.773 1 98.5 576 ALA B N 1
ATOM 10324 C CA . ALA B 1 576 ? 18.969 23.781 12 1 98.5 576 ALA B CA 1
ATOM 10325 C C . ALA B 1 576 ? 19.922 22.734 12.594 1 98.5 576 ALA B C 1
ATOM 10327 O O . ALA B 1 576 ? 20.578 22 11.867 1 98.5 576 ALA B O 1
ATOM 10328 N N . LYS B 1 577 ? 19.984 22.703 13.906 1 97.69 577 LYS B N 1
ATOM 10329 C CA . LYS B 1 577 ? 20.828 21.719 14.578 1 97.69 577 LYS B CA 1
ATOM 10330 C C . LYS B 1 577 ? 20.328 20.297 14.305 1 97.69 577 LYS B C 1
ATOM 10332 O O . LYS B 1 577 ? 21.125 19.391 14.078 1 97.69 577 LYS B O 1
ATOM 10337 N N . ILE B 1 578 ? 19.047 20.078 14.352 1 98.06 578 ILE B N 1
ATOM 10338 C CA . ILE B 1 578 ? 18.469 18.766 14.086 1 98.06 578 ILE B CA 1
ATOM 10339 C C . ILE B 1 578 ? 18.797 18.344 12.648 1 98.06 578 ILE B C 1
ATOM 10341 O O . ILE B 1 578 ? 19.25 17.219 12.414 1 98.06 578 ILE B O 1
ATOM 10345 N N . VAL B 1 579 ? 18.547 19.25 11.68 1 98 579 VAL B N 1
ATOM 10346 C CA . VAL B 1 579 ? 18.797 18.938 10.273 1 98 579 VAL B CA 1
ATOM 10347 C C . VAL B 1 579 ? 20.266 18.594 10.062 1 98 579 VAL B C 1
ATOM 10349 O O . VAL B 1 579 ? 20.578 17.594 9.398 1 98 579 VAL B O 1
ATOM 10352 N N . ALA B 1 580 ? 21.109 19.359 10.641 1 96.38 580 ALA B N 1
ATOM 10353 C CA . ALA B 1 580 ? 22.547 19.125 10.508 1 96.38 580 ALA B CA 1
ATOM 10354 C C . ALA B 1 580 ? 22.938 17.781 11.133 1 96.38 580 ALA B C 1
ATOM 10356 O O . ALA B 1 580 ? 23.75 17.047 10.578 1 96.38 580 ALA B O 1
ATOM 10357 N N . ALA B 1 581 ? 22.344 17.516 12.25 1 95.25 581 ALA B N 1
ATOM 10358 C CA . ALA B 1 581 ? 22.656 16.266 12.945 1 95.25 581 ALA B CA 1
ATOM 10359 C C . ALA B 1 581 ? 22.203 15.055 12.125 1 95.25 581 ALA B C 1
ATOM 10361 O O . ALA B 1 581 ? 22.969 14.102 11.938 1 95.25 581 ALA B O 1
ATOM 10362 N N . VAL B 1 582 ? 21 15.07 11.633 1 96.25 582 VAL B N 1
ATOM 10363 C CA . VAL B 1 582 ? 20.469 13.961 10.859 1 96.25 582 VAL B CA 1
ATOM 10364 C C . VAL B 1 582 ? 21.266 13.812 9.555 1 96.25 582 VAL B C 1
ATOM 10366 O O . VAL B 1 582 ? 21.516 12.695 9.102 1 96.25 582 VAL B O 1
ATOM 10369 N N . ALA B 1 583 ? 21.641 14.914 8.992 1 94.94 583 ALA B N 1
ATOM 10370 C CA . ALA B 1 583 ? 22.344 14.914 7.707 1 94.94 583 ALA B CA 1
ATOM 10371 C C . ALA B 1 583 ? 23.781 14.445 7.875 1 94.94 583 ALA B C 1
ATOM 10373 O O . ALA B 1 583 ? 24.438 14.062 6.898 1 94.94 583 ALA B O 1
ATOM 10374 N N . SER B 1 584 ? 24.312 14.398 9.125 1 91.62 584 SER B N 1
ATOM 10375 C CA . SER B 1 584 ? 25.734 14.164 9.32 1 91.62 584 SER B CA 1
ATOM 10376 C C . SER B 1 584 ? 25.984 12.805 9.977 1 91.62 584 SER B C 1
ATOM 10378 O O . SER B 1 584 ? 27.062 12.234 9.852 1 91.62 584 SER B O 1
ATOM 10380 N N . ALA B 1 585 ? 25.062 12.336 10.734 1 91.56 585 ALA B N 1
ATOM 10381 C CA . ALA B 1 585 ? 25.297 11.164 11.578 1 91.56 585 ALA B CA 1
ATOM 10382 C C . ALA B 1 585 ? 25.578 9.922 10.727 1 91.56 585 ALA B C 1
ATOM 10384 O O . ALA B 1 585 ? 24.844 9.641 9.781 1 91.56 585 ALA B O 1
ATOM 10385 N N . PRO B 1 586 ? 26.656 9.188 11.086 1 90.12 586 PRO B N 1
ATOM 10386 C CA . PRO B 1 586 ? 26.891 7.945 10.344 1 90.12 586 PRO B CA 1
ATOM 10387 C C . PRO B 1 586 ? 25.75 6.953 10.484 1 90.12 586 PRO B C 1
ATOM 10389 O O . PRO B 1 586 ? 25.328 6.348 9.492 1 90.12 586 PRO B O 1
ATOM 10392 N N . LEU B 1 587 ? 25.297 6.824 11.719 1 93.25 587 LEU B N 1
ATOM 10393 C CA . LEU B 1 587 ? 24.078 6.062 11.961 1 93.25 587 LEU B CA 1
ATOM 10394 C C . LEU B 1 587 ? 22.906 6.992 12.234 1 93.25 587 LEU B C 1
ATOM 10396 O O . LEU B 1 587 ? 23.047 7.992 12.945 1 93.25 587 LEU B O 1
ATOM 10400 N N . LEU B 1 588 ? 21.812 6.676 11.625 1 95.5 588 LEU B N 1
ATOM 10401 C CA . LEU B 1 588 ? 20.641 7.516 11.852 1 95.5 588 LEU B CA 1
ATOM 10402 C C . LEU B 1 588 ? 20.344 7.656 13.336 1 95.5 588 LEU B C 1
ATOM 10404 O O . LEU B 1 588 ? 20.281 6.656 14.055 1 95.5 588 LEU B O 1
ATOM 10408 N N . PRO B 1 589 ? 20.219 8.812 13.781 1 96 589 PRO B N 1
ATOM 10409 C CA . PRO B 1 589 ? 20 9.031 15.219 1 96 589 PRO B CA 1
ATOM 10410 C C . PRO B 1 589 ? 18.562 8.797 15.641 1 96 589 PRO B C 1
ATOM 10412 O O . PRO B 1 589 ? 17.938 9.672 16.266 1 96 589 PRO B O 1
ATOM 10415 N N . TYR B 1 590 ? 18.031 7.594 15.445 1 97.38 590 TYR B N 1
ATOM 10416 C CA . TYR B 1 590 ? 16.672 7.203 15.781 1 97.38 590 TYR B CA 1
ATOM 10417 C C . TYR B 1 590 ? 16.578 6.699 17.219 1 97.38 590 TYR B C 1
ATOM 10419 O O . TYR B 1 590 ? 17.484 6.023 17.703 1 97.38 590 TYR B O 1
ATOM 10427 N N . SER B 1 591 ? 15.523 7.113 17.812 1 97.62 591 SER B N 1
ATOM 10428 C CA . SER B 1 591 ? 15.25 6.617 19.156 1 97.62 591 SER B CA 1
ATOM 10429 C C . SER B 1 591 ? 14.516 5.281 19.125 1 97.62 591 SER B C 1
ATOM 10431 O O . SER B 1 591 ? 13.453 5.133 19.734 1 97.62 591 SER B O 1
ATOM 10433 N N . TYR B 1 592 ? 15.109 4.242 18.5 1 97.12 592 TYR B N 1
ATOM 10434 C CA . TYR B 1 592 ? 14.414 2.982 18.25 1 97.12 592 TYR B CA 1
ATOM 10435 C C . TYR B 1 592 ? 14.188 2.217 19.547 1 97.12 592 TYR B C 1
ATOM 10437 O O . TYR B 1 592 ? 13.242 1.426 19.656 1 97.12 592 TYR B O 1
ATOM 10445 N N . THR B 1 593 ? 14.953 2.436 20.609 1 96.69 593 THR B N 1
ATOM 10446 C CA . THR B 1 593 ? 14.812 1.719 21.875 1 96.69 593 THR B CA 1
ATOM 10447 C C . THR B 1 593 ? 13.586 2.207 22.641 1 96.69 593 THR B C 1
ATOM 10449 O O . THR B 1 593 ? 13.078 1.512 23.516 1 96.69 593 THR B O 1
ATOM 10452 N N . PHE B 1 594 ? 13.117 3.402 22.312 1 96.19 594 PHE B N 1
ATOM 10453 C CA . PHE B 1 594 ? 11.969 3.99 22.984 1 96.19 594 PHE B CA 1
ATOM 10454 C C . PHE B 1 594 ? 10.664 3.457 22.406 1 96.19 594 PHE B C 1
ATOM 10456 O O . PHE B 1 594 ? 9.625 3.482 23.062 1 96.19 594 PHE B O 1
ATOM 10463 N N . TYR B 1 595 ? 10.695 2.971 21.203 1 97.06 595 TYR B N 1
ATOM 10464 C CA . TYR B 1 595 ? 9.484 2.672 20.453 1 97.06 595 TYR B CA 1
ATOM 10465 C C . TYR B 1 595 ? 8.664 1.585 21.125 1 97.06 595 TYR B C 1
ATOM 10467 O O . TYR B 1 595 ? 7.441 1.707 21.25 1 97.06 595 TYR B O 1
ATOM 10475 N N . PRO B 1 596 ? 9.273 0.451 21.609 1 97.69 596 PRO B N 1
ATOM 10476 C CA . PRO B 1 596 ? 8.484 -0.568 22.312 1 97.69 596 PRO B CA 1
ATOM 10477 C C . PRO B 1 596 ? 7.809 -0.029 23.562 1 97.69 596 PRO B C 1
ATOM 10479 O O . PRO B 1 596 ? 6.672 -0.404 23.875 1 97.69 596 PRO B O 1
ATOM 10482 N N . GLU B 1 597 ? 8.5 0.834 24.266 1 96.38 597 GLU B N 1
ATOM 10483 C CA . GLU B 1 597 ? 7.922 1.439 25.469 1 96.38 597 GLU B CA 1
ATOM 10484 C C . GLU B 1 597 ? 6.711 2.299 25.125 1 96.38 597 GLU B C 1
ATOM 10486 O O . GLU B 1 597 ? 5.719 2.305 25.859 1 96.38 597 GLU B O 1
ATOM 10491 N N . PHE B 1 598 ? 6.852 3.031 24.109 1 96.75 598 PHE B N 1
ATOM 10492 C CA . PHE B 1 598 ? 5.754 3.869 23.641 1 96.75 598 PHE B CA 1
ATOM 10493 C C . PHE B 1 598 ? 4.508 3.031 23.375 1 96.75 598 PHE B C 1
ATOM 10495 O O . PHE B 1 598 ? 3.418 3.367 23.844 1 96.75 598 PHE B O 1
ATOM 10502 N N . ILE B 1 599 ? 4.672 1.909 22.625 1 97.94 599 ILE B N 1
ATOM 10503 C CA . ILE B 1 599 ? 3.547 1.052 22.281 1 97.94 599 ILE B CA 1
ATOM 10504 C C . ILE B 1 599 ? 3.006 0.368 23.531 1 97.94 599 ILE B C 1
ATOM 10506 O O . ILE B 1 599 ? 1.79 0.256 23.703 1 97.94 599 ILE B O 1
ATOM 10510 N N . ARG B 1 600 ? 3.881 -0.108 24.391 1 97.44 600 ARG B N 1
ATOM 10511 C CA . ARG B 1 600 ? 3.469 -0.764 25.625 1 97.44 600 ARG B CA 1
ATOM 10512 C C . ARG B 1 600 ? 2.592 0.156 26.469 1 97.44 600 ARG B C 1
ATOM 10514 O O . ARG B 1 600 ? 1.557 -0.268 26.984 1 97.44 600 ARG B O 1
ATOM 10521 N N . SER B 1 601 ? 3.031 1.393 26.594 1 95.75 601 SER B N 1
ATOM 10522 C CA . SER B 1 601 ? 2.258 2.361 27.375 1 95.75 601 SER B CA 1
ATOM 10523 C C . SER B 1 601 ? 0.86 2.539 26.781 1 95.75 601 SER B C 1
ATOM 10525 O O . SER B 1 601 ? -0.116 2.66 27.531 1 95.75 601 SER B O 1
ATOM 10527 N N . ALA B 1 602 ? 0.785 2.607 25.531 1 95.75 602 ALA B N 1
ATOM 10528 C CA . ALA B 1 602 ? -0.508 2.758 24.859 1 95.75 602 ALA B CA 1
ATOM 10529 C C . ALA B 1 602 ? -1.402 1.55 25.125 1 95.75 602 ALA B C 1
ATOM 10531 O O . ALA B 1 602 ? -2.609 1.695 25.328 1 95.75 602 ALA B O 1
ATOM 10532 N N . VAL B 1 603 ? -0.839 0.321 25.062 1 97.38 603 VAL B N 1
ATOM 10533 C CA . VAL B 1 603 ? -1.595 -0.904 25.297 1 97.38 603 VAL B CA 1
ATOM 10534 C C . VAL B 1 603 ? -2.09 -0.931 26.75 1 97.38 603 VAL B C 1
ATOM 10536 O O . VAL B 1 603 ? -3.232 -1.313 27 1 97.38 603 VAL B O 1
ATOM 10539 N N . VAL B 1 604 ? -1.294 -0.521 27.656 1 95.81 604 VAL B N 1
ATOM 10540 C CA . VAL B 1 604 ? -1.662 -0.464 29.062 1 95.81 604 VAL B CA 1
ATOM 10541 C C . VAL B 1 604 ? -2.811 0.521 29.266 1 95.81 604 VAL B C 1
ATOM 10543 O O . VAL B 1 604 ? -3.756 0.244 30 1 95.81 604 VAL B O 1
ATOM 10546 N N . ASP B 1 605 ? -2.715 1.62 28.625 1 93.88 605 ASP B N 1
ATOM 10547 C CA . ASP B 1 605 ? -3.779 2.617 28.703 1 93.88 605 ASP B CA 1
ATOM 10548 C C . ASP B 1 605 ? -5.102 2.047 28.203 1 93.88 605 ASP B C 1
ATOM 10550 O O . ASP B 1 605 ? -6.156 2.293 28.781 1 93.88 605 ASP B O 1
ATOM 10554 N N . LEU B 1 606 ? -5.066 1.337 27.078 1 95.5 606 LEU B N 1
ATOM 10555 C CA . LEU B 1 606 ? -6.266 0.695 26.531 1 95.5 606 LEU B CA 1
ATOM 10556 C C . LEU B 1 606 ? -6.852 -0.284 27.547 1 95.5 606 LEU B C 1
ATOM 10558 O O . LEU B 1 606 ? -8.07 -0.33 27.734 1 95.5 606 LEU B O 1
ATOM 10562 N N . GLN B 1 607 ? -5.973 -1.069 28.125 1 96.06 607 GLN B N 1
ATOM 10563 C CA . GLN B 1 607 ? -6.406 -2.059 29.109 1 96.06 607 GLN B CA 1
ATOM 10564 C C . GLN B 1 607 ? -7.051 -1.391 30.312 1 96.06 607 GLN B C 1
ATOM 10566 O O . GLN B 1 607 ? -8.07 -1.866 30.828 1 96.06 607 GLN B O 1
ATOM 10571 N N . GLN B 1 608 ? -6.492 -0.319 30.781 1 95.81 608 GLN B N 1
ATOM 10572 C CA . GLN B 1 608 ? -7.004 0.394 31.938 1 95.81 608 GLN B CA 1
ATOM 10573 C C . GLN B 1 608 ? -8.367 1.022 31.656 1 95.81 608 GLN B C 1
ATOM 10575 O O . GLN B 1 608 ? -9.266 0.981 32.5 1 95.81 608 GLN B O 1
ATOM 10580 N N . GLN B 1 609 ? -8.461 1.553 30.531 1 94.62 609 GLN B N 1
ATOM 10581 C CA . GLN B 1 609 ? -9.664 2.311 30.188 1 94.62 609 GLN B CA 1
ATOM 10582 C C . GLN B 1 609 ? -10.789 1.385 29.75 1 94.62 609 GLN B C 1
ATOM 10584 O O . GLN B 1 609 ? -11.961 1.645 30.031 1 94.62 609 GLN B O 1
ATOM 10589 N N . TYR B 1 610 ? -10.422 0.296 28.984 1 96.44 610 TYR B N 1
ATOM 10590 C CA . TYR B 1 610 ? -11.469 -0.466 28.312 1 96.44 610 TYR B CA 1
ATOM 10591 C C . TYR B 1 610 ? -11.359 -1.95 28.625 1 96.44 610 TYR B C 1
ATOM 10593 O O . TYR B 1 610 ? -12.031 -2.779 28.016 1 96.44 610 TYR B O 1
ATOM 10601 N N . GLY B 1 611 ? -10.516 -2.389 29.5 1 96.75 611 GLY B N 1
ATOM 10602 C CA . GLY B 1 611 ? -10.258 -3.789 29.797 1 96.75 611 GLY B CA 1
ATOM 10603 C C . GLY B 1 611 ? -11.523 -4.578 30.094 1 96.75 611 GLY B C 1
ATOM 10604 O O . GLY B 1 611 ? -11.688 -5.695 29.609 1 96.75 611 GLY B O 1
ATOM 10605 N N . ASP B 1 612 ? -12.445 -4.031 30.875 1 96.94 612 ASP B N 1
ATOM 10606 C CA . ASP B 1 612 ? -13.695 -4.699 31.219 1 96.94 612 ASP B CA 1
ATOM 10607 C C . ASP B 1 612 ? -14.594 -4.875 30 1 96.94 612 ASP B C 1
ATOM 10609 O O . ASP B 1 612 ? -15.211 -5.926 29.828 1 96.94 612 ASP B O 1
ATOM 10613 N N . LEU B 1 613 ? -14.633 -3.812 29.25 1 97.06 613 LEU B N 1
ATOM 10614 C CA . LEU B 1 613 ? -15.414 -3.883 28.031 1 97.06 613 LEU B CA 1
ATOM 10615 C C . LEU B 1 613 ? -14.883 -4.973 27.094 1 97.06 613 LEU B C 1
ATOM 10617 O O . LEU B 1 613 ? -15.656 -5.762 26.547 1 97.06 613 LEU B O 1
ATOM 10621 N N . ILE B 1 614 ? -13.609 -5.055 26.906 1 97.62 614 ILE B N 1
ATOM 10622 C CA . ILE B 1 614 ? -12.953 -6.035 26.047 1 97.62 614 ILE B CA 1
ATOM 10623 C C . ILE B 1 614 ? -13.242 -7.445 26.562 1 97.62 614 ILE B C 1
ATOM 10625 O O . ILE B 1 614 ? -13.633 -8.328 25.781 1 97.62 614 ILE B O 1
ATOM 10629 N N . ALA B 1 615 ? -13.148 -7.629 27.812 1 96.44 615 ALA B N 1
ATOM 10630 C CA . ALA B 1 615 ? -13.367 -8.938 28.422 1 96.44 615 ALA B CA 1
ATOM 10631 C C . ALA B 1 615 ? -14.828 -9.352 28.312 1 96.44 615 ALA B C 1
ATOM 10633 O O . ALA B 1 615 ? -15.141 -10.539 28.188 1 96.44 615 ALA B O 1
ATOM 10634 N N . SER B 1 616 ? -15.703 -8.414 28.359 1 95.5 616 SER B N 1
ATOM 10635 C CA . SER B 1 616 ? -17.141 -8.695 28.328 1 95.5 616 SER B CA 1
ATOM 10636 C C . SER B 1 616 ? -17.531 -9.375 27.016 1 95.5 616 SER B C 1
ATOM 10638 O O . SER B 1 616 ? -18.578 -10.023 26.938 1 95.5 616 SER B O 1
ATOM 10640 N N . HIS B 1 617 ? -16.734 -9.273 26.031 1 94.88 617 HIS B N 1
ATOM 10641 C CA . HIS B 1 617 ? -17.016 -9.898 24.734 1 94.88 617 HIS B CA 1
ATOM 10642 C C . HIS B 1 617 ? -16.016 -11.016 24.438 1 94.88 617 HIS B C 1
ATOM 10644 O O . HIS B 1 617 ? -15.711 -11.289 23.281 1 94.88 617 HIS B O 1
ATOM 10650 N N . ASN B 1 618 ? -15.367 -11.484 25.453 1 93.5 618 ASN B N 1
ATOM 10651 C CA . ASN B 1 618 ? -14.438 -12.609 25.391 1 93.5 618 ASN B CA 1
ATOM 10652 C C . ASN B 1 618 ? -13.227 -12.289 24.531 1 93.5 618 ASN B C 1
ATOM 10654 O O . ASN B 1 618 ? -12.766 -13.141 23.766 1 93.5 618 ASN B O 1
ATOM 10658 N N . CYS B 1 619 ? -12.859 -11.07 24.484 1 95.5 619 CYS B N 1
ATOM 10659 C CA . CYS B 1 619 ? -11.633 -10.617 23.828 1 95.5 619 CYS B CA 1
ATOM 10660 C C . CYS B 1 619 ? -10.555 -10.297 24.859 1 95.5 619 CYS B C 1
ATOM 10662 O O . CYS B 1 619 ? -10.828 -10.211 26.047 1 95.5 619 CYS B O 1
ATOM 10664 N N . SER B 1 620 ? -9.336 -10.25 24.375 1 96.69 620 SER B N 1
ATOM 10665 C CA . SER B 1 620 ? -8.219 -9.906 25.25 1 96.69 620 SER B CA 1
ATOM 10666 C C . SER B 1 620 ? -7.098 -9.219 24.484 1 96.69 620 SER B C 1
ATOM 10668 O O . SER B 1 620 ? -7.027 -9.312 23.266 1 96.69 620 SER B O 1
ATOM 10670 N N . LEU B 1 621 ? -6.238 -8.531 25.203 1 98 621 LEU B N 1
ATOM 10671 C CA . LEU B 1 621 ? -5.066 -7.883 24.625 1 98 621 LEU B CA 1
ATOM 10672 C C . LEU B 1 621 ? -3.814 -8.727 24.859 1 98 621 LEU B C 1
ATOM 10674 O O . LEU B 1 621 ? -2.695 -8.242 24.656 1 98 621 LEU B O 1
ATOM 10678 N N . ASP B 1 622 ? -3.98 -9.977 25.203 1 97.62 622 ASP B N 1
ATOM 10679 C CA . ASP B 1 622 ? -2.867 -10.836 25.594 1 97.62 622 ASP B CA 1
ATOM 10680 C C . ASP B 1 622 ? -1.89 -11.023 24.438 1 97.62 622 ASP B C 1
ATOM 10682 O O . ASP B 1 622 ? -0.677 -10.891 24.609 1 97.62 622 ASP B O 1
ATOM 10686 N N . LEU B 1 623 ? -2.408 -11.391 23.266 1 98 623 LEU B N 1
ATOM 10687 C CA . LEU B 1 623 ? -1.539 -11.625 22.125 1 98 623 LEU B CA 1
ATOM 10688 C C . LEU B 1 623 ? -0.833 -10.344 21.703 1 98 623 LEU B C 1
ATOM 10690 O O . LEU B 1 623 ? 0.314 -10.375 21.25 1 98 623 LEU B O 1
ATOM 10694 N N . MET B 1 624 ? -1.507 -9.195 21.797 1 98.19 624 MET B N 1
ATOM 10695 C CA . MET B 1 624 ? -0.882 -7.898 21.547 1 98.19 624 MET B CA 1
ATOM 10696 C C . MET B 1 624 ? 0.251 -7.645 22.531 1 98.19 624 MET B C 1
ATOM 10698 O O . MET B 1 624 ? 1.331 -7.199 22.141 1 98.19 624 MET B O 1
ATOM 10702 N N . THR B 1 625 ? -0.033 -7.91 23.781 1 98.25 625 THR B N 1
ATOM 10703 C CA . THR B 1 625 ? 0.985 -7.738 24.812 1 98.25 625 THR B CA 1
ATOM 10704 C C . THR B 1 625 ? 2.195 -8.625 24.531 1 98.25 625 THR B C 1
ATOM 10706 O O . THR B 1 625 ? 3.338 -8.188 24.672 1 98.25 625 THR B O 1
ATOM 10709 N N . GLN B 1 626 ? 1.957 -9.828 24.141 1 98.25 626 GLN B N 1
ATOM 10710 C CA . GLN B 1 626 ? 3.041 -10.734 23.766 1 98.25 626 GLN B CA 1
ATOM 10711 C C . GLN B 1 626 ? 3.836 -10.195 22.578 1 98.25 626 GLN B C 1
ATOM 10713 O O . GLN B 1 626 ? 5.062 -10.32 22.547 1 98.25 626 GLN B O 1
ATOM 10718 N N . ALA B 1 627 ? 3.164 -9.703 21.578 1 98.19 627 ALA B N 1
ATOM 10719 C CA . ALA B 1 627 ? 3.832 -9.109 20.422 1 98.19 627 ALA B CA 1
ATOM 10720 C C . ALA B 1 627 ? 4.727 -7.949 20.844 1 98.19 627 ALA B C 1
ATOM 10722 O O . ALA B 1 627 ? 5.836 -7.793 20.328 1 98.19 627 ALA B O 1
ATOM 10723 N N . VAL B 1 628 ? 4.254 -7.105 21.766 1 98.5 628 VAL B N 1
ATOM 10724 C CA . VAL B 1 628 ? 5.039 -5.977 22.266 1 98.5 628 VAL B CA 1
ATOM 10725 C C . VAL B 1 628 ? 6.27 -6.492 23.016 1 98.5 628 VAL B C 1
ATOM 10727 O O . VAL B 1 628 ? 7.359 -5.934 22.875 1 98.5 628 VAL B O 1
ATOM 10730 N N . ASP B 1 629 ? 6.07 -7.527 23.828 1 98.44 629 ASP B N 1
ATOM 10731 C CA . ASP B 1 629 ? 7.195 -8.141 24.531 1 98.44 629 ASP B CA 1
ATOM 10732 C C . ASP B 1 629 ? 8.25 -8.648 23.547 1 98.44 629 ASP B C 1
ATOM 10734 O O . ASP B 1 629 ? 9.445 -8.445 23.75 1 98.44 629 ASP B O 1
ATOM 10738 N N . ARG B 1 630 ? 7.801 -9.32 22.547 1 97.56 630 ARG B N 1
ATOM 10739 C CA . ARG B 1 630 ? 8.719 -9.828 21.531 1 97.56 630 ARG B CA 1
ATOM 10740 C C . ARG B 1 630 ? 9.445 -8.68 20.828 1 97.56 630 ARG B C 1
ATOM 10742 O O . ARG B 1 630 ? 10.656 -8.75 20.609 1 97.56 630 ARG B O 1
ATOM 10749 N N . PHE B 1 631 ? 8.719 -7.668 20.469 1 98.12 631 PHE B N 1
ATOM 10750 C CA . PHE B 1 631 ? 9.305 -6.492 19.844 1 98.12 631 PHE B CA 1
ATOM 10751 C C . PHE B 1 631 ? 10.359 -5.859 20.734 1 98.12 631 PHE B C 1
ATOM 10753 O O . PHE B 1 631 ? 11.43 -5.469 20.266 1 98.12 631 PHE B O 1
ATOM 10760 N N . THR B 1 632 ? 10.023 -5.77 22 1 98.44 632 THR B N 1
ATOM 10761 C CA . THR B 1 632 ? 10.961 -5.23 22.984 1 98.44 632 THR B CA 1
ATOM 10762 C C . THR B 1 632 ? 12.258 -6.031 22.984 1 98.44 632 THR B C 1
ATOM 10764 O O . THR B 1 632 ? 13.352 -5.457 22.984 1 98.44 632 THR B O 1
ATOM 10767 N N . GLN B 1 633 ? 12.141 -7.301 22.984 1 98.12 633 GLN B N 1
ATOM 10768 C CA . GLN B 1 633 ? 13.312 -8.172 22.969 1 98.12 633 GLN B CA 1
ATOM 10769 C C . GLN B 1 633 ? 14.086 -8.023 21.672 1 98.12 633 GLN B C 1
ATOM 10771 O O . GLN B 1 633 ? 15.32 -7.996 21.672 1 98.12 633 GLN B O 1
ATOM 10776 N N . ASP B 1 634 ? 13.398 -8 20.578 1 97.75 634 ASP B N 1
ATOM 10777 C CA . ASP B 1 634 ? 14.047 -7.844 19.281 1 97.75 634 ASP B CA 1
ATOM 10778 C C . ASP B 1 634 ? 14.859 -6.551 19.219 1 97.75 634 ASP B C 1
ATOM 10780 O O . ASP B 1 634 ? 15.961 -6.527 18.672 1 97.75 634 ASP B O 1
ATOM 10784 N N . VAL B 1 635 ? 14.312 -5.469 19.719 1 97.69 635 VAL B N 1
ATOM 10785 C CA . VAL B 1 635 ? 14.992 -4.184 19.75 1 97.69 635 VAL B CA 1
ATOM 10786 C C . VAL B 1 635 ? 16.234 -4.277 20.625 1 97.69 635 VAL B C 1
ATOM 10788 O O . VAL B 1 635 ? 17.297 -3.762 20.266 1 97.69 635 VAL B O 1
ATOM 10791 N N . ALA B 1 636 ? 16.125 -4.914 21.766 1 97.06 636 ALA B N 1
ATOM 10792 C CA . ALA B 1 636 ? 17.266 -5.109 22.656 1 97.06 636 ALA B CA 1
ATOM 10793 C C . ALA B 1 636 ? 18.375 -5.91 21.969 1 97.06 636 ALA B C 1
ATOM 10795 O O . ALA B 1 636 ? 19.547 -5.566 22.062 1 97.06 636 ALA B O 1
ATOM 10796 N N . ASP B 1 637 ? 17.969 -6.973 21.328 1 95.94 637 ASP B N 1
ATOM 10797 C CA . ASP B 1 637 ? 18.922 -7.801 20.609 1 95.94 637 ASP B CA 1
ATOM 10798 C C . ASP B 1 637 ? 19.625 -7.008 19.5 1 95.94 637 ASP B C 1
ATOM 10800 O O . ASP B 1 637 ? 20.828 -7.168 19.281 1 95.94 637 ASP B O 1
ATOM 10804 N N . PHE B 1 638 ? 18.938 -6.242 18.812 1 95.69 638 PHE B N 1
ATOM 10805 C CA . PHE B 1 638 ? 19.5 -5.398 17.766 1 95.69 638 PHE B CA 1
ATOM 10806 C C . PHE B 1 638 ? 20.516 -4.422 18.344 1 95.69 638 PHE B C 1
ATOM 10808 O O . PHE B 1 638 ? 21.625 -4.289 17.812 1 95.69 638 PHE B O 1
ATOM 10815 N N . LYS B 1 639 ? 20.078 -3.768 19.391 1 94.62 639 LYS B N 1
ATOM 10816 C CA . LYS B 1 639 ? 20.984 -2.848 20.062 1 94.62 639 LYS B CA 1
ATOM 10817 C C . LYS B 1 639 ? 22.281 -3.547 20.469 1 94.62 639 LYS B C 1
ATOM 10819 O O . LYS B 1 639 ? 23.359 -3.018 20.25 1 94.62 639 LYS B O 1
ATOM 10824 N N . ASP B 1 640 ? 22.156 -4.727 21 1 93.81 640 ASP B N 1
ATOM 10825 C CA . ASP B 1 640 ? 23.312 -5.504 21.438 1 93.81 640 ASP B CA 1
ATOM 10826 C C . ASP B 1 640 ? 24.203 -5.883 20.25 1 93.81 640 ASP B C 1
ATOM 10828 O O . ASP B 1 640 ? 25.422 -5.887 20.359 1 93.81 640 ASP B O 1
ATOM 10832 N N . SER B 1 641 ? 23.578 -6.191 19.172 1 91.31 641 SER B N 1
ATOM 10833 C CA . SER B 1 641 ? 24.328 -6.578 17.984 1 91.31 641 SER B CA 1
ATOM 10834 C C . SER B 1 641 ? 25.172 -5.414 17.453 1 91.31 641 SER B C 1
ATOM 10836 O O . SER B 1 641 ? 26.219 -5.625 16.828 1 91.31 641 SER B O 1
ATOM 10838 N N . LEU B 1 642 ? 24.75 -4.246 17.625 1 91.19 642 LEU B N 1
ATOM 10839 C CA . LEU B 1 642 ? 25.469 -3.066 17.141 1 91.19 642 LEU B CA 1
ATOM 10840 C C . LEU B 1 642 ? 26.734 -2.834 17.953 1 91.19 642 LEU B C 1
ATOM 10842 O O . LEU B 1 642 ? 27.703 -2.262 17.438 1 91.19 642 LEU B O 1
ATOM 10846 N N . GLN B 1 643 ? 26.812 -3.271 19.141 1 86 643 GLN B N 1
ATOM 10847 C CA . GLN B 1 643 ? 27.969 -3.072 20 1 86 643 GLN B CA 1
ATOM 10848 C C . GLN B 1 643 ? 29.188 -3.824 19.484 1 86 643 GLN B C 1
ATOM 10850 O O . GLN B 1 643 ? 30.312 -3.383 19.672 1 86 643 GLN B O 1
ATOM 10855 N N . ASN B 1 644 ? 28.969 -4.855 18.781 1 83.19 644 ASN B N 1
ATOM 10856 C CA . ASN B 1 644 ? 30.062 -5.691 18.297 1 83.19 644 ASN B CA 1
ATOM 10857 C C . ASN B 1 644 ? 30.297 -5.496 16.812 1 83.19 644 ASN B C 1
ATOM 10859 O O . ASN B 1 644 ? 31 -6.289 16.172 1 83.19 644 ASN B O 1
ATOM 10863 N N . THR B 1 645 ? 29.797 -4.398 16.328 1 85.25 645 THR B N 1
ATOM 10864 C CA . THR B 1 645 ? 29.859 -4.176 14.891 1 85.25 645 THR B CA 1
ATOM 10865 C C . THR B 1 645 ? 30.953 -3.162 14.555 1 85.25 645 THR B C 1
ATOM 10867 O O . THR B 1 645 ? 31.156 -2.195 15.289 1 85.25 645 THR B O 1
ATOM 10870 N N . ASP B 1 646 ? 31.734 -3.369 13.484 1 84.31 646 ASP B N 1
ATOM 10871 C CA . ASP B 1 646 ? 32.75 -2.441 12.977 1 84.31 646 ASP B CA 1
ATOM 10872 C C . ASP B 1 646 ? 32.125 -1.421 12.031 1 84.31 646 ASP B C 1
ATOM 10874 O O . ASP B 1 646 ? 31.828 -1.731 10.867 1 84.31 646 ASP B O 1
ATOM 10878 N N . PHE B 1 647 ? 32.031 -0.227 12.406 1 85.81 647 PHE B N 1
ATOM 10879 C CA . PHE B 1 647 ? 31.328 0.801 11.633 1 85.81 647 PHE B CA 1
ATOM 10880 C C . PHE B 1 647 ? 32.312 1.59 10.781 1 85.81 647 PHE B C 1
ATOM 10882 O O . PHE B 1 647 ? 31.938 2.584 10.156 1 85.81 647 PHE B O 1
ATOM 10889 N N . SER B 1 648 ? 33.562 1.136 10.734 1 85.69 648 SER B N 1
ATOM 10890 C CA . SER B 1 648 ? 34.469 1.758 9.797 1 85.69 648 SER B CA 1
ATOM 10891 C C . SER B 1 648 ? 34.125 1.388 8.359 1 85.69 648 SER B C 1
ATOM 10893 O O . SER B 1 648 ? 34.531 2.082 7.418 1 85.69 648 SER B O 1
ATOM 10895 N N . ASP B 1 649 ? 33.406 0.369 8.289 1 84.19 649 ASP B N 1
ATOM 10896 C CA . ASP B 1 649 ? 32.938 -0.072 6.988 1 84.19 649 ASP B CA 1
ATOM 10897 C C . ASP B 1 649 ? 31.625 0.647 6.621 1 84.19 649 ASP B C 1
ATOM 10899 O O . ASP B 1 649 ? 30.594 0.436 7.254 1 84.19 649 ASP B O 1
ATOM 10903 N N . LEU B 1 650 ? 31.688 1.379 5.539 1 84.44 650 LEU B N 1
ATOM 10904 C CA . LEU B 1 650 ? 30.547 2.195 5.125 1 84.44 650 LEU B CA 1
ATOM 10905 C C . LEU B 1 650 ? 29.375 1.317 4.734 1 84.44 650 LEU B C 1
ATOM 10907 O O . LEU B 1 650 ? 28.219 1.722 4.887 1 84.44 650 LEU B O 1
ATOM 10911 N N . LEU B 1 651 ? 29.656 0.165 4.277 1 85.31 651 LEU B N 1
ATOM 10912 C CA . LEU B 1 651 ? 28.578 -0.741 3.889 1 85.31 651 LEU B CA 1
ATOM 10913 C C . LEU B 1 651 ? 27.828 -1.239 5.113 1 85.31 651 LEU B C 1
ATOM 10915 O O . LEU B 1 651 ? 26.609 -1.469 5.047 1 85.31 651 LEU B O 1
ATOM 10919 N N . VAL B 1 652 ? 28.594 -1.465 6.145 1 86.88 652 VAL B N 1
ATOM 10920 C CA . VAL B 1 652 ? 27.953 -1.882 7.391 1 86.88 652 VAL B CA 1
ATOM 10921 C C . VAL B 1 652 ? 27.062 -0.762 7.918 1 86.88 652 VAL B C 1
ATOM 10923 O O . VAL B 1 652 ? 25.953 -1.017 8.383 1 86.88 652 VAL B O 1
ATOM 10926 N N . GLN B 1 653 ? 27.562 0.461 7.832 1 89.06 653 GLN B N 1
ATOM 10927 C CA . GLN B 1 653 ? 26.734 1.604 8.234 1 89.06 653 GLN B CA 1
ATOM 10928 C C . GLN B 1 653 ? 25.438 1.657 7.434 1 89.06 653 GLN B C 1
ATOM 10930 O O . GLN B 1 653 ? 24.359 1.85 8.008 1 89.06 653 GLN B O 1
ATOM 10935 N N . ARG B 1 654 ? 25.594 1.417 6.188 1 89.44 654 ARG B N 1
ATOM 10936 C CA . ARG B 1 654 ? 24.438 1.474 5.289 1 89.44 654 ARG B CA 1
ATOM 10937 C C . ARG B 1 654 ? 23.438 0.378 5.625 1 89.44 654 ARG B C 1
ATOM 10939 O O . ARG B 1 654 ? 22.219 0.623 5.637 1 89.44 654 ARG B O 1
ATOM 10946 N N . HIS B 1 655 ? 23.906 -0.768 5.914 1 87.88 655 HIS B N 1
ATOM 10947 C CA . HIS B 1 655 ? 23.031 -1.89 6.254 1 87.88 655 HIS B CA 1
ATOM 10948 C C . HIS B 1 655 ? 22.219 -1.593 7.512 1 87.88 655 HIS B C 1
ATOM 10950 O O . HIS B 1 655 ? 21.016 -1.868 7.555 1 87.88 655 HIS B O 1
ATOM 10956 N N . VAL B 1 656 ? 22.891 -1.098 8.453 1 91.88 656 VAL B N 1
ATOM 10957 C CA . VAL B 1 656 ? 22.234 -0.79 9.719 1 91.88 656 VAL B CA 1
ATOM 10958 C C . VAL B 1 656 ? 21.203 0.326 9.516 1 91.88 656 VAL B C 1
ATOM 10960 O O . VAL B 1 656 ? 20.078 0.246 10.008 1 91.88 656 VAL B O 1
ATOM 10963 N N . ASN B 1 657 ? 21.547 1.333 8.742 1 93.69 657 ASN B N 1
ATOM 10964 C CA . ASN B 1 657 ? 20.641 2.441 8.477 1 93.69 657 ASN B CA 1
ATOM 10965 C C . ASN B 1 657 ? 19.406 1.981 7.707 1 93.69 657 ASN B C 1
ATOM 10967 O O . ASN B 1 657 ? 18.297 2.461 7.957 1 93.69 657 ASN B O 1
ATOM 10971 N N . ASP B 1 658 ? 19.625 1.041 6.766 1 92.62 658 ASP B N 1
ATOM 10972 C CA . ASP B 1 658 ? 18.484 0.5 6.02 1 92.62 658 ASP B CA 1
ATOM 10973 C C . ASP B 1 658 ? 17.5 -0.192 6.953 1 92.62 658 ASP B C 1
ATOM 10975 O O . ASP B 1 658 ? 16.281 -0.052 6.793 1 92.62 658 ASP B O 1
ATOM 10979 N N . ARG B 1 659 ? 18 -0.941 7.898 1 93.75 659 ARG B N 1
ATOM 10980 C CA . ARG B 1 659 ? 17.141 -1.62 8.867 1 93.75 659 ARG B CA 1
ATOM 10981 C C . ARG B 1 659 ? 16.422 -0.616 9.758 1 93.75 659 ARG B C 1
ATOM 10983 O O . ARG B 1 659 ? 15.234 -0.785 10.055 1 93.75 659 ARG B O 1
ATOM 10990 N N . LEU B 1 660 ? 17.094 0.407 10.148 1 96.31 660 LEU B N 1
ATOM 10991 C CA . LEU B 1 660 ? 16.484 1.452 10.969 1 96.31 660 LEU B CA 1
ATOM 10992 C C . LEU B 1 660 ? 15.367 2.164 10.203 1 96.31 660 LEU B C 1
ATOM 10994 O O . LEU B 1 660 ? 14.297 2.418 10.758 1 96.31 660 LEU B O 1
ATOM 10998 N N . MET B 1 661 ? 15.609 2.455 8.953 1 95.75 661 MET B N 1
ATOM 10999 C CA . MET B 1 661 ? 14.617 3.15 8.141 1 95.75 661 MET B CA 1
ATOM 11000 C C . MET B 1 661 ? 13.367 2.297 7.961 1 95.75 661 MET B C 1
ATOM 11002 O O . MET B 1 661 ? 12.266 2.826 7.824 1 95.75 661 MET B O 1
ATOM 11006 N N . LEU B 1 662 ? 13.5 1.005 7.996 1 95.62 662 LEU B N 1
ATOM 11007 C CA . LEU B 1 662 ? 12.383 0.089 7.773 1 95.62 662 LEU B CA 1
ATOM 11008 C C . LEU B 1 662 ? 11.469 0.046 8.992 1 95.62 662 LEU B C 1
ATOM 11010 O O . LEU B 1 662 ? 10.305 -0.353 8.883 1 95.62 662 LEU B O 1
ATOM 11014 N N . LEU B 1 663 ? 11.938 0.454 10.102 1 96.94 663 LEU B N 1
ATOM 11015 C CA . LEU B 1 663 ? 11.195 0.301 11.344 1 96.94 663 LEU B CA 1
ATOM 11016 C C . LEU B 1 663 ? 9.898 1.097 11.305 1 96.94 663 LEU B C 1
ATOM 11018 O O . LEU B 1 663 ? 8.82 0.553 11.57 1 96.94 663 LEU B O 1
ATOM 11022 N N . GLU B 1 664 ? 9.945 2.393 10.961 1 96.75 664 GLU B N 1
ATOM 11023 C CA . GLU B 1 664 ? 8.734 3.205 10.883 1 96.75 664 GLU B CA 1
ATOM 11024 C C . GLU B 1 664 ? 7.754 2.645 9.859 1 96.75 664 GLU B C 1
ATOM 11026 O O . GLU B 1 664 ? 6.543 2.623 10.094 1 96.75 664 GLU B O 1
ATOM 11031 N N . LYS B 1 665 ? 8.234 2.15 8.766 1 96.81 665 LYS B N 1
ATOM 11032 C CA . LYS B 1 665 ? 7.434 1.614 7.672 1 96.81 665 LYS B CA 1
ATOM 11033 C C . LYS B 1 665 ? 6.762 0.304 8.078 1 96.81 665 LYS B C 1
ATOM 11035 O O . LYS B 1 665 ? 5.723 -0.063 7.523 1 96.81 665 LYS B O 1
ATOM 11040 N N . ALA B 1 666 ? 7.363 -0.347 9.008 1 97.25 666 ALA B N 1
ATOM 11041 C CA . ALA B 1 666 ? 6.844 -1.643 9.438 1 97.25 666 ALA B CA 1
ATOM 11042 C C . ALA B 1 666 ? 5.473 -1.494 10.086 1 97.25 666 ALA B C 1
ATOM 11044 O O . ALA B 1 666 ? 4.707 -2.457 10.156 1 97.25 666 ALA B O 1
ATOM 11045 N N . PHE B 1 667 ? 5.098 -0.324 10.484 1 97.94 667 PHE B N 1
ATOM 11046 C CA . PHE B 1 667 ? 3.83 -0.099 11.164 1 97.94 667 PHE B CA 1
ATOM 11047 C C . PHE B 1 667 ? 2.76 0.359 10.18 1 97.94 667 PHE B C 1
ATOM 11049 O O . PHE B 1 667 ? 1.643 0.69 10.578 1 97.94 667 PHE B O 1
ATOM 11056 N N . LEU B 1 668 ? 3.064 0.42 8.891 1 97.62 668 LEU B N 1
ATOM 11057 C CA . LEU B 1 668 ? 2.068 0.771 7.887 1 97.62 668 LEU B CA 1
ATOM 11058 C C . LEU B 1 668 ? 1.243 -0.448 7.488 1 97.62 668 LEU B C 1
ATOM 11060 O O . LEU B 1 668 ? 1.799 -1.513 7.207 1 97.62 668 LEU B O 1
ATOM 11064 N N . ASP B 1 669 ? 0.022 -0.324 7.551 1 97.25 669 ASP B N 1
ATOM 11065 C CA . ASP B 1 669 ? -0.895 -1.311 6.984 1 97.25 669 ASP B CA 1
ATOM 11066 C C . ASP B 1 669 ? -1.433 -0.85 5.633 1 97.25 669 ASP B C 1
ATOM 11068 O O . ASP B 1 669 ? -2.172 0.134 5.555 1 97.25 669 ASP B O 1
ATOM 11072 N N . PRO B 1 670 ? -1.154 -1.565 4.566 1 93.81 670 PRO B N 1
ATOM 11073 C CA . PRO B 1 670 ? -1.627 -1.151 3.244 1 93.81 670 PRO B CA 1
ATOM 11074 C C . PRO B 1 670 ? -3.15 -1.076 3.16 1 93.81 670 PRO B C 1
ATOM 11076 O O . PRO B 1 670 ? -3.689 -0.403 2.279 1 93.81 670 PRO B O 1
ATOM 11079 N N . ARG B 1 671 ? -3.855 -1.684 4.078 1 94.75 671 ARG B N 1
ATOM 11080 C CA . ARG B 1 671 ? -5.316 -1.682 4.051 1 94.75 671 ARG B CA 1
ATOM 11081 C C . ARG B 1 671 ? -5.875 -0.477 4.797 1 94.75 671 ARG B C 1
ATOM 11083 O O . ARG B 1 671 ? -7.074 -0.2 4.73 1 94.75 671 ARG B O 1
ATOM 11090 N N . GLY B 1 672 ? -5.066 0.229 5.48 1 95.81 672 GLY B N 1
ATOM 11091 C CA . GLY B 1 672 ? -5.48 1.421 6.207 1 95.81 672 GLY B CA 1
ATOM 11092 C C . GLY B 1 672 ? -6.156 1.111 7.527 1 95.81 672 GLY B C 1
ATOM 11093 O O . GLY B 1 672 ? -6.27 -0.054 7.914 1 95.81 672 GLY B O 1
ATOM 11094 N N . LEU B 1 673 ? -6.469 2.125 8.281 1 96.31 673 LEU B N 1
ATOM 11095 C CA . LEU B 1 673 ? -7.27 2.004 9.5 1 96.31 673 LEU B CA 1
ATOM 11096 C C . LEU B 1 673 ? -8.711 1.647 9.164 1 96.31 673 LEU B C 1
ATOM 11098 O O . LEU B 1 673 ? -9.148 1.807 8.023 1 96.31 673 LEU B O 1
ATOM 11102 N N . PRO B 1 674 ? -9.461 1.121 10.148 1 95.5 674 PRO B N 1
ATOM 11103 C CA . PRO B 1 674 ? -10.867 0.789 9.875 1 95.5 674 PRO B CA 1
ATOM 11104 C C . PRO B 1 674 ? -11.648 1.961 9.289 1 95.5 674 PRO B C 1
ATOM 11106 O O . PRO B 1 674 ? -11.766 3.008 9.93 1 95.5 674 PRO B O 1
ATOM 11109 N N . HIS B 1 675 ? -12.086 1.801 8.078 1 93 675 HIS B N 1
ATOM 11110 C CA . HIS B 1 675 ? -12.922 2.742 7.336 1 93 675 HIS B CA 1
ATOM 11111 C C . HIS B 1 675 ? -12.148 4.004 6.98 1 93 675 HIS B C 1
ATOM 11113 O O . HIS B 1 675 ? -12.742 5.039 6.672 1 93 675 HIS B O 1
ATOM 11119 N N . ARG B 1 676 ? -10.805 3.969 7.07 1 94.06 676 ARG B N 1
ATOM 11120 C CA . ARG B 1 676 ? -9.938 5.102 6.758 1 94.06 676 ARG B CA 1
ATOM 11121 C C . ARG B 1 676 ? -8.727 4.652 5.945 1 94.06 676 ARG B C 1
ATOM 11123 O O . ARG B 1 676 ? -7.598 4.652 6.449 1 94.06 676 ARG B O 1
ATOM 11130 N N . PRO B 1 677 ? -8.93 4.41 4.715 1 93.31 677 PRO B N 1
ATOM 11131 C CA . PRO B 1 677 ? -7.871 3.846 3.873 1 93.31 677 PRO B CA 1
ATOM 11132 C C . PRO B 1 677 ? -6.734 4.832 3.613 1 93.31 677 PRO B C 1
ATOM 11134 O O . PRO B 1 677 ? -5.676 4.441 3.115 1 93.31 677 PRO B O 1
ATOM 11137 N N . ASP B 1 678 ? -6.91 6.102 3.93 1 93.56 678 ASP B N 1
ATOM 11138 C CA . ASP B 1 678 ? -5.887 7.105 3.658 1 93.56 678 ASP B CA 1
ATOM 11139 C C . ASP B 1 678 ? -4.934 7.25 4.844 1 93.56 678 ASP B C 1
ATOM 11141 O O . ASP B 1 678 ? -3.971 8.016 4.781 1 93.56 678 ASP B O 1
ATOM 11145 N N . TYR B 1 679 ? -5.199 6.574 5.953 1 95.75 679 TYR B N 1
ATOM 11146 C CA . TYR B 1 679 ? -4.312 6.5 7.109 1 95.75 679 TYR B CA 1
ATOM 11147 C C . TYR B 1 679 ? -3.742 5.098 7.27 1 95.75 679 TYR B C 1
ATOM 11149 O O . TYR B 1 679 ? -4.445 4.18 7.703 1 95.75 679 TYR B O 1
ATOM 11157 N N . LEU B 1 680 ? -2.473 4.996 7.039 1 97.25 680 LEU B N 1
ATOM 11158 C CA . LEU B 1 680 ? -1.892 3.66 6.961 1 97.25 680 LEU B CA 1
ATOM 11159 C C . LEU B 1 680 ? -1.126 3.324 8.234 1 97.25 680 LEU B C 1
ATOM 11161 O O . LEU B 1 680 ? -0.853 2.152 8.508 1 97.25 680 LEU B O 1
ATOM 11165 N N . HIS B 1 681 ? -0.699 4.293 9.031 1 97.38 681 HIS B N 1
ATOM 11166 C CA . HIS B 1 681 ? 0.129 4.059 10.211 1 97.38 681 HIS B CA 1
ATOM 11167 C C . HIS B 1 681 ? -0.712 3.586 11.391 1 97.38 681 HIS B C 1
ATOM 11169 O O . HIS B 1 681 ? -1.521 4.348 11.93 1 97.38 681 HIS B O 1
ATOM 11175 N N . VAL B 1 682 ? -0.503 2.445 11.93 1 97.5 682 VAL B N 1
ATOM 11176 C CA . VAL B 1 682 ? -1.443 1.82 12.852 1 97.5 682 VAL B CA 1
ATOM 11177 C C . VAL B 1 682 ? -1.078 2.191 14.289 1 97.5 682 VAL B C 1
ATOM 11179 O O . VAL B 1 682 ? -1.873 1.989 15.211 1 97.5 682 VAL B O 1
ATOM 11182 N N . VAL B 1 683 ? 0.158 2.719 14.523 1 97.19 683 VAL B N 1
ATOM 11183 C CA . VAL B 1 683 ? 0.609 3.025 15.875 1 97.19 683 VAL B CA 1
ATOM 11184 C C . VAL B 1 683 ? 0.34 4.496 16.188 1 97.19 683 VAL B C 1
ATOM 11186 O O . VAL B 1 683 ? -0.13 4.828 17.281 1 97.19 683 VAL B O 1
ATOM 11189 N N . THR B 1 684 ? 0.667 5.336 15.242 1 94.12 684 THR B N 1
ATOM 11190 C CA . THR B 1 684 ? 0.444 6.77 15.414 1 94.12 684 THR B CA 1
ATOM 11191 C C . THR B 1 684 ? -0.486 7.309 14.328 1 94.12 684 THR B C 1
ATOM 11193 O O . THR B 1 684 ? -0.126 7.332 13.156 1 94.12 684 THR B O 1
ATOM 11196 N N . SER B 1 685 ? -1.669 7.664 14.656 1 92.75 685 SER B N 1
ATOM 11197 C CA . SER B 1 685 ? -2.654 8.227 13.742 1 92.75 685 SER B CA 1
ATOM 11198 C C . SER B 1 685 ? -3.65 9.117 14.477 1 92.75 685 SER B C 1
ATOM 11200 O O . SER B 1 685 ? -3.793 9.016 15.695 1 92.75 685 SER B O 1
ATOM 11202 N N . PRO B 1 686 ? -4.223 9.938 13.727 1 90.88 686 PRO B N 1
ATOM 11203 C CA . PRO B 1 686 ? -5.258 10.734 14.391 1 90.88 686 PRO B CA 1
ATOM 11204 C C . PRO B 1 686 ? -6.496 9.914 14.742 1 90.88 686 PRO B C 1
ATOM 11206 O O . PRO B 1 686 ? -6.754 8.875 14.125 1 90.88 686 PRO B O 1
ATOM 11209 N N . SER B 1 687 ? -7.16 10.453 15.695 1 86.88 687 SER B N 1
ATOM 11210 C CA . SER B 1 687 ? -8.477 9.906 15.984 1 86.88 687 SER B CA 1
ATOM 11211 C C . SER B 1 687 ? -9.461 10.18 14.852 1 86.88 687 SER B C 1
ATOM 11213 O O . SER B 1 687 ? -9.336 11.188 14.148 1 86.88 687 SER B O 1
ATOM 11215 N N . ALA B 1 688 ? -10.43 9.289 14.734 1 83.5 688 ALA B N 1
ATOM 11216 C CA . ALA B 1 688 ? -11.484 9.461 13.734 1 83.5 688 ALA B CA 1
ATOM 11217 C C . ALA B 1 688 ? -12.391 10.633 14.094 1 83.5 688 ALA B C 1
ATOM 11219 O O . ALA B 1 688 ? -13.109 11.156 13.234 1 83.5 688 ALA B O 1
ATOM 11220 N N . PHE B 1 689 ? -12.305 11.047 15.32 1 75.88 689 PHE B N 1
ATOM 11221 C CA . PHE B 1 689 ? -13.242 12.055 15.805 1 75.88 689 PHE B CA 1
ATOM 11222 C C . PHE B 1 689 ? -12.539 13.398 15.984 1 75.88 689 PHE B C 1
ATOM 11224 O O . PHE B 1 689 ? -13.188 14.398 16.312 1 75.88 689 PHE B O 1
ATOM 11231 N N . ASP B 1 690 ? -11.297 13.375 15.852 1 76.62 690 ASP B N 1
ATOM 11232 C CA . ASP B 1 690 ? -10.492 14.594 15.891 1 76.62 690 ASP B CA 1
ATOM 11233 C C . ASP B 1 690 ? -9.219 14.438 15.062 1 76.62 690 ASP B C 1
ATOM 11235 O O . ASP B 1 690 ? -8.203 13.953 15.562 1 76.62 690 ASP B O 1
ATOM 11239 N N . SER B 1 691 ? -9.148 15.008 13.961 1 77.38 691 SER B N 1
ATOM 11240 C CA . SER B 1 691 ? -8.062 14.828 13.008 1 77.38 691 SER B CA 1
ATOM 11241 C C . SER B 1 691 ? -6.793 15.539 13.469 1 77.38 691 SER B C 1
ATOM 11243 O O . SER B 1 691 ? -5.707 15.297 12.938 1 77.38 691 SER B O 1
ATOM 11245 N N . TYR B 1 692 ? -6.934 16.391 14.523 1 71.62 692 TYR B N 1
ATOM 11246 C CA . TYR B 1 692 ? -5.781 17.156 14.984 1 71.62 692 TYR B CA 1
ATOM 11247 C C . TYR B 1 692 ? -5.094 16.453 16.156 1 71.62 692 TYR B C 1
ATOM 11249 O O . TYR B 1 692 ? -3.979 16.797 16.531 1 71.62 692 TYR B O 1
ATOM 11257 N N . SER B 1 693 ? -5.703 15.375 16.609 1 72.75 693 SER B N 1
ATOM 11258 C CA . SER B 1 693 ? -5.152 14.727 17.797 1 72.75 693 SER B CA 1
ATOM 11259 C C . SER B 1 693 ? -4.52 13.383 17.453 1 72.75 693 SER B C 1
ATOM 11261 O O . SER B 1 693 ? -5.207 12.469 17 1 72.75 693 SER B O 1
ATOM 11263 N N . GLY B 1 694 ? -3.252 13.445 17.688 1 78.88 694 GLY B N 1
ATOM 11264 C CA . GLY B 1 694 ? -2.559 12.172 17.531 1 78.88 694 GLY B CA 1
ATOM 11265 C C . GLY B 1 694 ? -2.74 11.25 18.719 1 78.88 694 GLY B C 1
ATOM 11266 O O . GLY B 1 694 ? -2.629 11.68 19.875 1 78.88 694 GLY B O 1
ATOM 11267 N N . VAL B 1 695 ? -3.162 10.062 18.438 1 80.94 695 VAL B N 1
ATOM 11268 C CA . VAL B 1 695 ? -3.43 9.07 19.469 1 80.94 695 VAL B CA 1
ATOM 11269 C C . VAL B 1 695 ? -2.666 7.785 19.156 1 80.94 695 VAL B C 1
ATOM 11271 O O . VAL B 1 695 ? -2.598 7.355 18 1 80.94 695 VAL B O 1
ATOM 11274 N N . ALA B 1 696 ? -1.985 7.32 20.141 1 90.06 696 ALA B N 1
ATOM 11275 C CA . ALA B 1 696 ? -1.367 6.008 19.984 1 90.06 696 ALA B CA 1
ATOM 11276 C C . ALA B 1 696 ? -2.424 4.918 19.844 1 90.06 696 ALA B C 1
ATOM 11278 O O . ALA B 1 696 ? -3.381 4.867 20.625 1 90.06 696 ALA B O 1
ATOM 11279 N N . LEU B 1 697 ? -2.344 4.137 18.812 1 96.44 697 LEU B N 1
ATOM 11280 C CA . LEU B 1 697 ? -3.26 3.043 18.5 1 96.44 697 LEU B CA 1
ATOM 11281 C C . LEU B 1 697 ? -4.68 3.561 18.312 1 96.44 697 LEU B C 1
ATOM 11283 O O . LEU B 1 697 ? -5.633 2.992 18.844 1 96.44 697 LEU B O 1
ATOM 11287 N N . ALA B 1 698 ? -4.793 4.633 17.562 1 93.75 698 ALA B N 1
ATOM 11288 C CA . ALA B 1 698 ? -6.047 5.355 17.359 1 93.75 698 ALA B CA 1
ATOM 11289 C C . ALA B 1 698 ? -7.133 4.434 16.812 1 93.75 698 ALA B C 1
ATOM 11291 O O . ALA B 1 698 ? -8.297 4.527 17.203 1 93.75 698 ALA B O 1
ATOM 11292 N N . GLY B 1 699 ? -6.801 3.586 15.859 1 95.38 699 GLY B N 1
ATOM 11293 C CA . GLY B 1 699 ? -7.789 2.678 15.305 1 95.38 699 GLY B CA 1
ATOM 11294 C C . GLY B 1 699 ? -8.469 1.82 16.359 1 95.38 699 GLY B C 1
ATOM 11295 O O . GLY B 1 699 ? -9.68 1.576 16.281 1 95.38 699 GLY B O 1
ATOM 11296 N N . LEU B 1 700 ? -7.73 1.31 17.297 1 97.06 700 LEU B N 1
ATOM 11297 C CA . LEU B 1 700 ? -8.273 0.505 18.391 1 97.06 700 LEU B CA 1
ATOM 11298 C C . LEU B 1 700 ? -9.062 1.374 19.359 1 97.06 700 LEU B C 1
ATOM 11300 O O . LEU B 1 700 ? -10.164 1.009 19.781 1 97.06 700 LEU B O 1
ATOM 11304 N N . HIS B 1 701 ? -8.508 2.49 19.719 1 93.81 701 HIS B N 1
ATOM 11305 C CA . HIS B 1 701 ? -9.156 3.416 20.641 1 93.81 701 HIS B CA 1
ATOM 11306 C C . HIS B 1 701 ? -10.508 3.869 20.109 1 93.81 701 HIS B C 1
ATOM 11308 O O . HIS B 1 701 ? -11.5 3.889 20.844 1 93.81 701 HIS B O 1
ATOM 11314 N N . ASP B 1 702 ? -10.539 4.262 18.859 1 93.25 702 ASP B N 1
ATOM 11315 C CA . ASP B 1 702 ? -11.773 4.746 18.234 1 93.25 702 ASP B CA 1
ATOM 11316 C C . ASP B 1 702 ? -12.859 3.674 18.266 1 93.25 702 ASP B C 1
ATOM 11318 O O . ASP B 1 702 ? -14.023 3.969 18.547 1 93.25 702 ASP B O 1
ATOM 11322 N N . ALA B 1 703 ? -12.477 2.457 17.906 1 95 703 ALA B N 1
ATOM 11323 C CA . ALA B 1 703 ? -13.438 1.352 17.938 1 95 703 ALA B CA 1
ATOM 11324 C C . ALA B 1 703 ? -13.977 1.129 19.344 1 95 703 ALA B C 1
ATOM 11326 O O . ALA B 1 703 ? -15.18 0.942 19.531 1 95 703 ALA B O 1
ATOM 11327 N N . LEU B 1 704 ? -13.125 1.146 20.359 1 95.44 704 LEU B N 1
ATOM 11328 C CA . LEU B 1 704 ? -13.523 0.905 21.734 1 95.44 704 LEU B CA 1
ATOM 11329 C C . LEU B 1 704 ? -14.367 2.059 22.266 1 95.44 704 LEU B C 1
ATOM 11331 O O . LEU B 1 704 ? -15.312 1.844 23.031 1 95.44 704 LEU B O 1
ATOM 11335 N N . TYR B 1 705 ? -13.969 3.227 21.875 1 91.06 705 TYR B N 1
ATOM 11336 C CA . TYR B 1 705 ? -14.781 4.383 22.234 1 91.06 705 TYR B CA 1
ATOM 11337 C C . TYR B 1 705 ? -16.203 4.238 21.719 1 91.06 705 TYR B C 1
ATOM 11339 O O . TYR B 1 705 ? -17.172 4.453 22.469 1 91.06 705 TYR B O 1
ATOM 11347 N N . ALA B 1 706 ? -16.344 3.916 20.469 1 91.31 706 ALA B N 1
ATOM 11348 C CA . ALA B 1 706 ? -17.672 3.711 19.875 1 91.31 706 ALA B CA 1
ATOM 11349 C C . ALA B 1 706 ? -18.406 2.564 20.562 1 91.31 706 ALA B C 1
ATOM 11351 O O . ALA B 1 706 ? -19.609 2.646 20.797 1 91.31 706 ALA B O 1
ATOM 11352 N N . LEU B 1 707 ? -17.719 1.511 20.938 1 95 707 LEU B N 1
ATOM 11353 C CA . LEU B 1 707 ? -18.297 0.33 21.578 1 95 707 LEU B CA 1
ATOM 11354 C C . LEU B 1 707 ? -18.766 0.648 23 1 95 707 LEU B C 1
ATOM 11356 O O . LEU B 1 707 ? -19.672 0.006 23.5 1 95 707 LEU B O 1
ATOM 11360 N N . SER B 1 708 ? -18.094 1.572 23.594 1 92.44 708 SER B N 1
ATOM 11361 C CA . SER B 1 708 ? -18.531 1.984 24.922 1 92.44 708 SER B CA 1
ATOM 11362 C C . SER B 1 708 ? -19.969 2.518 24.875 1 92.44 708 SER B C 1
ATOM 11364 O O . SER B 1 708 ? -20.719 2.361 25.844 1 92.44 708 SER B O 1
ATOM 11366 N N . ALA B 1 709 ? -20.312 3.135 23.797 1 87.5 709 ALA B N 1
ATOM 11367 C CA . ALA B 1 709 ? -21.656 3.658 23.625 1 87.5 709 ALA B CA 1
ATOM 11368 C C . ALA B 1 709 ? -22.609 2.576 23.109 1 87.5 709 ALA B C 1
ATOM 11370 O O . ALA B 1 709 ? -23.812 2.645 23.328 1 87.5 709 ALA B O 1
ATOM 11371 N N . ALA B 1 710 ? -22.047 1.592 22.438 1 92.75 710 ALA B N 1
ATOM 11372 C CA . ALA B 1 710 ? -22.828 0.504 21.859 1 92.75 710 ALA B CA 1
ATOM 11373 C C . ALA B 1 710 ? -22.156 -0.842 22.078 1 92.75 710 ALA B C 1
ATOM 11375 O O . ALA B 1 710 ? -21.734 -1.498 21.125 1 92.75 710 ALA B O 1
ATOM 11376 N N . PRO B 1 711 ? -22.188 -1.324 23.25 1 94.31 711 PRO B N 1
ATOM 11377 C CA . PRO B 1 711 ? -21.375 -2.477 23.625 1 94.31 711 PRO B CA 1
ATOM 11378 C C . PRO B 1 711 ? -21.797 -3.762 22.922 1 94.31 711 PRO B C 1
ATOM 11380 O O . PRO B 1 711 ? -21.031 -4.73 22.875 1 94.31 711 PRO B O 1
ATOM 11383 N N . ASP B 1 712 ? -23.031 -3.826 22.312 1 95 712 ASP B N 1
ATOM 11384 C CA . ASP B 1 712 ? -23.516 -5.066 21.703 1 95 712 ASP B CA 1
ATOM 11385 C C . ASP B 1 712 ? -23.469 -4.984 20.188 1 95 712 ASP B C 1
ATOM 11387 O O . ASP B 1 712 ? -23.938 -5.887 19.484 1 95 712 ASP B O 1
ATOM 11391 N N . ASP B 1 713 ? -22.859 -3.941 19.688 1 96.12 713 ASP B N 1
ATOM 11392 C CA . ASP B 1 713 ? -22.797 -3.764 18.234 1 96.12 713 ASP B CA 1
ATOM 11393 C C . ASP B 1 713 ? -21.812 -4.742 17.609 1 96.12 713 ASP B C 1
ATOM 11395 O O . ASP B 1 713 ? -20.594 -4.586 17.75 1 96.12 713 ASP B O 1
ATOM 11399 N N . ALA B 1 714 ? -22.297 -5.641 16.797 1 95.38 714 ALA B N 1
ATOM 11400 C CA . ALA B 1 714 ? -21.484 -6.73 16.25 1 95.38 714 ALA B CA 1
ATOM 11401 C C . ALA B 1 714 ? -20.5 -6.215 15.203 1 95.38 714 ALA B C 1
ATOM 11403 O O . ALA B 1 714 ? -19.375 -6.727 15.102 1 95.38 714 ALA B O 1
ATOM 11404 N N . ASP B 1 715 ? -20.875 -5.246 14.406 1 95.5 715 ASP B N 1
ATOM 11405 C CA . ASP B 1 715 ? -20.016 -4.695 13.375 1 95.5 715 ASP B CA 1
ATOM 11406 C C . ASP B 1 715 ? -18.812 -3.971 13.992 1 95.5 715 ASP B C 1
ATOM 11408 O O . ASP B 1 715 ? -17.688 -4.074 13.492 1 95.5 715 ASP B O 1
ATOM 11412 N N . LEU B 1 716 ? -19.047 -3.256 15.055 1 96 716 LEU B N 1
ATOM 11413 C CA . LEU B 1 716 ? -17.969 -2.557 15.75 1 96 716 LEU B CA 1
ATOM 11414 C C . LEU B 1 716 ? -17 -3.547 16.391 1 96 716 LEU B C 1
ATOM 11416 O O . LEU B 1 716 ? -15.797 -3.316 16.391 1 96 716 LEU B O 1
ATOM 11420 N N . TRP B 1 717 ? -17.562 -4.574 16.969 1 96.81 717 TRP B N 1
ATOM 11421 C CA . TRP B 1 717 ? -16.703 -5.605 17.531 1 96.81 717 TRP B CA 1
ATOM 11422 C C . TRP B 1 717 ? -15.844 -6.25 16.453 1 96.81 717 TRP B C 1
ATOM 11424 O O . TRP B 1 717 ? -14.664 -6.539 16.672 1 96.81 717 TRP B O 1
ATOM 11434 N N . ARG B 1 718 ? -16.453 -6.457 15.258 1 96.12 718 ARG B N 1
ATOM 11435 C CA . ARG B 1 718 ? -15.711 -6.98 14.117 1 96.12 718 ARG B CA 1
ATOM 11436 C C . ARG B 1 718 ? -14.57 -6.047 13.734 1 96.12 718 ARG B C 1
ATOM 11438 O O . ARG B 1 718 ? -13.438 -6.488 13.539 1 96.12 718 ARG B O 1
ATOM 11445 N N . ASP B 1 719 ? -14.844 -4.797 13.641 1 96.25 719 ASP B N 1
ATOM 11446 C CA . ASP B 1 719 ? -13.828 -3.805 13.328 1 96.25 719 ASP B CA 1
ATOM 11447 C C . ASP B 1 719 ? -12.68 -3.857 14.344 1 96.25 719 ASP B C 1
ATOM 11449 O O . ASP B 1 719 ? -11.508 -3.822 13.969 1 96.25 719 ASP B O 1
ATOM 11453 N N . PHE B 1 720 ? -13.07 -3.941 15.68 1 97.62 720 PHE B N 1
ATOM 11454 C CA . PHE B 1 720 ? -12.086 -3.959 16.75 1 97.62 720 PHE B CA 1
ATOM 11455 C C . PHE B 1 720 ? -11.203 -5.199 16.656 1 97.62 720 PHE B C 1
ATOM 11457 O O . PHE B 1 720 ? -9.977 -5.102 16.688 1 97.62 720 PHE B O 1
ATOM 11464 N N . GLN B 1 721 ? -11.781 -6.273 16.484 1 97.81 721 GLN B N 1
ATOM 11465 C CA . GLN B 1 721 ? -11.062 -7.547 16.484 1 97.81 721 GLN B CA 1
ATOM 11466 C C . GLN B 1 721 ? -10.156 -7.672 15.266 1 97.81 721 GLN B C 1
ATOM 11468 O O . GLN B 1 721 ? -9.008 -8.109 15.383 1 97.81 721 GLN B O 1
ATOM 11473 N N . GLU B 1 722 ? -10.648 -7.348 14.047 1 97.44 722 GLU B N 1
ATOM 11474 C CA . GLU B 1 722 ? -9.836 -7.371 12.836 1 97.44 722 GLU B CA 1
ATOM 11475 C C . GLU B 1 722 ? -8.625 -6.449 12.961 1 97.44 722 GLU B C 1
ATOM 11477 O O . GLU B 1 722 ? -7.508 -6.828 12.609 1 97.44 722 GLU B O 1
ATOM 11482 N N . HIS B 1 723 ? -8.891 -5.27 13.422 1 98.12 723 HIS B N 1
ATOM 11483 C CA . HIS B 1 723 ? -7.812 -4.289 13.531 1 98.12 723 HIS B CA 1
ATOM 11484 C C . HIS B 1 723 ? -6.812 -4.688 14.617 1 98.12 723 HIS B C 1
ATOM 11486 O O . HIS B 1 723 ? -5.605 -4.492 14.453 1 98.12 723 HIS B O 1
ATOM 11492 N N . LEU B 1 724 ? -7.301 -5.199 15.781 1 98.38 724 LEU B N 1
ATOM 11493 C CA . LEU B 1 724 ? -6.41 -5.688 16.828 1 98.38 724 LEU B CA 1
ATOM 11494 C C . LEU B 1 724 ? -5.457 -6.746 16.281 1 98.38 724 LEU B C 1
ATOM 11496 O O . LEU B 1 724 ? -4.258 -6.715 16.562 1 98.38 724 LEU B O 1
ATOM 11500 N N . ALA B 1 725 ? -5.988 -7.633 15.516 1 98.31 725 ALA B N 1
ATOM 11501 C CA . ALA B 1 725 ? -5.168 -8.688 14.922 1 98.31 725 ALA B CA 1
ATOM 11502 C C . ALA B 1 725 ? -4.113 -8.102 13.984 1 98.31 725 ALA B C 1
ATOM 11504 O O . ALA B 1 725 ? -2.951 -8.508 14.016 1 98.31 725 ALA B O 1
ATOM 11505 N N . SER B 1 726 ? -4.531 -7.191 13.117 1 97.88 726 SER B N 1
ATOM 11506 C CA . SER B 1 726 ? -3.605 -6.582 12.172 1 97.88 726 SER B CA 1
ATOM 11507 C C . SER B 1 726 ? -2.494 -5.82 12.891 1 97.88 726 SER B C 1
ATOM 11509 O O . SER B 1 726 ? -1.322 -5.934 12.523 1 97.88 726 SER B O 1
ATOM 11511 N N . VAL B 1 727 ? -2.846 -5.031 13.898 1 98.38 727 VAL B N 1
ATOM 11512 C CA . VAL B 1 727 ? -1.858 -4.273 14.656 1 98.38 727 VAL B CA 1
ATOM 11513 C C . VAL B 1 727 ? -0.896 -5.23 15.359 1 98.38 727 VAL B C 1
ATOM 11515 O O . VAL B 1 727 ? 0.313 -4.992 15.391 1 98.38 727 VAL B O 1
ATOM 11518 N N . THR B 1 728 ? -1.444 -6.305 15.977 1 98.5 728 THR B N 1
ATOM 11519 C CA . THR B 1 728 ? -0.63 -7.309 16.656 1 98.5 728 THR B CA 1
ATOM 11520 C C . THR B 1 728 ? 0.413 -7.891 15.703 1 98.5 728 THR B C 1
ATOM 11522 O O . THR B 1 728 ? 1.593 -7.984 16.047 1 98.5 728 THR B O 1
ATOM 11525 N N . HIS B 1 729 ? 0.024 -8.234 14.516 1 98.12 729 HIS B N 1
ATOM 11526 C CA . HIS B 1 729 ? 0.926 -8.773 13.5 1 98.12 729 HIS B CA 1
ATOM 11527 C C . HIS B 1 729 ? 1.996 -7.754 13.125 1 98.12 729 HIS B C 1
ATOM 11529 O O . HIS B 1 729 ? 3.176 -8.094 13.016 1 98.12 729 HIS B O 1
ATOM 11535 N N . LEU B 1 730 ? 1.62 -6.527 12.914 1 98.25 730 LEU B N 1
ATOM 11536 C CA . LEU B 1 730 ? 2.541 -5.508 12.43 1 98.25 730 LEU B CA 1
ATOM 11537 C C . LEU B 1 730 ? 3.564 -5.141 13.5 1 98.25 730 LEU B C 1
ATOM 11539 O O . LEU B 1 730 ? 4.715 -4.828 13.188 1 98.25 730 LEU B O 1
ATOM 11543 N N . VAL B 1 731 ? 3.152 -5.18 14.766 1 98.25 731 VAL B N 1
ATOM 11544 C CA . VAL B 1 731 ? 4.094 -4.938 15.852 1 98.25 731 VAL B CA 1
ATOM 11545 C C . VAL B 1 731 ? 5.148 -6.043 15.883 1 98.25 731 VAL B C 1
ATOM 11547 O O . VAL B 1 731 ? 6.344 -5.766 16 1 98.25 731 VAL B O 1
ATOM 11550 N N . ALA B 1 732 ? 4.719 -7.25 15.758 1 96.81 732 ALA B N 1
ATOM 11551 C CA . ALA B 1 732 ? 5.664 -8.359 15.688 1 96.81 732 ALA B CA 1
ATOM 11552 C C . ALA B 1 732 ? 6.555 -8.25 14.453 1 96.81 732 ALA B C 1
ATOM 11554 O O . ALA B 1 732 ? 7.762 -8.492 14.523 1 96.81 732 ALA B O 1
ATOM 11555 N N . SER B 1 733 ? 5.969 -7.895 13.375 1 96.19 733 SER B N 1
ATOM 11556 C CA . SER B 1 733 ? 6.684 -7.758 12.109 1 96.19 733 SER B CA 1
ATOM 11557 C C . SER B 1 733 ? 7.758 -6.676 12.195 1 96.19 733 SER B C 1
ATOM 11559 O O . SER B 1 733 ? 8.797 -6.773 11.539 1 96.19 733 SER B O 1
ATOM 11561 N N . ALA B 1 734 ? 7.5 -5.633 12.969 1 97.44 734 ALA B N 1
ATOM 11562 C CA . ALA B 1 734 ? 8.484 -4.574 13.156 1 97.44 734 ALA B CA 1
ATOM 11563 C C . ALA B 1 734 ? 9.773 -5.125 13.758 1 97.44 734 ALA B C 1
ATOM 11565 O O . ALA B 1 734 ? 10.875 -4.73 13.352 1 97.44 734 ALA B O 1
ATOM 11566 N N . GLY B 1 735 ? 9.648 -5.996 14.711 1 97 735 GLY B N 1
ATOM 11567 C CA . GLY B 1 735 ? 10.82 -6.664 15.258 1 97 735 GLY B CA 1
ATOM 11568 C C . GLY B 1 735 ? 11.555 -7.512 14.242 1 97 735 GLY B C 1
ATOM 11569 O O . GLY B 1 735 ? 12.781 -7.457 14.148 1 97 735 GLY B O 1
ATOM 11570 N N . ASP B 1 736 ? 10.789 -8.273 13.438 1 94.81 736 ASP B N 1
ATOM 11571 C CA . ASP B 1 736 ? 11.367 -9.102 12.391 1 94.81 736 ASP B CA 1
ATOM 11572 C C . ASP B 1 736 ? 12.109 -8.25 11.359 1 94.81 736 ASP B C 1
ATOM 11574 O O . ASP B 1 736 ? 13.18 -8.633 10.883 1 94.81 736 ASP B O 1
ATOM 11578 N N . ALA B 1 737 ? 11.539 -7.168 11.031 1 93.56 737 ALA B N 1
ATOM 11579 C CA . ALA B 1 737 ? 12.141 -6.258 10.055 1 93.56 737 ALA B CA 1
ATOM 11580 C C . ALA B 1 737 ? 13.461 -5.695 10.57 1 93.56 737 ALA B C 1
ATOM 11582 O O . ALA B 1 737 ? 14.438 -5.609 9.828 1 93.56 737 ALA B O 1
ATOM 11583 N N . LEU B 1 738 ? 13.461 -5.32 11.797 1 94.38 738 LEU B N 1
ATOM 11584 C CA . LEU B 1 738 ? 14.664 -4.773 12.406 1 94.38 738 LEU B CA 1
ATOM 11585 C C . LEU B 1 738 ? 15.766 -5.824 12.469 1 94.38 738 LEU B C 1
ATOM 11587 O O . LEU B 1 738 ? 16.938 -5.512 12.242 1 94.38 738 LEU B O 1
ATOM 11591 N N . GLN B 1 739 ? 15.383 -7.074 12.711 1 91.75 739 GLN B N 1
ATOM 11592 C CA . GLN B 1 739 ? 16.344 -8.164 12.852 1 91.75 739 GLN B CA 1
ATOM 11593 C C . GLN B 1 739 ? 16.719 -8.742 11.492 1 91.75 739 GLN B C 1
ATOM 11595 O O . GLN B 1 739 ? 17.719 -9.445 11.359 1 91.75 739 GLN B O 1
ATOM 11600 N N . GLY B 1 740 ? 15.938 -8.43 10.508 1 86.81 740 GLY B N 1
ATOM 11601 C CA . GLY B 1 740 ? 16.156 -9.008 9.195 1 86.81 740 GLY B CA 1
ATOM 11602 C C . GLY B 1 740 ? 15.836 -10.484 9.125 1 86.81 740 GLY B C 1
ATOM 11603 O O . GLY B 1 740 ? 16.469 -11.234 8.375 1 86.81 740 GLY B O 1
ATOM 11604 N N . ARG B 1 741 ? 14.859 -10.961 9.844 1 85.75 741 ARG B N 1
ATOM 11605 C CA . ARG B 1 741 ? 14.531 -12.375 9.945 1 85.75 741 ARG B CA 1
ATOM 11606 C C . ARG B 1 741 ? 13.445 -12.758 8.945 1 85.75 741 ARG B C 1
ATOM 11608 O O . ARG B 1 741 ? 12.531 -11.969 8.688 1 85.75 741 ARG B O 1
ATOM 11615 N N . LEU B 1 742 ? 13.594 -13.984 8.422 1 86 742 LEU B N 1
ATOM 11616 C CA . LEU B 1 742 ? 12.578 -14.555 7.547 1 86 742 LEU B CA 1
ATOM 11617 C C . LEU B 1 742 ? 11.945 -15.797 8.18 1 86 742 LEU B C 1
ATOM 11619 O O . LEU B 1 742 ? 11.477 -16.688 7.477 1 86 742 LEU B O 1
ATOM 11623 N N . TRP B 1 743 ? 12.125 -16.016 9.477 1 85.25 743 TRP B N 1
ATOM 11624 C CA . TRP B 1 743 ? 11.555 -17.125 10.234 1 85.25 743 TRP B CA 1
ATOM 11625 C C . TRP B 1 743 ? 11.344 -16.734 11.688 1 85.25 743 TRP B C 1
ATOM 11627 O O . TRP B 1 743 ? 11.945 -15.773 12.18 1 85.25 743 TRP B O 1
#

Sequence (1486 aa):
MVAQSNVIVTSIALGAVVAFLLGMIVYEVIILVQQGTADENYAVQKISELTRTDSVKDDFIVNEVNASKIRDNLRYLTSAPHVAGTAEQADTAQWVYDQWLQQGLVDVKTIPYEVLLSYPDENNPNRVRLVSKTDGSVVFESVFRQEPLYAPEEADPRVLHNYNAYSAAATVQGDLVYANYGREEDFAELARRGVDVTGKIVIAKYGKNFRGDKAKACQEHGALGLVLYNDPADYDPDGLEVYPDSVMMPSTATQMGSILGTKGDPQTPFYPAIESSFRYPEDECELPAIPCQPISYGDAYHILRAMEGDEAPASWQGGLNFTYHLGPTLASGLEVQVETHTTNRRATITNVIATIPQTAGDDPDRFVVVGNHRDAWMFGSVDPSSGTAVMMEISRVLMAYINETGWSPRRSIVFCSWDAEEFGLIGSTEWTQQFSKQLSDRAVAYLNIDQAFNGNYTFRAQASPLLRDIIYNATKEVPNPDPAEVAAGRTSVYDTWLHRLADLDDLTRPWIGNLASGSDYYSFQQVLGVPSMDMRYTDTRYGEPLYHTLYETFELVDELYDKGFLYHAATTAVAAKIVAAVASAPLLPYSYTFYPEFIRSAVVDLQQQYGDLIASHNCSLDLMTQAVDRFTQDVADFKDSLQNTDFSDLLVQRHVNDRLMLLEKAFLDPRGLPHRPDYLHVVTSPSAFDSYSGVALAGLHDALYALSAAPDDADLWRDFQEHLASVTHLVASAGDALQGRLWMVAQSNVIVTSIALGAVVAFLLGMIVYEVIILVQQGTADENYAVQKISELTRTDSVKDDFIVNEVNASKIRDNLRYLTSAPHVAGTAEQADTAQWVYDQWLQQGLVDVKTIPYEVLLSYPDENNPNRVRLVSKTDGSVVFESVFRQEPLYAPEEADPRVLHNYNAYSAAATVQGDLVYANYGREEDFAELARRGVDVTGKIVIAKYGKNFRGDKAKACQEHGALGLVLYNDPADYDPDGLEVYPDSVMMPSTATQMGSILGTKGDPQTPFYPAIESSFRYPEDECELPAIPCQPISYGDAYHILRAMEGDEAPASWQGGLNFTYHLGPTLASGLEVQVETHTTNRRATITNVIATIPQTAGDDPDRFVVVGNHRDAWMFGSVDPSSGTAVMMEISRVLMAYINETGWSPRRSIVFCSWDAEEFGLIGSTEWTQQFSKQLSDRAVAYLNIDQAFNGNYTFRAQASPLLRDIIYNATKEVPNPDPAEVAAGRTSVYDTWLHRLADLDDLTRPWIGNLASGSDYYSFQQVLGVPSMDMRYTDTRYGEPLYHTLYETFELVDELYDKGFLYHAATTAVAAKIVAAVASAPLLPYSYTFYPEFIRSAVVDLQQQYGDLIASHNCSLDLMTQAVDRFTQDVADFKDSLQNTDFSDLLVQRHVNDRLMLLEKAFLDPRGLPHRPDYLHVVTSPSAFDSYSGVALAGLHDALYALSAAPDDADLWRDFQEHLASVTHLVASAGDALQGRLW

Nearest PDB structures (foldseek):
  4mcs-assembly1_A  TM=9.612E-01  e=5.822E-78  Homo sapiens
  3d7g-assembly1_A-2  TM=9.612E-01  e=1.846E-77  Homo sapiens
  2cij-assembly1_A  TM=9.606E-01  e=2.061E-77  Homo sapiens
  4p44-assembly1_A  TM=9.604E-01  e=2.300E-77  Homo sapiens
  7zqs-assembly1_D  TM=9.165E-01  e=6.654E-54  Homo sapiens

Foldseek 3Di:
DPDPPPVPPVVVVVVVVVVVVVVVVVVVVVVVVVVVVVLVVVLVVVVCVLLPLVVLLDCLLLVLFDLVLLLVLLQVLLLWAAFFQDPNVVVVLVVLLVLCVVLPFPPKDKDKFKFKWKAFDPVDAWWKFKAFPVPGDTPDIFDFAFDDDDDPNLPPPVQGTFFAILFDFDKAKDFEFEQEAQFPVSVVVCVVVVHQQARAEYEYEHDDFQVLLSLVSCVVSHHQEYEYEHFCCQQVVPVDDDPPVALGHDQRKWFYFYSDPAAAGQQQPLAFRDDPGHGDDPVPGPTRDHGYGYGGNNRVLVVQQQFDAAFDDPVRDTDRPDTGHGHRDGPPRIMMMTGGDMDMDIGMGIKIKTKDAADDPQQRLAEAEEEEESHASISQSFFASLLVSLLSSLSSSVSCCCVPPVDGFQYMYMYMYAGDFRNHLHRLQSVCNHCVPSCLQHYQEYEYERGQEQAAQAKAKAWDQFCVVLLLVLQQSHFRLDPVVVVVVQGTSQSSQLVPAADPVDSVGGDHFYFFRSGSCCCVQFPSLHIYMYIHYFDPVNTRSNHNISPSHSCCCCPHGPPSSSRSSRSSSSVSSSSSSCRHRLARSTPLLCVLVLLLVQLVVCCVVCVVLQVVVPHDCVLLNVLSVLLNVLSVVLSVVSSPDDSVDSVVSVVLNSLVSCLSVLQFACCAAVVGNSGGRQQWYDAPRHRRHIGGRNSLVNLSVVCVVVSPDPVSVVSNVVSSVVNSVSSNVSSCSSNVDPD/DPDPPPPPPVVVVVVVVVVVVVVVVVVVVVVVVVVVVVLVVVLVVVVCVLLPLVVLLDCLLLVLFDLVLLLVLLQVLLLWAAFFQDPNVVVVLVVLLVLLVVLPFPPKDKDKFKFKWKAFDPVDAWWKFKAFPVPGDTPDIFDFAFDDDDDPNLPPPVQGTFFAILFDFDKAKDFEFEQEAQFPVSVVVCVVVVHQQARAEYEYEHDDFQVLLSLVSCVVSHHQEYEYEHFCCQQVVPVDDDPPVALGHDQRKWFYFYSDPAAAGQQQPLAFRDPPGHGDDPVPGPTRDHGYGYGGVNRVLVVQQQFDAAFDDPVRDTDRPDTGHGHRDGPPRIMMMTGGDMDMDIGMGIKIKTKDAADDPQQRLAEAEEEEESHASISQSFFASLQVSLLSSLSSSVSCVCVPVVDGFQYMYMYMYAGDFRNHLHRLQSVCNHCVPSCLQHYQEYEYERGQEQAAQAKAKAWDQFCVVLLLVLQQSHFRLDVVVVVVVQGTSQSSQLVPAADPVDSVGGDHFYFFRSGSCCCVQFPSLHIYMYIHYFDPVNTRSNHNISSSHSCCCCPHGPPSSSRSSRSSSSVSSSSSSCRHRLARSTPLLCVLVLLLVQLVVCCVVCVVLQVVVPHDCVLLNVLSVLLNVLSVVLSVVSSPDDVVDSVVSVVLNSLVSCLSVLQFACCAAVVGNSGGRQQWYDAPRHRRHIGGRNSLVNLSVVCVVVSPDPVSVVSNVVSSVVNSVSSNVSSCSSNVDPD

Organism: Hyalella azteca (NCBI:txid294128)

InterPro domains:
  IPR003137 PA domain [PF02225] (172-256)
  IPR007365 Transferrin receptor-like, dimerisation domain [PF04253] (621-739)
  IPR007484 Peptidase M28 [PF04389] (351-557)
  IPR036757 Transferrin receptor-like, dimerisation domain superfamily [G3DSA:1.20.930.40] (590-740)
  IPR036757 Transferrin receptor-like, dimerisation domain superfamily [SSF47672] (589-740)
  IPR039373 Transferrin receptor protein 1/Glutamate carboxypeptidase 2-like [PTHR10404] (16-740)
  IPR046450 PA domain superfamily [SSF52025] (115-353)

Radius of gyration: 37.12 Å; Cα contacts (8 Å, |Δi|>4): 3297; chains: 2; bounding box: 83×100×158 Å

Secondary structure (DSSP, 8-state):
--GGGGGSTHHHHHHHHHHHHHHHHHHHHHHHHHHHHHHHHHHHHHHHHHH--GGG-STHHHHH--HHHHHHHHHHHTSS---TTSHHHHHHHHHHHHHHHHHT-EEEEEEEEEEEEEE--SSS--EEEEEETTT--EEEE--SSPPP-SSGGGG-TTPPPS-EET---EEEEE-EEE-TT--HHHHHHHHHTT---TTSEEEEES-SS-HHHHHHHHHHTT-SEEEEE--HHHHSTT----TTTSSSPPTT----EE---SSS-TTSTTS--STT-----GGGS----S-EEE--HHHHHHHHTTB-BSBPPGGG--SSSS--B-BS-BGGGEEEEEEE--EEEEEEEEEEEEEE---SSS-TT-EEEEEEE---SS--TTTTHHHHHHHHHHHHHHHHHHHHH----SSEEEEEEES--TTTSHHHHHHHHHTHHHHHHHEEEEEE-S-SBS-SSEEEEEE-GGGHHHHHHHHHHSBPS-HHHHHTT--BHHHHHHHHSEETTEEEEE-EEPP-SSSTTHIIIIII---EEEEEEE-TTT--TTTTSTT--HHIIIIII-GGGHHHHHHHHHHHHHHHHHHH-SS----GGGHHHHHHHHHHHHHHHHHHHHHHTT--SHHHHHHHHHHHHHHHHHHHHHHT--TTSHHHHHHHHHHHHHHHHTTB-TT-BTTBTT--BSSEEEETTEEEEEEETHHHHHHHHHHHH-TT-HHHHHHHHHHHHHHHHHHHHHHHHHHT---/--GGGGGSTHHHHHHHHHHHHHHHHHHHHHHHHHHHHHHHHHHHHHHHHHH--GGG-STHHHHH--HHHHHHHHHHHTSS---TTSHHHHHHHHHHHHHHHHHT-EEEEEEEEEEEEEE--SSS--EEEEEETTT--EEEE--SSPPP-SSGGGG-TTPPPS-EET---EEEEE-EEE-TT--HHHHHHHHHTT---TTSEEEEES-SS-HHHHHHHHHHTT-SEEEEE--HHHHSTT----TTTSSSPPTT----EE---SSS-TTSTTS--STT-----GGGS----S-EEE--HHHHHHHHTTB-BSBPPGGG--SSSS--B-BS-BGGGEEEEEEE--EEEEEEEEEEEEEE---SSS-TT-EEEEEEE---SS--TTTTHHHHHHHHHHHHHHHHHHHHH----SSEEEEEEES--TTTSHHHHHHHHHTHHHHHHHEEEEEE-S-SBS-SSEEEEEE-GGGHHHHHHHHHHSBPS-HHHHHTT--BHHHHHHHHSEETTEEEEE-EEPP-SSSTTHIIIIII---EEEEEEE-TTT--TTTTSTT--HHIIIIII-TTSHHHHHHHHHHHHHHHHHHH-SS----GGGHHHHHHHHHHHHHHHHHHHHHHTT--SHHHHHHHHHHHHHHHHHHHHHHT--TTSHHHHHHHHHHHHHHHHTTB-TT-BTTBTT--BSSEEEETTEEEEEEETHHHHHHHHHHHH-TT-HHHHHHHHHHHHHHHHHHHHHHHHHHT---

Solvent-accessible surface area (backbone atoms only — not comparable to full-atom values): 74343 Å² total; per-residue (Å²): 138,75,80,78,66,71,72,66,65,66,64,60,61,62,55,55,55,54,51,51,54,51,47,49,51,51,47,51,49,46,49,52,48,47,53,50,46,51,52,47,48,47,29,50,49,49,51,43,51,35,38,36,37,65,90,60,71,53,64,54,60,61,66,57,55,52,34,67,58,31,51,51,42,32,46,62,62,28,64,47,52,16,35,59,63,38,71,53,25,52,48,52,45,50,49,52,52,50,50,42,50,71,61,63,43,40,79,70,42,77,50,73,36,58,35,71,43,50,43,65,33,90,89,48,62,36,39,46,30,36,28,31,68,87,79,60,48,76,80,44,72,44,78,38,58,67,72,62,83,73,61,74,66,47,64,45,83,82,55,68,59,52,40,32,33,52,26,22,60,39,77,44,71,31,41,41,30,52,34,48,52,37,43,74,69,41,54,50,51,35,48,76,72,68,51,77,48,57,69,17,30,35,36,25,34,60,56,98,49,45,64,20,53,27,52,49,49,37,52,75,55,40,27,53,30,39,37,35,27,56,47,35,50,64,31,34,65,82,69,68,71,26,48,89,78,34,74,27,42,40,53,57,46,37,58,45,49,41,35,49,77,56,71,26,38,64,39,25,72,94,45,32,41,50,92,63,43,49,66,52,56,73,93,72,33,85,63,51,83,39,28,40,42,43,36,18,41,49,48,45,48,66,56,53,71,38,40,29,61,53,71,44,54,79,89,56,50,68,51,60,99,66,84,49,29,31,25,44,48,33,55,93,51,36,28,41,32,44,35,34,44,38,45,71,47,76,36,60,38,50,28,34,36,31,28,48,71,39,69,31,93,79,37,68,75,31,33,39,37,37,37,24,33,57,30,14,86,28,26,12,33,35,56,12,30,31,10,42,18,32,50,56,45,32,56,43,41,52,43,47,43,28,74,72,70,62,58,54,34,27,22,17,36,35,42,36,40,24,20,30,39,64,67,22,32,23,36,48,34,28,50,47,47,57,33,38,68,45,44,51,74,25,39,68,33,36,42,30,24,52,34,25,38,47,37,83,68,32,59,45,41,26,32,35,61,42,50,49,57,46,52,53,54,27,26,57,70,32,63,35,65,46,66,70,45,36,75,73,68,29,53,18,41,36,46,45,18,31,72,75,42,39,18,88,92,47,71,90,37,52,46,65,41,51,47,32,55,75,51,72,46,24,52,38,40,26,63,45,24,23,47,27,35,37,43,27,27,29,21,91,88,57,49,53,47,43,57,61,20,75,68,20,31,46,59,45,39,54,71,66,67,34,62,76,30,40,57,51,37,42,42,29,34,33,50,43,46,40,54,53,29,60,23,51,22,70,32,70,55,57,27,63,81,51,40,46,56,56,53,49,52,42,51,49,49,48,45,72,76,40,40,68,64,40,44,73,69,76,44,77,63,59,64,43,52,49,22,42,52,49,24,40,50,39,46,52,52,48,58,57,55,55,54,78,52,70,67,85,40,65,65,51,32,48,53,52,38,53,28,57,56,44,39,56,38,31,38,48,38,88,72,26,36,88,96,33,64,82,40,16,25,54,50,54,23,36,29,91,83,27,48,62,41,31,28,68,34,15,61,53,51,48,33,50,55,53,28,71,79,40,78,80,44,62,68,50,50,48,53,35,47,46,48,52,18,52,49,28,50,29,46,36,36,26,24,32,40,54,68,67,48,89,121,141,73,84,79,66,70,72,64,64,66,65,58,60,62,53,54,55,52,51,48,54,50,46,48,51,50,46,51,48,45,49,52,48,49,52,49,46,50,51,47,48,46,27,52,48,49,51,44,53,34,38,36,36,63,89,60,70,52,66,53,59,60,67,56,56,52,34,67,58,30,51,52,42,31,46,61,60,26,63,47,52,16,34,58,64,38,70,54,26,51,49,52,46,51,48,51,54,50,50,42,50,72,59,63,44,40,80,68,44,76,52,73,36,58,34,70,45,50,42,68,32,88,88,49,61,37,41,46,32,36,27,31,69,86,79,59,49,75,80,42,72,43,77,38,61,66,71,62,82,73,60,75,65,48,65,45,82,81,55,67,56,52,40,31,33,53,26,22,59,38,75,44,71,31,42,41,30,51,34,48,52,38,44,74,69,41,54,49,51,34,50,76,71,68,52,78,49,55,69,16,31,36,38,25,35,61,54,99,52,46,64,21,54,29,54,50,50,37,52,76,57,40,29,53,28,39,36,36,26,55,47,36,48,65,29,35,67,82,69,68,70,28,48,89,78,34,74,27,43,42,53,57,46,39,56,46,49,39,36,49,77,57,71,25,39,65,39,25,72,94,45,30,42,50,90,64,44,48,67,54,56,74,93,72,33,84,63,51,83,39,28,41,42,44,36,18,41,48,48,44,50,67,56,53,70,37,39,30,61,54,70,43,54,81,90,57,51,70,51,59,99,66,82,48,31,31,26,44,49,36,54,91,52,37,31,40,33,45,37,34,44,38,44,72,47,75,36,61,38,51,29,34,37,30,28,48,70,39,68,31,93,78,38,68,74,30,31,38,36,36,37,23,34,59,30,15,86,28,26,13,32,35,56,12,28,32,10,42,17,32,51,56,45,32,55,44,39,53,43,46,43,28,75,73,70,63,59,55,34,27,22,19,36,37,43,36,40,25,20,32,38,65,65,22,30,24,35,50,35,30,49,46,46,58,36,39,67,45,45,50,74,25,40,68,31,35,43,31,24,53,35,25,37,48,38,82,70,32,59,45,40,28,32,35,60,40,50,48,56,46,52,52,55,28,24,56,71,33,62,34,68,46,63,70,45,34,72,70,68,27,53,18,42,36,47,45,18,31,72,75,42,39,18,86,94,46,72,88,36,54,46,67,41,51,47,32,56,76,52,73,48,25,52,38,38,27,62,44,25,24,46,28,35,36,45,26,26,28,21,91,88,57,50,54,45,43,57,59,19,75,66,21,31,46,59,45,40,54,72,66,66,36,64,76,30,40,58,50,37,43,43,29,34,31,52,41,46,41,52,53,29,62,23,51,23,70,33,68,56,56,27,64,80,49,41,45,55,55,52,49,52,44,53,51,50,48,44,72,74,41,38,68,64,40,45,74,70,78,43,78,61,60,65,42,50,50,22,44,52,50,23,42,50,39,47,51,52,49,56,57,55,54,52,77,52,70,68,86,38,65,66,54,32,48,53,53,38,54,29,56,56,43,39,57,38,32,39,47,39,89,73,27,36,87,98,33,63,83,39,17,26,53,51,54,24,35,30,92,83,26,47,61,41,32,28,68,33,15,61,55,50,48,34,51,55,55,31,72,79,39,77,81,46,63,68,51,51,48,52,35,49,46,49,51,18,51,50,29,51,28,45,36,36,25,23,34,39,54,68,66,48,89,120